Protein AF-A0A9D4YGF1-F1 (afdb_monomer_lite)

Organism: Pisum sativum (NCBI:txid3888)

Secondary structure (DSSP, 8-state):
----------SS-TTSPP-HHHHHHHHHHHHHTT--TT-GGGHHHHHHHHHHTTT-GGGS-HHHHHHH-SHHHHHIIIIIHHHHHSTTHHHHHHHHHHHHHHHHHHHHHHTTT--SSHHHHHHHHHHHHHH-TT-HHHHHHHHTGGGGEEEETTEEEE-SSS--HHHHHHHHHHHHHHHT-TTTSHHHHHHHHHHHHHHS---PPSS-GGGGTPPP-TTPPBSS-TTT--B-HHHHHHHHHHHHHHHTS-HHHH-SPPPHHHHHHHHHHHHHGGG------STTTSS----HHHHHHHHHHHHHHHHH-TTSSHHHHHHHHHHHHHHHHHT--TTS--S-----TTT-HHHHHHHHHHHHTS-TTT-S--B-THHHHHSS--BPTTS---HHHHHHHHHHHHHTT-TTT--HHHHHHHHHHHHH--TTS-----S--EEETTTEEE--TTHHHHHHHHHHHHHIIIIIT--S-TTSEEEEEEEETTEEEEEEEEE-TT--HHHHHHHHHHHHHTHHHH-TT-SSEEEE-SSEEEEEESS--S---PPPPP---------------SHHHHHHHHHHHHHHHHHHHHHHHHHHHHH------SSS-B--HHHHHHHTTTT-GGGEEEEETTEEEEEEE-TTS-EEEEEEPPS-----HHHHHHHHHHHHT---TTBPPEEEEEEETTEEEEEEE--TT-BHHIIIIIS-----HHHHHHHHHHHHHHHHIIIIISSS-EE-S---GGGEEE-TT--EEE---GGG-EE-

pLDDT: mean 79.33, std 17.79, range [24.03, 97.31]

InterPro domains:
  IPR000719 Protein kinase domain [PS50011] (619-768)
  IPR000719 Protein kinase domain [SM00220] (619-766)
  IPR001245 Serine-threonine/tyrosine-protein kinase, catalytic domain [PF07714] (622-759)
  IPR002902 Gnk2-homologous domain [PF01657] (474-538)
  IPR002902 Gnk2-homologous domain [PS51473] (436-541)
  IPR008271 Serine/threonine-protein kinase, active site [PS00108] (738-750)
  IPR008930 Terpenoid cyclases/protein prenyltransferase alpha-alpha toroid [SSF48239] (11-86)
  IPR008930 Terpenoid cyclases/protein prenyltransferase alpha-alpha toroid [SSF48239] (86-469)
  IPR011009 Protein kinase-like domain superfamily [SSF56112] (600-759)
  IPR018333 Squalene cyclase [PTHR11764] (70-467)
  IPR018333 Squalene cyclase [TIGR01787] (87-464)
  IPR032696 Squalene cyclase, C-terminal [PF13243] (164-340)
  IPR032696 Squalene cyclase, C-terminal [PF13243] (346-464)
  IPR032697 Squalene cyclase, N-terminal [PF13249] (13-70)

Foldseek 3Di:
DDDDPDDAFDPLERPDHHDLLGLVVVLVVVVVVPADCCGPVNPNVVSQVVQVVVVHSVPHDPVSCVVVDPPVVCCCVVPVVVVCCDPPNVVVVVVVLVVVLVLLVVQCVQLQLQGFFDVSSVVSLVSVCVVPVPDPSNVSSVVNQVLQWDQDPRGIDGARGSDQALVLLLLLLLLVVLQVCLVVCLVVLQVSLVQLQQQQQQDDDDDDCVSNVHDGQHLFGDRGGSSRSNGDLLSLLSSLVSLLSSQVDDCSRHNDRHDPVSSVRSLVSNLSVVVDDDDDDDAAPPDDDDALSSLASNLVSLVSVCVVVVPRVNVSSVVSNVVSQVVQVVQQDPQLDGSDDDDACVPDPSLVSVLVNLVVQQQPPQLFHAFDLVCLVVVDGDGDPPNDHDLLRLLVSLVSCLRNPVLVVPCVSNVSSLVNLVVQQDPVRFGDDDDFDADDSSRRTHHPPSSRPSRSSNSNSNCVVRPVVPDVPPPQKDWDWDDDPPFIKIKIKHWAPPDDPVRSVVVVVVQVVCCCVPPVPHQWDWGDDPTMIMTMHRDDDDDDDDDDDDDDDDDDDDDDDDDPDPPVVVVVVVVVVVVVVVVVVVVVVVVCVVVVPDDPPDDFQEDEVVQVCQFQVNVDPVQWPDADPQGTWGWGQGPVRAIKIKGKGDLPDPDDPVLQVVLVVLLQQDDDPQAWHFRHWYDDPSITMTITHDAVQAFQCCVVPPPVPPDDPVLVVQQVVSVVVSQCCCQPVDPWNKDQQDDDRNQWTAHPVRHTHGYGDSVRIDTD

Sequence (768 aa):
MKILGFGLISVVHIEGPSTMFGTAMSYVALRLLGEDIDGGDGSIEIARKWILNRGGATSIPSWGKIWLSNILWSFLDNLAEPLLMHWPYSKLRSKALNYVIKHIHYEDQNTNYICLGPVNKVLNMICCWLENPNSEAFKYHISRIKDYLWLAEDGMKMQGYNGSQCWDVALSVQAILATKLDDEYGSMLKKANNFITHSQVTMNRSGDSNSWYRHISKGGWPFSTQDNRWSVSDCTAEGLKAAILLSNLSFETVGNAMETEQFCDAVNFILSLQKLNPTETFEDIAIDYQYVECTSAAIQSLTLFAQRYPRHRKVEIETCIAKAADFIESIQLADGSWFGAGKRYKDSKSIRKACEFLLSKQHKISGGWGESYLLCQYKVYTNLEGDKSHVVNTAWAMLALIEAGQAERDPAPLHRATKVLINSQMENGEFPQQEIMGNFNKNCTINYSAYRNIFPIWALGEYQSRIASFNVSTNMYATGKVAFKDKTVYALVQCTRDLSANDCSKCLQSAIGDIPGCCYASIGARVWSRSCYLRYEFYPFYLGETESTSSSTNQGGKNKSSKIWMITAIAVGVVLVIIIIIFYLCFIRNWQRKNGQGNISNDFPFIDIGSLCVATKNFSDSNKLGQGGFGPVYKGILSDGMEVAIKRLSTCSEQGSEEFINEVMLILKLQHKNLVKLLGFCVDGEEKLLVYEYLPNGSLDVVLFEKSAHLDWTKRVDIINGIARGVLYLHEDSRLQIIHRDLKASNILLDCDMNPKISVTPKALLVY

Structure (mmCIF, N/CA/C/O backbone):
data_AF-A0A9D4YGF1-F1
#
_entry.id   AF-A0A9D4YGF1-F1
#
loop_
_atom_site.group_PDB
_atom_site.id
_atom_site.type_symbol
_atom_site.label_atom_id
_atom_site.label_alt_id
_atom_site.label_comp_id
_atom_site.label_asym_id
_atom_site.label_entity_id
_atom_site.label_seq_id
_atom_site.pdbx_PDB_ins_code
_atom_site.Cartn_x
_atom_site.Cartn_y
_atom_site.Cartn_z
_atom_site.occupancy
_atom_site.B_iso_or_equiv
_atom_site.auth_seq_id
_atom_site.auth_comp_id
_atom_site.auth_asym_id
_atom_site.auth_atom_id
_atom_site.pdbx_PDB_model_num
ATOM 1 N N . MET A 1 1 ? 20.811 -20.805 0.529 1.00 28.50 1 MET A N 1
ATOM 2 C CA . MET A 1 1 ? 19.521 -20.644 -0.172 1.00 28.50 1 MET A CA 1
ATOM 3 C C . MET A 1 1 ? 18.985 -22.024 -0.534 1.00 28.50 1 MET A C 1
ATOM 5 O O . MET A 1 1 ? 19.138 -22.480 -1.652 1.00 28.50 1 MET A O 1
ATOM 9 N N . LYS A 1 2 ? 18.448 -22.742 0.451 1.00 24.36 2 LYS A N 1
ATOM 10 C CA . LYS A 1 2 ? 17.660 -23.968 0.268 1.00 24.36 2 LYS A CA 1
ATOM 11 C C . LYS A 1 2 ? 16.362 -23.714 1.024 1.00 24.36 2 LYS A C 1
ATOM 13 O O . LYS A 1 2 ? 16.435 -23.073 2.067 1.00 24.36 2 LYS A O 1
ATOM 18 N N . ILE A 1 3 ? 15.253 -24.244 0.518 1.00 25.50 3 ILE A N 1
ATOM 19 C CA . ILE A 1 3 ? 13.857 -24.004 0.929 1.00 25.50 3 ILE A CA 1
ATOM 20 C C . ILE A 1 3 ? 13.208 -22.887 0.107 1.00 25.50 3 ILE A C 1
ATOM 22 O O . ILE A 1 3 ? 13.155 -21.747 0.534 1.00 25.50 3 ILE A O 1
ATOM 26 N N . LEU A 1 4 ? 12.720 -23.247 -1.080 1.00 31.34 4 LEU A N 1
ATOM 27 C CA . LEU A 1 4 ? 11.427 -22.829 -1.625 1.00 31.34 4 LEU A CA 1
ATOM 28 C C . LEU A 1 4 ? 11.099 -23.841 -2.734 1.00 31.34 4 LEU A C 1
ATOM 30 O O . LEU A 1 4 ? 11.768 -23.894 -3.762 1.00 31.34 4 LEU A O 1
ATOM 34 N N . GLY A 1 5 ? 10.119 -24.714 -2.497 1.00 28.73 5 GLY A N 1
ATOM 35 C CA . GLY A 1 5 ? 9.543 -25.536 -3.558 1.00 28.73 5 GLY A CA 1
ATOM 36 C C . GLY A 1 5 ? 8.768 -24.613 -4.493 1.00 28.73 5 GLY A C 1
ATOM 37 O O . GLY A 1 5 ? 7.675 -24.171 -4.151 1.00 28.73 5 GLY A O 1
ATOM 38 N N . PHE A 1 6 ? 9.357 -24.250 -5.631 1.00 40.44 6 PHE A N 1
ATOM 39 C CA . PHE A 1 6 ? 8.782 -23.260 -6.539 1.00 40.44 6 PHE A CA 1
ATOM 40 C C . PHE A 1 6 ? 7.670 -23.867 -7.403 1.00 40.44 6 PHE A C 1
ATOM 42 O O . PHE A 1 6 ? 7.907 -24.430 -8.471 1.00 40.44 6 PHE A O 1
ATOM 49 N N . GLY A 1 7 ? 6.425 -23.690 -6.958 1.00 31.50 7 GLY A N 1
ATOM 50 C CA . GLY A 1 7 ? 5.279 -23.599 -7.857 1.00 31.50 7 GLY A CA 1
ATOM 51 C C . GLY A 1 7 ? 5.361 -22.280 -8.629 1.00 31.50 7 GLY A C 1
ATOM 52 O O . GLY A 1 7 ? 5.505 -21.216 -8.037 1.00 31.50 7 GLY A O 1
ATOM 53 N N . LEU A 1 8 ? 5.341 -22.372 -9.955 1.00 35.78 8 LEU A N 1
ATOM 54 C CA . LEU A 1 8 ? 5.284 -21.288 -10.941 1.00 35.78 8 LEU A CA 1
ATOM 55 C C . LEU A 1 8 ? 4.742 -19.940 -10.411 1.00 35.78 8 LEU A C 1
ATOM 57 O O . LEU A 1 8 ? 3.553 -19.791 -10.129 1.00 35.78 8 LEU A O 1
ATOM 61 N N . ILE A 1 9 ? 5.635 -18.952 -10.342 1.00 38.47 9 ILE A N 1
ATOM 62 C CA . ILE A 1 9 ? 5.434 -17.673 -9.655 1.00 38.47 9 ILE A CA 1
ATOM 63 C C . ILE A 1 9 ? 4.348 -16.824 -10.343 1.00 38.47 9 ILE A C 1
ATOM 65 O O . ILE A 1 9 ? 4.440 -16.492 -11.531 1.00 38.47 9 ILE A O 1
ATOM 69 N N . SER A 1 10 ? 3.326 -16.448 -9.571 1.00 41.38 10 SER A N 1
ATOM 70 C CA . SER A 1 10 ? 2.394 -15.358 -9.869 1.00 41.38 10 SER A CA 1
ATOM 71 C C . SER A 1 10 ? 2.974 -14.047 -9.334 1.00 41.38 10 SER A C 1
ATOM 73 O O . SER A 1 10 ? 3.296 -13.946 -8.156 1.00 41.38 10 SER A O 1
ATOM 75 N N . VAL A 1 11 ? 3.108 -13.025 -10.184 1.00 49.88 11 VAL A N 1
ATOM 76 C CA . VAL A 1 11 ? 3.488 -11.653 -9.765 1.00 49.88 11 VAL A CA 1
ATOM 77 C C . VAL A 1 11 ? 2.265 -10.737 -9.774 1.00 49.88 11 VAL A C 1
ATOM 79 O O . VAL A 1 11 ? 2.391 -9.521 -9.777 1.00 49.88 11 VAL A O 1
ATOM 82 N N . VAL A 1 12 ? 1.053 -11.300 -9.769 1.00 53.00 12 VAL A N 1
ATOM 83 C CA . VAL A 1 12 ? -0.104 -10.498 -9.349 1.00 53.00 12 VAL A CA 1
ATOM 84 C C . VAL A 1 12 ? -0.210 -10.546 -7.822 1.00 53.00 12 VAL A C 1
ATOM 86 O O . VAL A 1 12 ? -0.401 -9.513 -7.197 1.00 53.00 12 VAL A O 1
ATOM 89 N N . HIS A 1 13 ? -0.005 -11.728 -7.228 1.00 62.12 13 HIS A N 1
ATOM 90 C CA . HIS A 1 13 ? 0.166 -11.960 -5.791 1.00 62.12 13 HIS A CA 1
ATOM 91 C C . HIS A 1 13 ? 0.515 -13.436 -5.513 1.00 62.12 13 HIS A C 1
ATOM 93 O O . HIS A 1 13 ? 0.322 -14.281 -6.389 1.00 62.12 13 HIS A O 1
ATOM 99 N N . ILE A 1 14 ? 0.993 -13.761 -4.302 1.00 68.94 14 ILE A N 1
ATOM 100 C CA . ILE A 1 14 ? 1.540 -15.096 -3.970 1.00 68.94 14 ILE A CA 1
ATOM 101 C C . ILE A 1 14 ? 0.510 -16.240 -3.964 1.00 68.94 14 ILE A C 1
ATOM 103 O O . ILE A 1 14 ? 0.904 -17.397 -4.030 1.00 68.94 14 ILE A O 1
ATOM 107 N N . GLU A 1 15 ? -0.787 -15.931 -3.907 1.00 65.69 15 GLU A N 1
ATOM 108 C CA . GLU A 1 15 ? -1.870 -16.933 -3.921 1.00 65.69 15 GLU A CA 1
ATOM 109 C C . GLU A 1 15 ? -2.496 -17.129 -5.305 1.00 65.69 15 GLU A C 1
ATOM 111 O O . GLU A 1 15 ? -3.307 -18.028 -5.510 1.00 65.69 15 GLU A O 1
ATOM 116 N N . GLY A 1 16 ? -2.143 -16.272 -6.265 1.00 62.56 16 GLY A N 1
ATOM 117 C CA . GLY A 1 16 ? -2.724 -16.307 -7.599 1.00 62.56 16 GLY A CA 1
ATOM 118 C C . GLY A 1 16 ? -2.147 -17.437 -8.460 1.00 62.56 16 GLY A C 1
ATOM 119 O O . GLY A 1 16 ? -1.013 -17.876 -8.244 1.00 62.56 16 GLY A O 1
ATOM 120 N N . PRO A 1 17 ? -2.876 -17.879 -9.500 1.00 73.19 17 PRO A N 1
ATOM 121 C CA . PRO A 1 17 ? -2.336 -18.809 -10.481 1.00 73.19 17 PRO A CA 1
ATOM 122 C C . PRO A 1 17 ? -1.184 -18.167 -11.262 1.00 73.19 17 PRO A C 1
ATOM 124 O O . PRO A 1 17 ? -1.105 -16.949 -11.426 1.00 73.19 17 PRO A O 1
ATOM 127 N N . SER A 1 18 ? -0.301 -18.996 -11.806 1.00 78.88 18 SER A N 1
ATOM 128 C CA . SER A 1 18 ? 0.858 -18.544 -12.577 1.00 78.88 18 SER A CA 1
ATOM 129 C C . SER A 1 18 ? 0.451 -17.719 -13.796 1.00 78.88 18 SER A C 1
ATOM 131 O O . SER A 1 18 ? -0.397 -18.130 -14.593 1.00 78.88 18 SER A O 1
ATOM 133 N N . THR A 1 19 ? 1.098 -16.569 -13.979 1.00 83.25 19 THR A N 1
ATOM 134 C CA . THR A 1 19 ? 0.822 -15.639 -15.082 1.00 83.25 19 THR A CA 1
ATOM 135 C C . THR A 1 19 ? 2.069 -15.386 -15.919 1.00 83.25 19 THR A C 1
ATOM 137 O O . THR A 1 19 ? 3.189 -15.472 -15.420 1.00 83.25 19 THR A O 1
ATOM 140 N N . MET A 1 20 ? 1.885 -15.021 -17.197 1.00 85.44 20 MET A N 1
ATOM 141 C CA . MET A 1 20 ? 3.012 -14.669 -18.074 1.00 85.44 20 MET A CA 1
ATOM 142 C C . MET A 1 20 ? 3.829 -13.511 -17.504 1.00 85.44 20 MET A C 1
ATOM 144 O O . MET A 1 20 ? 5.053 -13.560 -17.528 1.00 85.44 20 MET A O 1
ATOM 148 N N . PHE A 1 21 ? 3.155 -12.505 -16.937 1.00 81.69 21 PHE A N 1
ATOM 149 C CA . PHE A 1 21 ? 3.820 -11.412 -16.236 1.00 81.69 21 PHE A CA 1
ATOM 150 C C . PHE A 1 21 ? 4.715 -11.934 -15.118 1.00 81.69 21 PHE A C 1
ATOM 152 O O . PHE A 1 21 ? 5.903 -11.620 -15.090 1.00 81.69 21 PHE A O 1
ATOM 159 N N . GLY A 1 22 ? 4.168 -12.772 -14.238 1.00 81.75 22 GLY A N 1
ATOM 160 C CA . GLY A 1 22 ? 4.914 -13.187 -13.069 1.00 81.75 22 GLY A CA 1
ATOM 161 C C . GLY A 1 22 ? 6.043 -14.149 -13.326 1.00 81.75 22 GLY A C 1
ATOM 162 O O . GLY A 1 22 ? 7.167 -13.916 -12.888 1.00 81.75 22 GLY A O 1
ATOM 163 N N . THR A 1 23 ? 5.779 -15.181 -14.114 1.00 87.19 23 THR A N 1
ATOM 164 C CA . THR A 1 23 ? 6.801 -16.177 -14.408 1.00 87.19 23 THR A CA 1
ATOM 165 C C . THR A 1 23 ? 7.946 -15.563 -15.220 1.00 87.19 23 THR A C 1
ATOM 167 O O . THR A 1 23 ? 9.105 -15.839 -14.921 1.00 87.19 23 THR A O 1
ATOM 170 N N . ALA A 1 24 ? 7.663 -14.674 -16.184 1.00 88.00 24 ALA A N 1
ATOM 171 C CA . ALA A 1 24 ? 8.710 -14.016 -16.968 1.00 88.00 24 ALA A CA 1
ATOM 172 C C . ALA A 1 24 ? 9.534 -13.012 -16.144 1.00 88.00 24 ALA A C 1
ATOM 174 O O . ALA A 1 24 ? 10.762 -13.037 -16.223 1.00 88.00 24 ALA A O 1
ATOM 175 N N . MET A 1 25 ? 8.894 -12.158 -15.335 1.00 86.81 25 MET A N 1
ATOM 176 C CA . MET A 1 25 ? 9.614 -11.165 -14.527 1.00 86.81 25 MET A CA 1
ATOM 177 C C . MET A 1 25 ? 10.474 -11.817 -13.442 1.00 86.81 25 MET A C 1
ATOM 179 O O . MET A 1 25 ? 11.624 -11.421 -13.263 1.00 86.81 25 MET A O 1
ATOM 183 N N . SER A 1 26 ? 9.968 -12.851 -12.763 1.00 87.31 26 SER A N 1
ATOM 184 C CA . SER A 1 26 ? 10.754 -13.589 -11.769 1.00 87.31 26 SER A CA 1
ATOM 185 C C . SER A 1 26 ? 11.895 -14.382 -12.399 1.00 87.31 26 SER A C 1
ATOM 187 O O . SER A 1 26 ? 12.993 -14.393 -11.849 1.00 87.31 26 SER A O 1
ATOM 189 N N . TYR A 1 27 ? 11.676 -14.985 -13.574 1.00 88.94 27 TYR A N 1
ATOM 190 C CA . TYR A 1 27 ? 12.750 -15.623 -14.337 1.00 88.94 27 TYR A CA 1
ATOM 191 C C . TYR A 1 27 ? 13.868 -14.620 -14.652 1.00 88.94 27 TYR A C 1
ATOM 193 O O . TYR A 1 27 ? 15.030 -14.884 -14.357 1.00 88.94 27 TYR A O 1
ATOM 201 N N . VAL A 1 28 ? 13.531 -13.443 -15.192 1.00 87.69 28 VAL A N 1
ATOM 202 C CA . VAL A 1 28 ? 14.526 -12.406 -15.512 1.00 87.69 28 VAL A CA 1
ATOM 203 C C . VAL A 1 28 ? 15.235 -11.895 -14.258 1.00 87.69 28 VAL A C 1
ATOM 205 O O . VAL A 1 28 ? 16.454 -11.752 -14.279 1.00 87.69 28 VAL A O 1
ATOM 208 N N . ALA A 1 29 ? 14.513 -11.681 -13.156 1.00 88.69 29 ALA A N 1
ATOM 209 C CA . ALA A 1 29 ? 15.112 -11.258 -11.893 1.00 88.69 29 ALA A CA 1
ATOM 210 C C . ALA A 1 29 ? 16.143 -12.274 -11.372 1.00 88.69 29 ALA A C 1
ATOM 212 O O . ALA A 1 29 ? 17.258 -11.885 -11.037 1.00 88.69 29 ALA A O 1
ATOM 213 N N . LEU A 1 30 ? 15.819 -13.572 -11.369 1.00 88.19 30 LEU A N 1
ATOM 214 C CA . LEU A 1 30 ? 16.757 -14.624 -10.955 1.00 88.19 30 LEU A CA 1
ATOM 215 C C . LEU A 1 30 ? 17.986 -14.689 -11.872 1.00 88.19 30 LEU A C 1
ATOM 217 O O . LEU A 1 30 ? 19.112 -14.791 -11.389 1.00 88.19 30 LEU A O 1
ATOM 221 N N . ARG A 1 31 ? 17.789 -14.538 -13.188 1.00 88.00 31 ARG A N 1
ATOM 222 C CA . ARG A 1 31 ? 18.891 -14.467 -14.162 1.00 88.00 31 ARG A CA 1
ATOM 223 C C . ARG A 1 31 ? 19.809 -13.265 -13.914 1.00 88.00 31 ARG A C 1
ATOM 225 O O . ARG A 1 31 ? 21.020 -13.402 -14.041 1.00 88.00 31 ARG A O 1
ATOM 232 N N . LEU A 1 32 ? 19.259 -12.107 -13.536 1.00 86.19 32 LEU A N 1
ATOM 233 C CA . LEU A 1 32 ? 20.039 -10.916 -13.167 1.00 86.19 32 LEU A CA 1
ATOM 234 C C . LEU A 1 32 ? 20.771 -11.076 -11.827 1.00 86.19 32 LEU A C 1
ATOM 236 O O . LEU A 1 32 ? 21.840 -10.500 -11.648 1.00 86.19 32 LEU A O 1
ATOM 240 N N . LEU A 1 33 ? 20.217 -11.867 -10.905 1.00 87.81 33 LEU A N 1
ATOM 241 C CA . LEU A 1 33 ? 20.845 -12.209 -9.624 1.00 87.81 33 LEU A CA 1
ATOM 242 C C . LEU A 1 33 ? 21.941 -13.284 -9.746 1.00 87.81 33 LEU A C 1
ATOM 244 O O . LEU A 1 33 ? 22.605 -13.574 -8.754 1.00 87.81 33 LEU A O 1
ATOM 248 N N . GLY A 1 34 ? 22.162 -13.834 -10.946 1.00 87.19 34 GLY A N 1
ATOM 249 C CA . GLY A 1 34 ? 23.264 -14.750 -11.245 1.00 87.19 34 GLY A CA 1
ATOM 250 C C . GLY A 1 34 ? 22.885 -16.229 -11.348 1.00 87.19 34 GLY A C 1
ATOM 251 O O . GLY A 1 34 ? 23.782 -17.054 -11.482 1.00 87.19 34 GLY A O 1
ATOM 252 N N . GLU A 1 35 ? 21.596 -16.585 -11.311 1.00 87.38 35 GLU A N 1
ATOM 253 C CA . GLU A 1 35 ? 21.167 -17.974 -11.532 1.00 87.38 35 GLU A CA 1
ATOM 254 C C . GLU A 1 35 ? 21.396 -18.402 -12.985 1.00 87.38 35 GLU A C 1
ATOM 256 O O . GLU A 1 35 ? 20.997 -17.702 -13.925 1.00 87.38 35 GLU A O 1
ATOM 261 N N . ASP A 1 36 ? 21.992 -19.581 -13.177 1.00 86.88 36 ASP A N 1
ATOM 262 C CA . ASP A 1 36 ? 22.259 -20.158 -14.494 1.00 86.88 36 ASP A CA 1
ATOM 263 C C . ASP A 1 36 ? 20.992 -20.637 -15.213 1.00 86.88 36 ASP A C 1
ATOM 265 O O . ASP A 1 36 ? 19.914 -20.737 -14.633 1.00 86.88 36 ASP A O 1
ATOM 269 N N . ILE A 1 37 ? 21.098 -20.894 -16.523 1.00 82.12 37 ILE A N 1
ATOM 270 C CA . ILE A 1 37 ? 19.921 -21.206 -17.352 1.00 82.12 37 ILE A CA 1
ATOM 271 C C . ILE A 1 37 ? 19.314 -22.570 -16.994 1.00 82.12 37 ILE A C 1
ATOM 273 O O . ILE A 1 37 ? 18.123 -22.794 -17.207 1.00 82.12 37 ILE A O 1
ATOM 277 N N . ASP A 1 38 ? 20.142 -23.425 -16.395 1.00 79.81 38 ASP A N 1
ATOM 278 C CA . ASP A 1 38 ? 19.793 -24.723 -15.827 1.00 79.81 38 ASP A CA 1
ATOM 279 C C . ASP A 1 38 ? 19.953 -24.707 -14.283 1.00 79.81 38 ASP A C 1
ATOM 281 O O . ASP A 1 38 ? 20.069 -25.748 -13.641 1.00 79.81 38 ASP A O 1
ATOM 285 N N . GLY A 1 39 ? 19.984 -23.507 -13.681 1.00 75.25 39 GLY A N 1
ATOM 286 C CA . GLY A 1 39 ? 20.141 -23.268 -12.243 1.00 75.25 39 GLY A CA 1
ATOM 287 C C . GLY A 1 39 ? 18.856 -23.444 -11.421 1.00 75.25 39 GLY A C 1
ATOM 288 O O . GLY A 1 39 ? 17.799 -23.845 -11.928 1.00 75.25 39 GLY A O 1
ATOM 289 N N . GLY A 1 40 ? 18.938 -23.140 -10.122 1.00 66.81 40 GLY A N 1
ATOM 290 C CA . GLY A 1 40 ? 17.809 -23.228 -9.187 1.00 66.81 40 GLY A CA 1
ATOM 291 C C . GLY A 1 40 ? 17.204 -24.629 -9.011 1.00 66.81 40 GLY A C 1
ATOM 292 O O . GLY A 1 40 ? 15.979 -24.747 -8.941 1.00 66.81 40 GLY A O 1
ATOM 293 N N . ASP A 1 41 ? 18.026 -25.687 -8.998 1.00 77.00 41 ASP A N 1
ATOM 294 C CA . ASP A 1 41 ? 17.591 -27.092 -8.873 1.00 77.00 41 ASP A CA 1
ATOM 295 C C . ASP A 1 41 ? 16.494 -27.483 -9.898 1.00 77.00 41 ASP A C 1
ATOM 297 O O . ASP A 1 41 ? 15.534 -28.186 -9.583 1.00 77.00 41 ASP A O 1
ATOM 301 N N . GLY A 1 42 ? 16.603 -26.982 -11.137 1.00 79.56 42 GLY A N 1
ATOM 302 C CA . GLY A 1 42 ? 15.642 -27.226 -12.226 1.00 79.56 42 GLY A CA 1
ATOM 303 C C . GLY A 1 42 ? 14.455 -26.251 -12.275 1.00 79.56 42 GLY A C 1
ATOM 304 O O . GLY A 1 42 ? 13.676 -26.266 -13.231 1.00 79.56 42 GLY A O 1
ATOM 305 N N . SER A 1 43 ? 14.323 -25.345 -11.302 1.00 79.88 43 SER A N 1
ATOM 306 C CA . SER A 1 43 ? 13.221 -24.368 -11.251 1.00 79.88 43 SER A CA 1
ATOM 307 C C . SER A 1 43 ? 13.271 -23.363 -12.409 1.00 79.88 43 SER A C 1
ATOM 309 O O . SER A 1 43 ? 12.228 -23.006 -12.968 1.00 79.88 43 SER A O 1
ATOM 311 N N . ILE A 1 44 ? 14.474 -22.935 -12.816 1.00 87.25 44 ILE A N 1
ATOM 312 C CA . ILE A 1 44 ? 14.675 -22.023 -13.956 1.00 87.25 44 ILE A CA 1
ATOM 313 C C . ILE A 1 44 ? 14.243 -22.696 -15.267 1.00 87.25 44 ILE A C 1
ATOM 315 O O . ILE A 1 44 ? 13.576 -22.072 -16.099 1.00 87.25 44 ILE A O 1
ATOM 319 N N . GLU A 1 45 ? 14.542 -23.987 -15.427 1.00 86.62 45 GLU A N 1
ATOM 320 C CA . GLU A 1 45 ? 14.127 -24.771 -16.590 1.00 86.62 45 GLU A CA 1
ATOM 321 C C . GLU A 1 45 ? 12.599 -24.911 -16.656 1.00 86.62 45 GLU A C 1
ATOM 323 O O . GLU A 1 45 ? 12.001 -24.673 -17.713 1.00 86.62 45 GLU A O 1
ATOM 328 N N . ILE A 1 46 ? 11.954 -25.228 -15.526 1.00 88.44 46 ILE A N 1
ATOM 329 C CA . ILE A 1 46 ? 10.490 -25.330 -15.418 1.00 88.44 46 ILE A CA 1
ATOM 330 C C . ILE A 1 46 ? 9.830 -24.000 -15.800 1.00 88.44 46 ILE A C 1
ATOM 332 O O . ILE A 1 46 ? 8.901 -23.985 -16.616 1.00 88.44 46 ILE A O 1
ATOM 336 N N . ALA A 1 47 ? 10.328 -22.881 -15.266 1.00 88.69 47 ALA A N 1
ATOM 337 C CA . ALA A 1 47 ? 9.817 -21.550 -15.581 1.00 88.69 47 ALA A CA 1
ATOM 338 C C . ALA A 1 47 ? 9.983 -21.218 -17.074 1.00 88.69 47 ALA A C 1
ATOM 340 O O . ALA A 1 47 ? 9.017 -20.822 -17.732 1.00 88.69 47 ALA A O 1
ATOM 341 N N . ARG A 1 48 ? 11.173 -21.457 -17.644 1.00 89.62 48 ARG A N 1
ATOM 342 C CA . ARG A 1 48 ? 11.453 -21.255 -19.077 1.00 89.62 48 ARG A CA 1
ATOM 343 C C . ARG A 1 48 ? 10.513 -22.078 -19.954 1.00 89.62 48 ARG A C 1
ATOM 345 O O . ARG A 1 48 ? 9.911 -21.542 -20.885 1.00 89.62 48 ARG A O 1
ATOM 352 N N . LYS A 1 49 ? 10.349 -23.367 -19.647 1.00 90.00 49 LYS A N 1
ATOM 353 C CA . LYS A 1 49 ? 9.456 -24.270 -20.384 1.00 90.00 49 LYS A CA 1
ATOM 354 C C . LYS A 1 49 ? 8.005 -23.799 -20.311 1.00 90.00 49 LYS A C 1
ATOM 356 O O . LYS A 1 49 ? 7.307 -23.805 -21.323 1.00 90.00 49 LYS A O 1
ATOM 361 N N . TRP A 1 50 ? 7.554 -23.342 -19.144 1.00 91.50 50 TRP A N 1
ATOM 362 C CA . TRP A 1 50 ? 6.205 -22.807 -18.975 1.00 91.50 50 TRP A CA 1
ATOM 363 C C . TRP A 1 50 ? 5.960 -21.542 -19.806 1.00 91.50 50 TRP A C 1
ATOM 365 O O . TRP A 1 50 ? 4.896 -21.436 -20.425 1.00 91.50 50 TRP A O 1
ATOM 375 N N . ILE A 1 51 ? 6.944 -20.633 -19.865 1.00 90.00 51 ILE A N 1
ATOM 376 C CA . ILE A 1 51 ? 6.903 -19.408 -20.683 1.00 90.00 51 ILE A CA 1
ATOM 377 C C . ILE A 1 51 ? 6.812 -19.767 -22.171 1.00 90.00 51 ILE A C 1
ATOM 379 O O . ILE A 1 51 ? 5.919 -19.291 -22.875 1.00 90.00 51 ILE A O 1
ATOM 383 N N . LEU A 1 52 ? 7.706 -20.636 -22.655 1.00 90.38 52 LEU A N 1
ATOM 384 C CA . LEU A 1 52 ? 7.758 -21.026 -24.069 1.00 90.38 52 LEU A CA 1
ATOM 385 C C . LEU A 1 52 ? 6.474 -21.735 -24.517 1.00 90.38 52 LEU A C 1
ATOM 387 O O . LEU A 1 52 ? 5.920 -21.398 -25.562 1.00 90.38 52 LEU A O 1
ATOM 391 N N . ASN A 1 53 ? 5.936 -22.632 -23.688 1.00 90.44 53 ASN A N 1
ATOM 392 C CA . ASN A 1 53 ? 4.704 -23.366 -23.987 1.00 90.44 53 ASN A CA 1
ATOM 393 C C . ASN A 1 53 ? 3.450 -22.474 -24.077 1.00 90.44 53 ASN A C 1
ATOM 395 O O . ASN A 1 53 ? 2.409 -22.940 -24.533 1.00 90.44 53 ASN A O 1
ATOM 399 N N . ARG A 1 54 ? 3.519 -21.212 -23.633 1.00 89.19 54 ARG A N 1
ATOM 400 C CA . ARG A 1 54 ? 2.402 -20.248 -23.638 1.00 89.19 54 ARG A CA 1
ATOM 401 C C . ARG A 1 54 ? 2.634 -19.070 -24.586 1.00 89.19 54 ARG A C 1
ATOM 403 O O . ARG A 1 54 ? 2.103 -17.987 -24.372 1.00 89.19 54 ARG A O 1
ATOM 410 N N . GLY A 1 55 ? 3.422 -19.285 -25.640 1.00 84.50 55 GLY A N 1
ATOM 411 C CA . GLY A 1 55 ? 3.672 -18.283 -26.681 1.00 84.50 55 GLY A CA 1
ATOM 412 C C . GLY A 1 55 ? 4.829 -17.330 -26.374 1.00 84.50 55 GLY A C 1
ATOM 413 O O . GLY A 1 55 ? 5.041 -16.377 -27.117 1.00 84.50 55 GLY A O 1
ATOM 414 N N . GLY A 1 56 ? 5.597 -17.590 -25.312 1.00 86.00 56 GLY A N 1
ATOM 415 C CA . GLY A 1 56 ? 6.763 -16.793 -24.945 1.00 86.00 56 GLY A CA 1
ATOM 416 C C . GLY A 1 56 ? 6.423 -15.422 -24.351 1.00 86.00 56 GLY A C 1
ATOM 417 O O . GLY A 1 56 ? 5.262 -15.037 -24.192 1.00 86.00 56 GLY A O 1
ATOM 418 N N . ALA A 1 57 ? 7.472 -14.655 -24.040 1.00 84.00 57 ALA A N 1
ATOM 419 C CA . ALA A 1 57 ? 7.365 -13.350 -23.382 1.00 84.00 57 ALA A CA 1
ATOM 420 C C . ALA A 1 57 ? 6.695 -12.256 -24.243 1.00 84.00 57 ALA A C 1
ATOM 422 O O . ALA A 1 57 ? 6.411 -11.173 -23.743 1.00 84.00 57 ALA A O 1
ATOM 423 N N . THR A 1 58 ? 6.391 -12.513 -25.519 1.00 82.00 58 THR A N 1
ATOM 424 C CA . THR A 1 58 ? 5.643 -11.581 -26.387 1.00 82.00 58 THR A CA 1
ATOM 425 C C . THR A 1 58 ? 4.202 -11.367 -25.913 1.00 82.00 58 THR A C 1
ATOM 427 O O . THR A 1 58 ? 3.630 -10.295 -26.130 1.00 82.00 58 THR A O 1
ATOM 430 N N . SER A 1 59 ? 3.637 -12.358 -25.214 1.00 79.31 59 SER A N 1
ATOM 431 C CA . SER A 1 59 ? 2.294 -12.325 -24.621 1.00 79.31 59 SER A CA 1
ATOM 432 C C . SER A 1 59 ? 2.232 -11.636 -23.248 1.00 79.31 59 SER A C 1
ATOM 434 O O . SER A 1 59 ? 1.169 -11.577 -22.628 1.00 79.31 59 SER A O 1
ATOM 436 N N . ILE A 1 60 ? 3.352 -11.094 -22.753 1.00 81.31 60 ILE A N 1
ATOM 437 C CA . ILE A 1 60 ? 3.398 -10.404 -21.462 1.00 81.31 60 ILE A CA 1
ATOM 438 C C . ILE A 1 60 ? 2.542 -9.114 -21.479 1.00 81.31 60 ILE A C 1
ATOM 440 O O . ILE A 1 60 ? 2.505 -8.419 -22.498 1.00 81.31 60 ILE A O 1
ATOM 444 N N . PRO A 1 61 ? 1.864 -8.745 -20.375 1.00 79.38 61 PRO A N 1
ATOM 445 C CA . PRO A 1 61 ? 1.144 -7.472 -20.263 1.00 79.38 61 PRO A CA 1
ATOM 446 C C . PRO A 1 61 ? 2.031 -6.235 -20.477 1.00 79.38 61 PRO A C 1
ATOM 448 O O . PRO A 1 61 ? 3.252 -6.305 -20.342 1.00 79.38 61 PRO A O 1
ATOM 451 N N . SER A 1 62 ? 1.418 -5.078 -20.759 1.00 74.25 62 SER A N 1
ATOM 452 C CA . SER A 1 62 ? 2.113 -3.815 -21.082 1.00 74.25 62 SER A CA 1
ATOM 453 C C . SER A 1 62 ? 3.172 -3.404 -20.054 1.00 74.25 62 SER A C 1
ATOM 455 O O . SER A 1 62 ? 4.274 -3.032 -20.442 1.00 74.25 62 SER A O 1
ATOM 457 N N . TRP A 1 63 ? 2.885 -3.543 -18.759 1.00 74.56 63 TRP A N 1
ATOM 458 C CA . TRP A 1 63 ? 3.854 -3.294 -17.688 1.00 74.56 63 TRP A CA 1
ATOM 459 C C . TRP A 1 63 ? 5.084 -4.198 -17.786 1.00 74.56 63 TRP A C 1
ATOM 461 O O . TRP A 1 63 ? 6.210 -3.726 -17.673 1.00 74.56 63 TRP A O 1
ATOM 471 N N . GLY A 1 64 ? 4.889 -5.488 -18.062 1.00 74.31 64 GLY A N 1
ATOM 472 C CA . GLY A 1 64 ? 6.000 -6.409 -18.296 1.00 74.31 64 GLY A CA 1
ATOM 473 C C . GLY A 1 64 ? 6.760 -6.075 -19.571 1.00 74.31 64 GLY A C 1
ATOM 474 O O . GLY A 1 64 ? 7.981 -6.173 -19.592 1.00 74.31 64 GLY A O 1
ATOM 475 N N . LYS A 1 65 ? 6.068 -5.584 -20.607 1.00 76.81 65 LYS A N 1
ATOM 476 C CA . LYS A 1 65 ? 6.740 -5.055 -21.797 1.00 76.81 65 LYS A CA 1
ATOM 477 C C . LYS A 1 65 ? 7.625 -3.876 -21.429 1.00 76.81 65 LYS A C 1
ATOM 479 O O . LYS A 1 65 ? 8.758 -3.906 -21.853 1.00 76.81 65 LYS A O 1
ATOM 484 N N . ILE A 1 66 ? 7.179 -2.901 -20.632 1.00 74.19 66 ILE A N 1
ATOM 485 C CA . ILE A 1 66 ? 8.012 -1.751 -20.223 1.00 74.19 66 ILE A CA 1
ATOM 486 C C . ILE A 1 66 ? 9.321 -2.220 -19.571 1.00 74.19 66 ILE A C 1
ATOM 488 O O . ILE A 1 66 ? 10.388 -1.770 -19.975 1.00 74.19 66 ILE A O 1
ATOM 492 N N . TRP A 1 67 ? 9.250 -3.165 -18.631 1.00 76.12 67 TRP A N 1
ATOM 493 C CA . TRP A 1 67 ? 10.438 -3.685 -17.943 1.00 76.12 67 TRP A CA 1
ATOM 494 C C . TRP A 1 67 ? 11.343 -4.557 -18.825 1.00 76.12 67 TRP A C 1
ATOM 496 O O . TRP A 1 67 ? 12.559 -4.529 -18.659 1.00 76.12 67 TRP A O 1
ATOM 506 N N . LEU A 1 68 ? 10.776 -5.327 -19.760 1.00 75.81 68 LEU A N 1
ATOM 507 C CA . LEU A 1 68 ? 11.533 -6.179 -20.689 1.00 75.81 68 LEU A CA 1
ATOM 508 C C . LEU A 1 68 ? 11.946 -5.459 -21.982 1.00 75.81 68 LEU A C 1
ATOM 510 O O . LEU A 1 68 ? 12.649 -6.034 -22.815 1.00 75.81 68 LEU A O 1
ATOM 514 N N . SER A 1 69 ? 11.429 -4.255 -22.226 1.00 66.50 69 SER A N 1
ATOM 515 C CA . SER A 1 69 ? 11.357 -3.696 -23.571 1.00 66.50 69 SER A CA 1
ATOM 516 C C . SER A 1 69 ? 12.723 -3.277 -24.088 1.00 66.50 69 SER A C 1
ATOM 518 O O . SER A 1 69 ? 13.214 -2.208 -23.752 1.00 66.50 69 SER A O 1
ATOM 520 N N . ASN A 1 70 ? 13.175 -4.056 -25.071 1.00 52.06 70 ASN A N 1
ATOM 521 C CA . ASN A 1 70 ? 13.614 -3.593 -26.392 1.00 52.06 70 ASN A CA 1
ATOM 522 C C . ASN A 1 70 ? 12.442 -3.470 -27.415 1.00 52.06 70 ASN A C 1
ATOM 524 O O . ASN A 1 70 ? 12.629 -2.953 -28.510 1.00 52.06 70 ASN A O 1
ATOM 528 N N . ILE A 1 71 ? 11.218 -3.946 -27.116 1.00 46.22 71 ILE A N 1
ATOM 529 C CA . ILE A 1 71 ? 10.119 -4.089 -28.110 1.00 46.22 71 ILE A CA 1
ATOM 530 C C . ILE A 1 71 ? 9.150 -2.891 -28.142 1.00 46.22 71 ILE A C 1
ATOM 532 O O . ILE A 1 71 ? 8.711 -2.497 -29.219 1.00 46.22 71 ILE A O 1
ATOM 536 N N . LEU A 1 72 ? 8.820 -2.287 -26.993 1.00 49.66 72 LEU A N 1
ATOM 537 C CA . LEU A 1 72 ? 8.069 -1.021 -26.968 1.00 49.66 72 LEU A CA 1
ATOM 538 C C . LEU A 1 72 ? 8.955 0.116 -27.496 1.00 49.66 72 LEU A C 1
ATOM 540 O O . LEU A 1 72 ? 8.468 0.961 -28.239 1.00 49.66 72 LEU A O 1
ATOM 544 N N . TRP A 1 73 ? 10.257 0.055 -27.194 1.00 54.16 73 TRP A N 1
ATOM 545 C CA . TRP A 1 73 ? 11.292 0.854 -27.845 1.00 54.16 73 TRP A CA 1
ATOM 546 C C . TRP A 1 73 ? 11.286 0.642 -29.357 1.00 54.16 73 TRP A C 1
ATOM 548 O O . TRP A 1 73 ? 11.227 1.620 -30.062 1.00 54.16 73 TRP A O 1
ATOM 558 N N . SER A 1 74 ? 11.156 -0.573 -29.900 1.00 50.25 74 SER A N 1
ATOM 559 C CA . SER A 1 74 ? 11.045 -0.733 -31.362 1.00 50.25 74 SER A CA 1
ATOM 560 C C . SER A 1 74 ? 9.862 0.025 -31.999 1.00 50.25 74 SER A C 1
ATOM 562 O O . SER A 1 74 ? 10.013 0.567 -33.086 1.00 50.25 74 SER A O 1
ATOM 564 N N . PHE A 1 75 ? 8.695 0.126 -31.352 1.00 51.78 75 PHE A N 1
ATOM 565 C CA . PHE A 1 75 ? 7.595 0.962 -31.866 1.00 51.78 75 PHE A CA 1
ATOM 566 C C . PHE A 1 75 ? 7.830 2.460 -31.610 1.00 51.78 75 PHE A C 1
ATOM 568 O O . PHE A 1 75 ? 7.566 3.288 -32.483 1.00 51.78 75 PHE A O 1
ATOM 575 N N . LEU A 1 76 ? 8.332 2.817 -30.425 1.00 55.53 76 LEU A N 1
ATOM 576 C CA . LEU A 1 76 ? 8.646 4.199 -30.079 1.00 55.53 76 LEU A CA 1
ATOM 577 C C . LEU A 1 76 ? 9.810 4.722 -30.937 1.00 55.53 76 LEU A C 1
ATOM 579 O O . LEU A 1 76 ? 9.594 5.671 -31.664 1.00 55.53 76 LEU A O 1
ATOM 583 N N . ASP A 1 77 ? 10.963 4.067 -30.981 1.00 55.94 77 ASP A N 1
ATOM 584 C CA . ASP A 1 77 ? 12.148 4.403 -31.788 1.00 55.94 77 ASP A CA 1
ATOM 585 C C . ASP A 1 77 ? 11.924 4.387 -33.296 1.00 55.94 77 ASP A C 1
ATOM 587 O O . ASP A 1 77 ? 12.506 5.213 -33.992 1.00 55.94 77 ASP A O 1
ATOM 591 N N . ASN A 1 78 ? 11.112 3.469 -33.835 1.00 55.56 78 ASN A N 1
ATOM 592 C CA . ASN A 1 78 ? 10.961 3.379 -35.292 1.00 55.56 78 ASN A CA 1
ATOM 593 C C . ASN A 1 78 ? 9.851 4.285 -35.849 1.00 55.56 78 ASN A C 1
ATOM 595 O O . ASN A 1 78 ? 9.855 4.565 -37.044 1.00 55.56 78 ASN A O 1
ATOM 599 N N . LEU A 1 79 ? 8.895 4.741 -35.026 1.00 56.19 79 LEU A N 1
ATOM 600 C CA . LEU A 1 79 ? 7.751 5.546 -35.489 1.00 56.19 79 LEU A CA 1
ATOM 601 C C . LEU A 1 79 ? 7.529 6.826 -34.678 1.00 56.19 79 LEU A C 1
ATOM 603 O O . LEU A 1 79 ? 7.381 7.898 -35.264 1.00 56.19 79 LEU A O 1
ATOM 607 N N . ALA A 1 80 ? 7.502 6.754 -33.347 1.00 59.91 80 ALA A N 1
ATOM 608 C CA . ALA A 1 80 ? 7.189 7.913 -32.508 1.00 59.91 80 ALA A CA 1
ATOM 609 C C . ALA A 1 80 ? 8.388 8.855 -32.315 1.00 59.91 80 ALA A C 1
ATOM 611 O O . ALA A 1 80 ? 8.233 10.064 -32.426 1.00 59.91 80 ALA A O 1
ATOM 612 N N . GLU A 1 81 ? 9.577 8.325 -32.058 1.00 66.56 81 GLU A N 1
ATOM 613 C CA . GLU A 1 81 ? 10.816 9.058 -31.821 1.00 66.56 81 GLU A CA 1
ATOM 614 C C . GLU A 1 81 ? 11.249 9.828 -33.073 1.00 66.56 81 GLU A C 1
ATOM 616 O O . GLU A 1 81 ? 11.489 11.024 -32.944 1.00 66.56 81 GLU A O 1
ATOM 621 N N . PRO A 1 82 ? 11.226 9.271 -34.303 1.00 69.69 82 PRO A N 1
ATOM 622 C CA . PRO A 1 82 ? 11.535 10.039 -35.500 1.00 69.69 82 PRO A CA 1
ATOM 623 C C . PRO A 1 82 ? 10.545 11.195 -35.667 1.00 69.69 82 PRO A C 1
ATOM 625 O O . PRO A 1 82 ? 10.967 12.331 -35.854 1.00 69.69 82 PRO A O 1
ATOM 628 N N . LEU A 1 83 ? 9.238 10.966 -35.494 1.00 67.12 83 LEU A N 1
ATOM 629 C CA . LEU A 1 83 ? 8.229 12.034 -35.551 1.00 67.12 83 LEU A CA 1
ATOM 630 C C . LEU A 1 83 ? 8.426 13.095 -34.455 1.00 67.12 83 LEU A C 1
ATOM 632 O O . LEU A 1 83 ? 8.308 14.292 -34.724 1.00 67.12 83 LEU A O 1
ATOM 636 N N . LEU A 1 84 ? 8.753 12.673 -33.232 1.00 69.31 84 LEU A N 1
ATOM 637 C CA . LEU A 1 84 ? 8.986 13.553 -32.089 1.00 69.31 84 LEU A CA 1
ATOM 638 C C . LEU A 1 84 ? 10.346 14.257 -32.135 1.00 69.31 84 LEU A C 1
ATOM 640 O O . LEU A 1 84 ? 10.512 15.236 -31.419 1.00 69.31 84 LEU A O 1
ATOM 644 N N . MET A 1 85 ? 11.300 13.804 -32.947 1.00 72.38 85 MET A N 1
ATOM 645 C CA . MET A 1 85 ? 12.620 14.425 -33.116 1.00 72.38 85 MET A CA 1
ATOM 646 C C . MET A 1 85 ? 12.650 15.463 -34.251 1.00 72.38 85 MET A C 1
ATOM 648 O O . MET A 1 85 ? 13.590 16.256 -34.334 1.00 72.38 85 MET A O 1
ATOM 652 N N . HIS A 1 86 ? 11.589 15.558 -35.060 1.00 77.12 86 HIS A N 1
ATOM 653 C CA . HIS A 1 86 ? 11.424 16.620 -36.056 1.00 77.12 86 HIS A CA 1
ATOM 654 C C . HIS A 1 86 ? 10.689 17.842 -35.486 1.00 77.12 86 HIS A C 1
ATOM 656 O O . HIS A 1 86 ? 9.863 17.762 -34.573 1.00 77.12 86 HIS A O 1
ATOM 662 N N . TRP A 1 87 ? 10.991 19.021 -36.029 1.00 75.12 87 TRP A N 1
ATOM 663 C CA . TRP A 1 87 ? 10.305 20.258 -35.660 1.00 75.12 87 TRP A CA 1
ATOM 664 C C . TRP A 1 87 ? 8.827 20.218 -36.110 1.00 75.12 87 TRP A C 1
ATOM 666 O O . TRP A 1 87 ? 8.567 19.796 -37.236 1.00 75.12 87 TRP A O 1
ATOM 676 N N . PRO A 1 88 ? 7.854 20.673 -35.288 1.00 69.69 88 PRO A N 1
ATOM 677 C CA . PRO A 1 88 ? 8.001 21.351 -33.992 1.00 69.69 88 PRO A CA 1
ATOM 678 C C . PRO A 1 88 ? 7.992 20.418 -32.766 1.00 69.69 88 PRO A C 1
ATOM 680 O O . PRO A 1 88 ? 8.159 20.891 -31.636 1.00 69.69 88 PRO A O 1
ATOM 683 N N . TYR A 1 89 ? 7.793 19.114 -32.961 1.00 78.69 89 TYR A N 1
ATOM 684 C CA . TYR A 1 89 ? 7.612 18.145 -31.879 1.00 78.69 89 TYR A CA 1
ATOM 685 C C . TYR A 1 89 ? 8.874 17.924 -31.044 1.00 78.69 89 TYR A C 1
ATOM 687 O O . TYR A 1 89 ? 8.748 17.718 -29.840 1.00 78.69 89 TYR A O 1
ATOM 695 N N . SER A 1 90 ? 10.068 18.107 -31.612 1.00 81.88 90 SER A N 1
ATOM 696 C CA . SER A 1 90 ? 11.333 18.032 -30.862 1.00 81.88 90 SER A CA 1
ATOM 697 C C . SER A 1 90 ? 11.423 19.066 -29.753 1.00 81.88 90 SER A C 1
ATOM 699 O O . SER A 1 90 ? 11.766 18.748 -28.615 1.00 81.88 90 SER A O 1
ATOM 701 N N . LYS A 1 91 ? 10.990 20.299 -30.031 1.00 84.56 91 LYS A N 1
ATOM 702 C CA . LYS A 1 91 ? 10.922 21.360 -29.020 1.00 84.56 91 LYS A CA 1
ATOM 703 C C . LYS A 1 91 ? 9.874 21.053 -27.946 1.00 84.56 91 LYS A C 1
ATOM 705 O O . LYS A 1 91 ? 10.093 21.363 -26.773 1.00 84.56 91 LYS A O 1
ATOM 710 N N . LEU A 1 92 ? 8.749 20.443 -28.331 1.00 87.69 92 LEU A N 1
ATOM 711 C CA . LEU A 1 92 ? 7.715 20.013 -27.389 1.00 87.69 92 LEU A CA 1
ATOM 712 C C . LEU A 1 92 ? 8.208 18.858 -26.507 1.00 87.69 92 LEU A C 1
ATOM 714 O O . LEU A 1 92 ? 8.011 18.913 -25.296 1.00 87.69 92 LEU A O 1
ATOM 718 N N . ARG A 1 93 ? 8.906 17.874 -27.082 1.00 85.44 93 ARG A N 1
ATOM 719 C CA . ARG A 1 93 ? 9.511 16.739 -26.376 1.00 85.44 93 ARG A CA 1
ATOM 720 C C . ARG A 1 93 ? 10.545 17.206 -25.363 1.00 85.44 93 ARG A C 1
ATOM 722 O O . ARG A 1 93 ? 10.416 16.863 -24.193 1.00 85.44 93 ARG A O 1
ATOM 729 N N . SER A 1 94 ? 11.504 18.050 -25.750 1.00 86.19 94 SER A N 1
ATOM 730 C CA . SER A 1 94 ? 12.490 18.588 -24.799 1.00 86.19 94 SER A CA 1
ATOM 731 C C . SER A 1 94 ? 11.821 19.375 -23.669 1.00 86.19 94 SER A C 1
ATOM 733 O O . SER A 1 94 ? 12.221 19.265 -22.511 1.00 86.19 94 SER A O 1
ATOM 735 N N . LYS A 1 95 ? 10.767 20.146 -23.972 1.00 89.81 95 LYS A N 1
ATOM 736 C CA . LYS A 1 95 ? 9.989 20.854 -22.945 1.00 89.81 95 LYS A CA 1
ATOM 737 C C . LYS A 1 95 ? 9.239 19.883 -22.024 1.00 89.81 95 LYS A C 1
ATOM 739 O O . LYS A 1 95 ? 9.214 20.120 -20.821 1.00 89.81 95 LYS A O 1
ATOM 744 N N . ALA A 1 96 ? 8.666 18.812 -22.568 1.00 90.00 96 ALA A N 1
ATOM 745 C CA . ALA A 1 96 ? 7.959 17.783 -21.812 1.00 90.00 96 ALA A CA 1
ATOM 746 C C . ALA A 1 96 ? 8.909 16.994 -20.900 1.00 90.00 96 ALA A C 1
ATOM 748 O O . ALA A 1 96 ? 8.634 16.879 -19.713 1.00 90.00 96 ALA A O 1
ATOM 749 N N . LEU A 1 97 ? 10.061 16.543 -21.405 1.00 89.62 97 LEU A N 1
ATOM 750 C CA . LEU A 1 97 ? 11.081 15.849 -20.607 1.00 89.62 97 LEU A CA 1
ATOM 751 C C . LEU A 1 97 ? 11.591 16.734 -19.462 1.00 89.62 97 LEU A C 1
ATOM 753 O O . LEU A 1 97 ? 11.600 16.305 -18.310 1.00 89.62 97 LEU A O 1
ATOM 757 N N . ASN A 1 98 ? 11.899 18.005 -19.749 1.00 91.00 98 ASN A N 1
ATOM 758 C CA . ASN A 1 98 ? 12.282 18.981 -18.725 1.00 91.00 98 ASN A CA 1
ATOM 759 C C . ASN A 1 98 ? 11.171 19.250 -17.698 1.00 91.00 98 ASN A C 1
ATOM 761 O O . ASN A 1 98 ? 11.454 19.624 -16.562 1.00 91.00 98 ASN A O 1
ATOM 765 N N . TYR A 1 99 ? 9.904 19.121 -18.085 1.00 91.88 99 TYR A N 1
ATOM 766 C CA . TYR A 1 99 ? 8.775 19.274 -17.172 1.00 91.88 99 TYR A CA 1
ATOM 767 C C . TYR A 1 99 ? 8.598 18.033 -16.285 1.00 91.88 99 TYR A C 1
ATOM 769 O O . TYR A 1 99 ? 8.422 18.174 -15.074 1.00 91.88 99 TYR A O 1
ATOM 777 N N . VAL A 1 100 ? 8.717 16.834 -16.862 1.00 92.25 100 VAL A N 1
ATOM 778 C CA . VAL A 1 100 ? 8.621 15.550 -16.149 1.00 92.25 100 VAL A CA 1
ATOM 779 C C . VAL A 1 100 ? 9.751 15.399 -15.135 1.00 92.25 100 VAL A C 1
ATOM 781 O O . VAL A 1 100 ? 9.480 15.099 -13.976 1.00 92.25 100 VAL A O 1
ATOM 784 N N . ILE A 1 101 ? 11.003 15.682 -15.511 1.00 92.88 101 ILE A N 1
ATOM 785 C CA . ILE A 1 101 ? 12.135 15.538 -14.582 1.00 92.88 101 ILE A CA 1
ATOM 786 C C . ILE A 1 101 ? 12.026 16.496 -13.386 1.00 92.88 101 ILE A C 1
ATOM 788 O O . ILE A 1 101 ? 12.382 16.141 -12.268 1.00 92.88 101 ILE A O 1
ATOM 792 N N . LYS A 1 102 ? 11.436 17.685 -13.577 1.00 92.81 102 LYS A N 1
ATOM 793 C CA . LYS A 1 102 ? 11.132 18.607 -12.471 1.00 92.81 102 LYS A CA 1
ATOM 794 C C . LYS A 1 102 ? 10.085 18.043 -11.510 1.00 92.81 102 LYS A C 1
ATOM 796 O O . LYS A 1 102 ? 10.227 18.245 -10.309 1.00 92.81 102 LYS A O 1
ATOM 801 N N . HIS A 1 103 ? 9.070 17.337 -12.015 1.00 92.44 103 HIS A N 1
ATOM 802 C CA . HIS A 1 103 ? 8.083 16.653 -11.169 1.00 92.44 103 HIS A CA 1
ATOM 803 C C . HIS A 1 103 ? 8.720 15.508 -10.385 1.00 92.44 103 HIS A C 1
ATOM 805 O O . HIS A 1 103 ? 8.460 15.378 -9.193 1.00 92.44 103 HIS A O 1
ATOM 811 N N . ILE A 1 104 ? 9.589 14.730 -11.037 1.00 93.75 104 ILE A N 1
ATOM 812 C CA . ILE A 1 104 ? 10.352 13.651 -10.399 1.00 93.75 104 ILE A CA 1
ATOM 813 C C . ILE A 1 104 ? 11.202 14.212 -9.258 1.00 93.75 104 ILE A C 1
ATOM 815 O O . ILE A 1 104 ? 11.029 13.796 -8.120 1.00 93.75 104 ILE A O 1
ATOM 819 N N . HIS A 1 105 ? 12.030 15.229 -9.521 1.00 93.88 105 HIS A N 1
ATOM 820 C CA . HIS A 1 105 ? 12.866 15.849 -8.485 1.00 93.88 105 HIS A CA 1
ATOM 821 C C . HIS A 1 105 ? 12.048 16.462 -7.348 1.00 93.88 105 HIS A C 1
ATOM 823 O O . HIS A 1 105 ? 12.447 16.380 -6.186 1.00 93.88 105 HIS A O 1
ATOM 829 N N . TYR A 1 106 ? 10.905 17.078 -7.658 1.00 92.06 106 TYR A N 1
ATOM 830 C CA . TYR A 1 106 ? 10.019 17.611 -6.628 1.00 92.06 106 TYR A CA 1
ATOM 831 C C . TYR A 1 106 ? 9.474 16.496 -5.724 1.00 92.06 106 TYR A C 1
ATOM 833 O O . TYR A 1 106 ? 9.571 16.615 -4.501 1.00 92.06 106 TYR A O 1
ATOM 841 N N . GLU A 1 107 ? 8.955 15.410 -6.304 1.00 92.25 107 GLU A N 1
ATOM 842 C CA . GLU A 1 107 ? 8.435 14.248 -5.570 1.00 92.25 107 GLU A CA 1
ATOM 843 C C . GLU A 1 107 ? 9.530 13.550 -4.752 1.00 92.25 107 GLU A C 1
ATOM 845 O O . GLU A 1 107 ? 9.344 13.259 -3.566 1.00 92.25 107 GLU A O 1
ATOM 850 N N . ASP A 1 108 ? 10.700 13.351 -5.353 1.00 94.44 108 ASP A N 1
ATOM 851 C CA . ASP A 1 108 ? 11.859 12.725 -4.725 1.00 94.44 108 ASP A CA 1
ATOM 852 C C . ASP A 1 108 ? 12.291 13.497 -3.489 1.00 94.44 108 ASP A C 1
ATOM 854 O O . ASP A 1 108 ? 12.369 12.953 -2.388 1.00 94.44 108 ASP A O 1
ATOM 858 N N . GLN A 1 109 ? 12.498 14.803 -3.628 1.00 92.06 109 GLN A N 1
ATOM 859 C CA . GLN A 1 109 ? 12.850 15.617 -2.481 1.00 92.06 109 GLN A CA 1
ATOM 860 C C . GLN A 1 109 ? 11.696 15.626 -1.465 1.00 92.06 109 GLN A C 1
ATOM 862 O O . GLN A 1 109 ? 11.942 15.547 -0.260 1.00 92.06 109 GLN A O 1
ATOM 867 N N . ASN A 1 110 ? 10.443 15.726 -1.920 1.00 89.50 110 ASN A N 1
ATOM 868 C CA . ASN A 1 110 ? 9.279 15.819 -1.043 1.00 89.50 110 ASN A CA 1
ATOM 869 C C . ASN A 1 110 ? 9.096 14.593 -0.146 1.00 89.50 110 ASN A C 1
ATOM 871 O O . ASN A 1 110 ? 8.662 14.747 0.991 1.00 89.50 110 ASN A O 1
ATOM 875 N N . THR A 1 111 ? 9.490 13.422 -0.620 1.00 92.81 111 THR A N 1
ATOM 876 C CA . THR A 1 111 ? 9.366 12.142 0.089 1.00 92.81 111 THR A CA 1
ATOM 877 C C . THR A 1 111 ? 10.691 11.649 0.669 1.00 92.81 111 THR A C 1
ATOM 879 O O . THR A 1 111 ? 10.836 10.465 0.970 1.00 92.81 111 THR A O 1
ATOM 882 N N . ASN A 1 112 ? 11.703 12.521 0.773 1.00 94.06 112 ASN A N 1
ATOM 883 C CA . ASN A 1 112 ? 13.054 12.147 1.201 1.00 94.06 112 ASN A CA 1
ATOM 884 C C . ASN A 1 112 ? 13.617 10.936 0.416 1.00 94.06 112 ASN A C 1
ATOM 886 O O . ASN A 1 112 ? 14.328 10.096 0.975 1.00 94.06 112 ASN A O 1
ATOM 890 N N . TYR A 1 113 ? 13.306 10.881 -0.883 1.00 95.94 113 TYR A N 1
ATOM 891 C CA . TYR A 1 113 ? 13.680 9.862 -1.869 1.00 95.94 113 TYR A CA 1
ATOM 892 C C . TYR A 1 113 ? 13.075 8.469 -1.617 1.00 95.94 113 TYR A C 1
ATOM 894 O O . TYR A 1 113 ? 13.523 7.476 -2.194 1.00 95.94 113 TYR A O 1
ATOM 902 N N . ILE A 1 114 ? 12.037 8.386 -0.776 1.00 95.62 114 ILE A N 1
ATOM 903 C CA . ILE A 1 114 ? 11.242 7.166 -0.559 1.00 95.62 114 ILE A CA 1
ATOM 904 C C . ILE A 1 114 ? 10.196 6.995 -1.664 1.00 95.62 114 ILE A C 1
ATOM 906 O O . ILE A 1 114 ? 9.902 5.862 -2.045 1.00 95.62 114 ILE A O 1
ATOM 910 N N . CYS A 1 115 ? 9.689 8.107 -2.205 1.00 94.19 115 CYS A N 1
ATOM 911 C CA . CYS A 1 115 ? 8.571 8.173 -3.146 1.00 94.19 115 CYS A CA 1
ATOM 912 C C . CYS A 1 115 ? 7.265 7.601 -2.564 1.00 94.19 115 CYS A C 1
ATOM 914 O O . CYS A 1 115 ? 7.228 7.105 -1.437 1.00 94.19 115 CYS A O 1
ATOM 916 N N . LEU A 1 116 ? 6.178 7.690 -3.335 1.00 90.12 116 LEU A N 1
ATOM 917 C CA . LEU A 1 116 ? 4.899 7.072 -2.973 1.00 90.12 116 LEU A CA 1
ATOM 918 C C . LEU A 1 116 ? 5.002 5.556 -2.724 1.00 90.12 116 LEU A C 1
ATOM 920 O O . LEU A 1 116 ? 4.448 5.084 -1.747 1.00 90.12 116 LEU A O 1
ATOM 924 N N . GLY A 1 117 ? 5.673 4.786 -3.580 1.00 90.25 117 GLY A N 1
ATOM 925 C CA . GLY A 1 117 ? 5.738 3.328 -3.471 1.00 90.25 117 GLY A CA 1
ATOM 926 C C . GLY A 1 117 ? 6.924 2.721 -4.229 1.00 90.25 117 GLY A C 1
ATOM 927 O O . GLY A 1 117 ? 7.725 3.437 -4.833 1.00 90.25 117 GLY A O 1
ATOM 928 N N . PRO A 1 118 ? 7.059 1.384 -4.244 1.00 90.75 118 PRO A N 1
ATOM 929 C CA . PRO A 1 118 ? 8.265 0.715 -4.735 1.00 90.75 118 PRO A CA 1
ATOM 930 C C . PRO A 1 118 ? 8.483 0.918 -6.239 1.00 90.75 118 PRO A C 1
ATOM 932 O O . PRO A 1 118 ? 9.614 1.086 -6.692 1.00 90.75 118 PRO A O 1
ATOM 935 N N . VAL A 1 119 ? 7.401 0.940 -7.024 1.00 88.25 119 VAL A N 1
ATOM 936 C CA . VAL A 1 119 ? 7.467 1.043 -8.487 1.00 88.25 119 VAL A CA 1
ATOM 937 C C . VAL A 1 119 ? 7.953 2.423 -8.919 1.00 88.25 119 VAL A C 1
ATOM 939 O O . VAL A 1 119 ? 8.946 2.522 -9.640 1.00 88.25 119 VAL A O 1
ATOM 942 N N . ASN A 1 120 ? 7.297 3.497 -8.465 1.00 91.44 120 ASN A N 1
ATOM 943 C CA . ASN A 1 120 ? 7.735 4.845 -8.817 1.00 91.44 120 ASN A CA 1
ATOM 944 C C . ASN A 1 120 ? 9.068 5.193 -8.150 1.00 91.44 120 ASN A C 1
ATOM 946 O O . ASN A 1 120 ? 9.874 5.865 -8.782 1.00 91.44 120 ASN A O 1
ATOM 950 N N . LYS A 1 121 ? 9.372 4.658 -6.958 1.00 95.00 121 LYS A N 1
ATOM 951 C CA . LYS A 1 121 ? 10.708 4.784 -6.360 1.00 95.00 121 LYS A CA 1
ATOM 952 C C . LYS A 1 121 ? 11.808 4.295 -7.298 1.00 95.00 121 LYS A C 1
ATOM 954 O O . LYS A 1 121 ? 12.828 4.967 -7.451 1.00 95.00 121 LYS A O 1
ATOM 959 N N . VAL A 1 122 ? 11.641 3.114 -7.898 1.00 92.81 122 VAL A N 1
ATOM 960 C CA . VAL A 1 122 ? 12.658 2.540 -8.795 1.00 92.81 122 VAL A CA 1
ATOM 961 C C . VAL A 1 122 ? 12.716 3.307 -10.115 1.00 92.81 122 VAL A C 1
ATOM 963 O O . VAL A 1 122 ? 13.811 3.601 -10.588 1.00 92.81 122 VAL A O 1
ATOM 966 N N . LEU A 1 123 ? 11.569 3.686 -10.686 1.00 91.62 123 LEU A N 1
ATOM 967 C CA . LEU A 1 123 ? 11.533 4.455 -11.935 1.00 91.62 123 LEU A CA 1
ATOM 968 C C . LEU A 1 123 ? 12.148 5.853 -11.777 1.00 91.62 123 LEU A C 1
ATOM 970 O O . LEU A 1 123 ? 12.987 6.231 -12.590 1.00 91.62 123 LEU A O 1
ATOM 974 N N . ASN A 1 124 ? 11.815 6.583 -10.708 1.00 95.31 124 ASN A N 1
ATOM 975 C CA . ASN A 1 124 ? 12.416 7.884 -10.407 1.00 95.31 124 ASN A CA 1
ATOM 976 C C . ASN A 1 124 ? 13.934 7.761 -10.224 1.00 95.31 124 ASN A C 1
ATOM 978 O O . ASN A 1 124 ? 14.691 8.528 -10.815 1.00 95.31 124 ASN A O 1
ATOM 982 N N . MET A 1 125 ? 14.389 6.740 -9.489 1.00 95.62 125 MET A N 1
ATOM 983 C CA . MET A 1 125 ? 15.815 6.450 -9.325 1.00 95.62 125 MET A CA 1
ATOM 984 C C . MET A 1 125 ? 16.524 6.218 -10.668 1.00 95.62 125 MET A C 1
ATOM 986 O O . MET A 1 125 ? 17.619 6.744 -10.870 1.00 95.62 125 MET A O 1
ATOM 990 N N . ILE A 1 126 ? 15.908 5.467 -11.589 1.00 92.56 126 ILE A N 1
ATOM 991 C CA . ILE A 1 126 ? 16.439 5.256 -12.946 1.00 92.56 126 ILE A CA 1
ATOM 992 C C . ILE A 1 126 ? 16.473 6.577 -13.722 1.00 92.56 126 ILE A C 1
ATOM 994 O O . ILE A 1 126 ? 17.469 6.862 -14.381 1.00 92.56 126 ILE A O 1
ATOM 998 N N . CYS A 1 127 ? 15.438 7.415 -13.626 1.00 93.19 127 CYS A N 1
ATOM 999 C CA . CYS A 1 127 ? 15.430 8.730 -14.268 1.00 93.19 127 CYS A CA 1
ATOM 1000 C C . CYS A 1 127 ? 16.553 9.641 -13.748 1.00 93.19 127 CYS A C 1
ATOM 1002 O O . CYS A 1 127 ? 17.244 10.259 -14.556 1.00 93.19 127 CYS A O 1
ATOM 1004 N N . CYS A 1 128 ? 16.793 9.688 -12.433 1.00 94.69 128 CYS A N 1
ATOM 1005 C CA . CYS A 1 128 ? 17.915 10.440 -11.860 1.00 94.69 128 CYS A CA 1
ATOM 1006 C C . CYS A 1 128 ? 19.276 9.881 -12.300 1.00 94.69 128 CYS A C 1
ATOM 1008 O O . CYS A 1 128 ? 20.211 10.647 -12.529 1.00 94.69 128 CYS A O 1
ATOM 1010 N N . TRP A 1 129 ? 19.391 8.557 -12.437 1.00 94.06 129 TRP A N 1
ATOM 1011 C CA . TRP A 1 129 ? 20.597 7.918 -12.964 1.00 94.06 129 TRP A CA 1
ATOM 1012 C C . TRP A 1 129 ? 20.845 8.285 -14.431 1.00 94.06 129 TRP A C 1
ATOM 1014 O O . TRP A 1 129 ? 21.966 8.637 -14.781 1.00 94.06 129 TRP A O 1
ATOM 1024 N N . LEU A 1 130 ? 19.803 8.254 -15.269 1.00 90.44 130 LEU A N 1
ATOM 1025 C CA . LEU A 1 130 ? 19.883 8.645 -16.680 1.00 90.44 130 LEU A CA 1
ATOM 1026 C C . LEU A 1 130 ? 20.233 10.128 -16.854 1.00 90.44 130 LEU A C 1
ATOM 1028 O O . LEU A 1 130 ? 20.958 10.470 -17.783 1.00 90.44 130 LEU A O 1
ATOM 1032 N N . GLU A 1 131 ? 19.732 11.003 -15.976 1.00 92.00 131 GLU A N 1
ATOM 1033 C CA . GLU A 1 131 ? 20.093 12.424 -15.977 1.00 92.00 131 GLU A CA 1
ATOM 1034 C C . GLU A 1 131 ? 21.570 12.621 -15.606 1.00 92.00 131 GLU A C 1
ATOM 1036 O O . GLU A 1 131 ? 22.305 13.307 -16.318 1.00 92.00 131 GLU A O 1
ATOM 1041 N N . ASN A 1 132 ? 22.015 12.024 -14.494 1.00 92.69 132 ASN A N 1
ATOM 1042 C CA . ASN A 1 132 ? 23.412 12.036 -14.075 1.00 92.69 132 ASN A CA 1
ATOM 1043 C C . ASN A 1 132 ? 23.695 10.915 -13.048 1.00 92.69 132 ASN A C 1
ATOM 1045 O O . ASN A 1 132 ? 23.305 11.049 -11.878 1.00 92.69 132 ASN A O 1
ATOM 1049 N N . PRO A 1 133 ? 24.477 9.879 -13.416 1.00 94.00 133 PRO A N 1
ATOM 1050 C CA . PRO A 1 133 ? 24.826 8.767 -12.527 1.00 94.00 133 PRO A CA 1
ATOM 1051 C C . PRO A 1 133 ? 25.598 9.163 -11.262 1.00 94.00 133 PRO A C 1
ATOM 1053 O O . PRO A 1 133 ? 25.632 8.402 -10.301 1.00 94.00 133 PRO A O 1
ATOM 1056 N N . ASN A 1 134 ? 26.230 10.338 -11.247 1.00 94.38 134 ASN A N 1
ATOM 1057 C CA . ASN A 1 134 ? 27.010 10.840 -10.114 1.00 94.38 134 ASN A CA 1
ATOM 1058 C C . ASN A 1 134 ? 26.252 11.884 -9.274 1.00 94.38 134 ASN A C 1
ATOM 1060 O O . ASN A 1 134 ? 26.840 12.477 -8.366 1.00 94.38 134 ASN A O 1
ATOM 1064 N N . SER A 1 135 ? 24.970 12.133 -9.571 1.00 95.31 135 SER A N 1
ATOM 1065 C CA . SER A 1 135 ? 24.154 13.119 -8.856 1.00 95.31 135 SER A CA 1
ATOM 1066 C C . SER A 1 135 ? 23.898 12.733 -7.395 1.00 95.31 135 SER A C 1
ATOM 1068 O O . SER A 1 135 ? 23.746 11.560 -7.051 1.00 95.31 135 SER A O 1
ATOM 1070 N N . GLU A 1 136 ? 23.782 13.739 -6.522 1.00 96.06 136 GLU A N 1
ATOM 1071 C CA . GLU A 1 136 ? 23.368 13.523 -5.128 1.00 96.06 136 GLU A CA 1
ATOM 1072 C C . GLU A 1 136 ? 21.959 12.921 -5.043 1.00 96.06 136 GLU A C 1
ATOM 1074 O O . GLU A 1 136 ? 21.719 12.043 -4.221 1.00 96.06 136 GLU A O 1
ATOM 1079 N N . ALA A 1 137 ? 21.053 13.308 -5.950 1.00 95.31 137 ALA A N 1
ATOM 1080 C CA . ALA A 1 137 ? 19.713 12.730 -6.048 1.00 95.31 137 ALA A CA 1
ATOM 1081 C C . ALA A 1 137 ? 19.757 11.202 -6.232 1.00 95.31 137 ALA A C 1
ATOM 1083 O O . ALA A 1 137 ? 19.082 10.466 -5.510 1.00 95.31 137 ALA A O 1
ATOM 1084 N N . PHE A 1 138 ? 20.608 10.707 -7.138 1.00 96.56 138 PHE A N 1
ATOM 1085 C CA . PHE A 1 138 ? 20.781 9.269 -7.337 1.00 96.56 138 PHE A CA 1
ATOM 1086 C C . PHE A 1 138 ? 21.389 8.574 -6.106 1.00 96.56 138 PHE A C 1
ATOM 1088 O O . PHE A 1 138 ? 20.908 7.516 -5.694 1.00 96.56 138 PHE A O 1
ATOM 1095 N N . LYS A 1 139 ? 22.386 9.186 -5.450 1.00 96.50 139 LYS A N 1
ATOM 1096 C CA . LYS A 1 139 ? 22.971 8.647 -4.205 1.00 96.50 139 LYS A CA 1
ATOM 1097 C C . LYS A 1 139 ? 21.940 8.553 -3.077 1.00 96.50 139 LYS A C 1
ATOM 1099 O O . LYS A 1 139 ? 21.895 7.541 -2.372 1.00 96.50 139 LYS A O 1
ATOM 1104 N N . TYR A 1 140 ? 21.079 9.561 -2.928 1.00 97.19 140 TYR A N 1
ATOM 1105 C CA . TYR A 1 140 ? 19.992 9.521 -1.951 1.00 97.19 140 TYR A CA 1
ATOM 1106 C C . TYR A 1 140 ? 19.007 8.395 -2.259 1.00 97.19 140 TYR A C 1
ATOM 1108 O O . TYR A 1 140 ? 18.679 7.617 -1.358 1.00 97.19 140 TYR A O 1
ATOM 1116 N N . HIS A 1 141 ? 18.629 8.219 -3.527 1.00 97.25 141 HIS A N 1
ATOM 1117 C CA . HIS A 1 141 ? 17.785 7.101 -3.953 1.00 97.25 141 HIS A CA 1
ATOM 1118 C C . HIS A 1 141 ? 18.372 5.733 -3.608 1.00 97.25 141 HIS A C 1
ATOM 1120 O O . HIS A 1 141 ? 17.621 4.872 -3.141 1.00 97.25 141 HIS A O 1
ATOM 1126 N N . ILE A 1 142 ? 19.677 5.523 -3.815 1.00 96.25 142 ILE A N 1
ATOM 1127 C CA . ILE A 1 142 ? 20.351 4.262 -3.465 1.00 96.25 142 ILE A CA 1
ATOM 1128 C C . ILE A 1 142 ? 20.237 3.994 -1.965 1.00 96.25 142 ILE A C 1
ATOM 1130 O O . ILE A 1 142 ? 19.881 2.887 -1.556 1.00 96.25 142 ILE A O 1
ATOM 1134 N N . SER A 1 143 ? 20.489 5.009 -1.132 1.00 95.88 143 SER A N 1
ATOM 1135 C CA . SER A 1 143 ? 20.482 4.832 0.326 1.00 95.88 143 SER A CA 1
ATOM 1136 C C . SER A 1 143 ? 19.111 4.433 0.894 1.00 95.88 143 SER A C 1
ATOM 1138 O O . SER A 1 143 ? 19.049 3.832 1.969 1.00 95.88 143 SER A O 1
ATOM 1140 N N . ARG A 1 144 ? 18.033 4.706 0.145 1.00 96.94 144 ARG A N 1
ATOM 1141 C CA . ARG A 1 144 ? 16.633 4.409 0.484 1.00 96.94 144 ARG A CA 1
ATOM 1142 C C . ARG A 1 144 ? 16.097 3.093 -0.095 1.00 96.94 144 ARG A C 1
ATOM 1144 O O . ARG A 1 144 ? 14.965 2.732 0.201 1.00 96.94 144 ARG A O 1
ATOM 1151 N N . ILE A 1 145 ? 16.867 2.336 -0.890 1.00 95.69 145 ILE A N 1
ATOM 1152 C CA . ILE A 1 145 ? 16.407 1.033 -1.433 1.00 95.69 145 ILE A CA 1
ATOM 1153 C C . ILE A 1 145 ? 16.043 0.060 -0.302 1.00 95.69 145 ILE A C 1
ATOM 1155 O O . ILE A 1 145 ? 15.017 -0.614 -0.366 1.00 95.69 145 ILE A O 1
ATOM 1159 N N . LYS A 1 146 ? 16.864 0.023 0.753 1.00 95.25 146 LYS A N 1
ATOM 1160 C CA . LYS A 1 146 ? 16.674 -0.859 1.913 1.00 95.25 146 LYS A CA 1
ATOM 1161 C C . LYS A 1 146 ? 15.359 -0.619 2.658 1.00 95.25 146 LYS A C 1
ATOM 1163 O O . LYS A 1 146 ? 14.863 -1.545 3.283 1.00 95.25 146 LYS A O 1
ATOM 1168 N N . ASP A 1 147 ? 14.782 0.579 2.555 1.00 95.69 147 ASP A N 1
ATOM 1169 C CA . ASP A 1 147 ? 13.525 0.930 3.227 1.00 95.69 147 ASP A CA 1
ATOM 1170 C C . ASP A 1 147 ? 12.338 0.127 2.653 1.00 95.69 147 ASP A C 1
ATOM 1172 O O . ASP A 1 147 ? 11.299 0.009 3.295 1.00 95.69 147 ASP A O 1
ATOM 1176 N N . TYR A 1 148 ? 12.506 -0.464 1.464 1.00 95.62 148 TYR A N 1
ATOM 1177 C CA . TYR A 1 148 ? 11.535 -1.348 0.822 1.00 95.62 148 TYR A CA 1
ATOM 1178 C C . TYR A 1 148 ? 11.900 -2.833 0.914 1.00 95.62 148 TYR A C 1
ATOM 1180 O O . TYR A 1 148 ? 11.130 -3.652 0.427 1.00 95.62 148 TYR A O 1
ATOM 1188 N N . LEU A 1 149 ? 13.044 -3.217 1.486 1.00 94.50 149 LEU A N 1
ATOM 1189 C CA . LEU A 1 149 ? 13.465 -4.620 1.549 1.00 94.50 149 LEU A CA 1
ATOM 1190 C C . LEU A 1 149 ? 13.175 -5.205 2.932 1.00 94.50 149 LEU A C 1
ATOM 1192 O O . LEU A 1 149 ? 13.637 -4.689 3.947 1.00 94.50 149 LEU A O 1
ATOM 1196 N N . TRP A 1 150 ? 12.437 -6.312 2.966 1.00 92.62 150 TRP A N 1
ATOM 1197 C CA . TRP A 1 150 ? 12.053 -7.006 4.192 1.00 92.62 150 TRP A CA 1
ATOM 1198 C C . TRP A 1 150 ? 12.511 -8.459 4.167 1.00 92.62 150 TRP A C 1
ATOM 1200 O O . TRP A 1 150 ? 12.291 -9.161 3.182 1.00 92.62 150 TRP A O 1
ATOM 1210 N N . LEU A 1 151 ? 13.129 -8.924 5.253 1.00 91.31 151 LEU A N 1
ATOM 1211 C CA . LEU A 1 151 ? 13.507 -10.325 5.415 1.00 91.31 151 LEU A CA 1
ATOM 1212 C C . LEU A 1 151 ? 12.341 -11.094 6.052 1.00 91.31 151 LEU A C 1
ATOM 1214 O O . LEU A 1 151 ? 12.123 -11.006 7.258 1.00 91.31 151 LEU A O 1
ATOM 1218 N N . ALA A 1 152 ? 11.583 -11.812 5.226 1.00 84.88 152 ALA A N 1
ATOM 1219 C CA . ALA A 1 152 ? 10.513 -12.703 5.662 1.00 84.88 152 ALA A CA 1
ATOM 1220 C C . ALA A 1 152 ? 11.042 -14.122 5.940 1.00 84.88 152 ALA A C 1
ATOM 1222 O O . ALA A 1 152 ? 12.194 -14.445 5.645 1.00 84.88 152 ALA A O 1
ATOM 1223 N N . GLU A 1 153 ? 10.178 -14.980 6.486 1.00 80.50 153 GLU A N 1
ATOM 1224 C CA . GLU A 1 153 ? 10.469 -16.391 6.796 1.00 80.50 153 GLU A CA 1
ATOM 1225 C C . GLU A 1 153 ? 10.928 -17.191 5.566 1.00 80.50 153 GLU A C 1
ATOM 1227 O O . GLU A 1 153 ? 11.744 -18.102 5.675 1.00 80.50 153 GLU A O 1
ATOM 1232 N N . ASP A 1 154 ? 10.445 -16.808 4.385 1.00 81.56 154 ASP A N 1
ATOM 1233 C CA . ASP A 1 154 ? 10.765 -17.402 3.088 1.00 81.56 154 ASP A CA 1
ATOM 1234 C C . ASP A 1 154 ? 11.774 -16.575 2.267 1.00 81.56 154 ASP A C 1
ATOM 1236 O O . ASP A 1 154 ? 11.969 -16.819 1.076 1.00 81.56 154 ASP A O 1
ATOM 1240 N N . GLY A 1 155 ? 12.449 -15.612 2.900 1.00 86.94 155 GLY A N 1
ATOM 1241 C CA . GLY A 1 155 ? 13.534 -14.836 2.307 1.00 86.94 155 GLY A CA 1
ATOM 1242 C C . GLY A 1 155 ? 13.230 -13.349 2.128 1.00 86.94 155 GLY A C 1
ATOM 1243 O O . GLY A 1 155 ? 12.243 -12.808 2.622 1.00 86.94 155 GLY A O 1
ATOM 1244 N N . MET A 1 156 ? 14.144 -12.651 1.451 1.00 91.00 156 MET A N 1
ATOM 1245 C CA . MET A 1 156 ? 14.042 -11.206 1.252 1.00 91.00 156 MET A CA 1
ATOM 1246 C C . MET A 1 156 ? 13.010 -10.863 0.174 1.00 91.00 156 MET A C 1
ATOM 1248 O O . MET A 1 156 ? 13.057 -11.401 -0.932 1.00 91.00 156 MET A O 1
ATOM 1252 N N . LYS A 1 157 ? 12.115 -9.924 0.483 1.00 88.75 157 LYS A N 1
ATOM 1253 C CA . LYS A 1 157 ? 11.048 -9.437 -0.398 1.00 88.75 157 LYS A CA 1
ATOM 1254 C C . LYS A 1 157 ? 11.068 -7.918 -0.488 1.00 88.75 157 LYS A C 1
ATOM 1256 O O . LYS A 1 157 ? 11.513 -7.243 0.438 1.00 88.75 157 LYS A O 1
ATOM 1261 N N . MET A 1 158 ? 10.552 -7.390 -1.595 1.00 90.56 158 MET A N 1
ATOM 1262 C CA . MET A 1 158 ? 10.263 -5.965 -1.718 1.00 90.56 158 MET A CA 1
ATOM 1263 C C . MET A 1 158 ? 8.838 -5.689 -1.228 1.00 90.56 158 MET A C 1
ATOM 1265 O O . MET A 1 158 ? 7.889 -6.335 -1.667 1.00 90.56 158 MET A O 1
ATOM 1269 N N . GLN A 1 159 ? 8.701 -4.744 -0.310 1.00 89.75 159 GLN A N 1
ATOM 1270 C CA . GLN A 1 159 ? 7.443 -4.337 0.300 1.00 89.75 159 GLN A CA 1
ATOM 1271 C C . GLN A 1 159 ? 6.602 -3.500 -0.683 1.00 89.75 159 GLN A C 1
ATOM 1273 O O . GLN A 1 159 ? 7.145 -2.758 -1.502 1.00 89.75 159 GLN A O 1
ATOM 1278 N N . GLY A 1 160 ? 5.268 -3.577 -0.578 1.00 85.62 160 GLY A N 1
ATOM 1279 C CA . GLY A 1 160 ? 4.330 -2.793 -1.408 1.00 85.62 160 GLY A CA 1
ATOM 1280 C C . GLY A 1 160 ? 4.315 -1.286 -1.102 1.00 85.62 160 GLY A C 1
ATOM 1281 O O . GLY A 1 160 ? 3.842 -0.487 -1.904 1.00 85.62 160 GLY A O 1
ATOM 1282 N N . TYR A 1 161 ? 4.878 -0.909 0.041 1.00 89.19 161 TYR A N 1
ATOM 1283 C CA . TYR A 1 161 ? 5.143 0.448 0.516 1.00 89.19 161 TYR A CA 1
ATOM 1284 C C . TYR A 1 161 ? 6.447 0.395 1.330 1.00 89.19 161 TYR A C 1
ATOM 1286 O O . TYR A 1 161 ? 6.938 -0.702 1.584 1.00 89.19 161 TYR A O 1
ATOM 1294 N N . ASN A 1 162 ? 7.001 1.498 1.839 1.00 92.69 162 ASN A N 1
ATOM 1295 C CA . ASN A 1 162 ? 8.163 1.420 2.754 1.00 92.69 162 ASN A CA 1
ATOM 1296 C C . ASN A 1 162 ? 7.815 0.873 4.169 1.00 92.69 162 ASN A C 1
ATOM 1298 O O . ASN A 1 162 ? 8.543 1.093 5.140 1.00 92.69 162 ASN A O 1
ATOM 1302 N N . GLY A 1 163 ? 6.671 0.195 4.288 1.00 92.88 163 GLY A N 1
ATOM 1303 C CA . GLY A 1 163 ? 6.093 -0.401 5.489 1.00 92.88 163 GLY A CA 1
ATOM 1304 C C . GLY A 1 163 ? 4.651 0.057 5.736 1.00 92.88 163 GLY A C 1
ATOM 1305 O O . GLY A 1 163 ? 4.095 0.833 4.965 1.00 92.88 163 GLY A O 1
ATOM 1306 N N . SER A 1 164 ? 4.052 -0.442 6.813 1.00 94.81 164 SER A N 1
ATOM 1307 C CA . SER A 1 164 ? 2.690 -0.133 7.286 1.00 94.81 164 SER A CA 1
ATOM 1308 C C . SER A 1 164 ? 2.700 0.403 8.726 1.00 94.81 164 SER A C 1
ATOM 1310 O O . SER A 1 164 ? 1.759 0.212 9.487 1.00 94.81 164 SER A O 1
ATOM 1312 N N . GLN A 1 165 ? 3.798 1.045 9.137 1.00 95.94 165 GLN A N 1
ATOM 1313 C CA . GLN A 1 165 ? 4.106 1.313 10.544 1.00 95.94 165 GLN A CA 1
ATOM 1314 C C . GLN A 1 165 ? 3.057 2.208 11.225 1.00 95.94 165 GLN A C 1
ATOM 1316 O O . GLN A 1 165 ? 2.584 1.870 12.308 1.00 95.94 165 GLN A O 1
ATOM 1321 N N . CYS A 1 166 ? 2.679 3.338 10.614 1.00 95.19 166 CYS A N 1
ATOM 1322 C CA . CYS A 1 166 ? 1.644 4.224 11.162 1.00 95.19 166 CYS A CA 1
ATOM 1323 C C . CYS A 1 166 ? 0.290 3.528 11.257 1.00 95.19 166 CYS A C 1
ATOM 1325 O O . CYS A 1 166 ? -0.367 3.617 12.295 1.00 95.19 166 CYS A O 1
ATOM 1327 N N . TRP A 1 167 ? -0.090 2.814 10.199 1.00 95.31 167 TRP A N 1
ATOM 1328 C CA . TRP A 1 167 ? -1.334 2.058 10.142 1.00 95.31 167 TRP A CA 1
ATOM 1329 C C . TRP A 1 167 ? -1.421 1.006 11.257 1.00 95.31 167 TRP A C 1
ATOM 1331 O O . TRP A 1 167 ? -2.345 1.026 12.073 1.00 95.31 167 TRP A O 1
ATOM 1341 N N . ASP A 1 168 ? -0.410 0.144 11.362 1.00 96.56 168 ASP A N 1
ATOM 1342 C CA . ASP A 1 168 ? -0.400 -0.961 12.319 1.00 96.56 168 ASP A CA 1
ATOM 1343 C C . ASP A 1 168 ? -0.345 -0.465 13.769 1.00 96.56 168 ASP A C 1
ATOM 1345 O O . ASP A 1 168 ? -1.032 -1.012 14.635 1.00 96.56 168 ASP A O 1
ATOM 1349 N N . VAL A 1 169 ? 0.423 0.595 14.057 1.00 97.31 169 VAL A N 1
ATOM 1350 C CA . VAL A 1 169 ? 0.495 1.173 15.409 1.00 97.31 169 VAL A CA 1
ATOM 1351 C C . VAL A 1 169 ? -0.837 1.813 15.806 1.00 97.31 169 VAL A C 1
ATOM 1353 O O . VAL A 1 169 ? -1.298 1.590 16.928 1.00 97.31 169 VAL A O 1
ATOM 1356 N N . ALA A 1 170 ? -1.488 2.559 14.908 1.00 97.06 170 ALA A N 1
ATOM 1357 C CA . ALA A 1 170 ? -2.772 3.199 15.200 1.00 97.06 170 ALA A CA 1
ATOM 1358 C C . ALA A 1 170 ? -3.882 2.176 15.503 1.00 97.06 170 ALA A C 1
ATOM 1360 O O . ALA A 1 170 ? -4.664 2.365 16.442 1.00 97.06 170 ALA A O 1
ATOM 1361 N N . LEU A 1 171 ? -3.932 1.069 14.755 1.00 96.69 171 LEU A N 1
ATOM 1362 C CA . LEU A 1 171 ? -4.885 -0.015 15.012 1.00 96.69 171 LEU A CA 1
ATOM 1363 C C . LEU A 1 171 ? -4.523 -0.814 16.273 1.00 96.69 171 LEU A C 1
ATOM 1365 O O . LEU A 1 171 ? -5.410 -1.151 17.055 1.00 96.69 171 LEU A O 1
ATOM 1369 N N . SER A 1 172 ? -3.234 -1.067 16.520 1.00 96.75 172 SER A N 1
ATOM 1370 C CA . SER A 1 172 ? -2.775 -1.778 17.726 1.00 96.75 172 SER A CA 1
ATOM 1371 C C . SER A 1 172 ? -3.139 -1.033 19.008 1.00 96.75 172 SER A C 1
ATOM 1373 O O . SER A 1 172 ? -3.573 -1.650 19.979 1.00 96.75 172 SER A O 1
ATOM 1375 N N . VAL A 1 173 ? -3.010 0.299 19.012 1.00 96.88 173 VAL A N 1
ATOM 1376 C CA . VAL A 1 173 ? -3.442 1.135 20.141 1.00 96.88 173 VAL A CA 1
ATOM 1377 C C . VAL A 1 173 ? -4.932 0.940 20.406 1.00 96.88 173 VAL A C 1
ATOM 1379 O O . VAL A 1 173 ? -5.314 0.650 21.535 1.00 96.88 173 VAL A O 1
ATOM 1382 N N . GLN A 1 174 ? -5.777 1.039 19.379 1.00 96.56 174 GLN A N 1
ATOM 1383 C CA . GLN A 1 174 ? -7.221 0.848 19.540 1.00 96.56 174 GLN A CA 1
ATOM 1384 C C . GLN A 1 174 ? -7.569 -0.561 20.040 1.00 96.56 174 GLN A C 1
ATOM 1386 O O . GLN A 1 174 ? -8.375 -0.694 20.961 1.00 96.56 174 GLN A O 1
ATOM 1391 N N . ALA A 1 175 ? -6.913 -1.593 19.501 1.00 96.19 175 ALA A N 1
ATOM 1392 C CA . ALA A 1 175 ? -7.101 -2.978 19.920 1.00 96.19 175 ALA A CA 1
ATOM 1393 C C . ALA A 1 175 ? -6.767 -3.196 21.403 1.00 96.19 175 ALA A C 1
ATOM 1395 O O . ALA A 1 175 ? -7.540 -3.827 22.119 1.00 96.19 175 ALA A O 1
ATOM 1396 N N . ILE A 1 176 ? -5.654 -2.639 21.887 1.00 94.88 176 ILE A N 1
ATOM 1397 C CA . ILE A 1 176 ? -5.239 -2.772 23.291 1.00 94.88 176 ILE A CA 1
ATOM 1398 C C . ILE A 1 176 ? -6.151 -1.966 24.220 1.00 94.88 176 ILE A C 1
ATOM 1400 O O . ILE A 1 176 ? -6.546 -2.452 25.274 1.00 94.88 176 ILE A O 1
ATOM 1404 N N . LEU A 1 177 ? -6.580 -0.766 23.830 1.00 93.38 177 LEU A N 1
ATOM 1405 C CA . LEU A 1 177 ? -7.522 0.015 24.645 1.00 93.38 177 LEU A CA 1
ATOM 1406 C C . LEU A 1 177 ? -8.930 -0.607 24.706 1.00 93.38 177 LEU A C 1
ATOM 1408 O O . LEU A 1 177 ? -9.709 -0.313 25.627 1.00 93.38 177 LEU A O 1
ATOM 1412 N N . ALA A 1 178 ? -9.267 -1.479 23.754 1.00 92.50 178 ALA A N 1
ATOM 1413 C CA . ALA A 1 178 ? -10.493 -2.264 23.783 1.00 92.50 178 ALA A CA 1
ATOM 1414 C C . ALA A 1 178 ? -10.461 -3.400 24.823 1.00 92.50 178 ALA A C 1
ATOM 1416 O O . ALA A 1 178 ? -11.522 -3.790 25.309 1.00 92.50 178 ALA A O 1
ATOM 1417 N N . THR A 1 179 ? -9.279 -3.900 25.213 1.00 90.88 179 THR A N 1
ATOM 1418 C CA . THR A 1 179 ? -9.151 -4.953 26.243 1.00 90.88 179 THR A CA 1
ATOM 1419 C C . THR A 1 179 ? -9.277 -4.424 27.672 1.00 90.88 179 THR A C 1
ATOM 1421 O O . THR A 1 179 ? -9.482 -5.216 28.586 1.00 90.88 179 THR A O 1
ATOM 1424 N N . LYS A 1 180 ? -9.173 -3.100 27.881 1.00 89.19 180 LYS A N 1
ATOM 1425 C CA . LYS A 1 180 ? -9.144 -2.460 29.216 1.00 89.19 180 LYS A CA 1
ATOM 1426 C C . LYS A 1 180 ? -7.974 -2.922 30.092 1.00 89.19 180 LYS A C 1
ATOM 1428 O O . LYS A 1 180 ? -8.094 -2.977 31.312 1.00 89.19 180 LYS A O 1
ATOM 1433 N N . LEU A 1 181 ? -6.851 -3.254 29.454 1.00 87.38 181 LEU A N 1
ATOM 1434 C CA . LEU A 1 181 ? -5.585 -3.619 30.100 1.00 87.38 181 LEU A CA 1
ATOM 1435 C C . LEU A 1 181 ? -4.532 -2.508 29.950 1.00 87.38 181 LEU A C 1
ATOM 1437 O O . LEU A 1 181 ? -3.334 -2.773 29.853 1.00 87.38 181 LEU A O 1
ATOM 1441 N N . ASP A 1 182 ? -4.961 -1.249 29.879 1.00 83.62 182 ASP A N 1
ATOM 1442 C CA . ASP A 1 182 ? -4.076 -0.101 29.666 1.00 83.62 182 ASP A CA 1
ATOM 1443 C C . ASP A 1 182 ? -3.028 0.077 30.778 1.00 83.62 182 ASP A C 1
ATOM 1445 O O . ASP A 1 182 ? -1.892 0.448 30.475 1.00 83.62 182 ASP A O 1
ATOM 1449 N N . ASP A 1 183 ? -3.348 -0.306 32.017 1.00 83.00 183 ASP A N 1
ATOM 1450 C CA . ASP A 1 183 ? -2.396 -0.324 33.137 1.00 83.00 183 ASP A CA 1
ATOM 1451 C C . ASP A 1 183 ? -1.250 -1.334 32.926 1.00 83.00 183 ASP A C 1
ATOM 1453 O O . ASP A 1 183 ? -0.098 -1.064 33.272 1.00 83.00 183 ASP A O 1
ATOM 1457 N N . GLU A 1 184 ? -1.537 -2.494 32.326 1.00 88.94 184 GLU A N 1
ATOM 1458 C CA . GLU A 1 184 ? -0.544 -3.550 32.081 1.00 88.94 184 GLU A CA 1
ATOM 1459 C C . GLU A 1 184 ? 0.379 -3.189 30.910 1.00 88.94 184 GLU A C 1
ATOM 1461 O O . GLU A 1 184 ? 1.588 -3.437 30.938 1.00 88.94 184 GLU A O 1
ATOM 1466 N N . TYR A 1 185 ? -0.179 -2.534 29.889 1.00 90.25 185 TYR A N 1
ATOM 1467 C CA . TYR A 1 185 ? 0.536 -2.191 28.661 1.00 90.25 185 TYR A CA 1
ATOM 1468 C C . TYR A 1 185 ? 1.031 -0.739 28.601 1.00 90.25 185 TYR A C 1
ATOM 1470 O O . TYR A 1 185 ? 1.492 -0.301 27.542 1.00 90.25 185 TYR A O 1
ATOM 1478 N N . GLY A 1 186 ? 1.024 0.003 29.714 1.00 89.31 186 GLY A N 1
ATOM 1479 C CA . GLY A 1 186 ? 1.391 1.425 29.754 1.00 89.31 186 GLY A CA 1
ATOM 1480 C C . GLY A 1 186 ? 2.737 1.751 29.088 1.00 89.31 186 GLY A C 1
ATOM 1481 O O . GLY A 1 186 ? 2.833 2.667 28.275 1.00 89.31 186 GLY A O 1
ATOM 1482 N N . SER A 1 187 ? 3.780 0.939 29.311 1.00 91.88 187 SER A N 1
ATOM 1483 C CA . SER A 1 187 ? 5.094 1.141 28.665 1.00 91.88 187 SER A CA 1
ATOM 1484 C C . SER A 1 187 ? 5.035 1.051 27.132 1.00 91.88 187 SER A C 1
ATOM 1486 O O . SER A 1 187 ? 5.696 1.821 26.427 1.00 91.88 187 SER A O 1
ATOM 1488 N N . MET A 1 188 ? 4.222 0.134 26.602 1.00 94.50 188 MET A N 1
ATOM 1489 C CA . MET A 1 188 ? 3.983 0.009 25.165 1.00 94.50 188 MET A CA 1
ATOM 1490 C C . MET A 1 188 ? 3.167 1.201 24.656 1.00 94.50 188 MET A C 1
ATOM 1492 O O . MET A 1 188 ? 3.584 1.847 23.694 1.00 94.50 188 MET A O 1
ATOM 1496 N N . LEU A 1 189 ? 2.078 1.558 25.346 1.00 95.88 189 LEU A N 1
ATOM 1497 C CA . LEU A 1 189 ? 1.211 2.683 24.980 1.00 95.88 189 LEU A CA 1
ATOM 1498 C C . LEU A 1 189 ? 1.967 4.017 24.979 1.00 95.88 189 LEU A C 1
ATOM 1500 O O . LEU A 1 189 ? 1.775 4.829 24.078 1.00 95.88 189 LEU A O 1
ATOM 1504 N N . LYS A 1 190 ? 2.907 4.218 25.906 1.00 95.44 190 LYS A N 1
ATOM 1505 C CA . LYS A 1 190 ? 3.815 5.372 25.918 1.00 95.44 190 LYS A CA 1
ATOM 1506 C C . LYS A 1 190 ? 4.698 5.439 24.673 1.00 95.44 190 LYS A C 1
ATOM 1508 O O . LYS A 1 190 ? 4.866 6.507 24.084 1.00 95.44 190 LYS A O 1
ATOM 1513 N N . LYS A 1 191 ? 5.265 4.307 24.244 1.00 96.19 191 LYS A N 1
ATOM 1514 C CA . LYS A 1 191 ? 6.056 4.241 23.002 1.00 96.19 191 LYS A CA 1
ATOM 1515 C C . LYS A 1 191 ? 5.182 4.482 21.773 1.00 96.19 191 LYS A C 1
ATOM 1517 O O . LYS A 1 191 ? 5.605 5.214 20.882 1.00 96.19 191 LYS A O 1
ATOM 1522 N N . ALA A 1 192 ? 3.974 3.923 21.748 1.00 96.50 192 ALA A N 1
ATOM 1523 C CA . ALA A 1 192 ? 3.013 4.138 20.673 1.00 96.50 192 ALA A CA 1
ATOM 1524 C C . ALA A 1 192 ? 2.574 5.609 20.587 1.00 96.50 192 ALA A C 1
ATOM 1526 O O . ALA A 1 192 ? 2.578 6.178 19.500 1.00 96.50 192 ALA A O 1
ATOM 1527 N N . ASN A 1 193 ? 2.301 6.257 21.724 1.00 96.25 193 ASN A N 1
ATOM 1528 C CA . ASN A 1 193 ? 1.978 7.682 21.798 1.00 96.25 193 ASN A CA 1
ATOM 1529 C C . ASN A 1 193 ? 3.115 8.557 21.254 1.00 96.25 193 ASN A C 1
ATOM 1531 O O . ASN A 1 193 ? 2.889 9.423 20.405 1.00 96.25 193 ASN A O 1
ATOM 1535 N N . ASN A 1 194 ? 4.355 8.277 21.666 1.00 95.94 194 ASN A N 1
ATOM 1536 C CA . ASN A 1 194 ? 5.527 8.955 21.117 1.00 95.94 194 ASN A CA 1
ATOM 1537 C C . ASN A 1 194 ? 5.637 8.747 19.601 1.00 95.94 194 ASN A C 1
ATOM 1539 O O . ASN A 1 194 ? 5.855 9.713 18.871 1.00 95.94 194 ASN A O 1
ATOM 1543 N N . PHE A 1 195 ? 5.464 7.513 19.121 1.00 96.69 195 PHE A N 1
ATOM 1544 C CA . PHE A 1 195 ? 5.546 7.195 17.697 1.00 96.69 195 PHE A CA 1
ATOM 1545 C C . PHE A 1 195 ? 4.465 7.908 16.878 1.00 96.69 195 PHE A C 1
ATOM 1547 O O . PHE A 1 195 ? 4.795 8.558 15.888 1.00 96.69 195 PHE A O 1
ATOM 1554 N N . ILE A 1 196 ? 3.197 7.841 17.297 1.00 96.31 196 ILE A N 1
ATOM 1555 C CA . ILE A 1 196 ? 2.074 8.504 16.617 1.00 96.31 196 ILE A CA 1
ATOM 1556 C C . ILE A 1 196 ? 2.312 10.014 16.567 1.00 96.31 196 ILE A C 1
ATOM 1558 O O . ILE A 1 196 ? 2.178 10.617 15.504 1.00 96.31 196 ILE A O 1
ATOM 1562 N N . THR A 1 197 ? 2.747 10.613 17.678 1.00 94.94 197 THR A N 1
ATOM 1563 C CA . THR A 1 197 ? 3.018 12.055 17.754 1.00 94.94 197 THR A CA 1
ATOM 1564 C C . THR A 1 197 ? 4.125 12.491 16.803 1.00 94.94 197 THR A C 1
ATOM 1566 O O . THR A 1 197 ? 3.952 13.458 16.064 1.00 94.94 197 THR A O 1
ATOM 1569 N N . HIS A 1 198 ? 5.238 11.758 16.758 1.00 94.12 198 HIS A N 1
ATOM 1570 C CA . HIS A 1 198 ? 6.361 12.093 15.878 1.00 94.12 198 HIS A CA 1
ATOM 1571 C C . HIS A 1 198 ? 6.128 11.682 14.421 1.00 94.12 198 HIS A C 1
ATOM 1573 O O . HIS A 1 198 ? 6.842 12.151 13.541 1.00 94.12 198 HIS A O 1
ATOM 1579 N N . SER A 1 199 ? 5.134 10.836 14.147 1.00 95.75 199 SER A N 1
ATOM 1580 C CA . SER A 1 199 ? 4.808 10.414 12.783 1.00 95.75 199 SER A CA 1
ATOM 1581 C C . SER A 1 199 ? 3.859 11.363 12.050 1.00 95.75 199 SER A C 1
ATOM 1583 O O . SER A 1 199 ? 3.709 11.247 10.833 1.00 95.75 199 SER A O 1
ATOM 1585 N N . GLN A 1 200 ? 3.243 12.316 12.757 1.00 96.44 200 GLN A N 1
ATOM 1586 C CA . GLN A 1 200 ? 2.390 13.323 12.132 1.00 96.44 200 GLN A CA 1
ATOM 1587 C C . GLN A 1 200 ? 3.214 14.236 11.221 1.00 96.44 200 GLN A C 1
ATOM 1589 O O . GLN A 1 200 ? 4.286 14.718 11.597 1.00 96.44 200 GLN A O 1
ATOM 1594 N N . VAL A 1 201 ? 2.707 14.538 10.028 1.00 94.50 201 VAL A N 1
ATOM 1595 C CA . VAL A 1 201 ? 3.333 15.530 9.149 1.00 94.50 201 VAL A CA 1
ATOM 1596 C C . VAL A 1 201 ? 3.048 16.930 9.697 1.00 94.50 201 VAL A C 1
ATOM 1598 O O . VAL A 1 201 ? 1.915 17.398 9.687 1.00 94.50 201 VAL A O 1
ATOM 1601 N N . THR A 1 202 ? 4.078 17.631 10.168 1.00 90.81 202 THR A N 1
ATOM 1602 C CA . THR A 1 202 ? 3.924 18.925 10.865 1.00 90.81 202 THR A CA 1
ATOM 1603 C C . THR A 1 202 ? 3.964 20.143 9.942 1.00 90.81 202 THR A C 1
ATOM 1605 O O . THR A 1 202 ? 3.583 21.242 10.342 1.00 90.81 202 THR A O 1
ATOM 1608 N N . MET A 1 203 ? 4.415 19.978 8.696 1.00 86.50 203 MET A N 1
ATOM 1609 C CA . MET A 1 203 ? 4.594 21.078 7.748 1.00 86.50 203 MET A CA 1
ATOM 1610 C C . MET A 1 203 ? 4.224 20.661 6.325 1.00 86.50 203 MET A C 1
ATOM 1612 O O . MET A 1 203 ? 4.546 19.558 5.884 1.00 86.50 203 MET A O 1
ATOM 1616 N N . ASN A 1 204 ? 3.608 21.582 5.581 1.00 84.00 204 ASN A N 1
ATOM 1617 C CA . ASN A 1 204 ? 3.570 21.503 4.121 1.00 84.00 204 ASN A CA 1
ATOM 1618 C C . ASN A 1 204 ? 4.948 21.914 3.586 1.00 84.00 204 ASN A C 1
ATOM 1620 O O . ASN A 1 204 ? 5.562 22.845 4.112 1.00 84.00 204 ASN A O 1
ATOM 1624 N N . ARG A 1 205 ? 5.458 21.238 2.555 1.00 71.56 205 ARG A N 1
ATOM 1625 C CA . ARG A 1 205 ? 6.762 21.588 1.978 1.00 71.56 205 ARG A CA 1
ATOM 1626 C C . ARG A 1 205 ? 6.693 22.913 1.209 1.00 71.56 205 ARG A C 1
ATOM 1628 O O . ARG A 1 205 ? 5.643 23.277 0.689 1.00 71.56 205 ARG A O 1
ATOM 1635 N N . SER A 1 206 ? 7.817 23.626 1.144 1.00 57.03 206 SER A N 1
ATOM 1636 C CA . SER A 1 206 ? 7.933 24.907 0.443 1.00 57.03 206 SER A CA 1
ATOM 1637 C C . SER A 1 206 ? 7.746 24.751 -1.073 1.00 57.03 206 SER A C 1
ATOM 1639 O O . SER A 1 206 ? 8.279 23.829 -1.689 1.00 57.03 206 SER A O 1
ATOM 1641 N N . GLY A 1 207 ? 6.983 25.669 -1.672 1.00 64.06 207 GLY A N 1
ATOM 1642 C CA . GLY A 1 207 ? 6.626 25.675 -3.094 1.00 64.06 207 GLY A CA 1
ATOM 1643 C C . GLY A 1 207 ? 5.114 25.779 -3.310 1.00 64.06 207 GLY A C 1
ATOM 1644 O O . GLY A 1 207 ? 4.329 25.580 -2.386 1.00 64.06 207 GLY A O 1
ATOM 1645 N N . ASP A 1 208 ? 4.693 26.108 -4.531 1.00 64.88 208 ASP A N 1
ATOM 1646 C CA . ASP A 1 208 ? 3.274 26.121 -4.889 1.00 64.88 208 ASP A CA 1
ATOM 1647 C C . ASP A 1 208 ? 2.763 24.677 -5.029 1.00 64.88 208 ASP A C 1
ATOM 1649 O O . ASP A 1 208 ? 2.908 24.058 -6.078 1.00 64.88 208 ASP A O 1
ATOM 1653 N N . SER A 1 209 ? 2.219 24.116 -3.945 1.00 64.44 209 SER A N 1
ATOM 1654 C CA . SER A 1 209 ? 1.668 22.745 -3.897 1.00 64.44 209 SER A CA 1
ATOM 1655 C C . SER A 1 209 ? 0.678 22.437 -5.034 1.00 64.44 209 SER A C 1
ATOM 1657 O O . SER A 1 209 ? 0.681 21.322 -5.562 1.00 64.44 209 SER A O 1
ATOM 1659 N N . ASN A 1 210 ? -0.081 23.443 -5.490 1.00 70.75 210 ASN A N 1
ATOM 1660 C CA . ASN A 1 210 ? -1.008 23.315 -6.616 1.00 70.75 210 ASN A CA 1
ATOM 1661 C C . ASN A 1 210 ? -0.285 23.102 -7.952 1.00 70.75 210 ASN A C 1
ATOM 1663 O O . ASN A 1 210 ? -0.786 22.373 -8.805 1.00 70.75 210 ASN A O 1
ATOM 1667 N N . SER A 1 211 ? 0.902 23.693 -8.126 1.00 77.44 211 SER A N 1
ATOM 1668 C CA . SER A 1 211 ? 1.722 23.528 -9.333 1.00 77.44 211 SER A CA 1
ATOM 1669 C C . SER A 1 211 ? 2.289 22.109 -9.488 1.00 77.44 211 SER A C 1
ATOM 1671 O O . SER A 1 211 ? 2.722 21.759 -10.583 1.00 77.44 211 SER A O 1
ATOM 1673 N N . TRP A 1 212 ? 2.270 21.300 -8.421 1.00 83.25 212 TRP A N 1
ATOM 1674 C CA . TRP A 1 212 ? 2.800 19.929 -8.392 1.00 83.25 212 TRP A CA 1
ATOM 1675 C C . TRP A 1 212 ? 1.748 18.872 -8.045 1.00 83.25 212 TRP A C 1
ATOM 1677 O O . TRP A 1 212 ? 2.098 17.726 -7.769 1.00 83.25 212 TRP A O 1
ATOM 1687 N N . TYR A 1 213 ? 0.467 19.251 -8.039 1.00 86.00 213 TYR A N 1
ATOM 1688 C CA . TYR A 1 213 ? -0.663 18.346 -7.804 1.00 86.00 213 TYR A CA 1
ATOM 1689 C C . TYR A 1 213 ? -0.608 17.598 -6.460 1.00 86.00 213 TYR A C 1
ATOM 1691 O O . TYR A 1 213 ? -1.110 16.480 -6.340 1.00 86.00 213 TYR A O 1
ATOM 1699 N N . ARG A 1 214 ? -0.005 18.206 -5.430 1.00 83.25 214 ARG A N 1
ATOM 1700 C CA . ARG A 1 214 ? 0.021 17.653 -4.069 1.00 83.25 214 ARG A CA 1
ATOM 1701 C C . ARG A 1 214 ? -1.074 18.286 -3.228 1.00 83.25 214 ARG A C 1
ATOM 1703 O O . ARG A 1 214 ? -1.179 19.508 -3.149 1.00 83.25 214 ARG A O 1
ATOM 1710 N N . HIS A 1 215 ? -1.849 17.442 -2.555 1.00 85.19 215 HIS A N 1
ATOM 1711 C CA . HIS A 1 215 ? -2.793 17.898 -1.542 1.00 85.19 215 HIS A CA 1
ATOM 1712 C C . HIS A 1 215 ? -2.053 18.430 -0.307 1.00 85.19 215 HIS A C 1
ATOM 1714 O O . HIS A 1 215 ? -0.872 18.130 -0.104 1.00 85.19 215 HIS A O 1
ATOM 1720 N N . ILE A 1 216 ? -2.736 19.210 0.538 1.00 87.62 216 ILE A N 1
ATOM 1721 C CA . ILE A 1 216 ? -2.158 19.630 1.822 1.00 87.62 216 ILE A CA 1
ATOM 1722 C C . ILE A 1 216 ? -1.784 18.389 2.637 1.00 87.62 216 ILE A C 1
ATOM 1724 O O . ILE A 1 216 ? -2.530 17.421 2.625 1.00 87.62 216 ILE A O 1
ATOM 1728 N N . SER A 1 217 ? -0.652 18.403 3.338 1.00 88.88 217 SER A N 1
ATOM 1729 C CA . SER A 1 217 ? -0.172 17.262 4.134 1.00 88.88 217 SER A CA 1
ATOM 1730 C C . SER A 1 217 ? -0.025 17.585 5.621 1.00 88.88 217 SER A C 1
ATOM 1732 O O . SER A 1 217 ? -0.019 16.674 6.443 1.00 88.88 217 SER A O 1
ATOM 1734 N N . LYS A 1 218 ? 0.081 18.871 5.991 1.00 93.06 218 LYS A N 1
ATOM 1735 C CA . LYS A 1 218 ? 0.147 19.315 7.393 1.00 93.06 218 LYS A CA 1
ATOM 1736 C C . LYS A 1 218 ? -1.043 18.759 8.179 1.00 93.06 218 LYS A C 1
ATOM 1738 O O . LYS A 1 218 ? -2.189 18.944 7.778 1.00 93.06 218 LYS A O 1
ATOM 1743 N N . GLY A 1 219 ? -0.745 18.119 9.304 1.00 94.38 219 GLY A N 1
ATOM 1744 C CA . GLY A 1 219 ? -1.711 17.487 10.195 1.00 94.38 219 GLY A CA 1
ATOM 1745 C C . GLY A 1 219 ? -2.027 16.033 9.862 1.00 94.38 219 GLY A C 1
ATOM 1746 O O . GLY A 1 219 ? -2.565 15.333 10.716 1.00 94.38 219 GLY A O 1
ATOM 1747 N N . GLY A 1 220 ? -1.694 15.565 8.658 1.00 94.31 220 GLY A N 1
ATOM 1748 C CA . GLY A 1 220 ? -2.012 14.213 8.218 1.00 94.31 220 GLY A CA 1
ATOM 1749 C C . GLY A 1 220 ? -1.002 13.165 8.686 1.00 94.31 220 GLY A C 1
ATOM 1750 O O . GLY A 1 220 ? 0.179 13.468 8.887 1.00 94.31 220 GLY A O 1
ATOM 1751 N N . TRP A 1 221 ? -1.450 11.912 8.775 1.00 96.19 221 TRP A N 1
ATOM 1752 C CA . TRP A 1 221 ? -0.579 10.745 8.935 1.00 96.19 221 TRP A CA 1
ATOM 1753 C C . TRP A 1 221 ? -0.449 9.983 7.614 1.00 96.19 221 TRP A C 1
ATOM 1755 O O . TRP A 1 221 ? -1.458 9.755 6.937 1.00 96.19 221 TRP A O 1
ATOM 1765 N N . PRO A 1 222 ? 0.777 9.594 7.230 1.00 93.94 222 PRO A N 1
ATOM 1766 C CA . PRO A 1 222 ? 0.991 8.675 6.126 1.00 93.94 222 PRO A CA 1
ATOM 1767 C C . PRO A 1 222 ? 0.671 7.237 6.537 1.00 93.94 222 PRO A C 1
ATOM 1769 O O . PRO A 1 222 ? 0.530 6.932 7.719 1.00 93.94 222 PRO A O 1
ATOM 1772 N N . PHE A 1 223 ? 0.599 6.338 5.556 1.00 93.31 223 PHE A N 1
ATOM 1773 C CA . PHE A 1 223 ? 0.411 4.906 5.808 1.00 93.31 223 PHE A CA 1
ATOM 1774 C C . PHE A 1 223 ? 1.605 4.276 6.551 1.00 93.31 223 PHE A C 1
ATOM 1776 O O . PHE A 1 223 ? 1.434 3.430 7.432 1.00 93.31 223 PHE A O 1
ATOM 1783 N N . SER A 1 224 ? 2.821 4.730 6.235 1.00 93.38 224 SER A N 1
ATOM 1784 C CA . SER A 1 224 ? 4.073 4.152 6.727 1.00 93.38 224 SER A CA 1
ATOM 1785 C C . SER A 1 224 ? 4.779 5.012 7.771 1.00 93.38 224 SER A C 1
ATOM 1787 O O . SER A 1 224 ? 4.631 4.782 8.965 1.00 93.38 224 SER A O 1
ATOM 1789 N N . THR A 1 225 ? 5.568 5.997 7.346 1.00 94.19 225 THR A N 1
ATOM 1790 C CA . THR A 1 225 ? 6.478 6.787 8.178 1.00 94.19 225 THR A CA 1
ATOM 1791 C C . THR A 1 225 ? 6.394 8.260 7.817 1.00 94.19 225 THR A C 1
ATOM 1793 O O . THR A 1 225 ? 6.090 8.618 6.678 1.00 94.19 225 THR A O 1
ATOM 1796 N N . GLN A 1 226 ? 6.742 9.128 8.769 1.00 93.12 226 GLN A N 1
ATOM 1797 C CA . GLN A 1 226 ? 6.765 10.576 8.550 1.00 93.12 226 GLN A CA 1
ATOM 1798 C C . GLN A 1 226 ? 7.598 10.984 7.325 1.00 93.12 226 GLN A C 1
ATOM 1800 O O . GLN A 1 226 ? 7.230 11.928 6.637 1.00 93.12 226 GLN A O 1
ATOM 1805 N N . ASP A 1 227 ? 8.699 10.281 7.036 1.00 91.88 227 ASP A N 1
ATOM 1806 C CA . ASP A 1 227 ? 9.596 10.588 5.914 1.00 91.88 227 ASP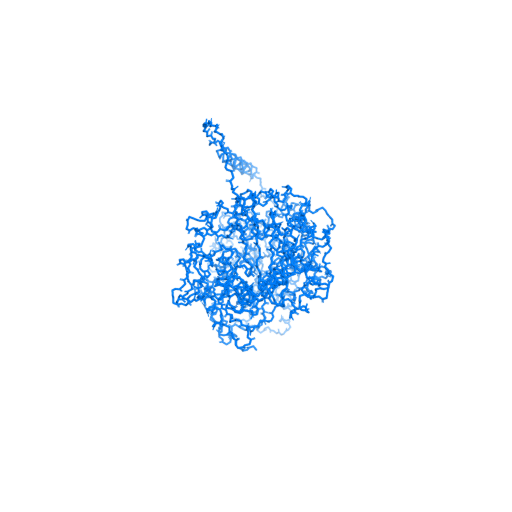 A CA 1
ATOM 1807 C C . ASP A 1 227 ? 8.929 10.428 4.542 1.00 91.88 227 ASP A C 1
ATOM 1809 O O . ASP A 1 227 ? 9.254 11.175 3.621 1.00 91.88 227 ASP A O 1
ATOM 1813 N N . ASN A 1 228 ? 7.982 9.495 4.404 1.00 90.75 228 ASN A N 1
ATOM 1814 C CA . ASN A 1 228 ? 7.261 9.284 3.151 1.00 90.75 228 ASN A CA 1
ATOM 1815 C C . ASN A 1 228 ? 6.297 10.449 2.837 1.00 90.75 228 ASN A C 1
ATOM 1817 O O . ASN A 1 228 ? 6.122 10.796 1.671 1.00 90.75 228 ASN A O 1
ATOM 1821 N N . ARG A 1 229 ? 5.719 11.097 3.860 1.00 87.44 229 ARG A N 1
ATOM 1822 C CA . ARG A 1 229 ? 4.881 12.316 3.756 1.00 87.44 229 ARG A CA 1
ATOM 1823 C C . ARG A 1 229 ? 3.655 12.228 2.835 1.00 87.44 229 ARG A C 1
ATOM 1825 O O . ARG A 1 229 ? 3.043 13.261 2.537 1.00 87.44 229 ARG A O 1
ATOM 1832 N N . TRP A 1 230 ? 3.258 11.047 2.370 1.00 89.50 230 TRP A N 1
ATOM 1833 C CA . TRP A 1 230 ? 1.978 10.855 1.690 1.00 89.50 230 TRP A CA 1
ATOM 1834 C C . TRP A 1 230 ? 0.887 10.615 2.723 1.00 89.50 230 TRP A C 1
ATOM 1836 O O . TRP A 1 230 ? 0.569 9.480 3.054 1.00 89.50 230 TRP A O 1
ATOM 1846 N N . SER A 1 231 ? 0.341 11.705 3.261 1.00 90.56 231 SER A N 1
ATOM 1847 C CA . SER A 1 231 ? -0.793 11.646 4.180 1.00 90.56 231 SER A CA 1
ATOM 1848 C C . SER A 1 231 ? -2.019 11.048 3.491 1.00 90.56 231 SER A C 1
ATOM 1850 O O . SER A 1 231 ? -2.371 11.465 2.387 1.00 90.56 231 SER A O 1
ATOM 1852 N N . VAL A 1 232 ? -2.679 10.102 4.159 1.00 90.00 232 VAL A N 1
ATOM 1853 C CA . VAL A 1 232 ? -3.860 9.393 3.641 1.00 90.00 232 VAL A CA 1
ATOM 1854 C C . VAL A 1 232 ? -5.052 9.662 4.560 1.00 90.00 232 VAL A C 1
ATOM 1856 O O . VAL A 1 232 ? -4.877 9.904 5.757 1.00 90.00 232 VAL A O 1
ATOM 1859 N N . SER A 1 233 ? -6.262 9.690 4.005 1.00 88.75 233 SER A N 1
ATOM 1860 C CA . SER A 1 233 ? -7.496 10.051 4.714 1.00 88.75 233 SER A CA 1
ATOM 1861 C C . SER A 1 233 ? -7.803 9.123 5.892 1.00 88.75 233 SER A C 1
ATOM 1863 O O . SER A 1 233 ? -7.988 9.596 7.015 1.00 88.75 233 SER A O 1
ATOM 1865 N N . ASP A 1 234 ? -7.794 7.817 5.648 1.00 85.56 234 ASP A N 1
ATOM 1866 C CA . ASP A 1 234 ? -8.001 6.763 6.638 1.00 85.56 234 ASP A CA 1
ATOM 1867 C C . ASP A 1 234 ? -6.864 6.702 7.661 1.00 85.56 234 ASP A C 1
ATOM 1869 O O . ASP A 1 234 ? -7.123 6.721 8.858 1.00 85.56 234 ASP A O 1
ATOM 1873 N N . CYS A 1 235 ? -5.607 6.751 7.225 1.00 93.06 235 CYS A N 1
ATOM 1874 C CA . CYS A 1 235 ? -4.438 6.741 8.101 1.00 93.06 235 CYS A CA 1
ATOM 1875 C C . CYS A 1 235 ? -4.446 7.953 9.036 1.00 93.06 235 CYS A C 1
ATOM 1877 O O . CYS A 1 235 ? -4.145 7.836 10.222 1.00 93.06 235 CYS A O 1
ATOM 1879 N N . THR A 1 236 ? -4.853 9.118 8.523 1.00 95.56 236 THR A N 1
ATOM 1880 C CA . THR A 1 236 ? -5.031 10.326 9.336 1.00 95.56 236 THR A CA 1
ATOM 1881 C C . THR A 1 236 ? -6.182 10.171 10.318 1.00 95.56 236 THR A C 1
ATOM 1883 O O . THR A 1 236 ? -6.058 10.592 11.466 1.00 95.56 236 THR A O 1
ATOM 1886 N N . ALA A 1 237 ? -7.292 9.559 9.908 1.00 93.62 237 ALA A N 1
ATOM 1887 C CA . ALA A 1 237 ? -8.428 9.329 10.787 1.00 93.62 237 ALA A CA 1
ATOM 1888 C C . ALA A 1 237 ? -8.115 8.316 11.904 1.00 93.62 237 ALA A C 1
ATOM 1890 O O . ALA A 1 237 ? -8.417 8.585 13.066 1.00 93.62 237 ALA A O 1
ATOM 1891 N N . GLU A 1 238 ? -7.471 7.196 11.579 1.00 95.81 238 GLU A N 1
ATOM 1892 C CA . GLU A 1 238 ? -7.025 6.182 12.540 1.00 95.81 238 GLU A CA 1
ATOM 1893 C C . GLU A 1 238 ? -5.932 6.729 13.470 1.00 95.81 238 GLU A C 1
ATOM 1895 O O . GLU A 1 238 ? -6.014 6.555 14.688 1.00 95.81 238 GLU A O 1
ATOM 1900 N N . GLY A 1 239 ? -4.962 7.473 12.927 1.00 96.50 239 GLY A N 1
ATOM 1901 C CA . GLY A 1 239 ? -3.936 8.173 13.704 1.00 96.50 239 GLY A CA 1
ATOM 1902 C C . GLY A 1 239 ? -4.532 9.200 14.670 1.00 96.50 239 GLY A C 1
ATOM 1903 O O . GLY A 1 239 ? -4.177 9.212 15.849 1.00 96.50 239 GLY A O 1
ATOM 1904 N N . LEU A 1 240 ? -5.505 9.997 14.213 1.00 96.81 240 LEU A N 1
ATOM 1905 C CA . LEU A 1 240 ? -6.237 10.952 15.050 1.00 96.81 240 LEU A CA 1
ATOM 1906 C C . LEU A 1 240 ? -7.037 10.243 16.151 1.00 96.81 240 LEU A C 1
ATOM 1908 O O . LEU A 1 240 ? -6.991 10.675 17.304 1.00 96.81 240 LEU A O 1
ATOM 1912 N N . LYS A 1 241 ? -7.742 9.147 15.833 1.00 96.19 241 LYS A N 1
ATOM 1913 C CA . LYS A 1 241 ? -8.463 8.347 16.838 1.00 96.19 241 LYS A CA 1
ATOM 1914 C C . LYS A 1 241 ? -7.516 7.826 17.908 1.00 96.19 241 LYS A C 1
ATOM 1916 O O . LYS A 1 241 ? -7.761 8.051 19.091 1.00 96.19 241 LYS A O 1
ATOM 1921 N N . ALA A 1 242 ? -6.434 7.167 17.500 1.00 96.81 242 ALA A N 1
ATOM 1922 C CA . ALA A 1 242 ? -5.448 6.622 18.422 1.00 96.81 242 ALA A CA 1
ATOM 1923 C C . ALA A 1 242 ? -4.838 7.723 19.306 1.00 96.81 242 ALA A C 1
ATOM 1925 O O . ALA A 1 242 ? -4.762 7.554 20.522 1.00 96.81 242 ALA A O 1
ATOM 1926 N N . ALA A 1 243 ? -4.490 8.877 18.730 1.00 96.69 243 ALA A N 1
ATOM 1927 C CA . ALA A 1 243 ? -3.945 10.008 19.476 1.00 96.69 243 ALA A CA 1
ATOM 1928 C C . ALA A 1 243 ? -4.943 10.592 20.497 1.00 96.69 243 ALA A C 1
ATOM 1930 O O . ALA A 1 243 ? -4.565 10.853 21.640 1.00 96.69 243 ALA A O 1
ATOM 1931 N N . ILE A 1 244 ? -6.224 10.749 20.131 1.00 95.50 244 ILE A N 1
ATOM 1932 C CA . ILE A 1 244 ? -7.264 11.211 21.067 1.00 95.50 244 ILE A CA 1
ATOM 1933 C C . ILE A 1 244 ? -7.466 10.191 22.192 1.00 95.50 244 ILE A C 1
ATOM 1935 O O . ILE A 1 244 ? -7.526 10.575 23.360 1.00 95.50 244 ILE A O 1
ATOM 1939 N N . LEU A 1 245 ? -7.546 8.898 21.867 1.00 94.44 245 LEU A N 1
ATOM 1940 C CA . LEU A 1 245 ? -7.729 7.845 22.866 1.00 94.44 245 LEU A CA 1
ATOM 1941 C C . LEU A 1 245 ? -6.562 7.790 23.859 1.00 94.44 245 LEU A C 1
ATOM 1943 O O . LEU A 1 245 ? -6.800 7.724 25.063 1.00 94.44 245 LEU A O 1
ATOM 1947 N N . LEU A 1 246 ? -5.322 7.892 23.376 1.00 94.69 246 LEU A N 1
ATOM 1948 C CA . LEU A 1 246 ? -4.134 7.958 24.228 1.00 94.69 246 LEU A CA 1
ATOM 1949 C C . LEU A 1 246 ? -4.133 9.216 25.102 1.00 94.69 246 LEU A C 1
ATOM 1951 O O . LEU A 1 246 ? -3.794 9.129 26.275 1.00 94.69 246 LEU A O 1
ATOM 1955 N N . SER A 1 247 ? -4.583 10.364 24.583 1.00 92.62 247 SER A N 1
ATOM 1956 C CA . SER A 1 247 ? -4.655 11.615 25.357 1.00 92.62 247 SER A CA 1
ATOM 1957 C C . SER A 1 247 ? -5.640 11.582 26.535 1.00 92.62 247 SER A C 1
ATOM 1959 O O . SER A 1 247 ? -5.588 12.460 27.396 1.00 92.62 247 SER A O 1
ATOM 1961 N N . ASN A 1 248 ? -6.535 10.588 26.583 1.00 90.38 248 ASN A N 1
ATOM 1962 C CA . ASN A 1 248 ? -7.449 10.384 27.708 1.00 90.38 248 ASN A CA 1
ATOM 1963 C C . ASN A 1 248 ? -6.812 9.588 28.861 1.00 90.38 248 ASN A C 1
ATOM 1965 O O . ASN A 1 248 ? -7.401 9.529 29.941 1.00 90.38 248 ASN A O 1
ATOM 1969 N N . LEU A 1 249 ? -5.652 8.965 28.639 1.00 89.81 249 LEU A N 1
ATOM 1970 C CA . LEU A 1 249 ? -4.922 8.222 29.664 1.00 89.81 249 LEU A CA 1
ATOM 1971 C C . LEU A 1 249 ? -4.043 9.151 30.508 1.00 89.81 249 LEU A C 1
ATOM 1973 O O . LEU A 1 249 ? -3.731 10.277 30.117 1.00 89.81 249 LEU A O 1
ATOM 1977 N N . SER A 1 250 ? -3.641 8.677 31.689 1.00 88.56 250 SER A N 1
ATOM 1978 C CA . SER A 1 250 ? -2.815 9.467 32.602 1.00 88.56 250 SER A CA 1
ATOM 1979 C C . SER A 1 250 ? -1.404 9.702 32.052 1.00 88.56 250 SER A C 1
ATOM 1981 O O . SER A 1 250 ? -0.859 8.895 31.291 1.00 88.56 250 SER A O 1
ATOM 1983 N N . PHE A 1 251 ? -0.777 10.796 32.489 1.00 87.12 251 PHE A N 1
ATOM 1984 C CA . PHE A 1 251 ? 0.602 11.126 32.123 1.00 87.12 251 PHE A CA 1
ATOM 1985 C C . PHE A 1 251 ? 1.586 10.011 32.510 1.00 87.12 251 PHE A C 1
ATOM 1987 O O . PHE A 1 251 ? 2.532 9.726 31.771 1.00 87.12 251 PHE A O 1
ATOM 1994 N N . GLU A 1 252 ? 1.355 9.342 33.641 1.00 85.56 252 GLU A N 1
ATOM 1995 C CA . GLU A 1 252 ? 2.160 8.206 34.096 1.00 85.56 252 GLU A CA 1
ATOM 1996 C C . GLU A 1 252 ? 2.132 7.056 33.080 1.00 85.56 252 GLU A C 1
ATOM 1998 O O . GLU A 1 252 ? 3.162 6.422 32.836 1.00 85.56 252 GLU A O 1
ATOM 2003 N N . THR A 1 253 ? 0.977 6.844 32.444 1.00 84.94 253 THR A N 1
ATOM 2004 C CA . THR A 1 253 ? 0.734 5.747 31.503 1.00 84.94 253 THR A CA 1
ATOM 2005 C C . THR A 1 253 ? 1.297 6.052 30.119 1.00 84.94 253 THR A C 1
ATOM 2007 O O . THR A 1 253 ? 2.033 5.236 29.570 1.00 84.94 253 THR A O 1
ATOM 2010 N N . VAL A 1 254 ? 1.005 7.226 29.545 1.00 87.75 254 VAL A N 1
ATOM 2011 C CA . VAL A 1 254 ? 1.309 7.521 28.124 1.00 87.75 254 VAL A CA 1
ATOM 2012 C C . VAL A 1 254 ? 2.331 8.635 27.890 1.00 87.75 254 VAL A C 1
ATOM 2014 O O . VAL A 1 254 ? 2.767 8.843 26.755 1.00 87.75 254 VAL A O 1
ATOM 2017 N N . GLY A 1 255 ? 2.779 9.323 28.941 1.00 88.50 255 GLY A N 1
ATOM 2018 C CA . GLY A 1 255 ? 3.647 10.495 28.828 1.00 88.50 255 GLY A CA 1
ATOM 2019 C C . GLY A 1 255 ? 2.903 11.742 28.343 1.00 88.50 255 GLY A C 1
ATOM 2020 O O . GLY A 1 255 ? 1.723 11.926 28.629 1.00 88.50 255 GLY A O 1
ATOM 2021 N N . ASN A 1 256 ? 3.612 12.625 27.631 1.00 89.06 256 ASN A N 1
ATOM 2022 C CA . ASN A 1 256 ? 3.040 13.872 27.121 1.00 89.06 256 ASN A CA 1
ATOM 2023 C C . ASN A 1 256 ? 1.933 13.584 26.102 1.00 89.06 256 ASN A C 1
ATOM 2025 O O . ASN A 1 256 ? 2.156 12.876 25.119 1.00 89.06 256 ASN A O 1
ATOM 2029 N N . ALA A 1 257 ? 0.757 14.165 26.324 1.00 86.94 257 ALA A N 1
ATOM 2030 C CA . ALA A 1 257 ? -0.308 14.153 25.336 1.00 86.94 257 ALA A CA 1
ATOM 2031 C C . ALA A 1 257 ? 0.061 15.033 24.133 1.00 86.94 257 ALA A C 1
ATOM 2033 O O . ALA A 1 257 ? 0.829 15.987 24.248 1.00 86.94 257 ALA A O 1
ATOM 2034 N N . MET A 1 258 ? -0.516 14.705 22.981 1.00 91.81 258 MET A N 1
ATOM 2035 C CA . MET A 1 258 ? -0.409 15.514 21.773 1.00 91.81 258 MET A CA 1
ATOM 2036 C C . MET A 1 258 ? -1.079 16.880 21.962 1.00 91.81 258 MET A C 1
ATOM 2038 O O . MET A 1 258 ? -2.121 16.991 22.615 1.00 91.81 258 MET A O 1
ATOM 2042 N N . GLU A 1 259 ? -0.489 17.918 21.371 1.00 91.69 259 GLU A N 1
ATOM 2043 C CA . GLU A 1 259 ? -0.984 19.285 21.510 1.00 91.69 259 GLU A CA 1
ATOM 2044 C C . GLU A 1 259 ? -2.317 19.487 20.781 1.00 91.69 259 GLU A C 1
ATOM 2046 O O . GLU A 1 259 ? -2.584 18.910 19.725 1.00 91.69 259 GLU A O 1
ATOM 2051 N N . THR A 1 260 ? -3.161 20.381 21.303 1.00 91.88 260 THR A N 1
ATOM 2052 C CA . THR A 1 260 ? -4.498 20.607 20.720 1.00 91.88 260 THR A CA 1
ATOM 2053 C C . THR A 1 260 ? -4.439 21.141 19.281 1.00 91.88 260 THR A C 1
ATOM 2055 O O . THR A 1 260 ? -5.300 20.808 18.464 1.00 91.88 260 THR A O 1
ATOM 2058 N N . GLU A 1 261 ? -3.417 21.933 18.941 1.00 93.62 261 GLU A N 1
ATOM 2059 C CA . GLU A 1 261 ? -3.199 22.427 17.572 1.00 93.62 261 GLU A CA 1
ATOM 2060 C C . GLU A 1 261 ? -2.982 21.279 16.576 1.00 93.62 261 GLU A C 1
ATOM 2062 O O . GLU A 1 261 ? -3.551 21.299 15.485 1.00 93.62 261 GLU A O 1
ATOM 2067 N N . GLN A 1 262 ? -2.259 20.231 16.977 1.00 94.62 262 GLN A N 1
ATOM 2068 C CA . GLN A 1 262 ? -1.989 19.066 16.135 1.00 94.62 262 GLN A CA 1
ATOM 2069 C C . GLN A 1 262 ? -3.266 18.286 15.806 1.00 94.62 262 GLN A C 1
ATOM 2071 O O . GLN A 1 262 ? -3.430 17.822 14.675 1.00 94.62 262 GLN A O 1
ATOM 2076 N N . PHE A 1 263 ? -4.208 18.188 16.752 1.00 95.62 263 PHE A N 1
ATOM 2077 C CA . PHE A 1 263 ? -5.531 17.624 16.471 1.00 95.62 263 PHE A CA 1
ATOM 2078 C C . PHE A 1 263 ? -6.318 18.493 15.484 1.00 95.62 263 PHE A C 1
ATOM 2080 O O . PHE A 1 263 ? -6.963 17.972 14.575 1.00 95.62 263 PHE A O 1
ATOM 2087 N N . CYS A 1 264 ? -6.247 19.819 15.628 1.00 95.25 264 CYS A N 1
ATOM 2088 C CA . CYS A 1 264 ? -6.935 20.749 14.731 1.00 95.25 264 CYS A CA 1
ATOM 2089 C C . CYS A 1 264 ? -6.366 20.693 13.305 1.00 95.25 264 CYS A C 1
ATOM 2091 O O . CYS A 1 264 ? -7.131 20.719 12.340 1.00 95.25 264 CYS A O 1
ATOM 2093 N N . ASP A 1 265 ? -5.045 20.567 13.164 1.00 95.94 265 ASP A N 1
ATOM 2094 C CA . ASP A 1 265 ? -4.382 20.379 11.873 1.00 95.94 265 ASP A CA 1
ATOM 2095 C C . ASP A 1 265 ? -4.839 19.076 11.194 1.00 95.94 265 ASP A C 1
ATOM 2097 O O . ASP A 1 265 ? -5.156 19.083 10.003 1.00 95.94 265 ASP A O 1
ATOM 2101 N N . ALA A 1 266 ? -4.950 17.973 11.944 1.00 95.88 266 ALA A N 1
ATOM 2102 C CA . ALA A 1 266 ? -5.456 16.699 11.426 1.00 95.88 266 ALA A CA 1
ATOM 2103 C C . ALA A 1 266 ? -6.909 16.795 10.941 1.00 95.88 266 ALA A C 1
ATOM 2105 O O . ALA A 1 266 ? -7.246 16.337 9.847 1.00 95.88 266 ALA A O 1
ATOM 2106 N N . VAL A 1 267 ? -7.773 17.451 11.720 1.00 94.75 267 VAL A N 1
ATOM 2107 C CA . VAL A 1 267 ? -9.166 17.717 11.327 1.00 94.75 267 VAL A CA 1
ATOM 2108 C C . VAL A 1 267 ? -9.219 18.599 10.082 1.00 94.75 267 VAL A C 1
ATOM 2110 O O . VAL A 1 267 ? -10.029 18.358 9.187 1.00 94.75 267 VAL A O 1
ATOM 2113 N N . ASN A 1 268 ? -8.339 19.595 9.978 1.00 94.19 268 ASN A N 1
ATOM 2114 C CA . ASN A 1 268 ? -8.258 20.436 8.792 1.00 94.19 268 ASN A CA 1
ATOM 2115 C C . ASN A 1 268 ? -7.851 19.637 7.543 1.00 94.19 268 ASN A C 1
ATOM 2117 O O . ASN A 1 268 ? -8.453 19.834 6.486 1.00 94.19 268 ASN A O 1
ATOM 2121 N N . PHE A 1 269 ? -6.893 18.712 7.666 1.00 92.25 269 PHE A N 1
ATOM 2122 C CA . PHE A 1 269 ? -6.542 17.783 6.590 1.00 92.25 269 PHE A CA 1
ATOM 2123 C C . PHE A 1 269 ? -7.761 16.957 6.153 1.00 92.25 269 PHE A C 1
ATOM 2125 O O . PHE A 1 269 ? -8.130 17.007 4.979 1.00 92.25 269 PHE A O 1
ATOM 2132 N N . ILE A 1 270 ? -8.456 16.290 7.083 1.00 90.12 270 ILE A N 1
ATOM 2133 C CA . ILE A 1 270 ? -9.632 15.458 6.764 1.00 90.12 270 ILE A CA 1
ATOM 2134 C C . ILE A 1 270 ? -10.730 16.284 6.071 1.00 90.12 270 ILE A C 1
ATOM 2136 O O . ILE A 1 270 ? -11.250 15.883 5.029 1.00 90.12 270 ILE A O 1
ATOM 2140 N N . LEU A 1 271 ? -11.055 17.472 6.591 1.00 88.19 271 LEU A N 1
ATOM 2141 C CA . LEU A 1 271 ? -12.084 18.341 6.006 1.00 88.19 271 LEU A CA 1
ATOM 2142 C C . LEU A 1 271 ? -11.689 18.894 4.628 1.00 88.19 271 LEU A C 1
ATOM 2144 O O . LEU A 1 271 ? -12.553 19.142 3.787 1.00 88.19 271 LEU A O 1
ATOM 2148 N N . SER A 1 272 ? -10.395 19.094 4.371 1.00 87.62 272 SER A N 1
ATOM 2149 C CA . SER A 1 272 ? -9.925 19.607 3.079 1.00 87.62 272 SER A CA 1
ATOM 2150 C C . SER A 1 272 ? -10.149 18.628 1.921 1.00 87.62 272 SER A C 1
ATOM 2152 O O . SER A 1 272 ? -10.355 19.068 0.789 1.00 87.62 272 SER A O 1
ATOM 2154 N N . LEU A 1 273 ? -10.176 17.321 2.205 1.00 82.56 273 LEU A N 1
ATOM 2155 C CA . LEU A 1 273 ? -10.396 16.267 1.211 1.00 82.56 273 LEU A CA 1
ATOM 2156 C C . LEU A 1 273 ? -11.844 16.221 0.700 1.00 82.56 273 LEU A C 1
ATOM 2158 O O . LEU A 1 273 ? -12.094 15.739 -0.399 1.00 82.56 273 LEU A O 1
ATOM 2162 N N . GLN A 1 274 ? -12.802 16.800 1.432 1.00 69.75 274 GLN A N 1
ATOM 2163 C CA . GLN A 1 274 ? -14.209 16.843 1.011 1.00 69.75 274 GLN A CA 1
ATOM 2164 C C . GLN A 1 274 ? -14.471 17.680 -0.242 1.00 69.75 274 GLN A C 1
ATOM 2166 O O . GLN A 1 274 ? -15.524 17.551 -0.866 1.00 69.75 274 GLN A O 1
ATOM 2171 N N . LYS A 1 275 ? -13.566 18.607 -0.573 1.00 53.12 275 LYS A N 1
ATOM 2172 C CA . LYS A 1 275 ? -13.758 19.553 -1.682 1.00 53.12 275 LYS A CA 1
ATOM 2173 C C . LYS A 1 275 ? -13.425 18.954 -3.052 1.00 53.12 275 LYS A C 1
ATOM 2175 O O . LYS A 1 275 ? -13.644 19.626 -4.058 1.00 53.12 275 LYS A O 1
ATOM 2180 N N . LEU A 1 276 ? -12.922 17.721 -3.105 1.00 43.84 276 LEU A N 1
ATOM 2181 C CA . LEU A 1 276 ? -12.605 17.015 -4.342 1.00 43.84 276 LEU A CA 1
ATOM 2182 C C . LEU A 1 276 ? -13.826 16.202 -4.786 1.00 43.84 276 LEU A C 1
ATOM 2184 O O . LEU A 1 276 ? -14.183 15.200 -4.175 1.00 43.84 276 LEU A O 1
ATOM 2188 N N . ASN A 1 277 ? -14.489 16.679 -5.838 1.00 30.36 277 ASN A N 1
ATOM 2189 C CA . ASN A 1 277 ? -15.541 15.962 -6.551 1.00 30.36 277 ASN A CA 1
ATOM 2190 C C . ASN A 1 277 ? -14.903 15.280 -7.775 1.00 30.36 277 ASN A C 1
ATOM 2192 O O . ASN A 1 277 ? -14.595 15.989 -8.737 1.00 30.36 277 ASN A O 1
ATOM 2196 N N . PRO A 1 278 ? -14.646 13.960 -7.771 1.00 33.31 278 PRO A N 1
ATOM 2197 C CA . PRO A 1 278 ? -14.038 13.297 -8.911 1.00 33.31 278 PRO A CA 1
ATOM 2198 C C . PRO A 1 278 ? -15.141 12.839 -9.872 1.00 33.31 278 PRO A C 1
ATOM 2200 O O . PRO A 1 278 ? -15.672 11.735 -9.771 1.00 33.31 278 PRO A O 1
ATOM 2203 N N . THR A 1 279 ? -15.521 13.705 -10.812 1.00 24.03 279 THR A N 1
ATOM 2204 C CA . THR A 1 279 ? -16.301 13.290 -11.984 1.00 24.03 279 THR A CA 1
ATOM 2205 C C . THR A 1 279 ? -15.385 12.666 -13.038 1.00 24.03 279 THR A C 1
ATOM 2207 O O . THR A 1 279 ? -14.563 13.358 -13.629 1.00 24.03 279 THR A O 1
ATOM 2210 N N . GLU A 1 280 ? -15.650 11.382 -13.286 1.00 25.81 280 GLU A N 1
ATOM 2211 C CA . GLU A 1 280 ? -15.513 10.623 -14.539 1.00 25.81 280 GLU A CA 1
ATOM 2212 C C . GLU A 1 280 ? -14.171 9.985 -14.974 1.00 25.81 280 GLU A C 1
ATOM 2214 O O . GLU A 1 280 ? -13.184 10.629 -15.311 1.00 25.81 280 GLU A O 1
ATOM 2219 N N . THR A 1 281 ? -14.306 8.661 -15.175 1.00 25.14 281 THR A N 1
ATOM 2220 C CA . THR A 1 281 ? -13.731 7.769 -16.209 1.00 25.14 281 THR A CA 1
ATOM 2221 C C . THR A 1 281 ? -12.314 7.215 -16.035 1.00 25.14 281 THR A C 1
ATOM 2223 O O . THR A 1 281 ? -11.341 7.832 -16.435 1.00 25.14 281 THR A O 1
ATOM 2226 N N . PHE A 1 282 ? -12.235 5.996 -15.478 1.00 27.50 282 PHE A N 1
ATOM 2227 C CA . PHE A 1 282 ? -11.633 4.739 -15.993 1.00 27.50 282 PHE A CA 1
ATOM 2228 C C . PHE A 1 282 ? -11.422 3.793 -14.786 1.00 27.50 282 PHE A C 1
ATOM 2230 O O . PHE A 1 282 ? -11.040 4.258 -13.714 1.00 27.50 282 PHE A O 1
ATOM 2237 N N . GLU A 1 283 ? -11.724 2.493 -14.932 1.00 31.30 283 GLU A N 1
ATOM 2238 C CA . GLU A 1 283 ? -11.851 1.518 -13.823 1.00 31.30 283 GLU A CA 1
ATOM 2239 C C . GLU A 1 283 ? -10.705 1.592 -12.786 1.00 31.30 283 GLU A C 1
ATOM 2241 O O . GLU A 1 283 ? -9.558 1.291 -13.101 1.00 31.30 283 GLU A O 1
ATOM 2246 N N . ASP A 1 284 ? -11.054 2.005 -11.560 1.00 44.03 284 ASP A N 1
ATOM 2247 C CA . ASP A 1 284 ? -10.370 1.903 -10.254 1.00 44.03 284 ASP A CA 1
ATOM 2248 C C . ASP A 1 284 ? -8.885 2.307 -10.105 1.00 44.03 284 ASP A C 1
ATOM 2250 O O . ASP A 1 284 ? -8.347 2.189 -9.010 1.00 44.03 284 ASP A O 1
ATOM 2254 N N . ILE A 1 285 ? -8.220 2.831 -11.143 1.00 43.66 285 ILE A N 1
ATOM 2255 C CA . ILE A 1 285 ? -6.804 3.271 -11.062 1.00 43.66 285 ILE A CA 1
ATOM 2256 C C . ILE A 1 285 ? -6.524 4.680 -11.598 1.00 43.66 285 ILE A C 1
ATOM 2258 O O . ILE A 1 285 ? -5.436 5.209 -11.384 1.00 43.66 285 ILE A O 1
ATOM 2262 N N . ALA A 1 286 ? -7.460 5.272 -12.345 1.00 30.31 286 ALA A N 1
ATOM 2263 C CA . ALA A 1 286 ? -7.227 6.532 -13.059 1.00 30.31 286 ALA A CA 1
ATOM 2264 C C . ALA A 1 286 ? -7.566 7.784 -12.235 1.00 30.31 286 ALA A C 1
ATOM 2266 O O . ALA A 1 286 ? -7.031 8.858 -12.504 1.00 30.31 286 ALA A O 1
ATOM 2267 N N . ILE A 1 287 ? -8.445 7.645 -11.242 1.00 47.03 287 ILE A N 1
ATOM 2268 C CA . ILE A 1 287 ? -8.873 8.708 -10.329 1.00 47.03 287 ILE A CA 1
ATOM 2269 C C . ILE A 1 287 ? -8.903 8.156 -8.903 1.00 47.03 287 ILE A C 1
ATOM 2271 O O . ILE A 1 287 ? -9.109 6.959 -8.712 1.00 47.03 287 ILE A O 1
ATOM 2275 N N . ASP A 1 288 ? -8.684 9.018 -7.910 1.00 51.50 288 ASP A N 1
ATOM 2276 C CA . ASP A 1 288 ? -8.824 8.643 -6.501 1.00 51.50 288 ASP A CA 1
ATOM 2277 C C . ASP A 1 288 ? -10.318 8.584 -6.144 1.00 51.50 288 ASP A C 1
ATOM 2279 O O . ASP A 1 288 ? -11.029 9.594 -6.205 1.00 51.50 288 ASP A O 1
ATOM 2283 N N . TYR A 1 289 ? -10.813 7.376 -5.877 1.00 51.44 289 TYR A N 1
ATOM 2284 C CA . TYR A 1 289 ? -12.230 7.109 -5.645 1.00 51.44 289 TYR A CA 1
ATOM 2285 C C . TYR A 1 289 ? -12.605 7.319 -4.175 1.00 51.44 289 TYR A C 1
ATOM 2287 O O . TYR A 1 289 ? -11.802 7.173 -3.258 1.00 51.44 289 TYR A O 1
ATOM 2295 N N . GLN A 1 290 ? -13.878 7.628 -3.934 1.00 63.31 290 GLN A N 1
ATOM 2296 C CA . GLN A 1 290 ? -14.419 7.659 -2.580 1.00 63.31 290 GLN A CA 1
ATOM 2297 C C . GLN A 1 290 ? -14.691 6.226 -2.115 1.00 63.31 290 GLN A C 1
ATOM 2299 O O . GLN A 1 290 ? -15.582 5.557 -2.637 1.00 63.31 290 GLN A O 1
ATOM 2304 N N . TYR A 1 291 ? -13.923 5.768 -1.128 1.00 63.22 291 TYR A N 1
ATOM 2305 C CA . TYR A 1 291 ? -14.082 4.453 -0.507 1.00 63.22 291 TYR A CA 1
ATOM 2306 C C . TYR A 1 291 ? -14.866 4.553 0.798 1.00 63.22 291 TYR A C 1
ATOM 2308 O O . TYR A 1 291 ? -14.789 5.553 1.526 1.00 63.22 291 TYR A O 1
ATOM 2316 N N . VAL A 1 292 ? -15.636 3.514 1.107 1.00 71.94 292 VAL A N 1
ATOM 2317 C CA . VAL A 1 292 ? -16.468 3.506 2.312 1.00 71.94 292 VAL A CA 1
ATOM 2318 C C . VAL A 1 292 ? -15.609 3.377 3.561 1.00 71.94 292 VAL A C 1
ATOM 2320 O O . VAL A 1 292 ? -15.896 4.025 4.562 1.00 71.94 292 VAL A O 1
ATOM 2323 N N . GLU A 1 293 ? -14.532 2.607 3.487 1.00 70.19 293 GLU A N 1
ATOM 2324 C CA . GLU A 1 293 ? -13.565 2.385 4.554 1.00 70.19 293 GLU A CA 1
ATOM 2325 C C . GLU A 1 293 ? -12.954 3.721 4.994 1.00 70.19 293 GLU A C 1
ATOM 2327 O O . GLU A 1 293 ? -13.047 4.097 6.166 1.00 70.19 293 GLU A O 1
ATOM 2332 N N . CYS A 1 294 ? -12.458 4.504 4.029 1.00 78.69 294 CYS A N 1
ATOM 2333 C CA . CYS A 1 294 ? -11.924 5.845 4.261 1.00 78.69 294 CYS A CA 1
ATOM 2334 C C . CYS A 1 294 ? -12.981 6.801 4.821 1.00 78.69 294 CYS A C 1
ATOM 2336 O O . CYS A 1 294 ? -12.715 7.574 5.745 1.00 78.69 294 CYS A O 1
ATOM 2338 N N . THR A 1 295 ? -14.200 6.734 4.281 1.00 78.75 295 THR A N 1
ATOM 2339 C CA . THR A 1 295 ? -15.313 7.592 4.706 1.00 78.75 295 THR A CA 1
ATOM 2340 C C . THR A 1 295 ? -15.755 7.266 6.139 1.00 78.75 295 THR A C 1
ATOM 2342 O O . THR A 1 295 ? -15.949 8.170 6.951 1.00 78.75 295 THR A O 1
ATOM 2345 N N . SER A 1 296 ? -15.862 5.982 6.483 1.00 79.31 296 SER A N 1
ATOM 2346 C CA . SER A 1 296 ? -16.219 5.483 7.814 1.00 79.31 296 SER A CA 1
ATOM 2347 C C . SER A 1 296 ? -15.158 5.849 8.852 1.00 79.31 296 SER A C 1
ATOM 2349 O O . SER A 1 296 ? -15.504 6.390 9.906 1.00 79.31 296 SER A O 1
ATOM 2351 N N . ALA A 1 297 ? -13.872 5.644 8.544 1.00 82.38 297 ALA A N 1
ATOM 2352 C CA . ALA A 1 297 ? -12.772 6.034 9.426 1.00 82.38 297 ALA A CA 1
ATOM 2353 C C . ALA A 1 297 ? -12.820 7.540 9.739 1.00 82.38 297 ALA A C 1
ATOM 2355 O O . ALA A 1 297 ? -12.761 7.935 10.909 1.00 82.38 297 ALA A O 1
ATOM 2356 N N . ALA A 1 298 ? -13.024 8.378 8.714 1.00 85.81 298 ALA A N 1
ATOM 2357 C CA . ALA A 1 298 ? -13.168 9.824 8.873 1.00 85.81 298 ALA A CA 1
ATOM 2358 C C . ALA A 1 298 ? -14.393 10.216 9.719 1.00 85.81 298 ALA A C 1
ATOM 2360 O O . ALA A 1 298 ? -14.280 11.085 10.582 1.00 85.81 298 ALA A O 1
ATOM 2361 N N . ILE A 1 299 ? -15.552 9.568 9.533 1.00 84.44 299 ILE A N 1
ATOM 2362 C CA . ILE A 1 299 ? -16.734 9.803 10.384 1.00 84.44 299 ILE A CA 1
ATOM 2363 C C . ILE A 1 299 ? -16.406 9.506 11.851 1.00 84.44 299 ILE A C 1
ATOM 2365 O O . ILE A 1 299 ? -16.718 10.320 12.724 1.00 84.44 299 ILE A O 1
ATOM 2369 N N . GLN A 1 300 ? -15.782 8.360 12.133 1.00 85.44 300 GLN A N 1
ATOM 2370 C CA . GLN A 1 300 ? -15.469 7.947 13.503 1.00 85.44 300 GLN A CA 1
ATOM 2371 C C . GLN A 1 300 ? -14.491 8.915 14.177 1.00 85.44 300 GLN A C 1
ATOM 2373 O O . GLN A 1 300 ? -14.728 9.335 15.312 1.00 85.44 300 GLN A O 1
ATOM 2378 N N . SER A 1 301 ? -13.422 9.313 13.481 1.00 90.62 301 SER A N 1
ATOM 2379 C CA . SER A 1 301 ? -12.418 10.226 14.034 1.00 90.62 301 SER A CA 1
ATOM 2380 C C . SER A 1 301 ? -12.977 11.630 14.271 1.00 90.62 301 SER A C 1
ATOM 2382 O O . SER A 1 301 ? -12.766 12.203 15.341 1.00 90.62 301 SER A O 1
ATOM 2384 N N . LEU A 1 302 ? -13.764 12.161 13.329 1.00 90.06 302 LEU A N 1
ATOM 2385 C CA . LEU A 1 302 ? -14.420 13.461 13.464 1.00 90.06 302 LEU A CA 1
ATOM 2386 C C . LEU A 1 302 ? -15.483 13.462 14.564 1.00 90.06 302 LEU A C 1
ATOM 2388 O O . LEU A 1 302 ? -15.595 14.445 15.294 1.00 90.06 302 LEU A O 1
ATOM 2392 N N . THR A 1 303 ? -16.232 12.368 14.718 1.00 89.00 303 THR A N 1
ATOM 2393 C CA . THR A 1 303 ? -17.208 12.219 15.808 1.00 89.00 303 THR A CA 1
ATOM 2394 C C . THR A 1 303 ? -16.505 12.230 17.163 1.00 89.00 303 THR A C 1
ATOM 2396 O O . THR A 1 303 ? -16.908 12.975 18.058 1.00 89.00 303 THR A O 1
ATOM 2399 N N . LEU A 1 304 ? -15.418 11.463 17.304 1.00 90.94 304 LEU A N 1
ATOM 2400 C CA . LEU A 1 304 ? -14.620 11.422 18.530 1.00 90.94 304 LEU A CA 1
ATOM 2401 C C . LEU A 1 304 ? -13.997 12.794 18.846 1.00 90.94 304 LEU A C 1
ATOM 2403 O O . LEU A 1 304 ? -14.057 13.264 19.984 1.00 90.94 304 LEU A O 1
ATOM 2407 N N . PHE A 1 305 ? -13.461 13.482 17.835 1.00 93.31 305 PHE A N 1
ATOM 2408 C CA . PHE A 1 305 ? -12.936 14.838 17.989 1.00 93.31 305 PHE A CA 1
ATOM 2409 C C . PHE A 1 305 ? -14.030 15.835 18.398 1.00 93.31 305 PHE A C 1
ATOM 2411 O O . PHE A 1 305 ? -13.826 16.621 19.323 1.00 93.31 305 PHE A O 1
ATOM 2418 N N . ALA A 1 306 ? -15.205 15.790 17.763 1.00 91.69 306 ALA A N 1
ATOM 2419 C CA . ALA A 1 306 ? -16.323 16.684 18.065 1.00 91.69 306 ALA A CA 1
ATOM 2420 C C . ALA A 1 306 ? -16.860 16.494 19.493 1.00 91.69 306 ALA A C 1
ATOM 2422 O O . ALA A 1 306 ? -17.253 17.470 20.130 1.00 91.69 306 ALA A O 1
ATOM 2423 N N . GLN A 1 307 ? -16.828 15.269 20.029 1.00 90.44 307 GLN A N 1
ATOM 2424 C CA . GLN A 1 307 ? -17.163 15.006 21.434 1.00 90.44 307 GLN A CA 1
ATOM 2425 C C . GLN A 1 307 ? -16.181 15.693 22.392 1.00 90.44 307 GLN A C 1
ATOM 2427 O O . GLN A 1 307 ? -16.595 16.244 23.414 1.00 90.44 307 GLN A O 1
ATOM 2432 N N . ARG A 1 308 ? -14.884 15.700 22.056 1.00 90.12 308 ARG A N 1
ATOM 2433 C CA . ARG A 1 308 ? -13.836 16.312 22.886 1.00 90.12 308 ARG A CA 1
ATOM 2434 C C . ARG A 1 308 ? -13.766 17.835 22.745 1.00 90.12 308 ARG A C 1
ATOM 2436 O O . ARG A 1 308 ? -13.521 18.525 23.738 1.00 90.12 308 ARG A O 1
ATOM 2443 N N . TYR A 1 309 ? -13.992 18.351 21.537 1.00 92.38 309 TYR A N 1
ATOM 2444 C CA . TYR A 1 309 ? -13.866 19.763 21.164 1.00 92.38 309 TYR A CA 1
ATOM 2445 C C . TYR A 1 309 ? -15.147 20.296 20.491 1.00 92.38 309 TYR A C 1
ATOM 2447 O O . TYR A 1 309 ? -15.114 20.752 19.345 1.00 92.38 309 TYR A O 1
ATOM 2455 N N . PRO A 1 310 ? -16.289 20.343 21.204 1.00 89.31 310 PRO A N 1
ATOM 2456 C CA . PRO A 1 310 ? -17.615 20.580 20.614 1.00 89.31 310 PRO A CA 1
ATOM 2457 C C . PRO A 1 310 ? -17.822 21.968 19.991 1.00 89.31 310 PRO A C 1
ATOM 2459 O O . PRO A 1 310 ? -18.826 22.201 19.321 1.00 89.31 310 PRO A O 1
ATOM 2462 N N . ARG A 1 311 ? -16.908 22.919 20.222 1.00 91.25 311 ARG A N 1
ATOM 2463 C CA . ARG A 1 311 ? -16.967 24.274 19.645 1.00 91.25 311 ARG A CA 1
ATOM 2464 C C . ARG A 1 311 ? -16.119 24.435 18.379 1.00 91.25 311 ARG A C 1
ATOM 2466 O O . ARG A 1 311 ? -16.335 25.390 17.638 1.00 91.25 311 ARG A O 1
ATOM 2473 N N . HIS A 1 312 ? -15.159 23.546 18.120 1.00 92.19 312 HIS A N 1
ATOM 2474 C CA . HIS A 1 312 ? -14.226 23.696 17.003 1.00 92.19 312 HIS A CA 1
ATOM 2475 C C . HIS A 1 312 ? -14.890 23.283 15.685 1.00 92.19 312 HIS A C 1
ATOM 2477 O O . HIS A 1 312 ? -15.211 22.114 15.508 1.00 92.19 312 HIS A O 1
ATOM 2483 N N . ARG A 1 313 ? -15.111 24.237 14.765 1.00 90.94 313 ARG A N 1
ATOM 2484 C CA . ARG A 1 313 ? -15.681 24.011 13.413 1.00 90.94 313 ARG A CA 1
ATOM 2485 C C . ARG A 1 313 ? -16.919 23.096 13.391 1.00 90.94 313 ARG A C 1
ATOM 2487 O O . ARG A 1 313 ? -17.147 22.373 12.425 1.00 90.94 313 ARG A O 1
ATOM 2494 N N . LYS A 1 314 ? -17.742 23.168 14.445 1.00 90.12 314 LYS A N 1
ATOM 2495 C CA . LYS A 1 314 ? -18.879 22.269 14.700 1.00 90.12 314 LYS A CA 1
ATOM 2496 C C . LYS A 1 314 ? -19.764 22.061 13.468 1.00 90.12 314 LYS A C 1
ATOM 2498 O O . LYS A 1 314 ? -19.985 20.930 13.060 1.00 90.12 314 LYS A O 1
ATOM 2503 N N . VAL A 1 315 ? -20.210 23.156 12.850 1.00 90.81 315 VAL A N 1
ATOM 2504 C CA . VAL A 1 315 ? -21.124 23.121 11.695 1.00 90.81 315 VAL A CA 1
ATOM 2505 C C . VAL A 1 315 ? -20.502 22.393 10.503 1.00 90.81 315 VAL A C 1
ATOM 2507 O O . VAL A 1 315 ? -21.175 21.601 9.847 1.00 90.81 315 VAL A O 1
ATOM 2510 N N . GLU A 1 316 ? -19.220 22.634 10.222 1.00 89.81 316 GLU A N 1
ATOM 2511 C CA . GLU A 1 316 ? -18.519 21.981 9.113 1.00 89.81 316 GLU A CA 1
ATOM 2512 C C . GLU A 1 316 ? -18.337 20.485 9.376 1.00 89.81 316 GLU A C 1
ATOM 2514 O O . GLU A 1 316 ? -18.586 19.682 8.481 1.00 89.81 316 GLU A O 1
ATOM 2519 N N . ILE A 1 317 ? -17.972 20.110 10.606 1.00 87.81 317 ILE A N 1
ATOM 2520 C CA . ILE A 1 317 ? -17.804 18.710 11.012 1.00 87.81 317 ILE A CA 1
ATOM 2521 C C . ILE A 1 317 ? -19.139 17.955 10.959 1.00 87.81 317 ILE A C 1
ATOM 2523 O O . ILE A 1 317 ? -19.210 16.881 10.368 1.00 87.81 317 ILE A O 1
ATOM 2527 N N . GLU A 1 318 ? -20.213 18.519 11.513 1.00 87.25 318 GLU A N 1
ATOM 2528 C CA . GLU A 1 318 ? -21.547 17.902 11.483 1.00 87.25 318 GLU A CA 1
ATOM 2529 C C . GLU A 1 318 ? -22.065 17.757 10.045 1.00 87.25 318 GLU A C 1
ATOM 2531 O O . GLU A 1 318 ? -22.575 16.700 9.670 1.00 87.25 318 GLU A O 1
ATOM 2536 N N . THR A 1 319 ? -21.863 18.778 9.205 1.00 86.25 319 THR A N 1
ATOM 2537 C CA . THR A 1 319 ? -22.215 18.720 7.775 1.00 86.25 319 THR A CA 1
ATOM 2538 C C . THR A 1 319 ? -21.396 17.660 7.041 1.00 86.25 319 THR A C 1
ATOM 2540 O O . THR A 1 319 ? -21.925 16.943 6.190 1.00 86.25 319 THR A O 1
ATOM 2543 N N . CYS A 1 320 ? -20.105 17.556 7.359 1.00 84.62 320 CYS A N 1
ATOM 2544 C CA . CYS A 1 320 ? -19.205 16.554 6.808 1.00 84.62 320 CYS A CA 1
ATOM 2545 C C . CYS A 1 320 ? -19.690 15.139 7.132 1.00 84.62 320 CYS A C 1
ATOM 2547 O O . CYS A 1 320 ? -19.843 14.330 6.219 1.00 84.62 320 CYS A O 1
ATOM 2549 N N . ILE A 1 321 ? -19.973 14.871 8.409 1.00 81.75 321 ILE A N 1
ATOM 2550 C CA . ILE A 1 321 ? -20.462 13.575 8.890 1.00 81.75 321 ILE A CA 1
ATOM 2551 C C . ILE A 1 321 ? -21.799 13.219 8.233 1.00 81.75 321 ILE A C 1
ATOM 2553 O O . ILE A 1 321 ? -21.963 12.088 7.784 1.00 81.75 321 ILE A O 1
ATOM 2557 N N . ALA A 1 322 ? -22.729 14.173 8.120 1.00 80.06 322 ALA A N 1
ATOM 2558 C CA . ALA A 1 322 ? -24.024 13.939 7.483 1.00 80.06 322 ALA A CA 1
ATOM 2559 C C . ALA A 1 322 ? -23.875 13.527 6.008 1.00 80.06 322 ALA A C 1
ATOM 2561 O O . ALA A 1 322 ? -24.377 12.480 5.608 1.00 80.06 322 ALA A O 1
ATOM 2562 N N . LYS A 1 323 ? -23.105 14.290 5.218 1.00 82.31 323 LYS A N 1
ATOM 2563 C CA . LYS A 1 323 ? -22.847 13.967 3.802 1.00 82.31 323 LYS A CA 1
ATOM 2564 C C . LYS A 1 323 ? -22.144 12.623 3.628 1.00 82.31 323 LYS A C 1
ATOM 2566 O O . LYS A 1 323 ? -22.458 11.876 2.707 1.00 82.31 323 LYS A O 1
ATOM 2571 N N . ALA A 1 324 ? -21.181 12.338 4.498 1.00 79.94 324 ALA A N 1
ATOM 2572 C CA . ALA A 1 324 ? -20.439 11.089 4.491 1.00 79.94 324 ALA A CA 1
ATOM 2573 C C . ALA A 1 324 ? -21.361 9.897 4.804 1.00 79.94 324 ALA A C 1
ATOM 2575 O O . ALA A 1 324 ? -21.311 8.887 4.109 1.00 79.94 324 ALA A O 1
ATOM 2576 N N . ALA A 1 325 ? -22.256 10.028 5.787 1.00 76.12 325 ALA A N 1
ATOM 2577 C CA . ALA A 1 325 ? -23.250 9.003 6.093 1.00 76.12 325 ALA A CA 1
ATOM 2578 C C . ALA A 1 325 ? -24.215 8.765 4.915 1.00 76.12 325 ALA A C 1
ATOM 2580 O O . ALA A 1 325 ? -24.455 7.610 4.561 1.00 76.12 325 ALA A O 1
ATOM 2581 N N . ASP A 1 326 ? -24.701 9.833 4.273 1.00 78.50 326 ASP A N 1
ATOM 2582 C CA . ASP A 1 326 ? -25.574 9.741 3.094 1.00 78.50 326 ASP A CA 1
ATOM 2583 C C . ASP A 1 326 ? -24.879 9.025 1.923 1.00 78.50 326 ASP A C 1
ATOM 2585 O O . ASP A 1 326 ? -25.475 8.158 1.277 1.00 78.50 326 ASP A O 1
ATOM 2589 N N . PHE A 1 327 ? -23.602 9.342 1.669 1.00 79.12 327 PHE A N 1
ATOM 2590 C CA . PHE A 1 327 ? -22.796 8.663 0.652 1.00 79.12 327 PHE A CA 1
ATOM 2591 C C . PHE A 1 327 ? -22.737 7.158 0.909 1.00 79.12 327 PHE A C 1
ATOM 2593 O O . PHE A 1 327 ? -23.050 6.375 0.011 1.00 79.12 327 PHE A O 1
ATOM 2600 N N . ILE A 1 328 ? -22.410 6.743 2.135 1.00 73.12 328 ILE A N 1
ATOM 2601 C CA . ILE A 1 328 ? -22.285 5.319 2.443 1.00 73.12 328 ILE A CA 1
ATOM 2602 C C . ILE A 1 328 ? -23.628 4.590 2.305 1.00 73.12 328 ILE A C 1
ATOM 2604 O O . ILE A 1 328 ? -23.681 3.466 1.798 1.00 73.12 328 ILE A O 1
ATOM 2608 N N . GLU A 1 329 ? -24.727 5.207 2.739 1.00 74.44 329 GLU A N 1
ATOM 2609 C CA . GLU A 1 329 ? -26.058 4.620 2.561 1.00 74.44 329 GLU A CA 1
ATOM 2610 C C . GLU A 1 329 ? -26.429 4.474 1.079 1.00 74.44 329 GLU A C 1
ATOM 2612 O O . GLU A 1 329 ? -27.063 3.484 0.711 1.00 74.44 329 GLU A O 1
ATOM 2617 N N . SER A 1 330 ? -25.991 5.402 0.223 1.00 76.56 330 SER A N 1
ATOM 2618 C CA . SER A 1 330 ? -26.292 5.378 -1.214 1.00 76.56 330 SER A CA 1
ATOM 2619 C C . SER A 1 330 ? -25.606 4.245 -1.987 1.00 76.56 330 SER A C 1
ATOM 2621 O O . SER A 1 330 ? -26.110 3.842 -3.035 1.00 76.56 330 SER A O 1
ATOM 2623 N N . ILE A 1 331 ? -24.497 3.705 -1.469 1.00 74.69 331 ILE A N 1
ATOM 2624 C CA . ILE A 1 331 ? -23.700 2.665 -2.141 1.00 74.69 331 ILE A CA 1
ATOM 2625 C C . ILE A 1 331 ? -23.826 1.275 -1.502 1.00 74.69 331 ILE A C 1
ATOM 2627 O O . ILE A 1 331 ? -23.078 0.362 -1.849 1.00 74.69 331 ILE A O 1
ATOM 2631 N N . GLN A 1 332 ? -24.793 1.086 -0.594 1.00 77.19 332 GLN A N 1
ATOM 2632 C CA . GLN A 1 332 ? -25.160 -0.239 -0.086 1.00 77.19 332 GLN A CA 1
ATOM 2633 C C . GLN A 1 332 ? -25.644 -1.160 -1.213 1.00 77.19 332 GLN A C 1
ATOM 2635 O O . GLN A 1 332 ? -26.526 -0.782 -1.990 1.00 77.19 332 GLN A O 1
ATOM 2640 N N . LEU A 1 333 ? -25.167 -2.408 -1.248 1.00 71.00 333 LEU A N 1
ATOM 2641 C CA . LEU A 1 333 ? -25.689 -3.410 -2.176 1.00 71.00 333 LEU A CA 1
ATOM 2642 C C . LEU A 1 333 ? -27.075 -3.916 -1.751 1.00 71.00 333 LEU A C 1
ATOM 2644 O O . LEU A 1 333 ? -27.480 -3.874 -0.587 1.00 71.00 333 LEU A O 1
ATOM 2648 N N . ALA A 1 334 ? -27.839 -4.424 -2.721 1.00 71.31 334 ALA A N 1
ATOM 2649 C CA . ALA A 1 334 ? -29.211 -4.876 -2.484 1.00 71.31 334 ALA A CA 1
ATOM 2650 C C . ALA A 1 334 ? -29.304 -5.981 -1.412 1.00 71.31 334 ALA A C 1
ATOM 2652 O O . ALA A 1 334 ? -30.280 -6.001 -0.647 1.00 71.31 334 ALA A O 1
ATOM 2653 N N . ASP A 1 335 ? -28.279 -6.839 -1.349 1.00 67.12 335 ASP A N 1
ATOM 2654 C CA . ASP A 1 335 ? -28.122 -7.958 -0.412 1.00 67.12 335 ASP A CA 1
ATOM 2655 C C . ASP A 1 335 ? -27.756 -7.536 1.020 1.00 67.12 335 ASP A C 1
ATOM 2657 O O . ASP A 1 335 ? -27.714 -8.378 1.914 1.00 67.12 335 ASP A O 1
ATOM 2661 N N . GLY A 1 336 ? -27.546 -6.240 1.257 1.00 61.22 336 GLY A N 1
ATOM 2662 C CA . GLY A 1 336 ? -27.212 -5.715 2.571 1.00 61.22 336 GLY A CA 1
ATOM 2663 C C . GLY A 1 336 ? -25.729 -5.628 2.864 1.00 61.22 336 GLY A C 1
ATOM 2664 O O . GLY A 1 336 ? -25.388 -5.058 3.896 1.00 61.22 336 GLY A O 1
ATOM 2665 N N . SER A 1 337 ? -24.867 -6.146 1.991 1.00 59.66 337 SER A N 1
ATOM 2666 C CA . SER A 1 337 ? -23.431 -5.940 2.104 1.00 59.66 337 SER A CA 1
ATOM 2667 C C . SER A 1 337 ? -23.074 -4.497 1.732 1.00 59.66 337 SER A C 1
ATOM 2669 O O . SER A 1 337 ? -23.747 -3.817 0.950 1.00 59.66 337 SER A O 1
ATOM 2671 N N . TRP A 1 338 ? -22.021 -4.002 2.359 1.00 62.03 338 TRP A N 1
ATOM 2672 C CA . TRP A 1 338 ? -21.395 -2.735 2.024 1.00 62.03 338 TRP A CA 1
ATOM 2673 C C . TRP A 1 338 ? -19.892 -2.905 2.131 1.00 62.03 338 TRP A C 1
ATOM 2675 O O . TRP A 1 338 ? -19.405 -3.864 2.723 1.00 62.03 338 TRP A O 1
ATOM 2685 N N . PHE A 1 339 ? -19.208 -1.827 1.783 1.00 48.47 339 PHE A N 1
ATOM 2686 C CA . PHE A 1 339 ? -17.934 -1.484 2.385 1.00 48.47 339 PHE A CA 1
ATOM 2687 C C . PHE A 1 339 ? -18.025 -0.675 3.738 1.00 48.47 339 PHE A C 1
ATOM 2689 O O . PHE A 1 339 ? -17.002 -0.217 4.220 1.00 48.47 339 PHE A O 1
ATOM 2696 N N . GLY A 1 340 ? -19.204 -0.557 4.412 1.00 32.69 340 GLY A N 1
ATOM 2697 C CA . GLY A 1 340 ? -19.461 -0.222 5.857 1.00 32.69 340 GLY A CA 1
ATOM 2698 C C . GLY A 1 340 ? -20.056 1.158 6.309 1.00 32.69 340 GLY A C 1
ATOM 2699 O O . GLY A 1 340 ? -19.462 2.178 6.034 1.00 32.69 340 GLY A O 1
ATOM 2700 N N . ALA A 1 341 ? -21.114 1.258 7.153 1.00 31.33 341 ALA A N 1
ATOM 2701 C CA . ALA A 1 341 ? -21.471 2.513 7.900 1.00 31.33 341 ALA A CA 1
ATOM 2702 C C . ALA A 1 341 ? -22.136 2.315 9.279 1.00 31.33 341 ALA A C 1
ATOM 2704 O O . ALA A 1 341 ? -22.772 1.297 9.520 1.00 31.33 341 ALA A O 1
ATOM 2705 N N . GLY A 1 342 ? -22.026 3.338 10.149 1.00 42.00 342 GLY A N 1
ATOM 2706 C CA . GLY A 1 342 ? -22.370 3.347 11.582 1.00 42.00 342 GLY A CA 1
ATOM 2707 C C . GLY A 1 342 ? -23.725 3.956 11.982 1.00 42.00 342 GLY A C 1
ATOM 2708 O O . GLY A 1 342 ? -23.802 5.072 12.493 1.00 42.00 342 GLY A O 1
ATOM 2709 N N . LYS A 1 343 ? -24.792 3.165 11.867 1.00 52.91 343 LYS A N 1
ATOM 2710 C CA . LYS A 1 343 ? -26.021 3.304 12.676 1.00 52.91 343 LYS A CA 1
ATOM 2711 C C . LYS A 1 343 ? -26.199 2.008 13.489 1.00 52.91 343 LYS A C 1
ATOM 2713 O O . LYS A 1 343 ? -25.586 0.995 13.164 1.00 52.91 343 LYS A O 1
ATOM 2718 N N . ARG A 1 344 ? -27.023 2.002 14.542 1.00 56.03 344 ARG A N 1
ATOM 2719 C CA . ARG A 1 344 ? -27.320 0.771 15.308 1.00 56.03 344 ARG A CA 1
ATOM 2720 C C . ARG A 1 344 ? -28.473 -0.014 14.676 1.00 56.03 344 ARG A C 1
ATOM 2722 O O . ARG A 1 344 ? -29.284 0.554 13.941 1.00 56.03 344 ARG A O 1
ATOM 2729 N N . TYR A 1 345 ? -28.582 -1.311 14.982 1.00 60.38 345 TYR A N 1
ATOM 2730 C CA . TYR A 1 345 ? -29.596 -2.204 14.393 1.00 60.38 345 TYR A CA 1
ATOM 2731 C C . TYR A 1 345 ? -31.041 -1.690 14.550 1.00 60.38 345 TYR A C 1
ATOM 2733 O O . TYR A 1 345 ? -31.864 -1.872 13.653 1.00 60.38 345 TYR A O 1
ATOM 2741 N N . LYS A 1 346 ? -31.365 -1.032 15.672 1.00 61.50 346 LYS A N 1
ATOM 2742 C CA . LYS A 1 346 ? -32.726 -0.547 15.970 1.00 61.50 346 LYS A CA 1
ATOM 2743 C C . LYS A 1 346 ? -33.172 0.609 15.065 1.00 61.50 346 LYS A C 1
ATOM 2745 O O . LYS A 1 346 ? -34.347 0.672 14.711 1.00 61.50 346 LYS A O 1
ATOM 2750 N N . ASP A 1 347 ? -32.235 1.445 14.621 1.00 68.75 347 ASP A N 1
ATOM 2751 C CA . ASP A 1 347 ? -32.542 2.757 14.035 1.00 68.75 347 ASP A CA 1
ATOM 2752 C C . ASP A 1 347 ? -32.310 2.819 12.518 1.00 68.75 347 ASP A C 1
ATOM 2754 O O . ASP A 1 347 ? -32.619 3.822 11.876 1.00 68.75 347 ASP A O 1
ATOM 2758 N N . SER A 1 348 ? -31.774 1.753 11.908 1.00 75.56 348 SER A N 1
ATOM 2759 C CA . SER A 1 348 ? -31.446 1.748 10.480 1.00 75.56 348 SER A CA 1
ATOM 2760 C C . SER A 1 348 ? -31.835 0.455 9.774 1.00 75.56 348 SER A C 1
ATOM 2762 O O . SER A 1 348 ? -31.372 -0.637 10.097 1.00 75.56 348 SER A O 1
ATOM 2764 N N . LYS A 1 349 ? -32.675 0.580 8.736 1.00 78.94 349 LYS A N 1
ATOM 2765 C CA . LYS A 1 349 ? -33.007 -0.527 7.821 1.00 78.94 349 LYS A CA 1
ATOM 2766 C C . LYS A 1 349 ? -31.759 -1.073 7.141 1.00 78.94 349 LYS A C 1
ATOM 2768 O O . LYS A 1 349 ? -31.642 -2.285 6.992 1.00 78.94 349 LYS A O 1
ATOM 2773 N N . SER A 1 350 ? -30.848 -0.188 6.767 1.00 76.38 350 SER A N 1
ATOM 2774 C CA . SER A 1 350 ? -29.604 -0.559 6.128 1.00 76.38 350 SER A CA 1
ATOM 2775 C C . SER A 1 350 ? -28.805 -1.479 7.055 1.00 76.38 350 SER A C 1
ATOM 2777 O O . SER A 1 350 ? -28.432 -2.573 6.639 1.00 76.38 350 SER A O 1
ATOM 2779 N N . ILE A 1 351 ? -28.608 -1.104 8.329 1.00 79.62 351 ILE A N 1
ATOM 2780 C CA . ILE A 1 351 ? -27.800 -1.879 9.305 1.00 79.62 351 ILE A CA 1
ATOM 2781 C C . ILE A 1 351 ? -28.395 -3.251 9.581 1.00 79.62 351 ILE A C 1
ATOM 2783 O O . ILE A 1 351 ? -27.664 -4.230 9.705 1.00 79.62 351 ILE A O 1
ATOM 2787 N N . ARG A 1 352 ? -29.728 -3.351 9.609 1.00 82.44 352 ARG A N 1
ATOM 2788 C CA . ARG A 1 352 ? -30.396 -4.650 9.743 1.00 82.44 352 ARG A CA 1
ATOM 2789 C C . ARG A 1 352 ? -30.013 -5.598 8.614 1.00 82.44 352 ARG A C 1
ATOM 2791 O O . ARG A 1 352 ? -29.678 -6.744 8.896 1.00 82.44 352 ARG A O 1
ATOM 2798 N N . LYS A 1 353 ? -29.959 -5.092 7.379 1.00 82.81 353 LYS A N 1
ATOM 2799 C CA . LYS A 1 353 ? -29.491 -5.874 6.234 1.00 82.81 353 LYS A CA 1
ATOM 2800 C C . LYS A 1 353 ? -28.008 -6.272 6.342 1.00 82.81 353 LYS A C 1
ATOM 2802 O O . LYS A 1 353 ? -27.701 -7.402 5.989 1.00 82.81 353 LYS A O 1
ATOM 2807 N N . ALA A 1 354 ? -27.111 -5.425 6.879 1.00 84.19 354 ALA A N 1
ATOM 2808 C CA . ALA A 1 354 ? -25.708 -5.828 7.155 1.00 84.19 354 ALA A CA 1
ATOM 2809 C C . ALA A 1 354 ? -25.664 -7.018 8.091 1.00 84.19 354 ALA A C 1
ATOM 2811 O O . ALA A 1 354 ? -24.992 -8.007 7.815 1.00 84.19 354 ALA A O 1
ATOM 2812 N N . CYS A 1 355 ? -26.351 -6.898 9.228 1.00 86.88 355 CYS A N 1
ATOM 2813 C CA . CYS A 1 355 ? -26.320 -7.937 10.240 1.00 86.88 355 CYS A CA 1
ATOM 2814 C C . CYS A 1 355 ? -26.911 -9.232 9.687 1.00 86.88 355 CYS A C 1
ATOM 2816 O O . CYS A 1 355 ? -26.343 -10.293 9.907 1.00 86.88 355 CYS A O 1
ATOM 2818 N N . GLU A 1 356 ? -28.011 -9.157 8.935 1.00 88.94 356 GLU A N 1
ATOM 2819 C CA . GLU A 1 356 ? -28.597 -10.315 8.252 1.00 88.94 356 GLU A CA 1
ATOM 2820 C C . GLU A 1 356 ? -27.620 -10.946 7.255 1.00 88.94 356 GLU A C 1
ATOM 2822 O O . GLU A 1 356 ? -27.442 -12.164 7.281 1.00 88.94 356 GLU A O 1
ATOM 2827 N N . PHE A 1 357 ? -26.931 -10.139 6.442 1.00 89.25 357 PHE A N 1
ATOM 2828 C CA . PHE A 1 357 ? -25.897 -10.616 5.529 1.00 89.25 357 PHE A CA 1
ATOM 2829 C C . PHE A 1 357 ? -24.773 -11.330 6.290 1.00 89.25 357 PHE A C 1
ATOM 2831 O O . PHE A 1 357 ? -24.533 -12.510 6.038 1.00 89.25 357 PHE A O 1
ATOM 2838 N N . LEU A 1 358 ? -24.143 -10.675 7.271 1.00 91.44 358 LEU A N 1
ATOM 2839 C CA . LEU A 1 358 ? -23.052 -11.259 8.058 1.00 91.44 358 LEU A CA 1
ATOM 2840 C C . LEU A 1 358 ? -23.491 -12.554 8.747 1.00 91.44 358 LEU A C 1
ATOM 2842 O O . LEU A 1 358 ? -22.818 -13.574 8.624 1.00 91.44 358 LEU A O 1
ATOM 2846 N N . LEU A 1 359 ? -24.646 -12.559 9.412 1.00 92.19 359 LEU A N 1
ATOM 2847 C CA . LEU A 1 359 ? -25.172 -13.752 10.078 1.00 92.19 359 LEU A CA 1
ATOM 2848 C C . LEU A 1 359 ? -25.468 -14.884 9.084 1.00 92.19 359 LEU A C 1
ATOM 2850 O O . LEU A 1 359 ? -25.210 -16.044 9.401 1.00 92.19 359 LEU A O 1
ATOM 2854 N N . SER A 1 360 ? -25.943 -14.568 7.873 1.00 91.00 360 SER A N 1
ATOM 2855 C CA . SER A 1 360 ? -26.173 -15.569 6.819 1.00 91.00 360 SER A CA 1
ATOM 2856 C C . SER A 1 360 ? -24.884 -16.225 6.315 1.00 91.00 360 SER A C 1
ATOM 2858 O O . SER A 1 360 ? -24.929 -17.344 5.803 1.00 91.00 360 SER A O 1
ATOM 2860 N N . LYS A 1 361 ? -23.744 -15.539 6.470 1.00 91.62 361 LYS A N 1
ATOM 2861 C CA . LYS A 1 361 ? -22.413 -16.015 6.076 1.00 91.62 361 LYS A CA 1
ATOM 2862 C C . LYS A 1 361 ? -21.631 -16.660 7.216 1.00 91.62 361 LYS A C 1
ATOM 2864 O O . LYS A 1 361 ? -20.539 -17.151 6.968 1.00 91.62 361 LYS A O 1
ATOM 2869 N N . GLN A 1 362 ? -22.161 -16.705 8.442 1.00 93.44 362 GLN A N 1
ATOM 2870 C CA . GLN A 1 362 ? -21.486 -17.421 9.523 1.00 93.44 362 GLN A CA 1
ATOM 2871 C C . GLN A 1 362 ? -21.474 -18.923 9.228 1.00 93.44 362 GLN A C 1
ATOM 2873 O O . GLN A 1 362 ? -22.519 -19.542 9.000 1.00 93.44 362 GLN A O 1
ATOM 2878 N N . HIS A 1 363 ? -20.296 -19.533 9.281 1.00 88.94 363 HIS A N 1
ATOM 2879 C CA . HIS A 1 363 ? -20.142 -20.955 9.008 1.00 88.94 363 HIS A CA 1
ATOM 2880 C C . HIS A 1 363 ? -20.841 -21.766 10.102 1.00 88.94 363 HIS A C 1
ATOM 2882 O O . HIS A 1 363 ? -20.550 -21.621 11.291 1.00 88.94 363 HIS A O 1
ATOM 2888 N N . LYS A 1 364 ? -21.764 -22.650 9.707 1.00 82.12 364 LYS A N 1
ATOM 2889 C CA . LYS A 1 364 ? -22.626 -23.385 10.651 1.00 82.12 364 LYS A CA 1
ATOM 2890 C C . LYS A 1 364 ? -21.857 -24.344 11.564 1.00 82.12 364 LYS A C 1
ATOM 2892 O O . LYS A 1 364 ? -22.309 -24.601 12.674 1.00 82.12 364 LYS A O 1
ATOM 2897 N N . ILE A 1 365 ? -20.734 -24.882 11.084 1.00 80.12 365 ILE A N 1
ATOM 2898 C CA . ILE A 1 365 ? -19.940 -25.897 11.791 1.00 80.12 365 ILE A CA 1
ATOM 2899 C C . ILE A 1 365 ? -18.870 -25.237 12.659 1.00 80.12 365 ILE A C 1
ATOM 2901 O O . ILE A 1 365 ? -18.820 -25.476 13.862 1.00 80.12 365 ILE A O 1
ATOM 2905 N N . SER A 1 366 ? -18.019 -24.401 12.062 1.00 86.00 366 SER A N 1
ATOM 2906 C CA . SER A 1 366 ? -16.920 -23.759 12.783 1.00 86.00 366 SER A CA 1
ATOM 2907 C C . SER A 1 366 ? -17.400 -22.601 13.656 1.00 86.00 366 SER A C 1
ATOM 2909 O O . SER A 1 366 ? -16.880 -22.421 14.750 1.00 86.00 366 SER A O 1
ATOM 2911 N N . GLY A 1 367 ? -18.402 -21.835 13.211 1.00 87.88 367 GLY A N 1
ATOM 2912 C CA . GLY A 1 367 ? -18.882 -20.643 13.908 1.00 87.88 367 GLY A CA 1
ATOM 2913 C C . GLY A 1 367 ? -18.130 -19.352 13.568 1.00 87.88 367 GLY A C 1
ATOM 2914 O O . GLY A 1 367 ? -18.374 -18.335 14.215 1.00 87.88 367 GLY A O 1
ATOM 2915 N N . GLY A 1 368 ? -17.235 -19.375 12.577 1.00 91.56 368 GLY A N 1
ATOM 2916 C CA . GLY A 1 368 ? -16.487 -18.200 12.113 1.00 91.56 368 GLY A CA 1
ATOM 2917 C C . GLY A 1 368 ? -16.908 -17.742 10.716 1.00 91.56 368 GLY A C 1
ATOM 2918 O O . GLY A 1 368 ? -17.933 -18.181 10.194 1.00 91.56 368 GLY A O 1
ATOM 2919 N N . TRP A 1 369 ? -16.098 -16.865 10.128 1.00 94.50 369 TRP A N 1
ATOM 2920 C CA . TRP A 1 369 ? -16.229 -16.365 8.756 1.00 94.50 369 TRP A CA 1
ATOM 2921 C C . TRP A 1 369 ? -14.906 -16.544 8.025 1.00 94.50 369 TRP A C 1
ATOM 2923 O O . TRP A 1 369 ? -13.852 -16.398 8.643 1.00 94.50 369 TRP A O 1
ATOM 2933 N N . GLY A 1 370 ? -14.949 -16.817 6.727 1.00 89.50 370 GLY A N 1
ATOM 2934 C CA . GLY A 1 370 ? -13.757 -16.898 5.890 1.00 89.50 370 GLY A CA 1
ATOM 2935 C C . GLY A 1 370 ? -14.086 -16.548 4.450 1.00 89.50 370 GLY A C 1
ATOM 2936 O O . GLY A 1 370 ? -14.920 -17.202 3.826 1.00 89.50 370 GLY A O 1
ATOM 2937 N N . GLU A 1 371 ? -13.433 -15.515 3.934 1.00 86.00 371 GLU A N 1
ATOM 2938 C CA . GLU A 1 371 ? -13.652 -15.002 2.585 1.00 86.00 371 GLU A CA 1
ATOM 2939 C C . GLU A 1 371 ? -12.431 -15.269 1.702 1.00 86.00 371 GLU A C 1
ATOM 2941 O O . GLU A 1 371 ? -11.295 -15.077 2.124 1.00 86.00 371 GLU A O 1
ATOM 2946 N N . SER A 1 372 ? -12.666 -15.716 0.470 1.00 82.00 372 SER A N 1
ATOM 2947 C CA . SER A 1 372 ? -11.614 -15.931 -0.524 1.00 82.00 372 SER A CA 1
ATOM 2948 C C . SER A 1 372 ? -11.274 -14.639 -1.271 1.00 82.00 372 SER A C 1
ATOM 2950 O O . SER A 1 372 ? -12.171 -13.870 -1.628 1.00 82.00 372 SER A O 1
ATOM 2952 N N . TYR A 1 373 ? -9.997 -14.465 -1.638 1.00 71.25 373 TYR A N 1
ATOM 2953 C CA . TYR A 1 373 ? -9.537 -13.368 -2.503 1.00 71.25 373 TYR A CA 1
ATOM 2954 C C . TYR A 1 373 ? -10.323 -13.275 -3.828 1.00 71.25 373 TYR A C 1
ATOM 2956 O O . TYR A 1 373 ? -10.451 -12.194 -4.407 1.00 71.25 373 TYR A O 1
ATOM 2964 N N . LEU A 1 374 ? -10.909 -14.389 -4.291 1.00 69.69 374 LEU A N 1
ATOM 2965 C CA . LEU A 1 374 ? -11.744 -14.455 -5.492 1.00 69.69 374 LEU A CA 1
ATOM 2966 C C . LEU A 1 374 ? -12.975 -13.537 -5.431 1.00 69.69 374 LEU A C 1
ATOM 2968 O O . LEU A 1 374 ? -13.445 -13.103 -6.486 1.00 69.69 374 LEU A O 1
ATOM 2972 N N . LEU A 1 375 ? -13.474 -13.177 -4.237 1.00 73.50 375 LEU A N 1
ATOM 2973 C CA . LEU A 1 375 ? -14.541 -12.176 -4.119 1.00 73.50 375 LEU A CA 1
ATOM 2974 C C . LEU A 1 375 ? -14.135 -10.867 -4.790 1.00 73.50 375 LEU A C 1
ATOM 2976 O O . LEU A 1 375 ? -14.944 -10.262 -5.489 1.00 73.50 375 LEU A O 1
ATOM 2980 N N . CYS A 1 376 ? -12.891 -10.435 -4.629 1.00 67.19 376 CYS A N 1
ATOM 2981 C CA . CYS A 1 376 ? -12.466 -9.153 -5.168 1.00 67.19 376 CYS A CA 1
ATOM 2982 C C . CYS A 1 376 ? -12.462 -9.138 -6.701 1.00 67.19 376 CYS A C 1
ATOM 2984 O O . CYS A 1 376 ? -12.750 -8.110 -7.319 1.00 67.19 376 CYS A O 1
ATOM 2986 N N . GLN A 1 377 ? -12.205 -10.299 -7.305 1.00 64.62 377 GLN A N 1
ATOM 2987 C CA . GLN A 1 377 ? -12.228 -10.494 -8.748 1.00 64.62 377 GLN A CA 1
ATOM 2988 C C . GLN A 1 377 ? -13.662 -10.583 -9.294 1.00 64.62 377 GLN A C 1
ATOM 2990 O O . GLN A 1 377 ? -13.966 -9.981 -10.325 1.00 64.62 377 GLN A O 1
ATOM 2995 N N . TYR A 1 378 ? -14.552 -11.315 -8.613 1.00 69.38 378 TYR A N 1
ATOM 2996 C CA . TYR A 1 378 ? -15.909 -11.597 -9.108 1.00 69.38 378 TYR A CA 1
ATOM 2997 C C . TYR A 1 378 ? -17.003 -10.692 -8.532 1.00 69.38 378 TYR A C 1
ATOM 2999 O O . TYR A 1 378 ? -18.137 -10.742 -9.004 1.00 69.38 378 TYR A O 1
ATOM 3007 N N . LYS A 1 379 ? -16.681 -9.859 -7.535 1.00 69.88 379 LYS A N 1
ATOM 3008 C CA . LYS A 1 379 ? -17.611 -9.003 -6.776 1.00 69.88 379 LYS A CA 1
ATOM 3009 C C . LYS A 1 379 ? -18.771 -9.777 -6.132 1.00 69.88 379 LYS A C 1
ATOM 3011 O O . LYS A 1 379 ? -19.877 -9.257 -6.007 1.00 69.88 379 LYS A O 1
ATOM 3016 N N . VAL A 1 380 ? -18.525 -11.028 -5.741 1.00 74.69 380 VAL A N 1
ATOM 3017 C CA . VAL A 1 380 ? -19.511 -11.919 -5.112 1.00 74.69 380 VAL A CA 1
ATOM 3018 C C . VAL A 1 380 ? -18.872 -12.630 -3.927 1.00 74.69 380 VAL A C 1
ATOM 3020 O O . VAL A 1 380 ? -17.756 -13.140 -4.038 1.00 74.69 380 VAL A O 1
ATOM 3023 N N . TYR A 1 381 ? -19.598 -12.696 -2.805 1.00 78.38 381 TYR A N 1
ATOM 3024 C CA . TYR A 1 381 ? -19.111 -13.361 -1.598 1.00 78.38 381 TYR A CA 1
ATOM 3025 C C . TYR A 1 381 ? -18.826 -14.830 -1.846 1.00 78.38 381 TYR A C 1
ATOM 3027 O O . TYR A 1 381 ? -19.738 -15.607 -2.132 1.00 78.38 381 TYR A O 1
ATOM 3035 N N . THR A 1 382 ? -17.550 -15.179 -1.717 1.00 79.19 382 THR A N 1
ATOM 3036 C CA . THR A 1 382 ? -17.026 -16.514 -1.977 1.00 79.19 382 THR A CA 1
ATOM 3037 C C . THR A 1 382 ? -16.335 -17.001 -0.714 1.00 79.19 382 THR A C 1
ATOM 3039 O O . THR A 1 382 ? -15.375 -16.381 -0.259 1.00 79.19 382 THR A O 1
ATOM 3042 N N . ASN A 1 383 ? -16.839 -18.095 -0.143 1.00 83.12 383 ASN A N 1
ATOM 3043 C CA . ASN A 1 383 ? -16.238 -18.714 1.035 1.00 83.12 383 ASN A CA 1
ATOM 3044 C C . ASN A 1 383 ? -14.832 -19.234 0.708 1.00 83.12 383 ASN A C 1
ATOM 3046 O O . ASN A 1 383 ? -14.543 -19.597 -0.436 1.00 83.12 383 ASN A O 1
ATOM 3050 N N . LEU A 1 384 ? -13.981 -19.336 1.728 1.00 83.38 384 LEU A N 1
ATOM 3051 C CA . LEU A 1 384 ? -12.750 -20.118 1.623 1.00 83.38 384 LEU A CA 1
ATOM 3052 C C . LEU A 1 384 ? -13.051 -21.591 1.318 1.00 83.38 384 LEU A C 1
ATOM 3054 O O . LEU A 1 384 ? -14.063 -22.148 1.753 1.00 83.38 384 LEU A O 1
ATOM 3058 N N . GLU A 1 385 ? -12.141 -22.232 0.584 1.00 78.62 385 GLU A N 1
ATOM 3059 C CA . GLU A 1 385 ? -12.286 -23.632 0.198 1.00 78.62 385 GLU A CA 1
ATOM 3060 C C . GLU A 1 385 ? -12.422 -24.536 1.434 1.00 78.62 385 GLU A C 1
ATOM 3062 O O . GLU A 1 385 ? -11.646 -24.458 2.392 1.00 78.62 385 GLU A O 1
ATOM 3067 N N . GLY A 1 386 ? -13.436 -25.404 1.411 1.00 78.38 386 GLY A N 1
ATOM 3068 C CA . GLY A 1 386 ? -13.768 -26.283 2.532 1.00 78.38 386 GLY A CA 1
ATOM 3069 C C . GLY A 1 386 ? -14.490 -25.592 3.693 1.00 78.38 386 GLY A C 1
ATOM 3070 O O . GLY A 1 386 ? -14.470 -26.133 4.796 1.00 78.38 386 GLY A O 1
ATOM 3071 N N . ASP A 1 387 ? -15.096 -24.417 3.469 1.00 78.19 387 ASP A N 1
ATOM 3072 C CA . ASP A 1 387 ? -15.809 -23.629 4.487 1.00 78.19 387 ASP A CA 1
ATOM 3073 C C . ASP A 1 387 ? -14.954 -23.410 5.751 1.00 78.19 387 ASP A C 1
ATOM 3075 O O . ASP A 1 387 ? -15.409 -23.533 6.897 1.00 78.19 387 ASP A O 1
ATOM 3079 N N . LYS A 1 388 ? -13.676 -23.077 5.549 1.00 87.12 388 LYS A N 1
ATOM 3080 C CA . LYS A 1 388 ? -12.745 -22.762 6.637 1.00 87.12 388 LYS A CA 1
ATOM 3081 C C . LYS A 1 388 ? -12.994 -21.360 7.185 1.00 87.12 388 LYS A C 1
ATOM 3083 O O . LYS A 1 388 ? -13.286 -20.432 6.438 1.00 87.12 388 LYS A O 1
ATOM 3088 N N . SER A 1 389 ? -12.845 -21.199 8.498 1.00 91.00 389 SER A N 1
ATOM 3089 C CA . SER A 1 389 ? -12.851 -19.876 9.129 1.00 91.00 389 SER A CA 1
ATOM 3090 C C . SER A 1 389 ? -11.488 -19.203 8.998 1.00 91.00 389 SER A C 1
ATOM 3092 O O . SER A 1 389 ? -10.453 -19.836 9.213 1.00 91.00 389 SER A O 1
ATOM 3094 N N . HIS A 1 390 ? -11.507 -17.898 8.762 1.00 93.06 390 HIS A N 1
ATOM 3095 C CA . HIS A 1 390 ? -10.346 -17.024 8.804 1.00 93.06 390 HIS A CA 1
ATOM 3096 C C . HIS A 1 390 ? -10.406 -16.137 10.055 1.00 93.06 390 HIS A C 1
ATOM 3098 O O . HIS A 1 390 ? -11.430 -15.500 10.325 1.00 93.06 390 HIS A O 1
ATOM 3104 N N . VAL A 1 391 ? -9.324 -16.063 10.831 1.00 94.25 391 VAL A N 1
ATOM 3105 C CA . VAL A 1 391 ? -9.280 -15.358 12.125 1.00 94.25 391 VAL A CA 1
ATOM 3106 C C . VAL A 1 391 ? -9.559 -13.864 11.965 1.00 94.25 391 VAL A C 1
ATOM 3108 O O . VAL A 1 391 ? -10.343 -13.299 12.723 1.00 94.25 391 VAL A O 1
ATOM 3111 N N . VAL A 1 392 ? -9.010 -13.238 10.919 1.00 93.69 392 VAL A N 1
ATOM 3112 C CA . VAL A 1 392 ? -9.229 -11.809 10.632 1.00 93.69 392 VAL A CA 1
ATOM 3113 C C . VAL A 1 392 ? -10.672 -11.524 10.197 1.00 93.69 392 VAL A C 1
ATOM 3115 O O . VAL A 1 392 ? -11.312 -10.670 10.802 1.00 93.69 392 VAL A O 1
ATOM 3118 N N . ASN A 1 393 ? -11.239 -12.260 9.225 1.00 93.06 393 ASN A N 1
ATOM 3119 C CA . ASN A 1 393 ? -12.643 -12.064 8.831 1.00 93.06 393 ASN A CA 1
ATOM 3120 C C . ASN A 1 393 ? -13.605 -12.342 9.988 1.00 93.06 393 ASN A C 1
ATOM 3122 O O . ASN A 1 393 ? -14.592 -11.628 10.157 1.00 93.06 393 ASN A O 1
ATOM 3126 N N . THR A 1 394 ? -13.310 -13.366 10.794 1.00 95.62 394 THR A N 1
ATOM 3127 C CA . THR A 1 394 ? -14.093 -13.681 11.991 1.00 95.62 394 THR A CA 1
ATOM 3128 C C . THR A 1 394 ? -14.066 -12.508 12.968 1.00 95.62 394 THR A C 1
ATOM 3130 O O . THR A 1 394 ? -15.124 -12.098 13.440 1.00 95.62 394 THR A O 1
ATOM 3133 N N . ALA A 1 395 ? -12.896 -11.916 13.218 1.00 96.19 395 ALA A N 1
ATOM 3134 C CA . ALA A 1 395 ? -12.762 -10.737 14.065 1.00 96.19 395 ALA A CA 1
ATOM 3135 C C . ALA A 1 395 ? -13.484 -9.501 13.492 1.00 96.19 395 ALA A C 1
ATOM 3137 O O . ALA A 1 395 ? -14.178 -8.812 14.237 1.00 96.19 395 ALA A O 1
ATOM 3138 N N . TRP A 1 396 ? -13.400 -9.239 12.183 1.00 94.69 396 TRP A N 1
ATOM 3139 C CA . TRP A 1 396 ? -14.120 -8.131 11.536 1.00 94.69 396 TRP A CA 1
ATOM 3140 C C . TRP A 1 396 ? -15.638 -8.275 11.641 1.00 94.69 396 TRP A C 1
ATOM 3142 O O . TRP A 1 396 ? -16.317 -7.340 12.068 1.00 94.69 396 TRP A O 1
ATOM 3152 N N . ALA A 1 397 ? -16.174 -9.450 11.298 1.00 94.44 397 ALA A N 1
ATOM 3153 C CA . ALA A 1 397 ? -17.604 -9.727 11.409 1.00 94.44 397 ALA A CA 1
ATOM 3154 C C . ALA A 1 397 ? -18.078 -9.604 12.863 1.00 94.44 397 ALA A C 1
ATOM 3156 O O . ALA A 1 397 ? -19.136 -9.033 13.132 1.00 94.44 397 ALA A O 1
ATOM 3157 N N . MET A 1 398 ? -17.270 -10.088 13.807 1.00 94.94 398 MET A N 1
ATOM 3158 C CA . MET A 1 398 ? -17.536 -9.990 15.237 1.00 94.94 398 MET A CA 1
ATOM 3159 C C . MET A 1 398 ? -17.566 -8.532 15.716 1.00 94.94 398 MET A C 1
ATOM 3161 O O . MET A 1 398 ? -18.553 -8.139 16.330 1.00 94.94 398 MET A O 1
ATOM 3165 N N . LEU A 1 399 ? -16.567 -7.709 15.381 1.00 94.50 399 LEU A N 1
ATOM 3166 C CA . LEU A 1 399 ? -16.542 -6.276 15.714 1.00 94.50 399 LEU A CA 1
ATOM 3167 C C . LEU A 1 399 ? -17.750 -5.529 15.129 1.00 94.50 399 LEU A C 1
ATOM 3169 O O . LEU A 1 399 ? -18.411 -4.772 15.841 1.00 94.50 399 LEU A O 1
ATOM 3173 N N . ALA A 1 400 ? -18.089 -5.787 13.862 1.00 91.75 400 ALA A N 1
ATOM 3174 C CA . ALA A 1 400 ? -19.239 -5.167 13.205 1.00 91.75 400 ALA A CA 1
ATOM 3175 C C . ALA A 1 400 ? -20.566 -5.533 13.893 1.00 91.75 400 ALA A C 1
ATOM 3177 O O . ALA A 1 400 ? -21.403 -4.664 14.143 1.00 91.75 400 ALA A O 1
ATOM 3178 N N . LEU A 1 401 ? -20.757 -6.811 14.236 1.00 91.88 401 LEU A N 1
ATOM 3179 C CA . LEU A 1 401 ? -21.952 -7.282 14.937 1.00 91.88 401 LEU A CA 1
ATOM 3180 C C . LEU A 1 401 ? -22.031 -6.741 16.375 1.00 91.88 401 LEU A C 1
ATOM 3182 O O . LEU A 1 401 ? -23.124 -6.389 16.822 1.00 91.88 401 LEU A O 1
ATOM 3186 N N . ILE A 1 402 ? -20.902 -6.639 17.086 1.00 90.75 402 ILE A N 1
ATOM 3187 C CA . ILE A 1 402 ? -20.835 -6.020 18.421 1.00 90.75 402 ILE A CA 1
ATOM 3188 C C . ILE A 1 402 ? -21.297 -4.563 18.344 1.00 90.75 402 ILE A C 1
ATOM 3190 O O . ILE A 1 402 ? -22.201 -4.169 19.081 1.00 90.75 402 ILE A O 1
ATOM 3194 N N . GLU A 1 403 ? -20.736 -3.776 17.426 1.00 87.81 403 GLU A N 1
ATOM 3195 C CA . GLU A 1 403 ? -21.062 -2.350 17.300 1.00 87.81 403 GLU A CA 1
ATOM 3196 C C . GLU A 1 403 ? -22.508 -2.119 16.827 1.00 87.81 403 GLU A C 1
ATOM 3198 O O . GLU A 1 403 ? -23.175 -1.173 17.252 1.00 87.81 403 GLU A O 1
ATOM 3203 N N . ALA A 1 404 ? -23.047 -3.028 16.008 1.00 86.56 404 ALA A N 1
ATOM 3204 C CA . ALA A 1 404 ? -24.440 -2.978 15.575 1.00 86.56 404 ALA A CA 1
ATOM 3205 C C . ALA A 1 404 ? -25.454 -3.311 16.690 1.00 86.56 404 ALA A C 1
ATOM 3207 O O . ALA A 1 404 ? -26.656 -3.093 16.493 1.00 86.56 404 ALA A O 1
ATOM 3208 N N . GLY A 1 405 ? -25.002 -3.817 17.843 1.00 84.75 405 GLY A N 1
ATOM 3209 C CA . GLY A 1 405 ? -25.861 -4.241 18.950 1.00 84.75 405 GLY A CA 1
ATOM 3210 C C . GLY A 1 405 ? -26.472 -5.632 18.745 1.00 84.75 405 GLY A C 1
ATOM 3211 O O . GLY A 1 405 ? -27.657 -5.862 19.007 1.00 84.75 405 GLY A O 1
ATOM 3212 N N . GLN A 1 406 ? -25.701 -6.565 18.176 1.00 87.69 406 GLN A N 1
ATOM 3213 C CA . GLN A 1 406 ? -26.140 -7.952 18.001 1.00 87.69 406 GLN A CA 1
ATOM 3214 C C . GLN A 1 406 ? -26.252 -8.691 19.341 1.00 87.69 406 GLN A C 1
ATOM 3216 O O . GLN A 1 406 ? -27.115 -9.556 19.476 1.00 87.69 406 GLN A O 1
ATOM 3221 N N . ALA A 1 407 ? -25.421 -8.348 20.328 1.00 86.31 407 ALA A N 1
ATOM 3222 C CA . ALA A 1 407 ? -25.396 -9.014 21.629 1.00 86.31 407 ALA A CA 1
ATOM 3223 C C . ALA A 1 407 ? -26.722 -8.873 22.390 1.00 86.31 407 ALA A C 1
ATOM 3225 O O . ALA A 1 407 ? -27.179 -9.829 23.011 1.00 86.31 407 ALA A O 1
ATOM 3226 N N . GLU A 1 408 ? -27.377 -7.716 22.283 1.00 83.88 408 GLU A N 1
ATOM 3227 C CA . GLU A 1 408 ? -28.679 -7.445 22.897 1.00 83.88 408 GLU A CA 1
ATOM 3228 C C . GLU A 1 408 ? -29.830 -8.196 22.211 1.00 83.88 408 GLU A C 1
ATOM 3230 O O . GLU A 1 408 ? -30.922 -8.290 22.771 1.00 83.88 408 GLU A O 1
ATOM 3235 N N . ARG A 1 409 ? -29.613 -8.702 20.989 1.00 86.38 409 ARG A N 1
ATOM 3236 C CA . ARG A 1 409 ? -30.603 -9.473 20.220 1.00 86.38 409 ARG A CA 1
ATOM 3237 C C . ARG A 1 409 ? -30.419 -10.970 20.411 1.00 86.38 409 ARG A C 1
ATOM 3239 O O . ARG A 1 409 ? -31.357 -11.672 20.766 1.00 86.38 409 ARG A O 1
ATOM 3246 N N . ASP A 1 410 ? -29.222 -11.438 20.089 1.00 87.06 410 ASP A N 1
ATOM 3247 C CA . ASP A 1 410 ? -28.799 -12.825 20.195 1.00 87.06 410 ASP A CA 1
ATOM 3248 C C . ASP A 1 410 ? -27.263 -12.850 20.257 1.00 87.06 410 ASP A C 1
ATOM 3250 O O . ASP A 1 410 ? -26.609 -12.602 19.233 1.00 87.06 410 ASP A O 1
ATOM 3254 N N . PRO A 1 411 ? -26.674 -13.143 21.430 1.00 88.44 411 PRO A N 1
ATOM 3255 C CA . PRO A 1 411 ? -25.229 -13.212 21.593 1.00 88.44 411 PRO A CA 1
ATOM 3256 C C . PRO A 1 411 ? -24.631 -14.538 21.089 1.00 88.44 411 PRO A C 1
ATOM 3258 O O . PRO A 1 411 ? -23.409 -14.641 20.964 1.00 88.44 411 PRO A O 1
ATOM 3261 N N . ALA A 1 412 ? -25.436 -15.553 20.745 1.00 88.81 412 ALA A N 1
ATOM 3262 C CA . ALA A 1 412 ? -24.932 -16.871 20.352 1.00 88.81 412 ALA A CA 1
ATOM 3263 C C . ALA A 1 412 ? -23.992 -16.860 19.124 1.00 88.81 412 ALA A C 1
ATOM 3265 O O . ALA A 1 412 ? -22.976 -17.562 19.165 1.00 88.81 412 ALA A O 1
ATOM 3266 N N . PRO A 1 413 ? -24.243 -16.080 18.049 1.00 92.94 413 PRO A N 1
ATOM 3267 C CA . PRO A 1 413 ? -23.291 -15.903 16.954 1.00 92.94 413 PRO A CA 1
ATOM 3268 C C . PRO A 1 413 ? -21.931 -15.387 17.422 1.00 92.94 413 PRO A C 1
ATOM 3270 O O . PRO A 1 413 ? -20.908 -15.865 16.937 1.00 92.94 413 PRO A O 1
ATOM 3273 N N . LEU A 1 414 ? -21.915 -14.472 18.393 1.00 93.00 414 LEU A N 1
ATOM 3274 C CA . LEU A 1 414 ? -20.691 -13.890 18.940 1.00 93.00 414 LEU A CA 1
ATOM 3275 C C . LEU A 1 414 ? -19.953 -14.908 19.815 1.00 93.00 414 LEU A C 1
ATOM 3277 O O . LEU A 1 414 ? -18.752 -15.068 19.657 1.00 93.00 414 LEU A O 1
ATOM 3281 N N . HIS A 1 415 ? -20.658 -15.691 20.640 1.00 91.50 415 HIS A N 1
ATOM 3282 C CA . HIS A 1 415 ? -20.051 -16.787 21.410 1.00 91.50 415 HIS A CA 1
ATOM 3283 C C . HIS A 1 415 ? -19.364 -17.831 20.516 1.00 91.50 415 HIS A C 1
ATOM 3285 O O . HIS A 1 415 ? -18.269 -18.303 20.832 1.00 91.50 415 HIS A O 1
ATOM 3291 N N . ARG A 1 416 ? -19.991 -18.183 19.385 1.00 92.06 416 ARG A N 1
ATOM 3292 C CA . ARG A 1 416 ? -19.397 -19.089 18.392 1.00 92.06 416 ARG A CA 1
ATOM 3293 C C . ARG A 1 416 ? -18.131 -18.495 17.773 1.00 92.06 416 ARG A C 1
ATOM 3295 O O . ARG A 1 416 ? -17.118 -19.185 17.721 1.00 92.06 416 ARG A O 1
ATOM 3302 N N . ALA A 1 417 ? -18.177 -17.222 17.382 1.00 94.50 417 ALA A N 1
ATOM 3303 C CA . ALA A 1 417 ? -17.031 -16.501 16.828 1.00 94.50 417 ALA A CA 1
ATOM 3304 C C . ALA A 1 417 ? -15.858 -16.449 17.820 1.00 94.50 417 ALA A C 1
ATOM 3306 O O . ALA A 1 417 ? -14.733 -16.805 17.476 1.00 94.50 417 ALA A O 1
ATOM 3307 N N . THR A 1 418 ? -16.139 -16.103 19.080 1.00 93.75 418 THR A N 1
ATOM 3308 C CA . THR A 1 418 ? -15.157 -16.081 20.172 1.00 93.75 418 THR A CA 1
ATOM 3309 C C . THR A 1 418 ? -14.490 -17.442 20.347 1.00 93.75 418 THR A C 1
ATOM 3311 O O . THR A 1 418 ? -13.270 -17.514 20.473 1.00 93.75 418 THR A O 1
ATOM 3314 N N . LYS A 1 419 ? -15.265 -18.535 20.317 1.00 91.50 419 LYS A N 1
ATOM 3315 C CA . LYS A 1 419 ? -14.719 -19.894 20.429 1.00 91.50 419 LYS A CA 1
ATOM 3316 C C . LYS A 1 419 ? -13.763 -20.225 19.281 1.00 91.50 419 LYS A C 1
ATOM 3318 O O . LYS A 1 419 ? -12.748 -20.866 19.531 1.00 91.50 419 LYS A O 1
ATOM 3323 N N . VAL A 1 420 ? -14.062 -19.787 18.054 1.00 93.56 420 VAL A N 1
ATOM 3324 C CA . VAL A 1 420 ? -13.140 -19.938 16.915 1.00 93.56 420 VAL A CA 1
ATOM 3325 C C . VAL A 1 420 ? -11.829 -19.225 17.201 1.00 93.56 420 VAL A C 1
ATOM 3327 O O . VAL A 1 420 ? -10.789 -19.862 17.127 1.00 93.56 420 VAL A O 1
ATOM 3330 N N . LEU A 1 421 ? -11.876 -17.945 17.582 1.00 94.44 421 LEU A N 1
ATOM 3331 C CA . LEU A 1 421 ? -10.664 -17.167 17.839 1.00 94.44 421 LEU A CA 1
ATOM 3332 C C . LEU A 1 421 ? -9.824 -17.782 18.969 1.00 94.44 421 LEU A C 1
ATOM 3334 O O . LEU A 1 421 ? -8.644 -18.037 18.767 1.00 94.44 421 LEU A O 1
ATOM 3338 N N . ILE A 1 422 ? -10.426 -18.109 20.116 1.00 92.69 422 ILE A N 1
ATOM 3339 C CA . ILE A 1 422 ? -9.701 -18.724 21.243 1.00 92.69 422 ILE A CA 1
ATOM 3340 C C . ILE A 1 422 ? -9.054 -20.052 20.827 1.00 92.69 422 ILE A C 1
ATOM 3342 O O . ILE A 1 422 ? -7.891 -20.292 21.130 1.00 92.69 422 ILE A O 1
ATOM 3346 N N . ASN A 1 423 ? -9.777 -20.901 20.092 1.00 92.31 423 ASN A N 1
ATOM 3347 C CA . ASN A 1 423 ? -9.249 -22.194 19.652 1.00 92.31 423 ASN A CA 1
ATOM 3348 C C . ASN A 1 423 ? -8.203 -22.079 18.532 1.00 92.31 423 ASN A C 1
ATOM 3350 O O . ASN A 1 423 ? -7.489 -23.045 18.273 1.00 92.31 423 ASN A O 1
ATOM 3354 N N . SER A 1 424 ? -8.143 -20.943 17.836 1.00 93.56 424 SER A N 1
ATOM 3355 C CA . SER A 1 424 ? -7.131 -20.659 16.817 1.00 93.56 424 SER A CA 1
ATOM 3356 C C . SER A 1 424 ? -5.861 -20.031 17.392 1.00 93.56 424 SER A C 1
ATOM 3358 O O . SER A 1 424 ? -4.888 -19.905 16.652 1.00 93.56 424 SER A O 1
ATOM 3360 N N . GLN A 1 425 ? -5.850 -19.633 18.667 1.00 93.81 425 GLN A N 1
ATOM 3361 C CA . GLN A 1 425 ? -4.665 -19.072 19.308 1.00 93.81 425 GLN A CA 1
ATOM 3362 C C . GLN A 1 425 ? -3.589 -20.152 19.498 1.00 93.81 425 GLN A C 1
ATOM 3364 O O . GLN A 1 425 ? -3.863 -21.257 19.968 1.00 93.81 425 GLN A O 1
ATOM 3369 N N . MET A 1 426 ? -2.356 -19.825 19.123 1.00 93.81 426 MET A N 1
ATOM 3370 C CA . MET A 1 426 ? -1.184 -20.679 19.295 1.00 93.81 426 MET A CA 1
ATOM 3371 C C . MET A 1 426 ? -0.655 -20.599 20.735 1.00 93.81 426 MET A C 1
ATOM 3373 O O . MET A 1 426 ? -0.950 -19.659 21.469 1.00 93.81 426 MET A O 1
ATOM 3377 N N . GLU A 1 427 ? 0.183 -21.556 21.142 1.00 91.38 427 GLU A N 1
ATOM 3378 C CA . GLU A 1 427 ? 0.729 -21.625 22.512 1.00 91.38 427 GLU A CA 1
ATOM 3379 C C . GLU A 1 427 ? 1.517 -20.373 22.932 1.00 91.38 427 GLU A C 1
ATOM 3381 O O . GLU A 1 427 ? 1.543 -20.016 24.106 1.00 91.38 427 GLU A O 1
ATOM 3386 N N . ASN A 1 428 ? 2.140 -19.683 21.974 1.00 91.50 428 ASN A N 1
ATOM 3387 C CA . ASN A 1 428 ? 2.874 -18.437 22.204 1.00 91.50 428 ASN A CA 1
ATOM 3388 C C . ASN A 1 428 ? 1.967 -17.190 22.271 1.00 91.50 428 ASN A C 1
ATOM 3390 O O . ASN A 1 428 ? 2.473 -16.080 22.422 1.00 91.50 428 ASN A O 1
ATOM 3394 N N . GLY A 1 429 ? 0.650 -17.356 22.132 1.00 90.56 429 GLY A N 1
ATOM 3395 C CA . GLY A 1 429 ? -0.336 -16.278 22.131 1.00 90.56 429 GLY A CA 1
ATOM 3396 C C . GLY A 1 429 ? -0.577 -15.624 20.768 1.00 90.56 429 GLY A C 1
ATOM 3397 O O . GLY A 1 429 ? -1.522 -14.839 20.655 1.00 90.56 429 GLY A O 1
ATOM 3398 N N . GLU A 1 430 ? 0.217 -15.950 19.743 1.00 91.31 430 GLU A N 1
ATOM 3399 C CA . GLU A 1 430 ? -0.010 -15.483 18.372 1.00 91.31 430 GLU A CA 1
ATOM 3400 C C . GLU A 1 430 ? -1.154 -16.239 17.691 1.00 91.31 430 GLU A C 1
ATOM 3402 O O . GLU A 1 430 ? -1.596 -17.301 18.132 1.00 91.31 430 GLU A O 1
ATOM 3407 N N . PHE A 1 431 ? -1.615 -15.696 16.568 1.00 92.81 431 PHE A N 1
ATOM 3408 C CA . PHE A 1 431 ? -2.524 -16.383 15.659 1.00 92.81 431 PHE A CA 1
ATOM 3409 C C . PHE A 1 431 ? -1.775 -16.864 14.412 1.00 92.81 431 PHE A C 1
ATOM 3411 O O . PHE A 1 431 ? -0.845 -16.187 13.957 1.00 92.81 431 PHE A O 1
ATOM 3418 N N . PRO A 1 432 ? -2.184 -18.002 13.824 1.00 89.25 432 PRO A N 1
ATOM 3419 C CA . PRO A 1 432 ? -1.533 -18.546 12.644 1.00 89.25 432 PRO A CA 1
ATOM 3420 C C . PRO A 1 432 ? -1.682 -17.598 11.455 1.00 89.25 432 PRO A C 1
ATOM 3422 O O . PRO A 1 432 ? -2.726 -16.969 11.260 1.00 89.25 432 PRO A O 1
ATOM 3425 N N . GLN A 1 433 ? -0.640 -17.520 10.629 1.00 85.12 433 GLN A N 1
ATOM 3426 C CA . GLN A 1 433 ? -0.759 -16.893 9.320 1.00 85.12 433 GLN A CA 1
ATOM 3427 C C . GLN A 1 433 ? -1.683 -17.755 8.450 1.00 85.12 433 GLN A C 1
ATOM 3429 O O . GLN A 1 433 ? -1.439 -18.945 8.257 1.00 85.12 433 GLN A O 1
ATOM 3434 N N . GLN A 1 434 ? -2.751 -17.139 7.954 1.00 87.50 434 GLN A N 1
ATOM 3435 C CA . GLN A 1 434 ? -3.712 -17.733 7.027 1.00 87.50 434 GLN A CA 1
ATOM 3436 C C . GLN A 1 434 ? -3.607 -17.040 5.660 1.00 87.50 434 GLN A C 1
ATOM 3438 O O . GLN A 1 434 ? -2.645 -16.295 5.420 1.00 87.50 434 GLN A O 1
ATOM 3443 N N . GLU A 1 435 ? -4.561 -17.326 4.775 1.00 77.56 435 GLU A N 1
ATOM 3444 C CA . GLU A 1 435 ? -4.640 -16.773 3.426 1.00 77.56 435 GLU A CA 1
ATOM 3445 C C . GLU A 1 435 ? -4.568 -15.225 3.406 1.00 77.56 435 GLU A C 1
ATOM 3447 O O . GLU A 1 435 ? -4.893 -14.535 4.377 1.00 77.56 435 GLU A O 1
ATOM 3452 N N . ILE A 1 436 ? -4.076 -14.648 2.310 1.00 71.19 436 ILE A N 1
ATOM 3453 C CA . ILE A 1 436 ? -3.864 -13.205 2.183 1.00 71.19 436 ILE A CA 1
ATOM 3454 C C . ILE A 1 436 ? -5.195 -12.473 2.053 1.00 71.19 436 ILE A C 1
ATOM 3456 O O . ILE A 1 436 ? -6.006 -12.746 1.175 1.00 71.19 436 ILE A O 1
ATOM 3460 N N . MET A 1 437 ? -5.337 -11.429 2.873 1.00 65.25 437 MET A N 1
ATOM 3461 C CA . MET A 1 437 ? -6.575 -10.658 2.983 1.00 65.25 437 MET A CA 1
ATOM 3462 C C . MET A 1 437 ? -6.499 -9.220 2.465 1.00 65.25 437 MET A C 1
ATOM 3464 O O . MET A 1 437 ? -7.536 -8.617 2.203 1.00 65.25 437 MET A O 1
ATOM 3468 N N . GLY A 1 438 ? -5.309 -8.621 2.358 1.00 58.84 438 GLY A N 1
ATOM 3469 C CA . GLY A 1 438 ? -5.198 -7.255 1.849 1.00 58.84 438 GLY A CA 1
ATOM 3470 C C . GLY A 1 438 ? -5.385 -7.244 0.342 1.00 58.84 438 GLY A C 1
ATOM 3471 O O . GLY A 1 438 ? -4.861 -8.117 -0.343 1.00 58.84 438 GLY A O 1
ATOM 3472 N N . ASN A 1 439 ? -6.092 -6.250 -0.188 1.00 62.03 439 ASN A N 1
ATOM 3473 C CA . ASN A 1 439 ? -6.292 -6.120 -1.622 1.00 62.03 439 ASN A CA 1
ATOM 3474 C C . ASN A 1 439 ? -6.134 -4.676 -2.087 1.00 62.03 439 ASN A C 1
ATOM 3476 O O . ASN A 1 439 ? -6.635 -3.746 -1.463 1.00 62.03 439 ASN A O 1
ATOM 3480 N N . PHE A 1 440 ? -5.470 -4.520 -3.223 1.00 51.91 440 PHE A N 1
ATOM 3481 C CA . PHE A 1 440 ? -5.312 -3.277 -3.942 1.00 51.91 440 PHE A CA 1
ATOM 3482 C C . PHE A 1 440 ? -5.736 -3.480 -5.400 1.00 51.91 440 PHE A C 1
ATOM 3484 O O . PHE A 1 440 ? -5.319 -4.429 -6.070 1.00 51.91 440 PHE A O 1
ATOM 3491 N N . ASN A 1 441 ? -6.573 -2.572 -5.908 1.00 55.94 441 ASN A N 1
ATOM 3492 C CA . ASN A 1 441 ? -7.059 -2.568 -7.293 1.00 55.94 441 ASN A CA 1
ATOM 3493 C C . ASN A 1 441 ? -7.684 -3.898 -7.749 1.00 55.94 441 ASN A C 1
ATOM 3495 O O . ASN A 1 441 ? -7.437 -4.347 -8.871 1.00 55.94 441 ASN A O 1
ATOM 3499 N N . LYS A 1 442 ? -8.483 -4.532 -6.877 1.00 56.31 442 LYS A N 1
ATOM 3500 C CA . LYS A 1 442 ? -9.214 -5.802 -7.081 1.00 56.31 442 LYS A CA 1
ATOM 3501 C C . LYS A 1 442 ? -8.354 -7.057 -7.239 1.00 56.31 442 LYS A C 1
ATOM 3503 O O . LYS A 1 442 ? -8.773 -8.111 -6.772 1.00 56.31 442 LYS A O 1
ATOM 3508 N N . ASN A 1 443 ? -7.198 -6.944 -7.885 1.00 54.41 443 ASN A N 1
ATOM 3509 C CA . ASN A 1 443 ? -6.446 -8.081 -8.398 1.00 54.41 443 ASN A CA 1
ATOM 3510 C C . ASN A 1 443 ? -5.085 -8.261 -7.714 1.00 54.41 443 ASN A C 1
ATOM 3512 O O . ASN A 1 443 ? -4.482 -9.309 -7.903 1.00 54.41 443 ASN A O 1
ATOM 3516 N N . CYS A 1 444 ? -4.579 -7.280 -6.958 1.00 56.91 444 CYS A N 1
ATOM 3517 C CA . CYS A 1 444 ? -3.261 -7.343 -6.325 1.00 56.91 444 CYS A CA 1
ATOM 3518 C C . CYS A 1 444 ? -3.414 -7.490 -4.811 1.00 56.91 444 CYS A C 1
ATOM 3520 O O . CYS A 1 444 ? -3.752 -6.528 -4.123 1.00 56.91 444 CYS A O 1
ATOM 3522 N N . THR A 1 445 ? -3.160 -8.685 -4.275 1.00 64.44 445 THR A N 1
ATOM 3523 C CA . THR A 1 445 ? -3.288 -8.908 -2.833 1.00 64.44 445 THR A CA 1
ATOM 3524 C C . THR A 1 445 ? -1.998 -8.564 -2.087 1.00 64.44 445 THR A C 1
ATOM 3526 O O . THR A 1 445 ? -0.911 -8.980 -2.495 1.00 64.44 445 THR A O 1
ATOM 3529 N N . ILE A 1 446 ? -2.113 -7.868 -0.957 1.00 70.31 446 ILE A N 1
ATOM 3530 C CA . ILE A 1 446 ? -1.005 -7.485 -0.074 1.00 70.31 446 ILE A CA 1
ATOM 3531 C C . ILE A 1 446 ? -1.167 -8.137 1.302 1.00 70.31 446 ILE A C 1
ATOM 3533 O O . ILE A 1 446 ? -2.272 -8.242 1.832 1.00 70.31 446 ILE A O 1
ATOM 3537 N N . ASN A 1 447 ? -0.065 -8.589 1.900 1.00 77.81 447 ASN A N 1
ATOM 3538 C CA . ASN A 1 447 ? -0.103 -9.195 3.227 1.00 77.81 447 ASN A CA 1
ATOM 3539 C C . ASN A 1 447 ? 0.004 -8.127 4.327 1.00 77.81 447 ASN A C 1
ATOM 3541 O O . ASN A 1 447 ? 1.031 -7.459 4.440 1.00 77.81 447 ASN A O 1
ATOM 3545 N N . TYR A 1 448 ? -1.024 -8.031 5.170 1.00 82.50 448 TYR A N 1
ATOM 3546 C CA . TYR A 1 448 ? -0.984 -7.298 6.435 1.00 82.50 448 TYR A CA 1
ATOM 3547 C C . TYR A 1 448 ? -0.651 -8.265 7.573 1.00 82.50 448 TYR A C 1
ATOM 3549 O O . TYR A 1 448 ? -1.537 -8.817 8.227 1.00 82.50 448 TYR A O 1
ATOM 3557 N N . SER A 1 449 ? 0.640 -8.478 7.820 1.00 85.12 449 SER A N 1
ATOM 3558 C CA . SER A 1 449 ? 1.114 -9.487 8.777 1.00 85.12 449 SER A CA 1
ATOM 3559 C C . SER A 1 449 ? 0.599 -9.264 10.204 1.00 85.12 449 SER A C 1
ATOM 3561 O O . SER A 1 449 ? 0.333 -10.230 10.917 1.00 85.12 449 SER A O 1
ATOM 3563 N N . ALA A 1 450 ? 0.403 -8.010 10.619 1.00 91.50 450 ALA A N 1
ATOM 3564 C CA . ALA A 1 450 ? -0.060 -7.673 11.962 1.00 91.50 450 ALA A CA 1
ATOM 3565 C C . ALA A 1 450 ? -1.559 -7.952 12.188 1.00 91.50 450 ALA A C 1
ATOM 3567 O O . ALA A 1 450 ? -1.982 -8.124 13.334 1.00 91.50 450 ALA A O 1
ATOM 3568 N N . TYR A 1 451 ? -2.372 -8.051 11.128 1.00 93.62 451 TYR A N 1
ATOM 3569 C CA . TYR A 1 451 ? -3.832 -8.188 11.246 1.00 93.62 451 TYR A CA 1
ATOM 3570 C C . TYR A 1 451 ? -4.257 -9.442 11.997 1.00 93.62 451 TYR A C 1
ATOM 3572 O O . TYR A 1 451 ? -5.218 -9.390 12.768 1.00 93.62 451 TYR A O 1
ATOM 3580 N N . ARG A 1 452 ? -3.525 -10.548 11.810 1.00 92.50 452 ARG A N 1
ATOM 3581 C CA . ARG A 1 452 ? -3.799 -11.811 12.504 1.00 92.50 452 ARG A CA 1
ATOM 3582 C C . ARG A 1 452 ? -3.716 -11.671 14.024 1.00 92.50 452 ARG A C 1
ATOM 3584 O O . ARG A 1 452 ? -4.380 -12.418 14.717 1.00 92.50 452 ARG A O 1
ATOM 3591 N N . ASN A 1 453 ? -2.965 -10.697 14.539 1.00 95.25 453 ASN A N 1
ATOM 3592 C CA . ASN A 1 453 ? -2.863 -10.440 15.973 1.00 95.25 453 ASN A CA 1
ATOM 3593 C C . ASN A 1 453 ? -3.766 -9.272 16.399 1.00 95.25 453 ASN A C 1
ATOM 3595 O O . ASN A 1 453 ? -4.551 -9.414 17.333 1.00 95.25 453 ASN A O 1
ATOM 3599 N N . ILE A 1 454 ? -3.713 -8.140 15.686 1.00 96.62 454 ILE A N 1
ATOM 3600 C CA . ILE A 1 454 ? -4.447 -6.914 16.044 1.00 96.62 454 ILE A CA 1
ATOM 3601 C C . ILE A 1 454 ? -5.955 -7.168 16.128 1.00 96.62 454 ILE A C 1
ATOM 3603 O O . ILE A 1 454 ? -6.576 -6.855 17.144 1.00 96.62 454 ILE A O 1
ATOM 3607 N N . PHE A 1 455 ? -6.560 -7.733 15.079 1.00 96.88 455 PHE A N 1
ATOM 3608 C CA . PHE A 1 455 ? -8.018 -7.838 15.012 1.00 96.88 455 PHE A CA 1
ATOM 3609 C C . PHE A 1 455 ? -8.594 -8.881 15.971 1.00 96.88 455 PHE A C 1
ATOM 3611 O O . PHE A 1 455 ? -9.583 -8.557 16.628 1.00 96.88 455 PHE A O 1
ATOM 3618 N N . PRO A 1 456 ? -8.014 -10.088 16.130 1.00 96.94 456 PRO A N 1
ATOM 3619 C CA . PRO A 1 456 ? -8.481 -11.010 17.160 1.00 96.94 456 PRO A CA 1
ATOM 3620 C C . PRO A 1 456 ? -8.354 -10.452 18.579 1.00 96.94 456 PRO A C 1
ATOM 3622 O O . PRO A 1 456 ? -9.309 -10.582 19.342 1.00 96.94 456 PRO A O 1
ATOM 3625 N N . ILE A 1 457 ? -7.252 -9.766 18.920 1.00 96.44 457 ILE A N 1
ATOM 3626 C CA . ILE A 1 457 ? -7.111 -9.082 20.221 1.00 96.44 457 ILE A CA 1
ATOM 3627 C C . ILE A 1 457 ? -8.223 -8.044 20.396 1.00 96.44 457 ILE A C 1
ATOM 3629 O O . ILE A 1 457 ? -8.889 -8.021 21.430 1.00 96.44 457 ILE A O 1
ATOM 3633 N N . TRP A 1 458 ? -8.472 -7.230 19.369 1.00 97.31 458 TRP A N 1
ATOM 3634 C CA . TRP A 1 458 ? -9.510 -6.202 19.402 1.00 97.31 458 TRP A CA 1
ATOM 3635 C C . TRP A 1 458 ? -10.907 -6.804 19.591 1.00 97.31 458 TRP A C 1
ATOM 3637 O O . TRP A 1 458 ? -11.643 -6.406 20.493 1.00 97.31 458 TRP A O 1
ATOM 3647 N N . ALA A 1 459 ? -11.270 -7.797 18.776 1.00 96.56 459 ALA A N 1
ATOM 3648 C CA . ALA A 1 459 ? -12.576 -8.443 18.830 1.00 96.56 459 ALA A CA 1
ATOM 3649 C C . ALA A 1 459 ? -12.811 -9.138 20.177 1.00 96.56 459 ALA A C 1
ATOM 3651 O O . ALA A 1 459 ? -13.879 -8.978 20.771 1.00 96.56 459 ALA A O 1
ATOM 3652 N N . LEU A 1 460 ? -11.814 -9.872 20.684 1.00 95.25 460 LEU A N 1
ATOM 3653 C CA . LEU A 1 460 ? -11.887 -10.526 21.991 1.00 95.25 460 LEU A CA 1
ATOM 3654 C C . LEU A 1 460 ? -11.959 -9.509 23.136 1.00 95.25 460 LEU A C 1
ATOM 3656 O O . LEU A 1 460 ? -12.742 -9.719 24.061 1.00 95.25 460 LEU A O 1
ATOM 3660 N N . GLY A 1 461 ? -11.215 -8.402 23.055 1.00 93.31 461 GLY A N 1
ATOM 3661 C CA . GLY A 1 461 ? -11.269 -7.307 24.026 1.00 93.31 461 GLY A CA 1
ATOM 3662 C C . GLY A 1 461 ? -12.642 -6.638 24.086 1.00 93.31 461 GLY A C 1
ATOM 3663 O O . GLY A 1 461 ? -13.218 -6.500 25.166 1.00 93.31 461 GLY A O 1
ATOM 3664 N N . GLU A 1 462 ? -13.226 -6.303 22.931 1.00 92.75 462 GLU A N 1
ATOM 3665 C CA . GLU A 1 462 ? -14.582 -5.741 22.865 1.00 92.75 462 GLU A CA 1
ATOM 3666 C C . GLU A 1 462 ? -15.637 -6.733 23.359 1.00 92.75 462 GLU A C 1
ATOM 3668 O O . GLU A 1 462 ? -16.542 -6.371 24.115 1.00 92.75 462 GLU A O 1
ATOM 3673 N N . TYR A 1 463 ? -15.511 -8.006 22.985 1.00 91.94 463 TYR A N 1
ATOM 3674 C CA . TYR A 1 463 ? -16.404 -9.048 23.474 1.00 91.94 463 TYR A CA 1
ATOM 3675 C C . TYR A 1 463 ? -16.293 -9.230 24.984 1.00 91.94 463 TYR A C 1
ATOM 3677 O O . TYR A 1 463 ? -17.317 -9.309 25.657 1.00 91.94 463 TYR A O 1
ATOM 3685 N N . GLN A 1 464 ? -15.086 -9.256 25.545 1.00 88.88 464 GLN A N 1
ATOM 3686 C CA . GLN A 1 464 ? -14.903 -9.337 26.989 1.00 88.88 464 GLN A CA 1
ATOM 3687 C C . GLN A 1 464 ? -15.534 -8.123 27.680 1.00 88.88 464 GLN A C 1
ATOM 3689 O O . GLN A 1 464 ? -16.308 -8.290 28.623 1.00 88.88 464 GLN A O 1
ATOM 3694 N N . SER A 1 465 ? -15.248 -6.923 27.174 1.00 84.75 465 SER A N 1
ATOM 3695 C CA . SER A 1 465 ? -15.665 -5.648 27.758 1.00 84.75 465 SER A CA 1
ATOM 3696 C C . SER A 1 465 ? -17.164 -5.386 27.672 1.00 84.75 465 SER A C 1
ATOM 3698 O O . SER A 1 465 ? -17.708 -4.759 28.585 1.00 84.75 465 SER A O 1
ATOM 3700 N N . ARG A 1 466 ? -17.836 -5.842 26.607 1.00 83.12 466 ARG A N 1
ATOM 3701 C CA . ARG A 1 466 ? -19.253 -5.536 26.342 1.00 83.12 466 ARG A CA 1
ATOM 3702 C C . ARG A 1 466 ? -20.199 -6.729 26.453 1.00 83.12 466 ARG A C 1
ATOM 3704 O O . ARG A 1 466 ? -21.396 -6.500 26.550 1.00 83.12 466 ARG A O 1
ATOM 3711 N N . ILE A 1 467 ? -19.711 -7.972 26.388 1.00 80.25 467 ILE A N 1
ATOM 3712 C CA . ILE A 1 467 ? -20.557 -9.177 26.254 1.00 80.25 467 ILE A CA 1
ATOM 3713 C C . ILE A 1 467 ? -20.245 -10.215 27.326 1.00 80.25 467 ILE A C 1
ATOM 3715 O O . ILE A 1 467 ? -21.151 -10.673 28.009 1.00 80.25 467 ILE A O 1
ATOM 3719 N N . ALA A 1 468 ? -18.983 -10.598 27.517 1.00 63.66 468 ALA A N 1
ATOM 3720 C CA . ALA A 1 468 ? -18.631 -11.552 28.571 1.00 63.66 468 ALA A CA 1
ATOM 3721 C C . ALA A 1 468 ? -18.810 -10.932 29.967 1.00 63.66 468 ALA A C 1
ATOM 3723 O O . ALA A 1 468 ? -19.224 -11.612 30.902 1.00 63.66 468 ALA A O 1
ATOM 3724 N N . SER A 1 469 ? -18.554 -9.626 30.089 1.00 54.75 469 SER A N 1
ATOM 3725 C CA . SER A 1 469 ? -18.909 -8.801 31.249 1.00 54.75 469 SER A CA 1
ATOM 3726 C C . SER A 1 469 ? -20.413 -8.493 31.341 1.00 54.75 469 SER A C 1
ATOM 3728 O O . SER A 1 469 ? -20.864 -7.965 32.361 1.00 54.75 469 SER A O 1
ATOM 3730 N N . PHE A 1 470 ? -21.198 -8.826 30.306 1.00 43.97 470 PHE A N 1
ATOM 3731 C CA . PHE A 1 470 ? -22.652 -8.660 30.242 1.00 43.97 470 PHE A CA 1
ATOM 3732 C C . PHE A 1 470 ? -23.326 -9.765 31.055 1.00 43.97 470 PHE A C 1
ATOM 3734 O O . PHE A 1 470 ? -24.027 -10.644 30.559 1.00 43.97 470 PHE A O 1
ATOM 3741 N N . ASN A 1 471 ? -23.102 -9.711 32.363 1.00 38.78 471 ASN A N 1
ATOM 3742 C CA . ASN A 1 471 ? -24.025 -10.307 33.304 1.00 38.78 471 ASN A CA 1
ATOM 3743 C C . ASN A 1 471 ? -25.339 -9.513 33.208 1.00 38.78 471 ASN A C 1
ATOM 3745 O O . ASN A 1 471 ? -25.318 -8.281 33.199 1.00 38.78 471 ASN A O 1
ATOM 3749 N N . VAL A 1 472 ? -26.479 -10.201 33.142 1.00 41.56 472 VAL A N 1
ATOM 3750 C CA . VAL A 1 472 ? -27.846 -9.653 32.976 1.00 41.56 472 VAL A CA 1
ATOM 3751 C C . VAL A 1 472 ? -28.319 -8.895 34.241 1.00 41.56 472 VAL A C 1
ATOM 3753 O O . VAL A 1 472 ? -29.475 -8.943 34.641 1.00 41.56 472 VAL A O 1
ATOM 3756 N N . SER A 1 473 ? -27.424 -8.175 34.920 1.00 42.22 473 SER A N 1
ATOM 3757 C CA . SER A 1 473 ? -27.697 -7.407 36.140 1.00 42.22 473 SER A CA 1
ATOM 3758 C C . SER A 1 473 ? -27.340 -5.923 36.000 1.00 42.22 473 SER A C 1
ATOM 3760 O O . SER A 1 473 ? -27.098 -5.249 37.007 1.00 42.22 473 SER A O 1
ATOM 3762 N N . THR A 1 474 ? -27.251 -5.417 34.766 1.00 42.41 474 THR A N 1
ATOM 3763 C CA . THR A 1 474 ? -26.778 -4.078 34.380 1.00 42.41 474 THR A CA 1
ATOM 3764 C C . THR A 1 474 ? -27.691 -2.955 34.854 1.00 42.41 474 THR A C 1
ATOM 3766 O O . THR A 1 474 ? -28.338 -2.267 34.079 1.00 42.41 474 THR A O 1
ATOM 3769 N N . ASN A 1 475 ? -27.655 -2.710 36.155 1.00 50.03 475 ASN A N 1
ATOM 3770 C CA . ASN A 1 475 ? -27.259 -1.389 36.612 1.00 50.03 475 ASN A CA 1
ATOM 3771 C C . ASN A 1 475 ? -26.464 -1.463 37.921 1.00 50.03 475 ASN A C 1
ATOM 3773 O O . ASN A 1 475 ? -25.739 -0.522 38.204 1.00 50.03 475 ASN A O 1
ATOM 3777 N N . MET A 1 476 ? -26.534 -2.545 38.722 1.00 61.38 476 MET A N 1
ATOM 3778 C CA . MET A 1 476 ? -25.954 -2.623 40.092 1.00 61.38 476 MET A CA 1
ATOM 3779 C C . MET A 1 476 ? -26.293 -1.424 41.003 1.00 61.38 476 MET A C 1
ATOM 3781 O O . MET A 1 476 ? -25.822 -1.324 42.134 1.00 61.38 476 MET A O 1
ATOM 3785 N N . TYR A 1 477 ? -27.176 -0.562 40.516 1.00 64.31 477 TYR A N 1
ATOM 3786 C CA . TYR A 1 477 ? -28.027 0.347 41.217 1.00 64.31 477 TYR A CA 1
ATOM 3787 C C . TYR A 1 477 ? -29.435 0.179 40.636 1.00 64.31 477 TYR A C 1
ATOM 3789 O O . TYR A 1 477 ? -29.597 -0.135 39.458 1.00 64.31 477 TYR A O 1
ATOM 3797 N N . ALA A 1 478 ? -30.464 0.346 41.451 1.00 75.75 478 ALA A N 1
ATOM 3798 C CA . ALA A 1 478 ? -31.845 0.370 40.989 1.00 75.75 478 ALA A CA 1
ATOM 3799 C C . ALA A 1 478 ? -32.453 1.703 41.395 1.00 75.75 478 ALA A C 1
ATOM 3801 O O . ALA A 1 478 ? -32.243 2.158 42.521 1.00 75.75 478 ALA A O 1
ATOM 3802 N N . THR A 1 479 ? -33.190 2.327 40.482 1.00 83.12 479 THR A N 1
ATOM 3803 C CA . THR A 1 479 ? -33.966 3.528 40.772 1.00 83.12 479 THR A CA 1
ATOM 3804 C C . THR A 1 479 ? -35.453 3.203 40.762 1.00 83.12 479 THR A C 1
ATOM 3806 O O . THR A 1 479 ? -35.913 2.331 40.028 1.00 83.12 479 THR A O 1
ATOM 3809 N N . GLY A 1 480 ? -36.222 3.885 41.602 1.00 83.06 480 GLY A N 1
ATOM 3810 C CA . GLY A 1 480 ? -37.659 3.663 41.715 1.00 83.06 480 GLY A CA 1
ATOM 3811 C C . GLY A 1 480 ? -38.356 4.894 42.264 1.00 83.06 480 GLY A C 1
ATOM 3812 O O . GLY A 1 480 ? -37.787 5.621 43.075 1.00 83.06 480 GLY A O 1
ATOM 3813 N N . LYS A 1 481 ? -39.589 5.141 41.817 1.00 87.69 481 LYS A N 1
ATOM 3814 C CA . LYS A 1 481 ? -40.427 6.219 42.348 1.00 87.69 481 LYS A CA 1
ATOM 3815 C C . LYS A 1 481 ? -41.756 5.675 42.846 1.00 87.69 481 LYS A C 1
ATOM 3817 O O . LYS A 1 481 ? -42.336 4.798 42.210 1.00 87.69 481 LYS A O 1
ATOM 3822 N N . VAL A 1 482 ? -42.241 6.207 43.960 1.00 88.94 482 VAL A N 1
ATOM 3823 C CA . VAL A 1 482 ? -43.532 5.827 44.546 1.00 88.94 482 VAL A CA 1
ATOM 3824 C C . VAL A 1 482 ? -44.259 7.065 45.063 1.00 88.94 482 VAL A C 1
ATOM 3826 O O . VAL A 1 482 ? -43.637 7.996 45.575 1.00 88.94 482 VAL A O 1
ATOM 3829 N N . ALA A 1 483 ? -45.581 7.096 44.908 1.00 87.00 483 ALA A N 1
ATOM 3830 C CA . ALA A 1 483 ? -46.413 8.144 45.487 1.00 87.00 483 ALA A CA 1
ATOM 3831 C C . ALA A 1 483 ? -46.553 7.922 47.001 1.00 87.00 483 ALA A C 1
ATOM 3833 O O . ALA A 1 483 ? -46.896 6.826 47.445 1.00 87.00 483 ALA A O 1
ATOM 3834 N N . PHE A 1 484 ? -46.303 8.962 47.793 1.00 82.75 484 PHE A N 1
ATOM 3835 C CA . PHE A 1 484 ? -46.448 8.947 49.244 1.00 82.75 484 PHE A CA 1
ATOM 3836 C C . PHE A 1 484 ? -47.155 10.227 49.701 1.00 82.75 484 PHE A C 1
ATOM 3838 O O . PHE A 1 484 ? -46.565 11.308 49.720 1.00 82.75 484 PHE A O 1
ATOM 3845 N N . LYS A 1 485 ? -48.432 10.091 50.082 1.00 84.69 485 LYS A N 1
ATOM 3846 C CA . LYS A 1 485 ? -49.341 11.213 50.377 1.00 84.69 485 LYS A CA 1
ATOM 3847 C C . LYS A 1 485 ? -49.416 12.201 49.199 1.00 84.69 485 LYS A C 1
ATOM 3849 O O . LYS A 1 485 ? -49.731 11.791 48.088 1.00 84.69 485 LYS A O 1
ATOM 3854 N N . ASP A 1 486 ? -49.138 13.477 49.445 1.00 85.44 486 ASP A N 1
ATOM 3855 C CA . ASP A 1 486 ? -49.124 14.589 48.491 1.00 85.44 486 ASP A CA 1
ATOM 3856 C C . ASP A 1 486 ? -47.781 14.744 47.749 1.00 85.44 486 ASP A C 1
ATOM 3858 O O . ASP A 1 486 ? -47.606 15.689 46.981 1.00 85.44 486 ASP A O 1
ATOM 3862 N N . LYS A 1 487 ? -46.817 13.832 47.956 1.00 84.06 487 LYS A N 1
ATOM 3863 C CA . LYS A 1 487 ? -45.468 13.911 47.372 1.00 84.06 487 LYS A CA 1
ATOM 3864 C C . LYS A 1 487 ? -45.069 12.622 46.652 1.00 84.06 487 LYS A C 1
ATOM 3866 O O . LYS A 1 487 ? -45.634 11.554 46.866 1.00 84.06 487 LYS A O 1
ATOM 3871 N N . THR A 1 488 ? -44.055 12.715 45.795 1.00 88.50 488 THR A N 1
ATOM 3872 C CA . THR A 1 488 ? -43.421 11.552 45.150 1.00 88.50 488 THR A CA 1
ATOM 3873 C C . THR A 1 488 ? -42.064 11.308 45.790 1.00 88.50 488 THR A C 1
ATOM 3875 O O . THR A 1 488 ? -41.263 12.234 45.882 1.00 88.50 488 THR A O 1
ATOM 3878 N N . VAL A 1 489 ? -41.803 10.076 46.217 1.00 90.19 489 VAL A N 1
ATOM 3879 C CA . VAL A 1 489 ? -40.488 9.642 46.696 1.00 90.19 489 VAL A CA 1
ATOM 3880 C C . VAL A 1 489 ? -39.716 9.072 45.518 1.00 90.19 489 VAL A C 1
ATOM 3882 O O . VAL A 1 489 ? -40.214 8.181 44.833 1.00 90.19 489 VAL A O 1
ATOM 3885 N N . TYR A 1 490 ? -38.504 9.568 45.306 1.00 90.19 490 TYR A N 1
ATOM 3886 C CA . TYR A 1 490 ? -37.523 9.045 44.362 1.00 90.19 490 TYR A CA 1
ATOM 3887 C C . TYR A 1 490 ? -36.462 8.299 45.167 1.00 90.19 490 TYR A C 1
ATOM 3889 O O . TYR A 1 490 ? -35.961 8.838 46.151 1.00 90.19 490 TYR A O 1
ATOM 3897 N N . ALA A 1 491 ? -36.120 7.075 44.780 1.00 88.75 491 ALA A N 1
ATOM 3898 C CA . ALA A 1 491 ? -35.166 6.231 45.489 1.00 88.75 491 ALA A CA 1
ATOM 3899 C C . ALA A 1 491 ? -34.112 5.657 44.538 1.00 88.75 491 ALA A C 1
ATOM 3901 O O . ALA A 1 491 ? -34.402 5.374 43.376 1.00 88.75 491 ALA A O 1
ATOM 3902 N N . LEU A 1 492 ? -32.897 5.484 45.053 1.00 88.19 492 LEU A N 1
ATOM 3903 C CA . LEU A 1 492 ? -31.771 4.821 44.409 1.00 88.19 492 LEU A CA 1
ATOM 3904 C C . LEU A 1 492 ? -31.092 3.912 45.434 1.00 88.19 492 LEU A C 1
ATOM 3906 O O . LEU A 1 492 ? -30.757 4.354 46.532 1.00 88.19 492 LEU A O 1
ATOM 3910 N N . VAL A 1 493 ? -30.868 2.657 45.069 1.00 89.19 493 VAL A N 1
ATOM 3911 C CA . VAL A 1 493 ? -30.067 1.698 45.847 1.00 89.19 493 VAL A CA 1
ATOM 3912 C C . VAL A 1 493 ? -28.896 1.215 45.010 1.00 89.19 493 VAL A C 1
ATOM 3914 O O . VAL A 1 493 ? -29.051 1.158 43.800 1.00 89.19 493 VAL A O 1
ATOM 391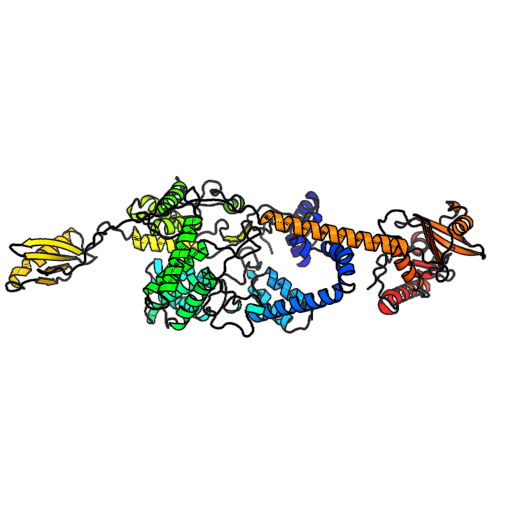7 N N . GLN A 1 494 ? -27.758 0.875 45.614 1.00 87.25 494 GLN A N 1
ATOM 3918 C CA . GLN A 1 494 ? -26.549 0.391 44.932 1.00 87.25 494 GLN A CA 1
ATOM 3919 C C . GLN A 1 494 ? -25.779 -0.598 45.824 1.00 87.25 494 GLN A C 1
ATOM 3921 O O . GLN A 1 494 ? -25.762 -0.433 47.042 1.00 87.25 494 GLN A O 1
ATOM 3926 N N . CYS A 1 495 ? -25.121 -1.601 45.236 1.00 85.31 495 CYS A N 1
ATOM 3927 C CA . CYS A 1 495 ? -24.264 -2.569 45.942 1.00 85.31 495 CYS A CA 1
ATOM 3928 C C . CYS A 1 495 ? -22.849 -2.612 45.336 1.00 85.31 495 CYS A C 1
ATOM 3930 O O . CYS A 1 495 ? -22.662 -2.268 44.165 1.00 85.31 495 CYS A O 1
ATOM 3932 N N . THR A 1 496 ? -21.847 -3.018 46.123 1.00 78.50 496 THR A N 1
ATOM 3933 C CA . THR A 1 496 ? -20.482 -3.256 45.629 1.00 78.50 496 THR A CA 1
ATOM 3934 C C . THR A 1 496 ? -20.412 -4.529 44.778 1.00 78.50 496 THR A C 1
ATOM 3936 O O . THR A 1 496 ? -21.223 -5.444 44.922 1.00 78.50 496 THR A O 1
ATOM 3939 N N . ARG A 1 497 ? -19.460 -4.566 43.836 1.00 67.19 497 ARG A N 1
ATOM 3940 C CA . ARG A 1 497 ? -19.368 -5.594 42.778 1.00 67.19 497 ARG A CA 1
ATOM 3941 C C . ARG A 1 497 ? -19.050 -7.003 43.287 1.00 67.19 497 ARG A C 1
ATOM 3943 O O . ARG A 1 497 ? -19.252 -7.966 42.558 1.00 67.19 497 ARG A O 1
ATOM 3950 N N . ASP A 1 498 ? -18.527 -7.107 44.499 1.00 73.62 498 ASP A N 1
ATOM 3951 C CA . ASP A 1 498 ? -18.129 -8.346 45.165 1.00 73.62 498 ASP A CA 1
ATOM 3952 C C . ASP A 1 498 ? -19.303 -9.097 45.822 1.00 73.62 498 ASP A C 1
ATOM 3954 O O . ASP A 1 498 ? -19.142 -10.246 46.228 1.00 73.62 498 ASP A O 1
ATOM 3958 N N . LEU A 1 499 ? -20.491 -8.484 45.913 1.00 73.62 499 LEU A N 1
ATOM 3959 C CA . LEU A 1 499 ? -21.652 -9.074 46.582 1.00 73.62 499 LEU A CA 1
ATOM 3960 C C . LEU A 1 499 ? -22.490 -9.981 45.669 1.00 73.62 499 LEU A C 1
ATOM 3962 O O . LEU A 1 499 ? -22.830 -9.628 44.539 1.00 73.62 499 LEU A O 1
ATOM 3966 N N . SER A 1 500 ? -22.947 -11.112 46.219 1.00 79.94 500 SER A N 1
ATOM 3967 C CA . SER A 1 500 ? -24.028 -11.904 45.619 1.00 79.94 500 SER A CA 1
ATOM 3968 C C . SER A 1 500 ? -25.374 -11.163 45.705 1.00 79.94 500 SER A C 1
ATOM 3970 O O . SER A 1 500 ? -25.564 -10.294 46.559 1.00 79.94 500 SER A O 1
ATOM 3972 N N . ALA A 1 501 ? -26.359 -11.531 44.876 1.00 74.38 501 ALA A N 1
ATOM 3973 C CA . ALA A 1 501 ? -27.700 -10.927 44.925 1.00 74.38 501 ALA A CA 1
ATOM 3974 C C . ALA A 1 501 ? -28.362 -11.052 46.314 1.00 74.38 501 ALA A C 1
ATOM 3976 O O . ALA A 1 501 ? -29.007 -10.116 46.791 1.00 74.38 501 ALA A O 1
ATOM 3977 N N . ASN A 1 502 ? -28.162 -12.189 46.988 1.00 79.81 502 ASN A N 1
ATOM 3978 C CA . ASN A 1 502 ? -28.710 -12.434 48.321 1.00 79.81 502 ASN A CA 1
ATOM 3979 C C . ASN A 1 502 ? -28.030 -11.555 49.385 1.00 79.81 502 ASN A C 1
ATOM 3981 O O . ASN A 1 502 ? -28.697 -11.014 50.266 1.00 79.81 502 ASN A O 1
ATOM 3985 N N . ASP A 1 503 ? -26.714 -11.363 49.285 1.00 84.12 503 ASP A N 1
ATOM 3986 C CA . ASP A 1 503 ? -25.959 -10.543 50.239 1.00 84.12 503 ASP A CA 1
ATOM 3987 C C . ASP A 1 503 ? -26.181 -9.043 50.008 1.00 84.12 503 ASP A C 1
ATOM 3989 O O . ASP A 1 503 ? -26.307 -8.285 50.971 1.00 84.12 503 ASP A O 1
ATOM 3993 N N . CYS A 1 504 ? -26.355 -8.623 48.751 1.00 84.69 504 CYS A N 1
ATOM 3994 C CA . CYS A 1 504 ? -26.819 -7.277 48.413 1.00 84.69 504 CYS A CA 1
ATOM 3995 C C . CYS A 1 504 ? -28.198 -6.992 49.034 1.00 84.69 504 CYS A C 1
ATOM 3997 O O . CYS A 1 504 ? -28.371 -5.967 49.696 1.00 84.69 504 CYS A O 1
ATOM 3999 N N . SER A 1 505 ? -29.156 -7.923 48.921 1.00 86.31 505 SER A N 1
ATOM 4000 C CA . SER A 1 505 ? -30.479 -7.774 49.547 1.00 86.31 505 SER A CA 1
ATOM 4001 C C . SER A 1 505 ? -30.394 -7.649 51.072 1.00 86.31 505 SER A C 1
ATOM 4003 O O . SER A 1 505 ? -31.056 -6.787 51.651 1.00 86.31 505 SER A O 1
ATOM 4005 N N . LYS A 1 506 ? -29.566 -8.467 51.737 1.00 89.62 506 LYS A N 1
ATOM 4006 C CA . LYS A 1 506 ? -29.352 -8.374 53.193 1.00 89.62 506 LYS A CA 1
ATOM 4007 C C . LYS A 1 506 ? -28.732 -7.036 53.598 1.00 89.62 506 LYS A C 1
ATOM 4009 O O . LYS A 1 506 ? -29.180 -6.429 54.569 1.00 89.62 506 LYS A O 1
ATOM 4014 N N . CYS A 1 507 ? -27.741 -6.555 52.845 1.00 89.88 507 CYS A N 1
ATOM 4015 C CA . CYS A 1 507 ? -27.107 -5.263 53.107 1.00 89.88 507 CYS A CA 1
ATOM 4016 C C . CYS A 1 507 ? -28.118 -4.114 52.991 1.00 89.88 507 CYS A C 1
ATOM 4018 O O . CYS A 1 507 ? -28.210 -3.277 53.889 1.00 89.88 507 CYS A O 1
ATOM 4020 N N . LEU A 1 508 ? -28.926 -4.105 51.925 1.00 89.88 508 LEU A N 1
ATOM 4021 C CA . LEU A 1 508 ? -29.952 -3.082 51.718 1.00 89.88 508 LEU A CA 1
ATOM 4022 C C . LEU A 1 508 ? -31.045 -3.129 52.794 1.00 89.88 508 LEU A C 1
ATOM 4024 O O . LEU A 1 508 ? -31.459 -2.076 53.271 1.00 89.88 508 LEU A O 1
ATOM 4028 N N . GLN A 1 509 ? -31.478 -4.317 53.230 1.00 91.00 509 GLN A N 1
ATOM 4029 C CA . GLN A 1 509 ? -32.430 -4.454 54.341 1.00 91.00 509 GLN A CA 1
ATOM 4030 C C . GLN A 1 509 ? -31.877 -3.883 55.652 1.00 91.00 509 GLN A C 1
ATOM 4032 O O . GLN A 1 509 ? -32.603 -3.189 56.362 1.00 91.00 509 GLN A O 1
ATOM 4037 N N . SER A 1 510 ? -30.592 -4.113 55.942 1.00 88.75 510 SER A N 1
ATOM 4038 C CA . SER A 1 510 ? -29.925 -3.500 57.096 1.00 88.75 510 SER A CA 1
ATOM 4039 C C . SER A 1 510 ? -29.898 -1.974 56.978 1.00 88.75 510 SER A C 1
ATOM 4041 O O . SER A 1 510 ? -30.312 -1.286 57.905 1.00 88.75 510 SER A O 1
ATOM 4043 N N . ALA A 1 511 ? -29.505 -1.442 55.814 1.00 88.31 511 ALA A N 1
ATOM 4044 C CA . ALA A 1 511 ? -29.460 0.001 55.571 1.00 88.31 511 ALA A CA 1
ATOM 4045 C C . ALA A 1 511 ? -30.844 0.670 55.693 1.00 88.31 511 ALA A C 1
ATOM 4047 O O . ALA A 1 511 ? -30.942 1.810 56.142 1.00 88.31 511 ALA A O 1
ATOM 4048 N N . ILE A 1 512 ? -31.923 -0.030 55.320 1.00 87.88 512 ILE A N 1
ATOM 4049 C CA . ILE A 1 512 ? -33.305 0.433 55.524 1.00 87.88 512 ILE A CA 1
ATOM 4050 C C . ILE A 1 512 ? -33.660 0.457 57.018 1.00 87.88 512 ILE A C 1
ATOM 4052 O O . ILE A 1 512 ? -34.289 1.411 57.479 1.00 87.88 512 ILE A O 1
ATOM 4056 N N . GLY A 1 513 ? -33.246 -0.565 57.774 1.00 86.00 513 GLY A N 1
ATOM 4057 C CA . GLY A 1 513 ? -33.462 -0.661 59.221 1.00 86.00 513 GLY A CA 1
ATOM 4058 C C . GLY A 1 513 ? -32.811 0.467 60.028 1.00 86.00 513 GLY A C 1
ATOM 4059 O O . GLY A 1 513 ? -33.325 0.821 61.086 1.00 86.00 513 GLY A O 1
ATOM 4060 N N . ASP A 1 514 ? -31.747 1.080 59.503 1.00 84.38 514 ASP A N 1
ATOM 4061 C CA . ASP A 1 514 ? -31.019 2.175 60.159 1.00 84.38 514 ASP A CA 1
ATOM 4062 C C . ASP A 1 514 ? -31.673 3.560 59.963 1.00 84.38 514 ASP A C 1
ATOM 4064 O O . ASP A 1 514 ? -31.374 4.508 60.699 1.00 84.38 514 ASP A O 1
ATOM 4068 N N . ILE A 1 515 ? -32.600 3.697 59.004 1.00 84.00 515 ILE A N 1
ATOM 4069 C CA . ILE A 1 515 ? -33.255 4.976 58.663 1.00 84.00 515 ILE A CA 1
ATOM 4070 C C . ILE A 1 515 ? -33.963 5.627 59.869 1.00 84.00 515 ILE A C 1
ATOM 4072 O O . ILE A 1 515 ? -33.764 6.829 60.080 1.00 84.00 515 ILE A O 1
ATOM 4076 N N . PRO A 1 516 ? -34.751 4.902 60.694 1.00 80.88 516 PRO A N 1
ATOM 4077 C CA . PRO A 1 516 ? -35.405 5.484 61.866 1.00 80.88 516 PRO A CA 1
ATOM 4078 C C . PRO A 1 516 ? -34.421 6.018 62.913 1.00 80.88 516 PRO A C 1
ATOM 4080 O O . PRO A 1 516 ? -34.787 6.903 63.679 1.00 80.88 516 PRO A O 1
ATOM 4083 N N . GLY A 1 517 ? -33.186 5.504 62.952 1.00 76.81 517 GLY A N 1
ATOM 4084 C CA . GLY A 1 517 ? -32.154 5.939 63.894 1.00 76.81 517 GLY A CA 1
ATOM 4085 C C . GLY A 1 517 ? -31.346 7.138 63.397 1.00 76.81 517 GLY A C 1
ATOM 4086 O O . GLY A 1 517 ? -31.122 8.082 64.151 1.00 76.81 517 GLY A O 1
ATOM 4087 N N . CYS A 1 518 ? -30.926 7.134 62.127 1.00 73.94 518 CYS A N 1
ATOM 4088 C CA . CYS A 1 518 ? -30.073 8.198 61.580 1.00 73.94 518 CYS A CA 1
ATOM 4089 C C . CYS A 1 518 ? -30.836 9.457 61.167 1.00 73.94 518 CYS A C 1
ATOM 4091 O O . CYS A 1 518 ? -30.264 10.546 61.132 1.00 73.94 518 CYS A O 1
ATOM 4093 N N . CYS A 1 519 ? -32.098 9.291 60.763 1.00 76.69 519 CYS A N 1
ATOM 4094 C CA . CYS A 1 519 ? -32.719 10.195 59.801 1.00 76.69 519 CYS A CA 1
ATOM 4095 C C . CYS A 1 519 ? -34.187 10.528 60.142 1.00 76.69 519 CYS A C 1
ATOM 4097 O O . CYS A 1 519 ? -34.924 11.016 59.288 1.00 76.69 519 CYS A O 1
ATOM 4099 N N . TYR A 1 520 ? -34.614 10.303 61.396 1.00 68.31 520 TYR A N 1
ATOM 4100 C CA . TYR A 1 520 ? -36.003 10.451 61.871 1.00 68.31 520 TYR A CA 1
ATOM 4101 C C . TYR A 1 520 ? -36.642 11.829 61.601 1.00 68.31 520 TYR A C 1
ATOM 4103 O O . TYR A 1 520 ? -37.851 11.921 61.412 1.00 68.31 520 TYR A O 1
ATOM 4111 N N . ALA A 1 521 ? -35.844 12.902 61.567 1.00 70.88 521 ALA A N 1
ATOM 4112 C CA . ALA A 1 521 ? -36.321 14.276 61.369 1.00 70.88 521 ALA A CA 1
ATOM 4113 C C . ALA A 1 521 ? -36.054 14.843 59.958 1.00 70.88 521 ALA A C 1
ATOM 4115 O O . ALA A 1 521 ? -36.304 16.024 59.712 1.00 70.88 521 ALA A O 1
ATOM 4116 N N . SER A 1 522 ? -35.520 14.046 59.028 1.00 75.25 522 SER A N 1
ATOM 4117 C CA . SER A 1 522 ? -35.093 14.519 57.706 1.00 75.25 522 SER A CA 1
ATOM 4118 C C . SER A 1 522 ? -36.130 14.230 56.615 1.00 75.25 522 SER A C 1
ATOM 4120 O O . SER A 1 522 ? -36.796 13.202 56.615 1.00 75.25 522 SER A O 1
ATOM 4122 N N . ILE A 1 523 ? -36.237 15.134 55.635 1.00 77.69 523 ILE A N 1
ATOM 4123 C CA . ILE A 1 523 ? -37.127 15.004 54.460 1.00 77.69 523 ILE A CA 1
ATOM 4124 C C . ILE A 1 523 ? -36.497 14.073 53.393 1.00 77.69 523 ILE A C 1
ATOM 4126 O O . ILE A 1 523 ? -37.018 13.895 52.309 1.00 77.69 523 ILE A O 1
ATOM 4130 N N . GLY A 1 524 ? -35.372 13.433 53.675 1.00 83.19 524 GLY A N 1
ATOM 4131 C CA . GLY A 1 524 ? -34.707 12.479 52.792 1.00 83.19 524 GLY A CA 1
ATOM 4132 C C . GLY A 1 524 ? -33.630 11.752 53.581 1.00 83.19 524 GLY A C 1
ATOM 4133 O O . GLY A 1 524 ? -33.258 12.198 54.669 1.00 83.19 524 GLY A O 1
ATOM 4134 N N . ALA A 1 525 ? -33.126 10.641 53.054 1.00 86.31 525 ALA A N 1
ATOM 4135 C CA . ALA A 1 525 ? -32.054 9.901 53.711 1.00 86.31 525 ALA A CA 1
ATOM 4136 C C . ALA A 1 525 ? -31.001 9.441 52.712 1.00 86.31 525 ALA A C 1
ATOM 4138 O O . ALA A 1 525 ? -31.300 9.103 51.564 1.00 86.31 525 ALA A O 1
ATOM 4139 N N . ARG A 1 526 ? -29.756 9.404 53.189 1.00 88.25 526 ARG A N 1
ATOM 4140 C CA . ARG A 1 526 ? -28.621 8.777 52.516 1.00 88.25 526 ARG A CA 1
ATOM 4141 C C . ARG A 1 526 ? -27.938 7.875 53.525 1.00 88.25 526 ARG A C 1
ATOM 4143 O O . ARG A 1 526 ? -27.388 8.371 54.503 1.00 88.25 526 ARG A O 1
ATOM 4150 N N . VAL A 1 527 ? -27.983 6.575 53.280 1.00 86.25 527 VAL A N 1
ATOM 4151 C CA . VAL A 1 527 ? -27.386 5.566 54.152 1.00 86.25 527 VAL A CA 1
ATOM 4152 C C . VAL A 1 527 ? -26.239 4.907 53.404 1.00 86.25 527 VAL A C 1
ATOM 4154 O O . VAL A 1 527 ? -26.411 4.394 52.298 1.00 86.25 527 VAL A O 1
ATOM 4157 N N . TRP A 1 528 ? -25.061 4.961 54.019 1.00 79.81 528 TRP A N 1
ATOM 4158 C CA . TRP A 1 528 ? -23.837 4.358 53.514 1.00 79.81 528 TRP A CA 1
ATOM 4159 C C . TRP A 1 528 ? -23.462 3.186 54.412 1.00 79.81 528 TRP A C 1
ATOM 4161 O O . TRP A 1 528 ? -23.235 3.366 55.606 1.00 79.81 528 TRP A O 1
ATOM 4171 N N . SER A 1 529 ? -23.368 2.001 53.825 1.00 80.19 529 SER A N 1
ATOM 4172 C CA . SER A 1 529 ? -22.730 0.840 54.437 1.00 80.19 529 SER A CA 1
ATOM 4173 C C . SER A 1 529 ? -21.389 0.574 53.749 1.00 80.19 529 SER A C 1
ATOM 4175 O O . SER A 1 529 ? -21.062 1.192 52.736 1.00 80.19 529 SER A O 1
ATOM 4177 N N . ARG A 1 530 ? -20.603 -0.369 54.279 1.00 78.19 530 ARG A N 1
ATOM 4178 C CA . ARG A 1 530 ? -19.325 -0.777 53.669 1.00 78.19 530 ARG A CA 1
ATOM 4179 C C . ARG A 1 530 ? -19.498 -1.341 52.254 1.00 78.19 530 ARG A C 1
ATOM 4181 O O . ARG A 1 530 ? -18.585 -1.201 51.450 1.00 78.19 530 ARG A O 1
ATOM 4188 N N . SER A 1 531 ? -20.652 -1.946 51.964 1.00 83.06 531 SER A N 1
ATOM 4189 C CA . SER A 1 531 ? -20.876 -2.695 50.719 1.00 83.06 531 SER A CA 1
ATOM 4190 C C . SER A 1 531 ? -22.194 -2.351 50.000 1.00 83.06 531 SER A C 1
ATOM 4192 O O . SER A 1 531 ? -22.486 -2.901 48.943 1.00 83.06 531 SER A O 1
ATOM 4194 N N . CYS A 1 532 ? -23.006 -1.430 50.529 1.00 89.06 532 CYS A N 1
ATOM 4195 C CA . CYS A 1 532 ? -24.221 -0.959 49.858 1.00 89.06 532 CYS A CA 1
ATOM 4196 C C . CYS A 1 532 ? -24.563 0.493 50.205 1.00 89.06 532 CYS A C 1
ATOM 4198 O O . CYS A 1 532 ? -24.146 1.032 51.232 1.00 89.06 532 CYS A O 1
ATOM 4200 N N . TYR A 1 533 ? -25.341 1.114 49.328 1.00 89.19 533 TYR A N 1
ATOM 4201 C CA . TYR A 1 533 ? -25.761 2.504 49.394 1.00 89.19 533 TYR A CA 1
ATOM 4202 C C . TYR A 1 533 ? -27.262 2.616 49.130 1.00 89.19 533 TYR A C 1
ATOM 4204 O O . TYR A 1 533 ? -27.794 1.963 48.230 1.00 89.19 533 TYR A O 1
ATOM 4212 N N . LEU A 1 534 ? -27.938 3.467 49.899 1.00 90.75 534 LEU A N 1
ATOM 4213 C CA . LEU A 1 534 ? -29.348 3.798 49.722 1.00 90.75 534 LEU A CA 1
ATOM 4214 C C . LEU A 1 534 ? -29.539 5.310 49.799 1.00 90.75 534 LEU A C 1
ATOM 4216 O O . LEU A 1 534 ? -29.057 5.964 50.726 1.00 90.75 534 LEU A O 1
ATOM 4220 N N . ARG A 1 535 ? -30.303 5.862 48.857 1.00 91.56 535 ARG A N 1
ATOM 4221 C CA . ARG A 1 535 ? -30.752 7.254 48.865 1.00 91.56 535 ARG A CA 1
ATOM 4222 C C . ARG A 1 535 ? -32.224 7.351 48.514 1.00 91.56 535 ARG A C 1
ATOM 4224 O O . ARG A 1 535 ? -32.648 6.769 47.521 1.00 91.56 535 ARG A O 1
ATOM 4231 N N . TYR A 1 536 ? -32.969 8.167 49.251 1.00 90.88 536 TYR A N 1
ATOM 4232 C CA . TYR A 1 536 ? -34.268 8.648 48.792 1.00 90.88 536 TYR A CA 1
ATOM 4233 C C . TYR A 1 536 ? -34.453 10.142 49.064 1.00 90.88 536 TYR A C 1
ATOM 4235 O O . TYR A 1 536 ? -33.914 10.682 50.031 1.00 90.88 536 TYR A O 1
ATOM 4243 N N . GLU A 1 537 ? -35.210 10.805 48.193 1.00 90.62 537 GLU A N 1
ATOM 4244 C CA . GLU A 1 537 ? -35.529 12.237 48.244 1.00 90.62 537 GLU A CA 1
ATOM 4245 C C . GLU A 1 537 ? -36.955 12.459 47.697 1.00 90.62 537 GLU A C 1
ATOM 4247 O O . GLU A 1 537 ? -37.480 11.617 46.968 1.00 90.62 537 GLU A O 1
ATOM 4252 N N . PHE A 1 538 ? -37.580 13.608 47.980 1.00 87.69 538 PHE A N 1
ATOM 4253 C CA . PHE A 1 538 ? -38.891 13.976 47.399 1.00 87.69 538 PHE A CA 1
ATOM 4254 C C . PHE A 1 538 ? -38.803 14.825 46.118 1.00 87.69 538 PHE A C 1
ATOM 4256 O O . PHE A 1 538 ? -39.817 15.304 45.612 1.00 87.69 538 PHE A O 1
ATOM 4263 N N . TYR A 1 539 ? -37.598 15.030 45.589 1.00 83.56 539 TYR A N 1
ATOM 4264 C CA . TYR A 1 539 ? -37.352 15.663 44.294 1.00 83.56 539 TYR A CA 1
ATOM 4265 C C . TYR A 1 539 ? -36.577 14.690 43.394 1.00 83.56 539 TYR A C 1
ATOM 4267 O O . TYR A 1 539 ? -35.825 13.859 43.909 1.00 83.56 539 TYR A O 1
ATOM 4275 N N . PRO A 1 540 ? -36.738 14.755 42.063 1.00 81.06 540 PRO A N 1
ATOM 4276 C CA . PRO A 1 540 ? -36.001 13.887 41.149 1.00 81.06 540 PRO A CA 1
ATOM 4277 C C . PRO A 1 540 ? -34.496 14.196 41.187 1.00 81.06 540 PRO A C 1
ATOM 4279 O O . PRO A 1 540 ? -34.092 15.353 41.088 1.00 81.06 540 PRO A O 1
ATOM 4282 N N . PHE A 1 541 ? -33.658 13.161 41.311 1.00 81.81 541 PHE A N 1
ATOM 4283 C CA . PHE A 1 541 ? -32.188 13.281 41.350 1.00 81.81 541 PHE A CA 1
ATOM 4284 C C . PHE A 1 541 ? -31.451 12.294 40.426 1.00 81.81 541 PHE A C 1
ATOM 4286 O O . PHE 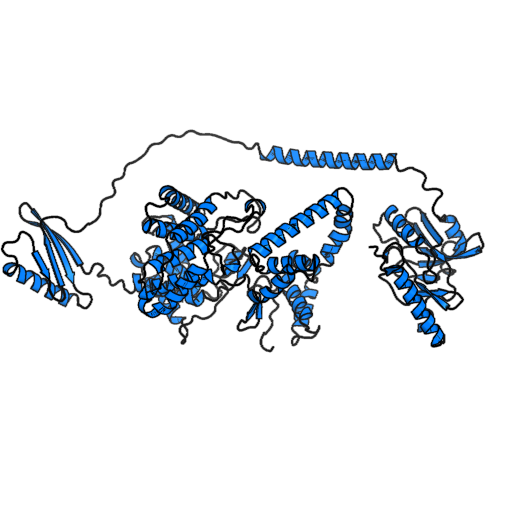A 1 541 ? -30.226 12.209 40.471 1.00 81.81 541 PHE A O 1
ATOM 4293 N N . TYR A 1 542 ? -32.186 11.559 39.589 1.00 73.94 542 TYR A N 1
ATOM 4294 C CA . TYR A 1 542 ? -31.668 10.712 38.513 1.00 73.94 542 TYR A CA 1
ATOM 4295 C C . TYR A 1 542 ? -32.489 10.966 37.237 1.00 73.94 542 TYR A C 1
ATOM 4297 O O . TYR A 1 542 ? -33.693 11.210 37.315 1.00 73.94 542 TYR A O 1
ATOM 4305 N N . LEU A 1 543 ? -31.834 10.956 36.072 1.00 54.62 543 LEU A N 1
ATOM 4306 C CA . LEU A 1 543 ? -32.455 11.215 34.766 1.00 54.62 543 LEU A CA 1
ATOM 4307 C C . LEU A 1 543 ? -32.895 9.888 34.131 1.00 54.62 543 LEU A C 1
ATOM 4309 O O . LEU A 1 543 ? -32.074 8.991 33.965 1.00 54.62 543 LEU A O 1
ATOM 4313 N N . GLY A 1 544 ? -34.177 9.771 33.781 1.00 47.78 544 GLY A N 1
ATOM 4314 C CA . GLY A 1 544 ? -34.743 8.637 33.048 1.00 47.78 544 GLY A CA 1
ATOM 4315 C C . GLY A 1 544 ? -35.619 9.118 31.888 1.00 47.78 544 GLY A C 1
ATOM 4316 O O . GLY A 1 544 ? -36.519 9.920 32.115 1.00 47.78 544 GLY A O 1
ATOM 4317 N N . GLU A 1 545 ? -35.270 8.636 30.690 1.00 36.12 545 GLU A N 1
ATOM 4318 C CA . GLU A 1 545 ? -35.984 8.591 29.397 1.00 36.12 545 GLU A CA 1
ATOM 4319 C C . GLU A 1 545 ? -36.938 9.748 29.044 1.00 36.12 545 GLU A C 1
ATOM 4321 O O . GLU A 1 545 ? -38.092 9.800 29.458 1.00 36.12 545 GLU A O 1
ATOM 4326 N N . THR A 1 546 ? -36.470 10.650 28.175 1.00 30.66 546 THR A N 1
ATOM 4327 C CA . THR A 1 546 ? -37.321 11.608 27.458 1.00 30.66 546 THR A CA 1
ATOM 4328 C C . THR A 1 546 ? -37.950 10.971 26.220 1.00 30.66 546 THR A C 1
ATOM 4330 O O . THR A 1 546 ? -37.244 10.563 25.296 1.00 30.66 546 THR A O 1
ATOM 4333 N N . GLU A 1 547 ? -39.282 10.948 26.204 1.00 28.36 547 GLU A N 1
ATOM 4334 C CA . GLU A 1 547 ? -40.146 10.640 25.065 1.00 28.36 547 GLU A CA 1
ATOM 4335 C C . GLU A 1 547 ? -39.849 11.539 23.851 1.00 28.36 547 GLU A C 1
ATOM 4337 O O . GLU A 1 547 ? -39.716 12.760 23.954 1.00 28.36 547 GLU A O 1
ATOM 4342 N N . SER A 1 548 ? -39.782 10.925 22.671 1.00 25.80 548 SER A N 1
ATOM 4343 C CA . SER A 1 548 ? -39.650 11.588 21.376 1.00 25.80 548 SER A CA 1
ATOM 4344 C C . SER A 1 548 ? -40.974 12.220 20.936 1.00 25.80 548 SER A C 1
ATOM 4346 O O . SER A 1 548 ? -41.944 11.503 20.686 1.00 25.80 548 SER A O 1
ATOM 4348 N N . THR A 1 549 ? -41.011 13.543 20.764 1.00 26.17 549 THR A N 1
ATOM 4349 C CA . THR A 1 549 ? -42.138 14.241 20.123 1.00 26.17 549 THR A CA 1
ATOM 4350 C C . THR A 1 549 ? -41.884 14.413 18.624 1.00 26.17 549 THR A C 1
ATOM 4352 O O . THR A 1 549 ? -40.959 15.098 18.195 1.00 26.17 549 THR A O 1
ATOM 4355 N N . SER A 1 550 ? -42.736 13.781 17.822 1.00 27.44 550 SER A N 1
ATOM 4356 C CA . SER A 1 550 ? -42.869 13.952 16.375 1.00 27.44 550 SER A CA 1
ATOM 4357 C C . SER A 1 550 ? -43.484 15.305 16.004 1.00 27.44 550 SER A C 1
ATOM 4359 O O . SER A 1 550 ? -44.459 15.719 16.629 1.00 27.44 550 SER A O 1
ATOM 4361 N N . SER A 1 551 ? -43.040 15.919 14.904 1.00 26.80 551 SER A N 1
ATOM 4362 C CA . SER A 1 551 ? -43.920 16.755 14.074 1.00 26.80 551 SER A CA 1
ATOM 4363 C C . SER A 1 551 ? -43.480 16.751 12.608 1.00 26.80 551 SER A C 1
ATOM 4365 O O . SER A 1 551 ? -42.324 16.503 12.272 1.00 26.80 551 SER A O 1
ATOM 4367 N N . SER A 1 552 ? -44.471 16.923 11.745 1.00 24.31 552 SER A N 1
ATOM 4368 C CA . SER A 1 552 ? -44.575 16.438 10.377 1.00 24.31 552 SER A CA 1
ATOM 4369 C C . SER A 1 552 ? -44.593 17.554 9.328 1.00 24.31 552 SER A C 1
ATOM 4371 O O . SER A 1 552 ? -45.101 18.639 9.582 1.00 24.31 552 SER A O 1
ATOM 4373 N N . THR A 1 553 ? -44.183 17.170 8.111 1.00 24.77 553 THR A N 1
ATOM 4374 C CA . THR A 1 553 ? -44.684 17.583 6.777 1.00 24.77 553 THR A CA 1
ATOM 4375 C C . THR A 1 553 ? -44.646 19.054 6.345 1.00 24.77 553 THR A C 1
ATOM 4377 O O . THR A 1 553 ? -45.317 19.900 6.920 1.00 24.77 553 THR A O 1
ATOM 4380 N N . ASN A 1 554 ? -44.087 19.290 5.146 1.00 25.69 554 ASN A N 1
ATOM 4381 C CA . ASN A 1 554 ? -44.895 19.843 4.053 1.00 25.69 554 ASN A CA 1
ATOM 4382 C C . ASN A 1 554 ? -44.388 19.465 2.650 1.00 25.69 554 ASN A C 1
ATOM 4384 O O . ASN A 1 554 ? -43.193 19.435 2.370 1.00 25.69 554 ASN A O 1
ATOM 4388 N N . GLN A 1 555 ? -45.365 19.146 1.799 1.00 26.52 555 GLN A N 1
ATOM 4389 C CA . GLN A 1 555 ? -45.265 18.775 0.389 1.00 26.52 555 GLN A CA 1
ATOM 4390 C C . GLN A 1 555 ? -45.097 20.001 -0.522 1.00 26.52 555 GLN A C 1
ATOM 4392 O O . GLN A 1 555 ? -45.572 21.090 -0.210 1.00 26.52 555 GLN A O 1
ATOM 4397 N N . GLY A 1 556 ? -44.553 19.774 -1.720 1.00 24.39 556 GLY A N 1
ATOM 4398 C CA . GLY A 1 556 ? -44.689 20.685 -2.857 1.00 24.39 556 GLY A CA 1
ATOM 4399 C C . GLY A 1 556 ? -43.986 20.149 -4.102 1.00 24.39 556 GLY A C 1
ATOM 4400 O O . GLY A 1 556 ? -42.793 20.359 -4.279 1.00 24.39 556 GLY A O 1
ATOM 4401 N N . GLY A 1 557 ? -44.714 19.426 -4.958 1.00 25.20 557 GLY A N 1
ATOM 4402 C CA . GLY A 1 557 ? -44.194 18.906 -6.226 1.00 25.20 557 GLY A CA 1
ATOM 4403 C C . GLY A 1 557 ? -44.318 19.886 -7.398 1.00 25.20 557 GLY A C 1
ATOM 4404 O O . GLY A 1 557 ? -45.181 20.762 -7.385 1.00 25.20 557 GLY A O 1
ATOM 4405 N N . LYS A 1 558 ? -43.518 19.662 -8.455 1.00 24.88 558 LYS A N 1
ATOM 4406 C CA . LYS A 1 558 ? -43.944 19.731 -9.870 1.00 24.88 558 LYS A CA 1
ATOM 4407 C C . LYS A 1 558 ? -42.887 19.149 -10.832 1.00 24.88 558 LYS A C 1
ATOM 4409 O O . LYS A 1 558 ? -41.697 19.404 -10.723 1.00 24.88 558 LYS A O 1
ATOM 4414 N N . ASN A 1 559 ? -43.404 18.361 -11.773 1.00 25.19 559 ASN A N 1
ATOM 4415 C CA . ASN A 1 559 ? -42.794 17.652 -12.908 1.00 25.19 559 ASN A CA 1
ATOM 4416 C C . ASN A 1 559 ? -42.126 18.564 -13.971 1.00 25.19 559 ASN A C 1
ATOM 4418 O O . ASN A 1 559 ? -42.718 19.583 -14.309 1.00 25.19 559 ASN A O 1
ATOM 4422 N N . LYS A 1 560 ? -41.023 18.140 -14.629 1.00 27.12 560 LYS A N 1
ATOM 4423 C CA . LYS A 1 560 ? -40.952 17.350 -15.902 1.00 27.12 560 LYS A CA 1
ATOM 4424 C C . LYS A 1 560 ? -39.701 17.655 -16.778 1.00 27.12 560 LYS A C 1
ATOM 4426 O O . LYS A 1 560 ? -39.394 18.800 -17.068 1.00 27.12 560 LYS A O 1
ATOM 4431 N N . SER A 1 561 ? -39.114 16.560 -17.281 1.00 27.25 561 SER A N 1
ATOM 4432 C CA . SER A 1 561 ? -38.435 16.293 -18.575 1.00 27.25 561 SER A CA 1
ATOM 4433 C C . SER A 1 561 ? -37.122 16.972 -19.036 1.00 27.25 561 SER A C 1
ATOM 4435 O O . SER A 1 561 ? -37.093 18.145 -19.386 1.00 27.25 561 SER A O 1
ATOM 4437 N N . SER A 1 562 ? -36.143 16.082 -19.285 1.00 37.62 562 SER A N 1
ATOM 4438 C CA . SER A 1 562 ? -35.319 15.902 -20.505 1.00 37.62 562 SER A CA 1
ATOM 4439 C C . SER A 1 562 ? -34.315 16.979 -20.937 1.00 37.62 562 SER A C 1
ATOM 4441 O O . SER A 1 562 ? -34.702 18.022 -21.457 1.00 37.62 562 SER A O 1
ATOM 4443 N N . LYS A 1 563 ? -33.020 16.607 -20.946 1.00 35.03 563 LYS A N 1
ATOM 4444 C CA . LYS A 1 563 ? -32.010 17.134 -21.888 1.00 35.03 563 LYS A CA 1
ATOM 4445 C C . LYS A 1 563 ? -31.027 16.046 -22.357 1.00 35.03 563 LYS A C 1
ATOM 4447 O O . LYS A 1 563 ? -29.894 15.971 -21.896 1.00 35.03 563 LYS A O 1
ATOM 4452 N N . ILE A 1 564 ? -31.456 15.251 -23.340 1.00 43.34 564 ILE A N 1
ATOM 4453 C CA . ILE A 1 564 ? -30.586 14.488 -24.256 1.00 43.34 564 ILE A CA 1
ATOM 4454 C C . ILE A 1 564 ? -30.156 15.438 -25.388 1.00 43.34 564 ILE A C 1
ATOM 4456 O O . ILE A 1 564 ? -30.722 15.399 -26.472 1.00 43.34 564 ILE A O 1
ATOM 4460 N N . TRP A 1 565 ? -29.224 16.359 -25.128 1.00 37.88 565 TRP A N 1
ATOM 4461 C CA . TRP A 1 565 ? -28.662 17.232 -26.183 1.00 37.88 565 TRP A CA 1
ATOM 4462 C C . TRP A 1 565 ? -27.160 17.528 -26.037 1.00 37.88 565 TRP A C 1
ATOM 4464 O O . TRP A 1 565 ? -26.599 18.245 -26.857 1.00 37.88 565 TRP A O 1
ATOM 4474 N N . MET A 1 566 ? -26.477 16.961 -25.035 1.00 41.12 566 MET A N 1
ATOM 4475 C CA . MET A 1 566 ? -25.057 17.259 -24.789 1.00 41.12 566 MET A CA 1
ATOM 4476 C C . MET A 1 566 ? -24.089 16.225 -25.392 1.00 41.12 566 MET A C 1
ATOM 4478 O O . MET A 1 566 ? -22.961 16.565 -25.727 1.00 41.12 566 MET A O 1
ATOM 4482 N N . ILE A 1 567 ? -24.540 14.985 -25.612 1.00 45.28 567 ILE A N 1
ATOM 4483 C CA . ILE A 1 567 ? -23.691 13.879 -26.099 1.00 45.28 567 ILE A CA 1
ATOM 4484 C C . ILE A 1 567 ? -23.497 13.938 -27.629 1.00 45.28 567 ILE A C 1
ATOM 4486 O O . ILE A 1 567 ? -22.450 13.562 -28.149 1.00 45.28 567 ILE A O 1
ATOM 4490 N N . THR A 1 568 ? -24.454 14.499 -28.370 1.00 47.44 568 THR A N 1
ATOM 4491 C CA . THR A 1 568 ? -24.384 14.626 -29.835 1.00 47.44 568 THR A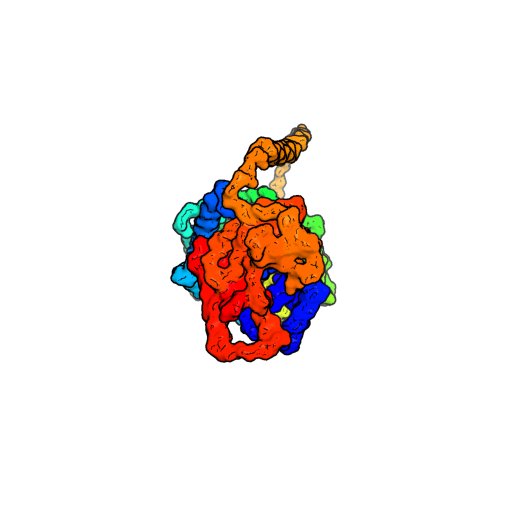 CA 1
ATOM 4492 C C . THR A 1 568 ? -23.460 15.751 -30.313 1.00 47.44 568 THR A C 1
ATOM 4494 O O . THR A 1 568 ? -22.885 15.639 -31.391 1.00 47.44 568 THR A O 1
ATOM 4497 N N . ALA A 1 569 ? -23.249 16.808 -29.522 1.00 51.72 569 ALA A N 1
ATOM 4498 C CA . ALA A 1 569 ? -22.413 17.943 -29.927 1.00 51.72 569 ALA A CA 1
ATOM 4499 C C . ALA A 1 569 ? -20.905 17.621 -29.899 1.00 51.72 569 ALA A C 1
ATOM 4501 O O . ALA A 1 569 ? -20.152 18.081 -30.757 1.00 51.72 569 ALA A O 1
ATOM 4502 N N . ILE A 1 570 ? -20.469 16.783 -28.954 1.00 55.50 570 ILE A N 1
ATOM 4503 C CA . ILE A 1 570 ? -19.055 16.419 -28.781 1.00 55.50 570 ILE A CA 1
ATOM 4504 C C . ILE A 1 570 ? -18.626 15.396 -29.844 1.00 55.50 570 ILE A C 1
ATOM 4506 O O . ILE A 1 570 ? -17.556 15.534 -30.435 1.00 55.50 570 ILE A O 1
ATOM 4510 N N . ALA A 1 571 ? -19.494 14.436 -30.180 1.00 53.81 571 ALA A N 1
ATOM 4511 C CA . ALA A 1 571 ? -19.229 13.460 -31.240 1.00 53.81 571 ALA A CA 1
ATOM 4512 C C . ALA A 1 571 ? -19.092 14.122 -32.625 1.00 53.81 571 ALA A C 1
ATOM 4514 O O . ALA A 1 571 ? -18.197 13.777 -33.395 1.00 53.81 571 ALA A O 1
ATOM 4515 N N . VAL A 1 572 ? -19.927 15.123 -32.925 1.00 61.12 572 VAL A N 1
ATOM 4516 C CA . VAL A 1 572 ? -19.860 15.871 -34.193 1.00 61.12 572 VAL A CA 1
ATOM 4517 C C . VAL A 1 572 ? -18.604 16.746 -34.261 1.00 61.12 572 VAL A C 1
ATOM 4519 O O . VAL A 1 572 ? -17.978 16.827 -35.318 1.00 61.12 572 VAL A O 1
ATOM 4522 N N . GLY A 1 573 ? -18.176 17.333 -33.137 1.00 64.75 573 GLY A N 1
ATOM 4523 C CA . GLY A 1 573 ? -16.928 18.098 -33.059 1.00 64.75 573 GLY A CA 1
ATOM 4524 C C . GLY A 1 573 ? -15.687 17.252 -33.362 1.00 64.75 573 GLY A C 1
ATOM 4525 O O . GLY A 1 573 ? -14.836 17.667 -34.148 1.00 64.75 573 GLY A O 1
ATOM 4526 N N . VAL A 1 574 ? -15.612 16.036 -32.814 1.00 68.69 574 VAL A N 1
ATOM 4527 C CA . VAL A 1 574 ? -14.483 15.118 -33.053 1.00 68.69 574 VAL A CA 1
ATOM 4528 C C . VAL A 1 574 ? -14.455 14.636 -34.507 1.00 68.69 574 VAL A C 1
ATOM 4530 O O . VAL A 1 574 ? -13.392 14.623 -35.128 1.00 68.69 574 VAL A O 1
ATOM 4533 N N . VAL A 1 575 ? -15.613 14.319 -35.093 1.00 71.88 575 VAL A N 1
ATOM 4534 C CA . VAL A 1 575 ? -15.702 13.895 -36.502 1.00 71.88 575 VAL A CA 1
ATOM 4535 C C . VAL A 1 575 ? -15.314 15.029 -37.456 1.00 71.88 575 VAL A C 1
ATOM 4537 O O . VAL A 1 575 ? -14.588 14.790 -38.419 1.00 71.88 575 VAL A O 1
ATOM 4540 N N . LEU A 1 576 ? -15.715 16.272 -37.176 1.00 73.00 576 LEU A N 1
ATOM 4541 C CA . LEU A 1 576 ? -15.332 17.428 -37.994 1.00 73.00 576 LEU A CA 1
ATOM 4542 C C . LEU A 1 576 ? -13.827 17.712 -37.933 1.00 73.00 576 LEU A C 1
ATOM 4544 O O . LEU A 1 576 ? -13.224 17.998 -38.965 1.00 73.00 576 LEU A O 1
ATOM 4548 N N . VAL A 1 577 ? -13.199 17.569 -36.763 1.00 75.50 577 VAL A N 1
ATOM 4549 C CA . VAL A 1 577 ? -11.740 17.712 -36.623 1.00 75.50 577 VAL A CA 1
ATOM 4550 C C . VAL A 1 577 ? -11.005 16.609 -37.389 1.00 75.50 577 VAL A C 1
ATOM 4552 O O . VAL A 1 577 ? -10.043 16.902 -38.096 1.00 75.50 577 VAL A O 1
ATOM 4555 N N . ILE A 1 578 ? -11.488 15.363 -37.338 1.00 76.00 578 ILE A N 1
ATOM 4556 C CA . ILE A 1 578 ? -10.912 14.248 -38.106 1.00 76.00 578 ILE A CA 1
ATOM 4557 C C . ILE A 1 578 ? -11.050 14.492 -39.615 1.00 76.00 578 ILE A C 1
ATOM 4559 O O . ILE A 1 578 ? -10.087 14.291 -40.351 1.00 76.00 578 ILE A O 1
ATOM 4563 N N . ILE A 1 579 ? -12.198 14.989 -40.086 1.00 79.94 579 ILE A N 1
ATOM 4564 C CA . ILE A 1 579 ? -12.405 15.317 -41.506 1.00 79.94 579 ILE A CA 1
ATOM 4565 C C . ILE A 1 579 ? -11.481 16.457 -41.949 1.00 79.94 579 ILE A C 1
ATOM 4567 O O . ILE A 1 579 ? -10.901 16.371 -43.029 1.00 79.94 579 ILE A O 1
ATOM 4571 N N . ILE A 1 580 ? -11.281 17.489 -41.123 1.00 82.50 580 ILE A N 1
ATOM 4572 C CA . ILE A 1 580 ? -10.352 18.592 -41.423 1.00 82.50 580 ILE A CA 1
ATOM 4573 C C . ILE A 1 580 ? -8.905 18.087 -41.479 1.00 82.50 580 ILE A C 1
ATOM 4575 O O . ILE A 1 580 ? -8.168 18.472 -42.385 1.00 82.50 580 ILE A O 1
ATOM 4579 N N . ILE A 1 581 ? -8.505 17.188 -40.574 1.00 79.06 581 ILE A N 1
ATOM 4580 C CA . ILE A 1 581 ? -7.175 16.562 -40.590 1.00 79.06 581 ILE A CA 1
ATOM 4581 C C . ILE A 1 581 ? -7.003 15.702 -41.846 1.00 79.06 581 ILE A C 1
ATOM 4583 O O . ILE A 1 581 ? -5.987 15.822 -42.524 1.00 79.06 581 ILE A O 1
ATOM 4587 N N . ILE A 1 582 ? -7.999 14.894 -42.216 1.00 81.88 582 ILE A N 1
ATOM 4588 C CA . ILE A 1 582 ? -7.960 14.089 -43.446 1.00 81.88 582 ILE A CA 1
ATOM 4589 C C . ILE A 1 582 ? -7.876 14.998 -44.675 1.00 81.88 582 ILE A C 1
ATOM 4591 O O . ILE A 1 582 ? -7.064 14.746 -45.561 1.00 81.88 582 ILE A O 1
ATOM 4595 N N . PHE A 1 583 ? -8.647 16.085 -44.724 1.00 79.69 583 PHE A N 1
ATOM 4596 C CA . PHE A 1 583 ? -8.620 17.025 -45.843 1.00 79.69 583 PHE A CA 1
ATOM 4597 C C . PHE A 1 583 ? -7.280 17.767 -45.933 1.00 79.69 583 PHE A C 1
ATOM 4599 O O . PHE A 1 583 ? -6.743 17.929 -47.027 1.00 79.69 583 PHE A O 1
ATOM 4606 N N . TYR A 1 584 ? -6.698 18.147 -44.794 1.00 76.12 584 TYR A N 1
ATOM 4607 C CA . TYR A 1 584 ? -5.367 18.748 -44.711 1.00 76.12 584 TYR A CA 1
ATOM 4608 C C . TYR A 1 584 ? -4.270 17.769 -45.160 1.00 76.12 584 TYR A C 1
ATOM 4610 O O . TYR A 1 584 ? -3.409 18.137 -45.958 1.00 76.12 584 TYR A O 1
ATOM 4618 N N . LEU A 1 585 ? -4.344 16.500 -44.748 1.00 73.12 585 LEU A N 1
ATOM 4619 C CA . LEU A 1 585 ? -3.421 15.448 -45.182 1.00 73.12 585 LEU A CA 1
ATOM 4620 C C . LEU A 1 585 ? -3.580 15.126 -46.676 1.00 73.12 585 LEU A C 1
ATOM 4622 O O . LEU A 1 585 ? -2.582 14.988 -47.378 1.00 73.12 585 LEU A O 1
ATOM 4626 N N . CYS A 1 586 ? -4.808 15.067 -47.199 1.00 73.12 586 CYS A N 1
ATOM 4627 C CA . CYS A 1 586 ? -5.071 14.902 -48.630 1.00 73.12 586 CYS A CA 1
ATOM 4628 C C . CYS A 1 586 ? -4.595 16.111 -49.445 1.00 73.12 586 CYS A C 1
ATOM 4630 O O . CYS A 1 586 ? -4.074 15.932 -50.546 1.00 73.12 586 CYS A O 1
ATOM 4632 N N . PHE A 1 587 ? -4.730 17.326 -48.909 1.00 71.88 587 PHE A N 1
ATOM 4633 C CA . PHE A 1 587 ? -4.232 18.549 -49.532 1.00 71.88 587 PHE A CA 1
ATOM 4634 C C . PHE A 1 587 ? -2.702 18.577 -49.567 1.00 71.88 587 PHE A C 1
ATOM 4636 O O . PHE A 1 587 ? -2.145 18.821 -50.633 1.00 71.88 587 PHE A O 1
ATOM 4643 N N . ILE A 1 588 ? -2.019 18.230 -48.468 1.00 67.94 588 ILE A N 1
ATOM 4644 C CA . ILE A 1 588 ? -0.555 18.065 -48.443 1.00 67.94 588 ILE A CA 1
ATOM 4645 C C . ILE A 1 588 ? -0.126 16.988 -49.435 1.00 67.94 588 ILE A C 1
ATOM 4647 O O . ILE A 1 588 ? 0.793 17.210 -50.215 1.00 67.94 588 ILE A O 1
ATOM 4651 N N . ARG A 1 589 ? -0.825 15.852 -49.473 1.00 64.56 589 ARG A N 1
ATOM 4652 C CA . ARG A 1 589 ? -0.493 14.743 -50.371 1.00 64.56 589 ARG A CA 1
ATOM 4653 C C . ARG A 1 589 ? -0.687 15.117 -51.844 1.00 64.56 589 ARG A C 1
ATOM 4655 O O . ARG A 1 589 ? 0.136 14.737 -52.668 1.00 64.56 589 ARG A O 1
ATOM 4662 N N . ASN A 1 590 ? -1.715 15.902 -52.186 1.00 52.94 590 ASN A N 1
ATOM 4663 C CA . ASN A 1 590 ? -1.919 16.433 -53.542 1.00 52.94 590 ASN A CA 1
ATOM 4664 C C . ASN A 1 590 ? -0.973 17.590 -53.888 1.00 52.94 590 ASN A C 1
ATOM 4666 O O . ASN A 1 590 ? -0.588 17.727 -55.048 1.00 52.94 590 ASN A O 1
ATOM 4670 N N . TRP A 1 591 ? -0.580 18.402 -52.908 1.00 45.25 591 TRP A N 1
ATOM 4671 C CA . TRP A 1 591 ? 0.408 19.466 -53.075 1.00 45.25 591 TRP A CA 1
ATOM 4672 C C . TRP A 1 591 ? 1.812 18.882 -53.291 1.00 45.25 591 TRP A C 1
ATOM 4674 O O . TRP A 1 591 ? 2.497 19.283 -54.228 1.00 45.25 591 TRP A O 1
ATOM 4684 N N . GLN A 1 592 ? 2.185 17.841 -52.540 1.00 50.00 592 GLN A N 1
ATOM 4685 C CA . GLN A 1 592 ? 3.399 17.048 -52.764 1.00 50.00 592 GLN A CA 1
ATOM 4686 C C . GLN A 1 592 ? 3.356 16.298 -54.103 1.00 50.00 592 GLN A C 1
ATOM 4688 O O . GLN A 1 592 ? 4.364 16.243 -54.796 1.00 50.00 592 GLN A O 1
ATOM 4693 N N . ARG A 1 593 ? 2.188 15.803 -54.544 1.00 45.78 593 ARG A N 1
ATOM 4694 C CA . ARG A 1 593 ? 2.037 15.189 -55.878 1.00 45.78 593 ARG A CA 1
ATOM 4695 C C . ARG A 1 593 ? 2.160 16.185 -57.035 1.00 45.78 593 ARG A C 1
ATOM 4697 O O . ARG A 1 593 ? 2.640 15.800 -58.093 1.00 45.78 593 ARG A O 1
ATOM 4704 N N . LYS A 1 594 ? 1.723 17.439 -56.854 1.00 41.19 594 LYS A N 1
ATOM 4705 C CA . LYS A 1 594 ? 1.833 18.500 -57.875 1.00 41.19 594 LYS A CA 1
ATOM 4706 C C . LYS A 1 594 ? 3.200 19.193 -57.899 1.00 41.19 594 LYS A C 1
ATOM 4708 O O . LYS A 1 594 ? 3.570 19.688 -58.956 1.00 41.19 594 LYS A O 1
ATOM 4713 N N . ASN A 1 595 ? 3.947 19.190 -56.791 1.00 40.72 595 ASN A N 1
ATOM 4714 C CA . ASN A 1 595 ? 5.291 19.783 -56.698 1.00 40.72 595 ASN A CA 1
ATOM 4715 C C . ASN A 1 595 ? 6.442 18.752 -56.670 1.00 40.72 595 ASN A C 1
ATOM 4717 O O . ASN A 1 595 ? 7.602 19.145 -56.626 1.00 40.72 595 ASN A O 1
ATOM 4721 N N . GLY A 1 596 ? 6.145 17.449 -56.715 1.00 41.84 596 GLY A N 1
ATOM 4722 C CA . GLY A 1 596 ? 7.116 16.345 -56.662 1.00 41.84 596 GLY A CA 1
ATOM 4723 C C . GLY A 1 596 ? 7.564 15.792 -58.020 1.00 41.84 596 GLY A C 1
ATOM 4724 O O . GLY A 1 596 ? 8.055 14.672 -58.090 1.00 41.84 596 GLY A O 1
ATOM 4725 N N . GLN A 1 597 ? 7.388 16.547 -59.106 1.00 34.88 597 GLN A N 1
ATOM 4726 C CA . GLN A 1 597 ? 8.040 16.284 -60.396 1.00 34.88 597 GLN A CA 1
ATOM 4727 C C . GLN A 1 597 ? 9.070 17.387 -60.662 1.00 34.88 597 GLN A C 1
ATOM 4729 O O . GLN A 1 597 ? 8.955 18.187 -61.585 1.00 34.88 597 GLN A O 1
ATOM 4734 N N . GLY A 1 598 ? 10.062 17.455 -59.775 1.00 33.62 598 GLY A N 1
ATOM 4735 C CA . GLY A 1 598 ? 11.294 18.209 -59.970 1.00 33.62 598 GLY A CA 1
ATOM 4736 C C . GLY A 1 598 ? 12.434 17.229 -60.233 1.00 33.62 598 GLY A C 1
ATOM 4737 O O . GLY A 1 598 ? 12.676 16.342 -59.423 1.00 33.62 598 GLY A O 1
ATOM 4738 N N . ASN A 1 599 ? 13.086 17.380 -61.385 1.00 34.72 599 ASN A N 1
ATOM 4739 C CA . ASN A 1 599 ? 14.222 16.602 -61.886 1.00 34.72 599 ASN A CA 1
ATOM 4740 C C . ASN A 1 599 ? 15.227 16.161 -60.800 1.00 34.72 599 ASN A C 1
ATOM 4742 O O . ASN A 1 599 ? 16.048 16.958 -60.351 1.00 34.72 599 ASN A O 1
ATOM 4746 N N . ILE A 1 600 ? 15.241 14.866 -60.465 1.00 40.78 600 ILE A N 1
ATOM 4747 C CA . ILE A 1 600 ? 16.390 14.202 -59.828 1.00 40.78 600 ILE A CA 1
ATOM 4748 C C . ILE A 1 600 ? 17.315 13.745 -60.960 1.00 40.78 600 ILE A C 1
ATOM 4750 O O . ILE A 1 600 ? 17.388 12.570 -61.304 1.00 40.78 600 ILE A O 1
ATOM 4754 N N . SER A 1 601 ? 17.967 14.690 -61.623 1.00 42.59 601 SER A N 1
ATOM 4755 C CA . SER A 1 601 ? 18.976 14.386 -62.635 1.00 42.59 601 SER A CA 1
ATOM 4756 C C . SER A 1 601 ? 20.071 15.436 -62.535 1.00 42.59 601 SER A C 1
ATOM 4758 O O . SER A 1 601 ? 19.880 16.548 -63.025 1.00 42.59 601 SER A O 1
ATOM 4760 N N . ASN A 1 602 ? 21.151 15.104 -61.811 1.00 38.72 602 ASN A N 1
ATOM 4761 C CA . ASN A 1 602 ? 22.553 15.345 -62.209 1.00 38.72 602 ASN A CA 1
ATOM 4762 C C . ASN A 1 602 ? 23.591 15.245 -61.070 1.00 38.72 602 ASN A C 1
ATOM 4764 O O . ASN A 1 602 ? 24.775 15.256 -61.380 1.00 38.72 602 ASN A O 1
ATOM 4768 N N . ASP A 1 603 ? 23.207 15.061 -59.799 1.00 53.06 603 ASP A N 1
ATOM 4769 C CA . ASP A 1 603 ? 24.185 15.090 -58.684 1.00 53.06 603 ASP A CA 1
ATOM 4770 C C . ASP A 1 603 ? 24.525 13.729 -58.036 1.00 53.06 603 ASP A C 1
ATOM 4772 O O . ASP A 1 603 ? 25.335 13.679 -57.110 1.00 53.06 603 ASP A O 1
ATOM 4776 N N . PHE A 1 604 ? 23.961 12.607 -58.504 1.00 64.31 604 PHE A N 1
ATOM 4777 C CA . PHE A 1 604 ? 24.161 11.289 -57.874 1.00 64.31 604 PHE A CA 1
ATOM 4778 C C . PHE A 1 604 ? 24.599 10.209 -58.876 1.00 64.31 604 PHE A C 1
ATOM 4780 O O . PHE A 1 604 ? 24.152 10.245 -60.023 1.00 64.31 604 PHE A O 1
ATOM 4787 N N . PRO A 1 605 ? 25.436 9.229 -58.467 1.00 79.38 605 PRO A N 1
ATOM 4788 C CA . PRO A 1 605 ? 25.942 8.158 -59.332 1.00 79.38 605 PRO A CA 1
ATOM 4789 C C . PRO A 1 605 ? 24.870 7.081 -59.580 1.00 79.38 605 PRO A C 1
ATOM 4791 O O . PRO A 1 605 ? 24.982 5.933 -59.140 1.00 79.38 605 PRO A O 1
ATOM 4794 N N . PHE A 1 606 ? 23.791 7.480 -60.249 1.00 82.75 606 PHE A N 1
ATOM 4795 C CA . PHE A 1 606 ? 22.735 6.588 -60.703 1.00 82.75 606 PHE A CA 1
ATOM 4796 C C . PHE A 1 606 ? 23.201 5.846 -61.957 1.00 82.75 606 PHE A C 1
ATOM 4798 O O . PHE A 1 606 ? 23.656 6.471 -62.915 1.00 82.75 606 PHE A O 1
ATOM 4805 N N . ILE A 1 607 ? 23.085 4.520 -61.950 1.00 85.75 607 ILE A N 1
ATOM 4806 C CA . ILE A 1 607 ? 23.398 3.674 -63.107 1.00 85.75 607 ILE A CA 1
ATOM 4807 C C . ILE A 1 607 ? 22.089 3.060 -63.584 1.00 85.75 607 ILE A C 1
ATOM 4809 O O . ILE A 1 607 ? 21.340 2.515 -62.777 1.00 85.75 607 ILE A O 1
ATOM 4813 N N . ASP A 1 608 ? 21.797 3.155 -64.878 1.00 84.94 608 ASP A N 1
ATOM 4814 C CA . ASP A 1 608 ? 20.558 2.612 -65.422 1.00 84.94 608 ASP A CA 1
ATOM 4815 C C . ASP A 1 608 ? 20.548 1.073 -65.386 1.00 84.94 608 ASP A C 1
ATOM 4817 O O . ASP A 1 608 ? 21.576 0.405 -65.555 1.00 84.94 608 ASP A O 1
ATOM 4821 N N . ILE A 1 609 ? 19.362 0.494 -65.180 1.00 86.06 609 ILE A N 1
ATOM 4822 C CA . ILE A 1 609 ? 19.206 -0.962 -65.092 1.00 86.06 609 ILE A CA 1
ATOM 4823 C C . ILE A 1 609 ? 19.618 -1.663 -66.393 1.00 86.06 609 ILE A C 1
ATOM 4825 O O . ILE A 1 609 ? 20.126 -2.781 -66.344 1.00 86.06 609 ILE A O 1
ATOM 4829 N N . GLY A 1 610 ? 19.454 -1.008 -67.549 1.00 86.25 610 GLY A N 1
ATOM 4830 C CA . GLY A 1 610 ? 19.826 -1.545 -68.856 1.00 86.25 610 GLY A CA 1
ATOM 4831 C C . GLY A 1 610 ? 21.326 -1.813 -68.947 1.00 86.25 610 GLY A C 1
ATOM 4832 O O . GLY A 1 610 ? 21.736 -2.921 -69.302 1.00 86.25 610 GLY A O 1
ATOM 4833 N N . SER A 1 611 ? 22.143 -0.848 -68.529 1.00 86.12 611 SER A N 1
ATOM 4834 C CA . SER A 1 611 ? 23.597 -0.982 -68.432 1.00 86.12 611 SER A CA 1
ATOM 4835 C C . SER A 1 611 ? 24.013 -2.095 -67.469 1.00 86.12 611 SER A C 1
ATOM 4837 O O . SER A 1 611 ? 24.908 -2.879 -67.791 1.00 86.12 611 SER A O 1
ATOM 4839 N N . LEU A 1 612 ? 23.339 -2.238 -66.321 1.00 89.38 612 LEU A N 1
ATOM 4840 C CA . LEU A 1 612 ? 23.624 -3.318 -65.362 1.00 89.38 612 LEU A CA 1
ATOM 4841 C C . LEU A 1 612 ? 23.214 -4.702 -65.891 1.00 89.38 612 LEU A C 1
ATOM 4843 O O . LEU A 1 612 ? 23.927 -5.686 -65.668 1.00 89.38 612 LEU A O 1
ATOM 4847 N N . CYS A 1 613 ? 22.112 -4.789 -66.638 1.00 87.06 613 CYS A N 1
ATOM 4848 C CA . CYS A 1 613 ? 21.705 -6.007 -67.335 1.00 87.06 613 CYS A CA 1
ATOM 4849 C C . CYS A 1 613 ? 22.750 -6.414 -68.379 1.00 87.06 613 CYS A C 1
ATOM 4851 O O . CYS A 1 613 ? 23.145 -7.578 -68.421 1.00 87.06 613 CYS A O 1
ATOM 4853 N N . VAL A 1 614 ? 23.261 -5.479 -69.185 1.00 87.88 614 VAL A N 1
ATOM 4854 C CA . VAL A 1 614 ? 24.331 -5.775 -70.155 1.00 87.88 614 VAL A CA 1
ATOM 4855 C C . VAL A 1 614 ? 25.605 -6.224 -69.434 1.00 87.88 614 VAL A C 1
ATOM 4857 O O . VAL A 1 614 ? 26.149 -7.284 -69.758 1.00 87.88 614 VAL A O 1
ATOM 4860 N N . ALA A 1 615 ? 26.023 -5.488 -68.400 1.00 88.31 615 ALA A N 1
ATOM 4861 C CA . ALA A 1 615 ? 27.232 -5.770 -67.625 1.00 88.31 615 ALA A CA 1
ATOM 4862 C C . ALA A 1 615 ? 27.229 -7.165 -66.979 1.00 88.31 615 ALA A C 1
ATOM 4864 O O . ALA A 1 615 ? 28.279 -7.796 -66.850 1.00 88.31 615 ALA A O 1
ATOM 4865 N N . THR A 1 616 ? 26.054 -7.662 -66.583 1.00 88.62 616 THR A N 1
ATOM 4866 C CA . THR A 1 616 ? 25.882 -8.952 -65.894 1.00 88.62 616 THR A CA 1
ATOM 4867 C C . THR A 1 616 ? 25.404 -10.085 -66.802 1.00 88.62 616 THR A C 1
ATOM 4869 O O . THR A 1 616 ? 25.159 -11.186 -66.301 1.00 88.62 616 THR A O 1
ATOM 4872 N N . LYS A 1 617 ? 25.277 -9.864 -68.120 1.00 87.94 617 LYS A N 1
ATOM 4873 C CA . LYS A 1 617 ? 24.636 -10.808 -69.061 1.00 87.94 617 LYS A CA 1
ATOM 4874 C C . LYS A 1 617 ? 23.235 -11.221 -68.585 1.00 87.94 617 LYS A C 1
ATOM 4876 O O . LYS A 1 617 ? 22.929 -12.405 -68.469 1.00 87.94 617 LYS A O 1
ATOM 4881 N N . ASN A 1 618 ? 22.415 -10.220 -68.285 1.00 88.25 618 ASN A N 1
ATOM 4882 C CA . ASN A 1 618 ? 21.059 -10.326 -67.755 1.00 88.25 618 ASN A CA 1
ATOM 4883 C C . ASN A 1 618 ? 20.986 -11.098 -66.425 1.00 88.25 618 ASN A C 1
ATOM 4885 O O . ASN A 1 618 ? 20.167 -12.001 -66.272 1.00 88.25 618 ASN A O 1
ATOM 4889 N N . PHE A 1 619 ? 21.878 -10.768 -65.481 1.00 87.62 619 PHE A N 1
ATOM 4890 C CA . PHE A 1 619 ? 21.989 -11.434 -64.176 1.00 87.62 619 PHE A CA 1
ATOM 4891 C C . PHE A 1 619 ? 22.120 -12.968 -64.271 1.00 87.62 619 PHE A C 1
ATOM 4893 O O . PHE A 1 619 ? 21.539 -13.701 -63.470 1.00 87.62 619 PHE A O 1
ATOM 4900 N N . SER A 1 620 ? 22.890 -13.452 -65.255 1.00 86.50 620 SER A N 1
ATOM 4901 C CA . SER A 1 620 ? 23.157 -14.882 -65.461 1.00 86.50 620 SER A CA 1
ATOM 4902 C C . SER A 1 620 ? 23.755 -15.533 -64.210 1.00 86.50 620 SER A C 1
ATOM 4904 O O . SER A 1 620 ? 24.675 -14.983 -63.597 1.00 86.50 620 SER A O 1
ATOM 4906 N N . ASP A 1 621 ? 23.317 -16.752 -63.883 1.00 85.00 621 ASP A N 1
ATOM 4907 C CA . ASP A 1 621 ? 23.882 -17.544 -62.781 1.00 85.00 621 ASP A CA 1
ATOM 4908 C C . ASP A 1 621 ? 25.389 -17.799 -62.947 1.00 85.00 621 ASP A C 1
ATOM 4910 O O . ASP A 1 621 ? 26.107 -17.907 -61.956 1.00 85.00 621 ASP A O 1
ATOM 4914 N N . SER A 1 622 ? 25.909 -17.795 -64.183 1.00 86.56 622 SER A N 1
ATOM 4915 C CA . SER A 1 622 ? 27.353 -17.897 -64.455 1.00 86.56 622 SER A CA 1
ATOM 4916 C C . SER A 1 622 ? 28.173 -16.738 -63.875 1.00 86.56 622 SER A C 1
ATOM 4918 O O . SER A 1 622 ? 29.381 -16.863 -63.708 1.00 86.56 622 SER A O 1
ATOM 4920 N N . ASN A 1 623 ? 27.528 -15.599 -63.615 1.00 86.12 623 ASN A N 1
ATOM 4921 C CA . ASN A 1 623 ? 28.142 -14.400 -63.053 1.00 86.12 623 ASN A CA 1
ATOM 4922 C C . ASN A 1 623 ? 27.827 -14.240 -61.560 1.00 86.12 623 ASN A C 1
ATOM 4924 O O . ASN A 1 623 ? 28.203 -13.234 -60.962 1.00 86.12 623 ASN A O 1
ATOM 4928 N N . LYS A 1 624 ? 27.130 -15.191 -60.935 1.00 88.75 624 LYS A N 1
ATOM 4929 C CA . LYS A 1 624 ? 26.754 -15.114 -59.524 1.00 88.75 624 LYS A CA 1
ATOM 4930 C C . LYS A 1 624 ? 27.976 -15.361 -58.635 1.00 88.75 624 LYS A C 1
ATOM 4932 O O . LYS A 1 624 ? 28.579 -16.426 -58.675 1.00 88.75 624 LYS A O 1
ATOM 4937 N N . LEU A 1 625 ? 28.319 -14.372 -57.812 1.00 83.50 625 LEU A N 1
ATOM 4938 C CA . LEU A 1 625 ? 29.415 -14.449 -56.840 1.00 83.50 625 LEU A CA 1
ATOM 4939 C C . LEU A 1 625 ? 28.979 -15.123 -55.535 1.00 83.50 625 LEU A C 1
ATOM 4941 O O . LEU A 1 625 ? 29.787 -15.752 -54.863 1.00 83.50 625 LEU A O 1
ATOM 4945 N N . GLY A 1 626 ? 27.702 -14.989 -55.173 1.00 79.00 626 GLY A N 1
ATOM 4946 C CA . GLY A 1 626 ? 27.137 -15.581 -53.964 1.00 79.00 626 GLY A CA 1
ATOM 4947 C C . GLY A 1 626 ? 25.718 -15.090 -53.685 1.00 79.00 626 GLY A C 1
ATOM 4948 O O . GLY A 1 626 ? 25.204 -14.197 -54.363 1.00 79.00 626 GLY A O 1
ATOM 4949 N N . GLN A 1 627 ? 25.062 -15.677 -52.686 1.00 79.88 627 GLN A N 1
ATOM 4950 C CA . GLN A 1 627 ? 23.734 -15.261 -52.231 1.00 79.88 627 GLN A CA 1
ATOM 4951 C C . GLN A 1 627 ? 23.652 -15.356 -50.709 1.00 79.88 627 GLN A C 1
ATOM 4953 O O . GLN A 1 627 ? 23.857 -16.424 -50.142 1.00 79.88 627 GLN A O 1
ATOM 4958 N N . GLY A 1 628 ? 23.337 -14.233 -50.060 1.00 68.69 628 GLY A N 1
ATOM 4959 C CA . GLY A 1 628 ? 23.092 -14.164 -48.617 1.00 68.69 628 GLY A CA 1
ATOM 4960 C C . GLY A 1 628 ? 21.648 -13.766 -48.301 1.00 68.69 628 GLY A C 1
ATOM 4961 O O . GLY A 1 628 ? 20.829 -13.591 -49.202 1.00 68.69 628 GLY A O 1
ATOM 4962 N N . GLY A 1 629 ? 21.347 -13.536 -47.017 1.00 65.44 629 GLY A N 1
ATOM 4963 C CA . GLY A 1 629 ? 20.008 -13.136 -46.547 1.00 65.44 629 GLY A CA 1
ATOM 4964 C C . GLY A 1 629 ? 19.486 -11.795 -47.089 1.00 65.44 629 GLY A C 1
ATOM 4965 O O . GLY A 1 629 ? 18.315 -11.483 -46.923 1.00 65.44 629 GLY A O 1
ATOM 4966 N N . PHE A 1 630 ? 20.336 -11.017 -47.766 1.00 68.69 630 PHE A N 1
ATOM 4967 C CA . PHE A 1 630 ? 19.997 -9.724 -48.371 1.00 68.69 630 PHE A CA 1
ATOM 4968 C C . PHE A 1 630 ? 19.910 -9.764 -49.906 1.00 68.69 630 PHE A C 1
ATOM 4970 O O . PHE A 1 630 ? 19.842 -8.708 -50.531 1.00 68.69 630 PHE A O 1
ATOM 4977 N N . GLY A 1 631 ? 19.935 -10.958 -50.507 1.00 80.94 631 GLY A N 1
ATOM 4978 C CA . GLY A 1 631 ? 19.825 -11.163 -51.953 1.00 80.94 631 GLY A CA 1
ATOM 4979 C C . GLY A 1 631 ? 21.129 -11.603 -52.641 1.00 80.94 631 GLY A C 1
ATOM 4980 O O . GLY A 1 631 ? 22.180 -11.701 -51.992 1.00 80.94 631 GLY A O 1
ATOM 4981 N N . PRO A 1 632 ? 21.056 -11.944 -53.942 1.00 86.94 632 PRO A N 1
ATOM 4982 C CA . PRO A 1 632 ? 22.196 -12.397 -54.737 1.00 86.94 632 PRO A CA 1
ATOM 4983 C C . PRO A 1 632 ? 23.145 -11.254 -55.138 1.00 86.94 632 PRO A C 1
ATOM 4985 O O . PRO A 1 632 ? 22.737 -10.104 -55.318 1.00 86.94 632 PRO A O 1
ATOM 4988 N N . VAL A 1 633 ? 24.425 -11.595 -55.305 1.00 89.31 633 VAL A N 1
ATOM 4989 C CA . VAL A 1 633 ? 25.487 -10.701 -55.790 1.00 89.31 633 VAL A CA 1
ATOM 4990 C C . VAL A 1 633 ? 26.062 -11.262 -57.088 1.00 89.31 633 VAL A C 1
ATOM 4992 O O . VAL A 1 633 ? 26.389 -12.448 -57.155 1.00 89.31 633 VAL A O 1
ATOM 4995 N N . TYR A 1 634 ? 26.216 -10.412 -58.099 1.00 91.12 634 TYR A N 1
ATOM 4996 C CA . TYR A 1 634 ? 26.713 -10.764 -59.428 1.00 91.12 634 TYR A CA 1
ATOM 4997 C C . TYR A 1 634 ? 27.988 -9.991 -59.762 1.00 91.12 634 TYR A C 1
ATOM 4999 O O . TYR A 1 634 ? 28.113 -8.817 -59.419 1.00 91.12 634 TYR A O 1
ATOM 5007 N N . LYS A 1 635 ? 28.924 -10.626 -60.465 1.00 91.81 635 LYS A N 1
ATOM 5008 C CA . LYS A 1 635 ? 30.045 -9.955 -61.122 1.00 91.81 635 LYS A CA 1
ATOM 5009 C C . LYS A 1 635 ? 29.541 -9.309 -62.411 1.00 91.81 635 LYS A C 1
ATOM 5011 O O . LYS A 1 635 ? 28.845 -9.955 -63.195 1.00 91.81 635 LYS A O 1
ATOM 5016 N N . GLY A 1 636 ? 29.902 -8.054 -62.636 1.00 92.00 636 GLY A N 1
ATOM 5017 C CA . GLY A 1 636 ? 29.618 -7.340 -63.876 1.00 92.00 636 GLY A CA 1
ATOM 5018 C C . GLY A 1 636 ? 30.849 -6.616 -64.403 1.00 92.00 636 GLY A C 1
ATOM 5019 O O . GLY A 1 636 ? 31.781 -6.342 -63.647 1.00 92.00 636 GLY A O 1
ATOM 5020 N N . ILE A 1 637 ? 30.839 -6.311 -65.698 1.00 91.38 637 ILE A N 1
ATOM 5021 C CA . ILE A 1 637 ? 31.823 -5.432 -66.339 1.00 91.38 637 ILE A CA 1
ATOM 5022 C C . ILE A 1 637 ? 31.048 -4.260 -66.937 1.00 91.38 637 ILE A C 1
ATOM 5024 O O . ILE A 1 637 ? 30.224 -4.466 -67.829 1.00 91.38 637 ILE A O 1
ATOM 5028 N N . LEU A 1 638 ? 31.261 -3.056 -66.407 1.00 88.06 638 LEU A N 1
ATOM 5029 C CA . LEU A 1 638 ? 30.630 -1.837 -66.914 1.00 88.06 638 LEU A CA 1
ATOM 5030 C C . LEU A 1 638 ? 31.186 -1.469 -68.303 1.00 88.06 638 LEU A C 1
ATOM 5032 O O . LEU A 1 638 ? 32.207 -1.996 -68.746 1.00 88.06 638 LEU A O 1
ATOM 5036 N N . SER A 1 639 ? 30.515 -0.561 -69.016 1.00 81.94 639 SER A N 1
ATOM 5037 C CA . SER A 1 639 ? 30.883 -0.163 -70.387 1.00 81.94 639 SER A CA 1
ATOM 5038 C C . SER A 1 639 ? 32.271 0.477 -70.509 1.00 81.94 639 SER A C 1
ATOM 5040 O O . SER A 1 639 ? 32.847 0.491 -71.592 1.00 81.94 639 SER A O 1
ATOM 5042 N N . ASP A 1 640 ? 32.802 1.006 -69.409 1.00 81.81 640 ASP A N 1
ATOM 5043 C CA . ASP A 1 640 ? 34.152 1.565 -69.288 1.00 81.81 640 ASP A CA 1
ATOM 5044 C C . ASP A 1 640 ? 35.230 0.500 -68.992 1.00 81.81 640 ASP A C 1
ATOM 5046 O O . ASP A 1 640 ? 36.410 0.828 -68.875 1.00 81.81 640 ASP A O 1
ATOM 5050 N N . GLY A 1 641 ? 34.842 -0.775 -68.891 1.00 84.44 641 GLY A N 1
ATOM 5051 C CA . GLY A 1 641 ? 35.725 -1.895 -68.571 1.00 84.44 641 GLY A CA 1
ATOM 5052 C C . GLY A 1 641 ? 35.918 -2.139 -67.073 1.00 84.44 641 GLY A C 1
ATOM 5053 O O . GLY A 1 641 ? 36.666 -3.048 -66.711 1.00 84.44 641 GLY A O 1
ATOM 5054 N N . MET A 1 642 ? 35.257 -1.376 -66.193 1.00 87.25 642 MET A N 1
ATOM 5055 C CA . MET A 1 642 ? 35.387 -1.549 -64.747 1.00 87.25 642 MET A CA 1
ATOM 5056 C C . MET A 1 642 ? 34.683 -2.826 -64.266 1.00 87.25 642 MET A C 1
ATOM 5058 O O . MET A 1 642 ? 33.485 -3.017 -64.486 1.00 87.25 642 MET A O 1
ATOM 5062 N N . GLU A 1 643 ? 35.416 -3.690 -63.557 1.00 91.81 643 GLU A N 1
ATOM 5063 C CA . GLU A 1 643 ? 34.826 -4.840 -62.870 1.00 91.81 643 GLU A CA 1
ATOM 5064 C C . GLU A 1 643 ? 34.106 -4.398 -61.588 1.00 91.81 643 GLU A C 1
ATOM 5066 O O . GLU A 1 643 ? 34.680 -3.728 -60.723 1.00 91.81 643 GLU A O 1
ATOM 5071 N N . VAL A 1 644 ? 32.849 -4.814 -61.442 1.00 93.31 644 VAL A N 1
ATOM 5072 C CA . VAL A 1 644 ? 31.980 -4.430 -60.323 1.00 93.31 644 VAL A CA 1
ATOM 5073 C C . VAL A 1 644 ? 31.265 -5.629 -59.709 1.00 93.31 644 VAL A C 1
ATOM 5075 O O . VAL A 1 644 ? 31.018 -6.644 -60.367 1.00 93.31 644 VAL A O 1
ATOM 5078 N N . ALA A 1 645 ? 30.904 -5.499 -58.434 1.00 92.62 645 ALA A N 1
ATOM 5079 C CA . ALA A 1 645 ? 30.023 -6.421 -57.730 1.00 92.62 645 ALA A CA 1
ATOM 5080 C C . ALA A 1 645 ? 28.638 -5.778 -57.564 1.00 92.62 645 ALA A C 1
ATOM 5082 O O . ALA A 1 645 ? 28.482 -4.773 -56.871 1.00 92.62 645 ALA A O 1
ATOM 5083 N N . ILE A 1 646 ? 27.624 -6.358 -58.204 1.00 92.56 646 ILE A N 1
ATOM 5084 C CA . ILE A 1 646 ? 26.256 -5.834 -58.240 1.00 92.56 646 ILE A CA 1
ATOM 5085 C C . ILE A 1 646 ? 25.385 -6.671 -57.312 1.00 92.56 646 ILE A C 1
ATOM 5087 O O . ILE A 1 646 ? 25.134 -7.851 -57.566 1.00 92.56 646 ILE A O 1
ATOM 5091 N N . LYS A 1 647 ? 24.914 -6.062 -56.226 1.00 89.62 647 LYS A N 1
ATOM 5092 C CA . LYS A 1 647 ? 24.029 -6.696 -55.250 1.00 89.62 647 LYS A CA 1
ATOM 5093 C C . LYS A 1 647 ? 22.580 -6.330 -55.542 1.00 89.62 647 LYS A C 1
ATOM 5095 O O . LYS A 1 647 ? 22.218 -5.158 -55.462 1.00 89.62 647 LYS A O 1
ATOM 5100 N N . ARG A 1 648 ? 21.758 -7.337 -55.840 1.00 88.75 648 ARG A N 1
ATOM 5101 C CA . ARG A 1 648 ? 20.312 -7.192 -56.051 1.00 88.75 648 ARG A CA 1
ATOM 5102 C C . ARG A 1 648 ? 19.588 -7.470 -54.742 1.00 88.75 648 ARG A C 1
ATOM 5104 O O . ARG A 1 648 ? 19.706 -8.566 -54.194 1.00 88.75 648 ARG A O 1
ATOM 5111 N N . LEU A 1 649 ? 18.883 -6.475 -54.213 1.00 83.19 649 LEU A N 1
ATOM 5112 C CA . LEU A 1 649 ? 18.202 -6.601 -52.928 1.00 83.19 649 LEU A CA 1
ATOM 5113 C C . LEU A 1 649 ? 16.893 -7.386 -53.091 1.00 83.19 649 LEU A C 1
ATOM 5115 O O . LEU A 1 649 ? 16.145 -7.172 -54.038 1.00 83.19 649 LEU A O 1
ATOM 5119 N N . SER A 1 650 ? 16.613 -8.308 -52.168 1.00 69.62 650 SER A N 1
ATOM 5120 C CA . SER A 1 650 ? 15.363 -9.083 -52.162 1.00 69.62 650 SER A CA 1
ATOM 5121 C C . SER A 1 650 ? 14.141 -8.187 -51.908 1.00 69.62 650 SER A C 1
ATOM 5123 O O . SER A 1 650 ? 14.204 -7.331 -51.023 1.00 69.62 650 SER A O 1
ATOM 5125 N N . THR A 1 651 ? 13.014 -8.464 -52.572 1.00 58.28 651 THR A N 1
ATOM 5126 C CA . THR A 1 651 ? 11.731 -7.722 -52.515 1.00 58.28 651 THR A CA 1
ATOM 5127 C C . THR A 1 651 ? 11.033 -7.681 -51.143 1.00 58.28 651 THR A C 1
ATOM 5129 O O . THR A 1 651 ? 9.988 -7.058 -50.993 1.00 58.28 651 THR A O 1
ATOM 5132 N N . CYS A 1 652 ? 11.613 -8.267 -50.093 1.00 45.78 652 CYS A N 1
ATOM 5133 C CA . CYS A 1 652 ? 11.090 -8.184 -48.729 1.00 45.78 652 CYS A CA 1
ATOM 5134 C C . CYS A 1 652 ? 11.535 -6.897 -48.012 1.00 45.78 652 CYS A C 1
ATOM 5136 O O . CYS A 1 652 ? 12.510 -6.904 -47.251 1.00 45.78 652 CYS A O 1
ATOM 5138 N N . SER A 1 653 ? 10.821 -5.791 -48.228 1.00 49.19 653 SER A N 1
ATOM 5139 C CA . SER A 1 653 ? 10.680 -4.721 -47.224 1.00 49.19 653 SER A CA 1
ATOM 5140 C C . SER A 1 653 ? 9.649 -3.684 -47.657 1.00 49.19 653 SER A C 1
ATOM 5142 O O . SER A 1 653 ? 9.777 -3.119 -48.739 1.00 49.19 653 SER A O 1
ATOM 5144 N N . GLU A 1 654 ? 8.718 -3.368 -46.757 1.00 49.25 654 GLU A N 1
ATOM 5145 C CA . GLU A 1 654 ? 7.758 -2.248 -46.794 1.00 49.25 654 GLU A CA 1
ATOM 5146 C C . GLU A 1 654 ? 8.437 -0.855 -46.721 1.00 49.25 654 GLU A C 1
ATOM 5148 O O . GLU A 1 654 ? 7.878 0.091 -46.179 1.00 49.25 654 GLU A O 1
ATOM 5153 N N . GLN A 1 655 ? 9.667 -0.721 -47.225 1.00 57.03 655 GLN A N 1
ATOM 5154 C CA . GLN A 1 655 ? 10.503 0.474 -47.093 1.00 57.03 655 GLN A CA 1
ATOM 5155 C C . GLN A 1 655 ? 10.374 1.351 -48.347 1.00 57.03 655 GLN A C 1
ATOM 5157 O O . GLN A 1 655 ? 10.588 0.873 -49.475 1.00 57.03 655 GLN A O 1
ATOM 5162 N N . GLY A 1 656 ? 10.024 2.626 -48.160 1.00 61.19 656 GLY A N 1
ATOM 5163 C CA . GLY A 1 656 ? 9.770 3.567 -49.255 1.00 61.19 656 GLY A CA 1
ATOM 5164 C C . GLY A 1 656 ? 11.011 3.808 -50.126 1.00 61.19 656 GLY A C 1
ATOM 5165 O O . GLY A 1 656 ? 12.146 3.716 -49.656 1.00 61.19 656 GLY A O 1
ATOM 5166 N N . SER A 1 657 ? 10.828 4.116 -51.416 1.00 64.88 657 SER A N 1
ATOM 5167 C CA . SER A 1 657 ? 11.950 4.389 -52.336 1.00 64.88 657 SER A CA 1
ATOM 5168 C C . SER A 1 657 ? 12.817 5.576 -51.890 1.00 64.88 657 SER A C 1
ATOM 5170 O O . SER A 1 657 ? 14.023 5.553 -52.107 1.00 64.88 657 SER A O 1
ATOM 5172 N N . GLU A 1 658 ? 12.236 6.569 -51.208 1.00 67.38 658 GLU A N 1
ATOM 5173 C CA . GLU A 1 658 ? 12.969 7.721 -50.657 1.00 67.38 658 GLU A CA 1
ATOM 5174 C C . GLU A 1 658 ? 13.859 7.353 -49.458 1.00 67.38 658 GLU A C 1
ATOM 5176 O O . GLU A 1 658 ? 14.993 7.820 -49.368 1.00 67.38 658 GLU A O 1
ATOM 5181 N N . GLU A 1 659 ? 13.394 6.474 -48.564 1.00 69.56 659 GLU A N 1
ATOM 5182 C CA . GLU A 1 659 ? 14.175 5.996 -47.411 1.00 69.56 659 GLU A CA 1
ATOM 5183 C C . GLU A 1 659 ? 15.400 5.204 -47.871 1.00 69.56 659 GLU A C 1
ATOM 5185 O O . GLU A 1 659 ? 16.512 5.444 -47.403 1.00 69.56 659 GLU A O 1
ATOM 5190 N N . PHE A 1 660 ? 15.210 4.328 -48.862 1.00 77.19 660 PHE A N 1
ATOM 5191 C CA . PHE A 1 660 ? 16.306 3.590 -49.485 1.00 77.19 660 PHE A CA 1
ATOM 5192 C C . PHE A 1 660 ? 17.357 4.530 -50.090 1.00 77.19 660 PHE A C 1
ATOM 5194 O O . PHE A 1 660 ? 18.551 4.342 -49.864 1.00 77.19 660 PHE A O 1
ATOM 5201 N N . ILE A 1 661 ? 16.926 5.560 -50.828 1.00 78.06 661 ILE A N 1
ATOM 5202 C CA . ILE A 1 661 ? 17.842 6.542 -51.421 1.00 78.06 661 ILE A CA 1
ATOM 5203 C C . ILE A 1 661 ? 18.622 7.270 -50.322 1.00 78.06 661 ILE A C 1
ATOM 5205 O O . ILE A 1 661 ? 19.842 7.377 -50.425 1.00 78.06 661 ILE A O 1
ATOM 5209 N N . ASN A 1 662 ? 17.969 7.706 -49.242 1.00 75.25 662 ASN A N 1
ATOM 5210 C CA . ASN A 1 662 ? 18.646 8.379 -48.131 1.00 75.25 662 ASN A CA 1
ATOM 5211 C C . ASN A 1 662 ? 19.719 7.496 -47.473 1.00 75.25 662 ASN A C 1
ATOM 5213 O O . ASN A 1 662 ? 20.836 7.963 -47.249 1.00 75.25 662 ASN A O 1
ATOM 5217 N N . GLU A 1 663 ? 19.430 6.219 -47.215 1.00 78.56 663 GLU 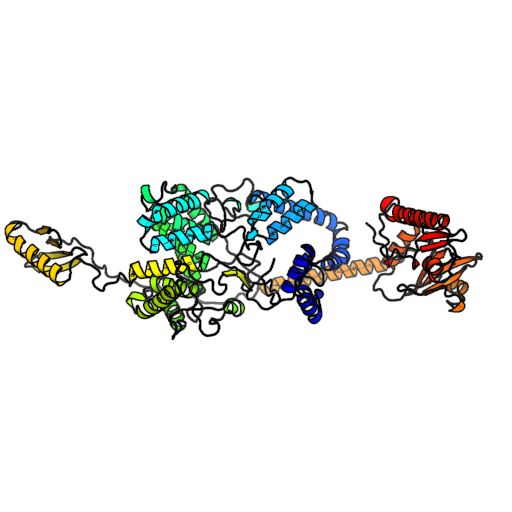A N 1
ATOM 5218 C CA . GLU A 1 663 ? 20.409 5.283 -46.644 1.00 78.56 663 GLU A CA 1
ATOM 5219 C C . GLU A 1 663 ? 21.590 5.030 -47.593 1.00 78.56 663 GLU A C 1
ATOM 5221 O O . GLU A 1 663 ? 22.752 5.021 -47.177 1.00 78.56 663 GLU A O 1
ATOM 5226 N N . VAL A 1 664 ? 21.319 4.878 -48.890 1.00 83.00 664 VAL A N 1
ATOM 5227 C CA . VAL A 1 664 ? 22.361 4.709 -49.911 1.00 83.00 664 VAL A CA 1
ATOM 5228 C C . VAL A 1 664 ? 23.243 5.952 -50.019 1.00 83.00 664 VAL A C 1
ATOM 5230 O O . VAL A 1 664 ? 24.467 5.839 -50.118 1.00 83.00 664 VAL A O 1
ATOM 5233 N N . MET A 1 665 ? 22.648 7.141 -49.915 1.00 81.44 665 MET A N 1
ATOM 5234 C CA . MET A 1 665 ? 23.371 8.412 -49.903 1.00 81.44 665 MET A CA 1
ATOM 5235 C C . MET A 1 665 ? 24.308 8.559 -48.701 1.00 81.44 665 MET A C 1
ATOM 5237 O O . MET A 1 665 ? 25.316 9.263 -48.800 1.00 81.44 665 MET A O 1
ATOM 5241 N N . LEU A 1 666 ? 24.012 7.905 -47.577 1.00 78.44 666 LEU A N 1
ATOM 5242 C CA . LEU A 1 666 ? 24.922 7.842 -46.435 1.00 78.44 666 LEU A CA 1
ATOM 5243 C C . LEU A 1 666 ? 26.112 6.929 -46.732 1.00 78.44 666 LEU A C 1
ATOM 5245 O O . LEU A 1 666 ? 27.250 7.337 -46.508 1.00 78.44 666 LEU A O 1
ATOM 5249 N N . ILE A 1 667 ? 25.872 5.749 -47.311 1.00 83.12 667 ILE A N 1
ATOM 5250 C CA . ILE A 1 667 ? 26.936 4.796 -47.667 1.00 83.12 667 ILE A CA 1
ATOM 5251 C C . ILE A 1 667 ? 27.880 5.381 -48.720 1.00 83.12 667 ILE A C 1
ATOM 5253 O O . ILE A 1 667 ? 29.091 5.236 -48.589 1.00 83.12 667 ILE A O 1
ATOM 5257 N N . LEU A 1 668 ? 27.356 6.099 -49.720 1.00 83.69 668 LEU A N 1
ATOM 5258 C CA . LEU A 1 668 ? 28.174 6.773 -50.741 1.00 83.69 668 LEU A CA 1
ATOM 5259 C C . LEU A 1 668 ? 29.168 7.788 -50.150 1.00 83.69 668 LEU A C 1
ATOM 5261 O O . LEU A 1 668 ? 30.214 8.050 -50.746 1.00 83.69 668 LEU A O 1
ATOM 5265 N N . LYS A 1 669 ? 28.856 8.362 -48.981 1.00 82.50 669 LYS A N 1
ATOM 5266 C CA . LYS A 1 669 ? 29.727 9.317 -48.279 1.00 82.50 669 LYS A CA 1
ATOM 5267 C C . LYS A 1 669 ? 30.802 8.635 -47.431 1.00 82.50 669 LYS A C 1
ATOM 5269 O O . LYS A 1 669 ? 31.733 9.314 -47.003 1.00 82.50 669 LYS A O 1
ATOM 5274 N N . LEU A 1 670 ? 30.698 7.327 -47.190 1.00 83.88 670 LEU A N 1
ATOM 5275 C CA . LEU A 1 670 ? 31.701 6.565 -46.451 1.00 83.88 670 LEU A CA 1
ATOM 5276 C C . LEU A 1 670 ? 32.843 6.194 -47.389 1.00 83.88 670 LEU A C 1
ATOM 5278 O O . LEU A 1 670 ? 32.691 5.388 -48.305 1.00 83.88 670 LEU A O 1
ATOM 5282 N N . GLN A 1 671 ? 34.008 6.787 -47.151 1.00 84.56 671 GLN A N 1
ATOM 5283 C CA . GLN A 1 671 ? 35.210 6.513 -47.928 1.00 84.56 671 GLN A CA 1
ATOM 5284 C C . GLN A 1 671 ? 36.368 6.251 -46.980 1.00 84.56 671 GLN A C 1
ATOM 5286 O O . GLN A 1 671 ? 36.895 7.158 -46.341 1.00 84.56 671 GLN A O 1
ATOM 5291 N N . HIS A 1 672 ? 36.766 4.987 -46.902 1.00 91.12 672 HIS A N 1
ATOM 5292 C CA . HIS A 1 672 ? 37.895 4.560 -46.095 1.00 91.12 672 HIS A CA 1
ATOM 5293 C C . HIS A 1 672 ? 38.568 3.351 -46.747 1.00 91.12 672 HIS A C 1
ATOM 5295 O O . HIS A 1 672 ? 37.903 2.502 -47.335 1.00 91.12 672 HIS A O 1
ATOM 5301 N N . LYS A 1 673 ? 39.895 3.245 -46.614 1.00 91.06 673 LYS A N 1
ATOM 5302 C CA . LYS A 1 673 ? 40.701 2.175 -47.234 1.00 91.06 673 LYS A CA 1
ATOM 5303 C C . LYS A 1 673 ? 40.286 0.756 -46.815 1.00 91.06 673 LYS A C 1
ATOM 5305 O O . LYS A 1 673 ? 40.533 -0.186 -47.554 1.00 91.06 673 LYS A O 1
ATOM 5310 N N . ASN A 1 674 ? 39.661 0.617 -45.641 1.00 95.06 674 ASN A N 1
ATOM 5311 C CA . ASN A 1 674 ? 39.168 -0.650 -45.092 1.00 95.06 674 ASN A CA 1
ATOM 5312 C C . ASN A 1 674 ? 37.635 -0.798 -45.161 1.00 95.06 674 ASN A C 1
ATOM 5314 O O . ASN A 1 674 ? 37.071 -1.621 -44.444 1.00 95.06 674 ASN A O 1
ATOM 5318 N N . LEU A 1 675 ? 36.950 -0.022 -46.006 1.00 92.19 675 LEU A N 1
ATOM 5319 C CA . LEU A 1 675 ? 35.535 -0.208 -46.345 1.00 92.19 675 LEU A CA 1
ATOM 5320 C C . LEU A 1 675 ? 35.405 -0.505 -47.842 1.00 92.19 675 LEU A C 1
ATOM 5322 O O . LEU A 1 675 ? 36.173 0.021 -48.647 1.00 92.19 675 LEU A O 1
ATOM 5326 N N . VAL A 1 676 ? 34.440 -1.344 -48.220 1.00 91.75 676 VAL A N 1
ATOM 5327 C CA . VAL A 1 676 ? 34.145 -1.611 -49.636 1.00 91.75 676 VAL A CA 1
ATOM 5328 C C . VAL A 1 676 ? 33.477 -0.378 -50.237 1.00 91.75 676 VAL A C 1
ATOM 5330 O O . VAL A 1 676 ? 32.436 0.070 -49.750 1.00 91.75 676 VAL A O 1
ATOM 5333 N N . LYS A 1 677 ? 34.060 0.168 -51.303 1.00 90.44 677 LYS A N 1
ATOM 5334 C CA . LYS A 1 677 ? 33.556 1.374 -51.957 1.00 90.44 677 LYS A CA 1
ATOM 5335 C C . LYS A 1 677 ? 32.269 1.082 -52.725 1.00 90.44 677 LYS A C 1
ATOM 5337 O O . LYS A 1 677 ? 32.252 0.259 -53.642 1.00 90.44 677 LYS A O 1
ATOM 5342 N N . LEU A 1 678 ? 31.209 1.807 -52.380 1.00 90.69 678 LEU A N 1
ATOM 5343 C CA . LEU A 1 678 ? 29.995 1.882 -53.184 1.00 90.69 678 LEU A CA 1
ATOM 5344 C C . LEU A 1 678 ? 30.225 2.876 -54.333 1.00 90.69 678 LEU A C 1
ATOM 5346 O O . LEU A 1 678 ? 30.597 4.026 -54.101 1.00 90.69 678 LEU A O 1
ATOM 5350 N N . LEU A 1 679 ? 30.047 2.413 -55.567 1.00 89.12 679 LEU A N 1
ATOM 5351 C CA . LEU A 1 679 ? 30.297 3.173 -56.795 1.00 89.12 679 LEU A CA 1
ATOM 5352 C C . LEU A 1 679 ? 29.027 3.834 -57.326 1.00 89.12 679 LEU A C 1
ATOM 5354 O O . LEU A 1 679 ? 29.092 4.924 -57.882 1.00 89.12 679 LEU A O 1
ATOM 5358 N N . GLY A 1 680 ? 27.883 3.181 -57.139 1.00 89.38 680 GLY A N 1
ATOM 5359 C CA . GLY A 1 680 ? 26.598 3.667 -57.613 1.00 89.38 680 GLY A CA 1
ATOM 5360 C C . GLY A 1 680 ? 25.450 2.768 -57.186 1.00 89.38 680 GLY A C 1
ATOM 5361 O O . GLY A 1 680 ? 25.634 1.759 -56.498 1.00 89.38 680 GLY A O 1
ATOM 5362 N N . PHE A 1 681 ? 24.247 3.146 -57.594 1.00 90.69 681 PHE A N 1
ATOM 5363 C CA . PHE A 1 681 ? 23.032 2.394 -57.306 1.00 90.69 681 PHE A CA 1
ATOM 5364 C C . PHE A 1 681 ? 22.013 2.559 -58.436 1.00 90.69 681 PHE A C 1
ATOM 5366 O O . PHE A 1 681 ? 22.088 3.504 -59.221 1.00 90.69 681 PHE A O 1
ATOM 5373 N N . CYS A 1 682 ? 21.061 1.632 -58.506 1.00 88.56 682 CYS A N 1
ATOM 5374 C CA . CYS A 1 682 ? 19.932 1.686 -59.428 1.00 88.56 682 CYS A CA 1
ATOM 5375 C C . CYS A 1 682 ? 18.635 1.473 -58.649 1.00 88.56 682 CYS A C 1
ATOM 5377 O O . CYS A 1 682 ? 18.552 0.583 -57.796 1.00 88.56 682 CYS A O 1
ATOM 5379 N N . VAL A 1 683 ? 17.631 2.286 -58.968 1.00 84.31 683 VAL A N 1
ATOM 5380 C CA . VAL A 1 683 ? 16.247 2.134 -58.513 1.00 84.31 683 VAL A CA 1
ATOM 5381 C C . VAL A 1 683 ? 15.366 2.206 -59.750 1.00 84.31 683 VAL A C 1
ATOM 5383 O O . VAL A 1 683 ? 15.280 3.266 -60.365 1.00 84.31 683 VAL A O 1
ATOM 5386 N N . ASP A 1 684 ? 14.742 1.091 -60.117 1.00 80.19 684 ASP A N 1
ATOM 5387 C CA . ASP A 1 684 ? 13.798 1.029 -61.237 1.00 80.19 684 ASP A CA 1
ATOM 5388 C C . ASP A 1 684 ? 12.567 0.204 -60.841 1.00 80.19 684 ASP A C 1
ATOM 5390 O O . ASP A 1 684 ? 12.634 -1.012 -60.664 1.00 80.19 684 ASP A O 1
ATOM 5394 N N . GLY A 1 685 ? 11.438 0.877 -60.610 1.00 78.94 685 GLY A N 1
ATOM 5395 C CA . GLY A 1 685 ? 10.244 0.249 -60.039 1.00 78.94 685 GLY A CA 1
ATOM 5396 C C . GLY A 1 685 ? 10.517 -0.384 -58.666 1.00 78.94 685 GLY A C 1
ATOM 5397 O O . GLY A 1 685 ? 10.834 0.317 -57.705 1.00 78.94 685 GLY A O 1
ATOM 5398 N N . GLU A 1 686 ? 10.372 -1.709 -58.574 1.00 75.62 686 GLU A N 1
ATOM 5399 C CA . GLU A 1 686 ? 10.674 -2.498 -57.367 1.00 75.62 686 GLU A CA 1
ATOM 5400 C C . GLU A 1 686 ? 12.140 -2.968 -57.299 1.00 75.62 686 GLU A C 1
ATOM 5402 O O . GLU A 1 686 ? 12.587 -3.456 -56.256 1.00 75.62 686 GLU A O 1
ATOM 5407 N N . GLU A 1 687 ? 12.912 -2.805 -58.377 1.00 81.88 687 GLU A N 1
ATOM 5408 C CA . GLU A 1 687 ? 14.311 -3.221 -58.433 1.00 81.88 687 GLU A CA 1
ATOM 5409 C C . GLU A 1 687 ? 15.212 -2.220 -57.713 1.00 81.88 687 GLU A C 1
ATOM 5411 O O . GLU A 1 687 ? 15.262 -1.035 -58.049 1.00 81.88 687 GLU A O 1
ATOM 5416 N N . LYS A 1 688 ? 15.966 -2.720 -56.729 1.00 87.31 688 LYS A N 1
ATOM 5417 C CA . LYS A 1 688 ? 16.953 -1.955 -55.959 1.00 87.31 688 LYS A CA 1
ATOM 5418 C C . LYS A 1 688 ? 18.304 -2.666 -56.036 1.00 87.31 688 LYS A C 1
ATOM 5420 O O . LYS A 1 688 ? 18.470 -3.766 -55.496 1.00 87.31 688 LYS A O 1
ATOM 5425 N N . LEU A 1 689 ? 19.268 -2.042 -56.710 1.00 89.19 689 LEU A N 1
ATOM 5426 C CA . LEU A 1 689 ? 20.603 -2.600 -56.952 1.00 89.19 689 LEU A CA 1
ATOM 5427 C C . LEU A 1 689 ? 21.683 -1.677 -56.383 1.00 89.19 689 LEU A C 1
ATOM 5429 O O . LEU A 1 689 ? 21.609 -0.457 -56.525 1.00 89.19 689 LEU A O 1
ATOM 5433 N N . LEU A 1 690 ? 22.710 -2.270 -55.777 1.00 90.62 690 LEU A N 1
ATOM 5434 C CA . LEU A 1 690 ? 23.896 -1.571 -55.277 1.00 90.62 690 LEU A CA 1
ATOM 5435 C C . LEU A 1 690 ? 25.130 -2.047 -56.039 1.00 90.62 690 LEU A C 1
ATOM 5437 O O . LEU A 1 690 ? 25.331 -3.254 -56.188 1.00 90.62 690 LEU A O 1
ATOM 5441 N N . VAL A 1 691 ? 25.950 -1.109 -56.507 1.00 91.88 691 VAL A N 1
ATOM 5442 C CA . VAL A 1 691 ? 27.128 -1.383 -57.338 1.00 91.88 691 VAL A CA 1
ATOM 5443 C C . VAL A 1 691 ? 28.383 -1.056 -56.541 1.00 91.88 691 VAL A C 1
ATOM 5445 O O . VAL A 1 691 ? 28.661 0.108 -56.262 1.00 91.88 691 VAL A O 1
ATOM 5448 N N . TYR A 1 692 ? 29.139 -2.083 -56.168 1.00 92.25 692 TYR A N 1
ATOM 5449 C CA . TYR A 1 692 ? 30.379 -1.973 -55.402 1.00 92.25 692 TYR A CA 1
ATOM 5450 C C . TYR A 1 692 ? 31.601 -2.255 -56.277 1.00 92.25 692 TYR A C 1
ATOM 5452 O O . TYR A 1 692 ? 31.496 -2.895 -57.326 1.00 92.25 692 TYR A O 1
ATOM 5460 N N . GLU A 1 693 ? 32.776 -1.825 -55.817 1.00 91.69 693 GLU A N 1
ATOM 5461 C CA . GLU A 1 693 ? 34.044 -2.305 -56.375 1.00 91.69 693 GLU A CA 1
ATOM 5462 C C . GLU A 1 693 ? 34.145 -3.839 -56.278 1.00 91.69 693 GLU A C 1
ATOM 5464 O O . GLU A 1 693 ? 33.737 -4.444 -55.282 1.00 91.69 693 GLU A O 1
ATOM 5469 N N . TYR A 1 694 ? 34.674 -4.481 -57.322 1.00 91.62 694 TYR A N 1
ATOM 5470 C CA . TYR A 1 694 ? 34.925 -5.919 -57.299 1.00 91.62 694 TYR A CA 1
ATOM 5471 C C . TYR A 1 694 ? 36.215 -6.240 -56.533 1.00 91.62 694 TYR A C 1
ATOM 5473 O O . TYR A 1 694 ? 37.252 -5.615 -56.748 1.00 91.62 694 TYR A O 1
ATOM 5481 N N . LEU A 1 695 ? 36.156 -7.245 -55.654 1.00 90.81 695 LEU A N 1
ATOM 5482 C CA . LEU A 1 695 ? 37.283 -7.691 -54.836 1.00 90.81 695 LEU A CA 1
ATOM 5483 C C . LEU A 1 695 ? 37.643 -9.145 -55.192 1.00 90.81 695 LEU A C 1
ATOM 5485 O O . LEU A 1 695 ? 36.852 -10.053 -54.920 1.00 90.81 695 LEU A O 1
ATOM 5489 N N . PRO A 1 696 ? 38.809 -9.388 -55.825 1.00 85.38 696 PRO A N 1
ATOM 5490 C CA . PRO A 1 696 ? 39.102 -10.654 -56.502 1.00 85.38 696 PRO A CA 1
ATOM 5491 C C . PRO A 1 696 ? 39.382 -11.820 -55.547 1.00 85.38 696 PRO A C 1
ATOM 5493 O O . PRO A 1 696 ? 39.158 -12.974 -55.913 1.00 85.38 696 PRO A O 1
ATOM 5496 N N . ASN A 1 697 ? 39.838 -11.541 -54.321 1.00 87.81 697 ASN A N 1
ATOM 5497 C CA . ASN A 1 697 ? 40.179 -12.579 -53.346 1.00 87.81 697 ASN A CA 1
ATOM 5498 C C . ASN A 1 697 ? 38.969 -13.074 -52.532 1.00 87.81 697 ASN A C 1
ATOM 5500 O O . ASN A 1 697 ? 39.096 -14.039 -51.777 1.00 87.81 697 ASN A O 1
ATOM 5504 N N . GLY A 1 698 ? 37.781 -12.499 -52.754 1.00 87.31 698 GLY A N 1
ATOM 5505 C CA . GLY A 1 698 ? 36.536 -12.935 -52.121 1.00 87.31 698 GLY A CA 1
ATOM 5506 C C . GLY A 1 698 ? 36.465 -12.592 -50.631 1.00 87.31 698 GLY A C 1
ATOM 5507 O O . GLY A 1 698 ? 37.133 -11.671 -50.160 1.00 87.31 698 GLY A O 1
ATOM 5508 N N . SER A 1 699 ? 35.607 -13.300 -49.898 1.00 89.81 699 SER A N 1
ATOM 5509 C CA . SER A 1 699 ? 35.387 -13.091 -48.467 1.00 89.81 699 SER A CA 1
ATOM 5510 C C . SER A 1 699 ? 36.389 -13.852 -47.594 1.00 89.81 699 SER A C 1
ATOM 5512 O O . SER A 1 699 ? 36.928 -14.897 -47.966 1.00 89.81 699 SER A O 1
ATOM 5514 N N . LEU A 1 700 ? 36.655 -13.309 -46.406 1.00 89.62 700 LEU A N 1
ATOM 5515 C CA . LEU A 1 700 ? 37.647 -13.833 -45.470 1.00 89.62 700 LEU A CA 1
ATOM 5516 C C . LEU A 1 700 ? 37.274 -15.226 -44.945 1.00 89.62 700 LEU A C 1
ATOM 5518 O O . LEU A 1 700 ? 38.162 -16.036 -44.701 1.00 89.62 700 LEU A O 1
ATOM 5522 N N . ASP A 1 701 ? 35.987 -15.529 -44.792 1.00 89.00 701 ASP A N 1
ATOM 5523 C CA . ASP A 1 701 ? 35.516 -16.864 -44.407 1.00 89.00 701 ASP A CA 1
ATOM 5524 C C . ASP A 1 701 ? 35.913 -17.945 -45.426 1.00 89.00 701 ASP A C 1
ATOM 5526 O O . ASP A 1 701 ? 36.431 -18.984 -45.028 1.00 89.00 701 ASP A O 1
ATOM 5530 N N . VAL A 1 702 ? 35.787 -17.681 -46.728 1.00 85.12 702 VAL A N 1
ATOM 5531 C CA . VAL A 1 702 ? 36.219 -18.601 -47.794 1.00 85.12 702 VAL A CA 1
ATOM 5532 C C . VAL A 1 702 ? 37.728 -18.847 -47.715 1.00 85.12 702 VAL A C 1
ATOM 5534 O O . VAL A 1 702 ? 38.193 -19.977 -47.872 1.00 85.12 702 VAL A O 1
ATOM 5537 N N . VAL A 1 703 ? 38.517 -17.809 -47.425 1.00 85.12 703 VAL A N 1
ATOM 5538 C CA . VAL A 1 703 ? 39.975 -17.941 -47.261 1.00 85.12 703 VAL A CA 1
ATOM 5539 C C . VAL A 1 703 ? 40.339 -18.742 -46.006 1.00 85.12 703 VAL A C 1
ATOM 5541 O O . VAL A 1 703 ? 41.252 -19.567 -46.060 1.00 85.12 703 VAL A O 1
ATOM 5544 N N . LEU A 1 704 ? 39.625 -18.526 -44.897 1.00 84.12 704 LEU A N 1
ATOM 5545 C CA . LEU A 1 704 ? 39.874 -19.196 -43.618 1.00 84.12 704 LEU A CA 1
ATOM 5546 C C . LEU A 1 704 ? 39.409 -20.656 -43.598 1.00 84.12 704 LEU A C 1
ATOM 5548 O O . LEU A 1 704 ? 40.081 -21.486 -42.987 1.00 84.12 704 LEU A O 1
ATOM 5552 N N . PHE A 1 705 ? 38.273 -20.962 -44.227 1.00 81.31 705 PHE A N 1
ATOM 5553 C CA . PHE A 1 705 ? 37.576 -22.236 -44.040 1.00 81.31 705 PHE A CA 1
ATOM 5554 C C . PHE A 1 705 ? 37.533 -23.126 -45.288 1.00 81.31 705 PHE A C 1
ATOM 5556 O O . PHE A 1 705 ? 37.475 -24.342 -45.132 1.00 81.31 705 PHE A O 1
ATOM 5563 N N . GLU A 1 706 ? 37.604 -22.574 -46.506 1.00 72.75 706 GLU A N 1
ATOM 5564 C CA . GLU A 1 706 ? 37.427 -23.364 -47.740 1.00 72.75 706 GLU A CA 1
ATOM 5565 C C . GLU A 1 706 ? 38.706 -23.511 -48.570 1.00 72.75 706 GLU A C 1
ATOM 5567 O O . GLU A 1 706 ? 38.993 -24.592 -49.078 1.00 72.75 706 GLU A O 1
ATOM 5572 N N . LYS A 1 707 ? 39.502 -22.444 -48.719 1.00 65.12 707 LYS A N 1
ATOM 5573 C CA . LYS A 1 707 ? 40.672 -22.445 -49.619 1.00 65.12 707 LYS A CA 1
ATOM 5574 C C . LYS A 1 707 ? 41.975 -22.942 -48.982 1.00 65.12 707 LYS A C 1
ATOM 5576 O O . LYS A 1 707 ? 42.991 -22.962 -49.671 1.00 65.12 707 LYS A O 1
ATOM 5581 N N . SER A 1 708 ? 41.970 -23.303 -47.692 1.00 58.47 708 SER A N 1
ATOM 5582 C CA . SER A 1 708 ? 43.164 -23.684 -46.906 1.00 58.47 708 SER A CA 1
ATOM 5583 C C . SER A 1 708 ? 44.389 -22.800 -47.192 1.00 58.47 708 SER A C 1
ATOM 5585 O O . SER A 1 708 ? 45.525 -23.274 -47.216 1.00 58.47 708 SER A O 1
ATOM 5587 N N . ALA A 1 709 ? 44.171 -21.508 -47.452 1.00 62.00 709 ALA A N 1
ATOM 5588 C CA . ALA A 1 709 ? 45.255 -20.603 -47.785 1.00 62.00 709 ALA A CA 1
ATOM 5589 C C . ALA A 1 709 ? 46.090 -20.373 -46.520 1.00 62.00 709 ALA A C 1
ATOM 5591 O O . ALA A 1 709 ? 45.562 -19.964 -45.483 1.00 62.00 709 ALA A O 1
ATOM 5592 N N . HIS A 1 710 ? 47.396 -20.640 -46.590 1.00 65.44 710 HIS A N 1
ATOM 5593 C CA . HIS A 1 710 ? 48.317 -20.366 -45.491 1.00 65.44 710 HIS A CA 1
ATOM 5594 C C . HIS A 1 710 ? 48.470 -18.849 -45.307 1.00 65.44 710 HIS A C 1
ATOM 5596 O O . HIS A 1 710 ? 49.392 -18.228 -45.827 1.00 65.44 710 HIS A O 1
ATOM 5602 N N . LEU A 1 711 ? 47.551 -18.242 -44.550 1.00 80.06 711 LEU A N 1
ATOM 5603 C CA . LEU A 1 711 ? 47.747 -16.910 -43.991 1.00 80.06 711 LEU A CA 1
ATOM 5604 C C . LEU A 1 711 ? 48.812 -17.020 -42.902 1.00 80.06 711 LEU A C 1
ATOM 5606 O O . LEU A 1 711 ? 48.551 -17.603 -41.839 1.00 80.06 711 LEU A O 1
ATOM 5610 N N . ASP A 1 712 ? 49.999 -16.484 -43.174 1.00 84.25 712 ASP A N 1
ATOM 5611 C CA . ASP A 1 712 ? 51.037 -16.325 -42.164 1.00 84.25 712 ASP A CA 1
ATOM 5612 C C . ASP A 1 712 ? 50.587 -15.353 -41.059 1.00 84.25 712 ASP A C 1
ATOM 5614 O O . ASP A 1 712 ? 49.566 -14.663 -41.156 1.00 84.25 712 ASP A O 1
ATOM 5618 N N . TRP A 1 713 ? 51.314 -15.351 -39.945 1.00 88.12 713 TRP A N 1
ATOM 5619 C CA . TRP A 1 713 ? 50.939 -14.542 -38.788 1.00 88.12 713 TRP A CA 1
ATOM 5620 C C . TRP A 1 713 ? 50.912 -13.043 -39.109 1.00 88.12 713 TRP A C 1
ATOM 5622 O O . TRP A 1 713 ? 50.001 -12.338 -38.676 1.00 88.12 713 TRP A O 1
ATOM 5632 N N . THR A 1 714 ? 51.859 -12.574 -39.921 1.00 90.25 714 THR A N 1
ATOM 5633 C CA . THR A 1 714 ? 51.965 -11.172 -40.335 1.00 90.25 714 THR A CA 1
ATOM 5634 C C . THR A 1 714 ? 50.710 -10.724 -41.081 1.00 90.25 714 THR A C 1
ATOM 5636 O O . THR A 1 714 ? 50.068 -9.756 -40.674 1.00 90.25 714 THR A O 1
ATOM 5639 N N . LYS A 1 715 ? 50.271 -11.484 -42.091 1.00 87.50 715 LYS A N 1
ATOM 5640 C CA . LYS A 1 715 ? 49.056 -11.179 -42.857 1.00 87.50 715 LYS A CA 1
ATOM 5641 C C . LYS A 1 715 ? 47.793 -11.230 -42.004 1.00 87.50 715 LYS A C 1
ATOM 5643 O O . LYS A 1 715 ? 46.894 -10.416 -42.205 1.00 87.50 715 LYS A O 1
ATOM 5648 N N . ARG A 1 716 ? 47.713 -12.128 -41.016 1.00 90.56 716 ARG A N 1
ATOM 5649 C CA . ARG A 1 716 ? 46.580 -12.153 -40.068 1.00 90.56 716 ARG A CA 1
ATOM 5650 C C . ARG A 1 716 ? 46.515 -10.880 -39.231 1.00 90.56 716 ARG A C 1
ATOM 5652 O O . ARG A 1 716 ? 45.433 -10.324 -39.061 1.00 90.56 716 ARG A O 1
ATOM 5659 N N . VAL A 1 717 ? 47.657 -10.415 -38.729 1.00 90.69 717 VAL A N 1
ATOM 5660 C CA . VAL A 1 717 ? 47.741 -9.178 -37.941 1.00 90.69 717 VAL A CA 1
ATOM 5661 C C . VAL A 1 717 ? 47.380 -7.962 -38.796 1.00 90.69 717 VAL A C 1
ATOM 5663 O O . VAL A 1 717 ? 46.614 -7.112 -38.340 1.00 90.69 717 VAL A O 1
ATOM 5666 N N . ASP A 1 718 ? 47.841 -7.903 -40.046 1.00 92.06 718 ASP A N 1
ATOM 5667 C CA . ASP A 1 718 ? 47.472 -6.833 -40.984 1.00 92.06 718 ASP A CA 1
ATOM 5668 C C . ASP A 1 718 ? 45.961 -6.800 -41.252 1.00 92.06 718 ASP A C 1
ATOM 5670 O O . ASP A 1 718 ? 45.347 -5.727 -41.240 1.00 92.06 718 ASP A O 1
ATOM 5674 N N . ILE A 1 719 ? 45.341 -7.973 -41.410 1.00 93.25 719 ILE A N 1
ATOM 5675 C CA . ILE A 1 719 ? 43.889 -8.108 -41.569 1.00 93.25 719 ILE A CA 1
ATOM 5676 C C . ILE A 1 719 ? 43.148 -7.637 -40.307 1.00 93.25 719 ILE A C 1
ATOM 5678 O O . ILE A 1 719 ? 42.219 -6.835 -40.398 1.00 93.25 719 ILE A O 1
ATOM 5682 N N . ILE A 1 720 ? 43.563 -8.062 -39.113 1.00 94.69 720 ILE A N 1
ATOM 5683 C CA . ILE A 1 720 ? 42.927 -7.623 -37.858 1.00 94.69 720 ILE A CA 1
ATOM 5684 C C . ILE A 1 720 ? 43.037 -6.101 -37.699 1.00 94.69 720 ILE A C 1
ATOM 5686 O O . ILE A 1 720 ? 42.042 -5.432 -37.414 1.00 94.69 720 ILE A O 1
ATOM 5690 N N . ASN A 1 721 ? 44.221 -5.541 -37.954 1.00 93.50 721 ASN A N 1
ATOM 5691 C CA . ASN A 1 721 ? 44.458 -4.101 -37.881 1.00 93.50 721 ASN A CA 1
ATOM 5692 C C . ASN A 1 721 ? 43.613 -3.324 -38.898 1.00 93.50 721 ASN A C 1
ATOM 5694 O O . ASN A 1 721 ? 43.096 -2.252 -38.581 1.00 93.50 721 ASN A O 1
ATOM 5698 N N . GLY A 1 722 ? 43.461 -3.840 -40.118 1.00 94.50 722 GLY A N 1
ATOM 5699 C CA . GLY A 1 722 ? 42.611 -3.223 -41.132 1.00 94.50 722 GLY A CA 1
ATOM 5700 C C . GLY A 1 722 ? 41.129 -3.239 -40.749 1.00 94.50 722 GLY A C 1
ATOM 5701 O O . GLY A 1 722 ? 40.458 -2.216 -40.889 1.00 94.50 722 GLY A O 1
ATOM 5702 N N . ILE A 1 723 ? 40.631 -4.347 -40.187 1.00 95.81 723 ILE A N 1
ATOM 5703 C CA . ILE A 1 723 ? 39.250 -4.435 -39.680 1.00 95.81 723 ILE A CA 1
ATOM 5704 C C . ILE A 1 723 ? 39.042 -3.437 -38.537 1.00 95.81 723 ILE A C 1
ATOM 5706 O O . ILE A 1 723 ? 38.094 -2.656 -38.583 1.00 95.81 723 ILE A O 1
ATOM 5710 N N . ALA A 1 724 ? 39.946 -3.404 -37.553 1.00 95.56 724 ALA A N 1
ATOM 5711 C CA . ALA A 1 724 ? 39.857 -2.485 -36.419 1.00 95.56 724 ALA A CA 1
ATOM 5712 C C . ALA A 1 724 ? 39.826 -1.015 -36.869 1.00 95.56 724 ALA A C 1
ATOM 5714 O O . ALA A 1 724 ? 38.998 -0.247 -36.388 1.00 95.56 724 ALA A O 1
ATOM 5715 N N . ARG A 1 725 ? 40.657 -0.637 -37.851 1.00 94.38 725 ARG A N 1
ATOM 5716 C CA . ARG A 1 725 ? 40.638 0.711 -38.451 1.00 94.38 725 ARG A CA 1
ATOM 5717 C C . ARG A 1 725 ? 39.329 1.012 -39.178 1.00 94.38 725 ARG A C 1
ATOM 5719 O O . ARG A 1 725 ? 38.830 2.124 -39.081 1.00 94.38 725 ARG A O 1
ATOM 5726 N N . GLY A 1 726 ? 38.774 0.043 -39.907 1.00 93.19 726 GLY A N 1
ATOM 5727 C CA . GLY A 1 726 ? 37.479 0.199 -40.571 1.00 93.19 726 GLY A CA 1
ATOM 5728 C C . GLY A 1 726 ? 36.329 0.406 -39.582 1.00 93.19 726 GLY A C 1
ATOM 5729 O O . GLY A 1 726 ? 35.477 1.257 -39.817 1.00 93.19 726 GLY A O 1
ATOM 5730 N N . VAL A 1 727 ? 36.331 -0.324 -38.464 1.00 92.69 727 VAL A N 1
ATOM 5731 C CA . VAL A 1 727 ? 35.325 -0.182 -37.396 1.00 92.69 727 VAL A CA 1
ATOM 5732 C C . VAL A 1 727 ? 35.496 1.134 -36.636 1.00 92.69 727 VAL A C 1
ATOM 5734 O O . VAL A 1 727 ? 34.508 1.827 -36.422 1.00 92.69 727 VAL A O 1
ATOM 5737 N N . LEU A 1 728 ? 36.731 1.510 -36.287 1.00 92.88 728 LEU A N 1
ATOM 5738 C CA . LEU A 1 728 ? 37.029 2.797 -35.649 1.00 92.88 728 LEU A CA 1
ATOM 5739 C C . LEU A 1 728 ? 36.543 3.964 -36.512 1.00 92.88 728 LEU A C 1
ATOM 5741 O O . LEU A 1 728 ? 35.871 4.860 -36.010 1.00 92.88 728 LEU A O 1
ATOM 5745 N N . TYR A 1 729 ? 36.794 3.897 -37.824 1.00 91.56 729 TYR A N 1
ATOM 5746 C CA . TYR A 1 729 ? 36.300 4.906 -38.750 1.00 91.56 729 TYR A CA 1
ATOM 5747 C C . TYR A 1 729 ? 34.774 5.024 -38.712 1.00 91.56 729 TYR A C 1
ATOM 5749 O O . TYR A 1 729 ? 34.267 6.133 -38.669 1.00 91.56 729 TYR A O 1
ATOM 5757 N N . LEU A 1 730 ? 34.042 3.905 -38.696 1.00 88.81 730 LEU A N 1
ATOM 5758 C CA . LEU A 1 730 ? 32.577 3.928 -38.624 1.00 88.81 730 LEU A CA 1
ATOM 5759 C C . LEU A 1 730 ? 32.052 4.464 -37.279 1.00 88.81 730 LEU A C 1
ATOM 5761 O O . LEU A 1 730 ? 31.007 5.108 -37.248 1.00 88.81 730 LEU A O 1
ATOM 5765 N N . HIS A 1 731 ? 32.739 4.182 -36.171 1.00 89.06 731 HIS A N 1
ATOM 5766 C CA . HIS A 1 731 ? 32.269 4.535 -34.828 1.00 89.06 731 HIS A CA 1
ATOM 5767 C C . HIS A 1 731 ? 32.628 5.968 -34.410 1.00 89.06 731 HIS A C 1
ATOM 5769 O O . HIS A 1 731 ? 31.838 6.605 -33.714 1.00 89.06 731 HIS A O 1
ATOM 5775 N N . GLU A 1 732 ? 33.806 6.464 -34.798 1.00 83.56 732 GLU A N 1
ATOM 5776 C CA . GLU A 1 732 ? 34.377 7.702 -34.249 1.00 83.56 732 GLU A CA 1
ATOM 5777 C C . GLU A 1 732 ? 34.808 8.713 -35.322 1.00 83.56 732 GLU A C 1
ATOM 5779 O O . GLU A 1 732 ? 34.517 9.899 -35.169 1.00 83.56 732 GLU A O 1
ATOM 5784 N N . ASP A 1 733 ? 35.462 8.278 -36.410 1.00 82.00 733 ASP A N 1
ATOM 5785 C CA . ASP A 1 733 ? 36.073 9.216 -37.374 1.00 82.00 733 ASP A CA 1
ATOM 5786 C C . ASP A 1 733 ? 35.142 9.639 -38.526 1.00 82.00 733 ASP A C 1
ATOM 5788 O O . ASP A 1 733 ? 35.412 10.623 -39.226 1.00 82.00 733 ASP A O 1
ATOM 5792 N N . SER A 1 734 ? 34.052 8.911 -38.780 1.00 79.69 734 SER A N 1
ATOM 5793 C CA . SER A 1 734 ? 33.060 9.315 -39.771 1.00 79.69 734 SER A CA 1
ATOM 5794 C C . SER A 1 734 ? 32.204 10.466 -39.245 1.00 79.69 734 SER A C 1
ATOM 5796 O O . SER A 1 734 ? 31.886 10.560 -38.066 1.00 79.69 734 SER A O 1
ATOM 5798 N N . ARG A 1 735 ? 31.765 11.354 -40.150 1.00 71.06 735 ARG A N 1
ATOM 5799 C CA . ARG A 1 735 ? 30.920 12.521 -39.814 1.00 71.06 735 ARG A CA 1
ATOM 5800 C C . ARG A 1 735 ? 29.625 12.152 -39.069 1.00 71.06 735 ARG A C 1
ATOM 5802 O O . ARG A 1 735 ? 29.026 13.010 -38.428 1.00 71.06 735 ARG A O 1
ATOM 5809 N N . LEU A 1 736 ? 29.178 10.912 -39.221 1.00 71.38 736 LEU A N 1
ATOM 5810 C CA . LEU A 1 736 ? 28.040 10.321 -38.530 1.00 71.38 736 LEU A CA 1
ATOM 5811 C C . LEU A 1 736 ? 28.549 9.086 -37.791 1.00 71.38 736 LEU A C 1
ATOM 5813 O O . LEU A 1 736 ? 29.366 8.362 -38.359 1.00 71.38 736 LEU A O 1
ATOM 5817 N N . GLN A 1 737 ? 28.074 8.836 -36.573 1.00 81.06 737 GLN A N 1
ATOM 5818 C CA . GLN A 1 737 ? 28.437 7.628 -35.831 1.00 81.06 737 GLN A CA 1
ATOM 5819 C C . GLN A 1 737 ? 27.592 6.455 -36.335 1.00 81.06 737 GLN A C 1
ATOM 5821 O O . GLN A 1 737 ? 26.361 6.489 -36.273 1.00 81.06 737 GLN A O 1
ATOM 5826 N N . ILE A 1 738 ? 28.247 5.429 -36.878 1.00 82.94 738 ILE A N 1
ATOM 5827 C CA . ILE A 1 738 ? 27.605 4.326 -37.594 1.00 82.94 738 ILE A CA 1
ATOM 5828 C C . ILE A 1 738 ? 27.958 2.988 -36.949 1.00 82.94 738 ILE A C 1
ATOM 5830 O O . ILE A 1 738 ? 29.115 2.582 -36.928 1.00 82.94 738 ILE A O 1
ATOM 5834 N N . ILE A 1 739 ? 26.945 2.230 -36.523 1.00 82.81 739 ILE A N 1
ATOM 5835 C CA . ILE A 1 739 ? 27.120 0.845 -36.061 1.00 82.81 739 ILE A CA 1
ATOM 5836 C C . ILE A 1 739 ? 26.791 -0.127 -37.204 1.00 82.81 739 ILE A C 1
ATOM 5838 O O . ILE A 1 739 ? 25.689 -0.101 -37.751 1.00 82.81 739 ILE A O 1
ATOM 5842 N N . HIS A 1 740 ? 27.730 -1.024 -37.539 1.00 83.81 740 HIS A N 1
ATOM 5843 C CA . HIS A 1 740 ? 27.612 -1.972 -38.663 1.00 83.81 740 HIS A CA 1
ATOM 5844 C C . HIS A 1 740 ? 26.591 -3.111 -38.443 1.00 83.81 740 HIS A C 1
ATOM 5846 O O . HIS A 1 740 ? 26.061 -3.640 -39.413 1.00 83.81 740 HIS A O 1
ATOM 5852 N N . ARG A 1 741 ? 26.362 -3.538 -37.188 1.00 80.44 741 ARG A N 1
ATOM 5853 C CA . ARG A 1 741 ? 25.429 -4.600 -36.713 1.00 80.44 741 ARG A CA 1
ATOM 5854 C C . ARG A 1 741 ? 25.560 -6.021 -37.297 1.00 80.44 741 ARG A C 1
ATOM 5856 O O . ARG A 1 741 ? 25.069 -6.954 -36.675 1.00 80.44 741 ARG A O 1
ATOM 5863 N N . ASP A 1 742 ? 26.240 -6.216 -38.425 1.00 82.50 742 ASP A N 1
ATOM 5864 C CA . ASP A 1 742 ? 26.474 -7.531 -39.056 1.00 82.50 742 ASP A CA 1
ATOM 5865 C C . ASP A 1 742 ? 27.970 -7.754 -39.356 1.00 82.50 742 ASP A C 1
ATOM 5867 O O . ASP A 1 742 ? 28.363 -8.088 -40.474 1.00 82.50 742 ASP A O 1
ATOM 5871 N N . LEU A 1 743 ? 28.848 -7.462 -38.389 1.00 88.62 743 LEU A N 1
ATOM 5872 C CA . LEU A 1 743 ? 30.291 -7.673 -38.555 1.00 88.62 743 LEU A CA 1
ATOM 5873 C C . LEU A 1 743 ? 30.628 -9.162 -38.368 1.00 88.62 743 LEU A C 1
ATOM 5875 O O . LEU A 1 743 ? 30.563 -9.688 -37.260 1.00 88.62 743 LEU A O 1
ATOM 5879 N N . LYS A 1 744 ? 30.994 -9.838 -39.460 1.00 88.31 744 LYS A N 1
ATOM 5880 C CA . LYS A 1 744 ? 31.355 -11.266 -39.501 1.00 88.31 744 LYS A CA 1
ATOM 5881 C C . LYS A 1 744 ? 32.330 -11.545 -40.642 1.00 88.31 744 LYS A C 1
ATOM 5883 O O . LYS A 1 744 ? 32.399 -10.761 -41.584 1.00 88.31 744 LYS A O 1
ATOM 5888 N N . ALA A 1 745 ? 33.040 -12.675 -40.593 1.00 88.44 745 ALA A N 1
ATOM 5889 C CA . ALA A 1 745 ? 34.071 -13.024 -41.581 1.00 88.44 745 ALA A CA 1
ATOM 5890 C C . ALA A 1 745 ? 33.559 -13.036 -43.039 1.00 88.44 745 ALA A C 1
ATOM 5892 O O . ALA A 1 745 ? 34.277 -12.598 -43.931 1.00 88.44 745 ALA A O 1
ATOM 5893 N N . SER A 1 746 ? 32.302 -13.425 -43.280 1.00 87.25 746 SER A N 1
ATOM 5894 C CA . SER A 1 746 ? 31.685 -13.404 -44.619 1.00 87.25 746 SER A CA 1
ATOM 5895 C C . SER A 1 746 ? 31.444 -11.994 -45.179 1.00 87.25 746 SER A C 1
ATOM 5897 O O . SER A 1 746 ? 31.234 -11.829 -46.376 1.00 87.25 746 SER A O 1
ATOM 5899 N N . ASN A 1 747 ? 31.443 -10.970 -44.318 1.00 90.06 747 ASN A N 1
ATOM 5900 C CA . ASN A 1 747 ? 31.265 -9.562 -44.691 1.00 90.06 747 ASN A CA 1
ATOM 5901 C C . ASN A 1 747 ? 32.600 -8.793 -44.711 1.00 90.06 747 ASN A C 1
ATOM 5903 O O . ASN A 1 747 ? 32.606 -7.580 -44.926 1.00 90.06 747 ASN A O 1
ATOM 5907 N N . ILE A 1 748 ? 33.727 -9.481 -44.497 1.00 92.81 748 ILE A N 1
ATOM 5908 C CA . ILE A 1 748 ? 35.070 -8.939 -44.708 1.00 92.81 748 ILE A CA 1
ATOM 5909 C C . ILE A 1 748 ? 35.564 -9.452 -46.057 1.00 92.81 748 ILE A C 1
ATOM 5911 O O . ILE A 1 748 ? 35.803 -10.646 -46.211 1.00 92.81 748 ILE A O 1
ATOM 5915 N N . LEU A 1 749 ? 35.701 -8.562 -47.034 1.00 92.62 749 LEU A N 1
ATOM 5916 C CA . LEU A 1 749 ? 36.212 -8.879 -48.366 1.00 92.62 749 LEU A CA 1
ATOM 5917 C C . LEU A 1 749 ? 37.699 -8.528 -48.471 1.00 92.62 749 LEU A C 1
ATOM 5919 O O . LEU A 1 749 ? 38.183 -7.657 -47.748 1.00 92.62 749 LEU A O 1
ATOM 5923 N N . LEU A 1 750 ? 38.420 -9.204 -49.363 1.00 90.94 750 LEU A N 1
ATOM 5924 C CA . LEU A 1 750 ? 39.862 -9.040 -49.539 1.00 90.94 750 LEU A CA 1
ATOM 5925 C C . LEU A 1 750 ? 40.186 -8.492 -50.933 1.00 90.94 750 LEU A C 1
ATOM 5927 O O . LEU A 1 750 ? 39.749 -9.043 -51.948 1.00 90.94 750 LEU A O 1
ATOM 5931 N N . ASP A 1 751 ? 40.962 -7.408 -50.981 1.00 90.38 751 ASP A N 1
ATOM 5932 C CA . ASP A 1 751 ? 41.489 -6.858 -52.236 1.00 90.38 751 ASP A CA 1
ATOM 5933 C C . ASP A 1 751 ? 42.642 -7.708 -52.802 1.00 90.38 751 ASP A C 1
ATOM 5935 O O . ASP A 1 751 ? 43.001 -8.737 -52.227 1.00 90.38 751 ASP A O 1
ATOM 5939 N N . CYS A 1 752 ? 43.221 -7.299 -53.938 1.00 87.06 752 CYS A N 1
ATOM 5940 C CA . CYS A 1 752 ? 44.307 -8.029 -54.604 1.00 87.06 752 CYS A CA 1
ATOM 5941 C C . CYS A 1 752 ? 45.562 -8.225 -53.735 1.00 87.06 752 CYS A C 1
ATOM 5943 O O . CYS A 1 752 ? 46.265 -9.216 -53.928 1.00 87.06 752 CYS A O 1
ATOM 5945 N N . ASP A 1 753 ? 45.800 -7.351 -52.753 1.00 88.12 753 ASP A N 1
ATOM 5946 C CA . ASP A 1 753 ? 46.974 -7.371 -51.869 1.00 88.12 753 ASP A CA 1
ATOM 5947 C C . ASP A 1 753 ? 46.701 -8.072 -50.521 1.00 88.12 753 ASP A C 1
ATOM 5949 O O . ASP A 1 753 ? 47.571 -8.123 -49.636 1.00 88.12 753 ASP A O 1
ATOM 5953 N N . MET A 1 754 ? 45.505 -8.661 -50.379 1.00 87.56 754 MET A N 1
ATOM 5954 C CA . MET A 1 754 ? 44.977 -9.295 -49.166 1.00 87.56 754 MET A CA 1
ATOM 5955 C C . MET A 1 754 ? 44.673 -8.309 -48.027 1.00 87.56 754 MET A C 1
ATOM 5957 O O . MET A 1 754 ? 44.681 -8.701 -46.856 1.00 87.56 754 MET A O 1
ATOM 5961 N N . ASN A 1 755 ? 44.374 -7.044 -48.335 1.00 91.69 755 ASN A N 1
ATOM 5962 C CA . ASN A 1 755 ? 43.890 -6.101 -47.328 1.00 91.69 755 ASN A CA 1
ATOM 5963 C C . ASN A 1 755 ? 42.380 -6.275 -47.096 1.00 91.69 755 ASN A C 1
ATOM 5965 O O . ASN A 1 755 ? 41.623 -6.484 -48.049 1.00 91.69 755 ASN A O 1
ATOM 5969 N N . PRO A 1 756 ? 41.907 -6.132 -45.845 1.00 94.94 756 PRO A N 1
ATOM 5970 C CA . PRO A 1 756 ? 40.496 -6.283 -45.515 1.00 94.94 756 PRO A CA 1
ATOM 5971 C C . PRO A 1 756 ? 39.688 -5.026 -45.839 1.00 94.94 756 PRO A C 1
ATOM 5973 O O . PRO A 1 756 ? 40.078 -3.901 -45.498 1.00 94.94 756 PRO A O 1
ATOM 5976 N N . LYS A 1 757 ? 38.500 -5.243 -46.403 1.00 94.94 757 LYS A N 1
ATOM 5977 C CA . LYS A 1 757 ? 37.463 -4.236 -46.615 1.00 94.94 757 LYS A CA 1
ATOM 5978 C C . LYS A 1 757 ? 36.124 -4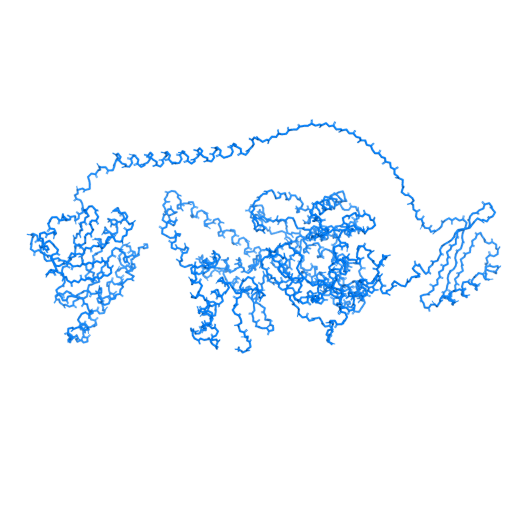.722 -46.067 1.00 94.94 757 LYS A C 1
ATOM 5980 O O . LYS A 1 757 ? 35.631 -5.781 -46.449 1.00 94.94 757 LYS A O 1
ATOM 5985 N N . ILE A 1 758 ? 35.528 -3.943 -45.170 1.00 93.44 758 ILE A N 1
ATOM 5986 C CA . ILE A 1 758 ? 34.229 -4.259 -44.567 1.00 93.44 758 ILE A CA 1
ATOM 5987 C C . ILE A 1 758 ? 33.121 -3.902 -45.566 1.00 93.44 758 ILE A C 1
ATOM 5989 O O . ILE A 1 758 ? 33.045 -2.764 -46.040 1.00 93.44 758 ILE A O 1
ATOM 5993 N N . SER A 1 759 ? 32.276 -4.875 -45.902 1.00 88.69 759 SER A N 1
ATOM 5994 C CA . SER A 1 759 ? 31.127 -4.695 -46.794 1.00 88.69 759 SER A CA 1
ATOM 5995 C C . SER A 1 759 ? 29.930 -4.127 -46.036 1.00 88.69 759 SER A C 1
ATOM 5997 O O . SER A 1 759 ? 29.347 -4.820 -45.209 1.00 88.69 759 SER A O 1
ATOM 5999 N N . VAL A 1 760 ? 29.491 -2.922 -46.403 1.00 81.38 760 VAL A N 1
ATOM 6000 C CA . VAL A 1 760 ? 28.403 -2.198 -45.728 1.00 81.38 760 VAL A CA 1
ATOM 6001 C C . VAL A 1 760 ? 27.106 -2.246 -46.539 1.00 81.38 760 VAL A C 1
ATOM 6003 O O . VAL A 1 760 ? 27.114 -1.955 -47.733 1.00 81.38 760 VAL A O 1
ATOM 6006 N N . THR A 1 761 ? 25.975 -2.558 -45.897 1.00 73.94 761 THR A N 1
ATOM 6007 C CA . THR A 1 761 ? 24.640 -2.575 -46.532 1.00 73.94 761 THR A CA 1
ATOM 6008 C C . THR A 1 761 ? 23.626 -1.710 -45.779 1.00 73.94 761 THR A C 1
ATOM 6010 O O . THR A 1 761 ? 23.662 -1.738 -44.549 1.00 73.94 761 THR A O 1
ATOM 6013 N N . PRO A 1 762 ? 22.665 -1.054 -46.466 1.00 70.25 762 PRO A N 1
ATOM 6014 C CA . PRO A 1 762 ? 21.689 -0.140 -45.849 1.00 70.25 762 PRO A CA 1
ATOM 6015 C C . PRO A 1 762 ? 20.967 -0.719 -44.620 1.00 70.25 762 PRO A C 1
ATOM 6017 O O . PRO A 1 762 ? 21.048 -0.165 -43.529 1.00 70.25 762 PRO A O 1
ATOM 6020 N N . LYS A 1 763 ? 20.416 -1.936 -44.740 1.00 64.75 763 LYS A N 1
ATOM 6021 C CA . LYS A 1 763 ? 19.694 -2.632 -43.654 1.00 64.75 763 LYS A CA 1
ATOM 6022 C C . LYS A 1 763 ? 20.541 -2.976 -42.420 1.00 64.75 763 LYS A C 1
ATOM 6024 O O . LYS A 1 763 ? 19.982 -3.307 -41.380 1.00 64.75 763 LYS A O 1
ATOM 6029 N N . ALA A 1 764 ? 21.868 -2.936 -42.523 1.00 57.34 764 ALA A N 1
ATOM 6030 C CA . ALA A 1 764 ? 22.768 -3.268 -41.421 1.00 57.34 764 ALA A CA 1
ATOM 6031 C C . ALA A 1 764 ? 23.197 -2.024 -40.617 1.00 57.34 764 ALA A C 1
ATOM 6033 O O . ALA A 1 764 ? 23.652 -2.155 -39.487 1.00 57.34 764 ALA A O 1
ATOM 6034 N N . LEU A 1 765 ? 22.979 -0.805 -41.121 1.00 63.81 765 LEU A N 1
ATOM 6035 C CA . LEU A 1 765 ? 23.493 0.413 -40.487 1.00 63.81 765 LEU A CA 1
ATOM 6036 C C . LEU A 1 765 ? 22.531 1.009 -39.465 1.00 63.81 765 LEU A C 1
ATOM 6038 O O . LEU A 1 765 ? 21.368 1.232 -39.784 1.00 63.81 765 LEU A O 1
ATOM 6042 N N . LEU A 1 766 ? 23.006 1.272 -38.248 1.00 55.91 766 LEU A N 1
ATOM 6043 C CA . LEU A 1 766 ? 22.338 2.171 -37.303 1.00 55.91 766 LEU A CA 1
ATOM 6044 C C . LEU A 1 766 ? 23.138 3.473 -37.248 1.00 55.91 766 LEU A C 1
ATOM 6046 O O . LEU A 1 766 ? 24.350 3.421 -37.045 1.00 55.91 766 LEU A O 1
ATOM 6050 N N . VAL A 1 767 ? 22.472 4.604 -37.461 1.00 64.69 767 VAL A N 1
ATOM 6051 C CA . VAL A 1 767 ? 23.086 5.939 -37.483 1.00 64.69 767 VAL A CA 1
ATOM 6052 C C . VAL A 1 767 ? 22.624 6.694 -36.240 1.00 64.69 767 VAL A C 1
ATOM 6054 O O . VAL A 1 767 ? 21.419 6.730 -35.990 1.00 64.69 767 VAL A O 1
ATOM 6057 N N . TYR A 1 768 ? 23.567 7.256 -35.482 1.00 48.56 768 TYR A N 1
ATOM 6058 C CA . TYR A 1 768 ? 23.309 8.100 -34.308 1.00 48.56 768 TYR A CA 1
ATOM 6059 C C . TYR A 1 768 ? 23.444 9.590 -34.619 1.00 48.56 768 TYR A C 1
ATOM 6061 O O . TYR A 1 768 ? 24.300 9.949 -35.467 1.00 48.56 768 TYR A O 1
#

Radius of gyration: 40.81 Å; chains: 1; bounding box: 101×53×134 Å